Protein AF-0000000087745486 (afdb_homodimer)

InterPro domains:
  IPR011990 Tetratricopeptide-like helical domain superfamily [G3DSA:1.25.40.10] (165-336)
  IPR011990 Tetratricopeptide-like helical domain superfamily [SSF48452] (168-305)
  IPR019734 Tetratricopeptide repeat [PS50005] (200-233)

Sequence (976 aa):
MDEPNDRRDLYEEFESEVVRRGNTEAFFDENDLVEIFDYASDYDNYIVKMEVLLYGAIHYPKSEALATRRAWLYYSFGDVEATSELNRRVGTGGVLNRLLDLRASNANLELGDEEVISALEKILDDTDDFDDEGIIQFTDYAMELRLESWLMQNKDRIQSKCSYPQTFLYEFADHLEENNDLPAAARLFEELTMLEPFNLDFWLRLATVQINNDDYEGALSSAEYALAINPESMMGLRIKGASLYRLERDPETVTAIYRRIVASAEAEDTDVSTLAAALMETNRQAEAVEMLTRYIGQHLDSRLAIDVLLVLDREKASPYVRSLIASDLLSEKDTVEWARNHVVHGQFASAATVCLIYDEIKGFQEEIPFLIEITYFALRFDDVIRVYRDKFIKMKWPYLPALTYPYLMSLVRTGHRQEALDEAKEILNTIRTFKKSHTNSDLGTLFRLTPASTAAMITGYIEHLRNIIHALKAPEPIPADEFDPMLLMDEPNDRRDLYEEFESEVVRRGNTEAFFDENDLVEIFDYASDYDNYIVKMEVLLYGAIHYPKSEALATRRAWLYYSFGDVEATSELNRRVGTGGVLNRLLDLRASNANLELGDEEVISALEKILDDTDDFDDEGIIQFTDYAMELRLESWLMQNKDRIQSKCSYPQTFLYEFADHLEENNDLPAAARLFEELTMLEPFNLDFWLRLATVQINNDDYEGALSSAEYALAINPESMMGLRIKGASLYRLERDPETVTAIYRRIVASAEAEDTDVSTLAAALMETNRQAEAVEMLTRYIGQHLDSRLAIDVLLVLDREKASPYVRSLIASDLLSEKDTVEWARNHVVHGQFASAATVCLIYDEIKGFQEEIPFLIEITYFALRFDDVIRVYRDKFIKMKWPYLPALTYPYLMSLVRTGHRQEALDEAKEILNTIRTFKKSHTNSDLGTLFRLTPASTAAMITGYIEHLRNIIHALKAPEPIPADEFDPMLL

Solvent-accessible surface area (backbone atoms only — not comparable to full-atom values): 51091 Å² total; per-residue (Å²): 128,72,53,76,64,49,57,50,49,53,36,51,46,46,44,50,40,36,66,62,66,58,40,83,77,64,87,69,56,71,68,53,42,50,52,33,34,56,57,28,57,77,69,67,36,61,64,60,35,48,50,41,51,47,52,32,46,64,77,41,69,77,42,48,69,57,47,49,51,48,24,53,53,38,42,75,72,66,40,46,65,64,18,47,45,43,35,65,73,51,43,84,72,44,65,60,43,48,50,49,48,49,51,38,47,33,72,72,65,63,61,52,69,67,58,52,51,52,52,52,47,50,53,54,72,73,44,74,61,42,52,69,68,42,37,46,53,52,49,49,50,40,51,74,68,68,37,55,69,57,50,62,73,40,38,68,64,51,41,72,25,28,86,58,36,63,54,47,42,50,53,50,21,52,51,28,43,75,70,64,38,28,70,62,17,31,54,37,28,48,52,43,24,68,78,37,73,86,40,49,63,39,24,47,51,26,17,50,34,24,44,75,59,70,32,31,69,60,10,29,52,30,14,50,53,23,28,70,73,37,74,79,40,61,68,26,47,50,45,31,28,52,21,31,51,76,65,71,41,58,57,67,58,30,32,52,45,32,52,54,44,55,72,39,94,81,47,47,58,67,47,50,48,50,30,34,51,32,26,47,75,69,72,31,54,70,59,28,51,50,53,44,53,53,52,37,71,78,35,65,78,46,60,63,44,44,50,54,35,30,74,76,38,46,78,75,22,47,63,53,53,50,53,40,53,68,69,68,79,52,52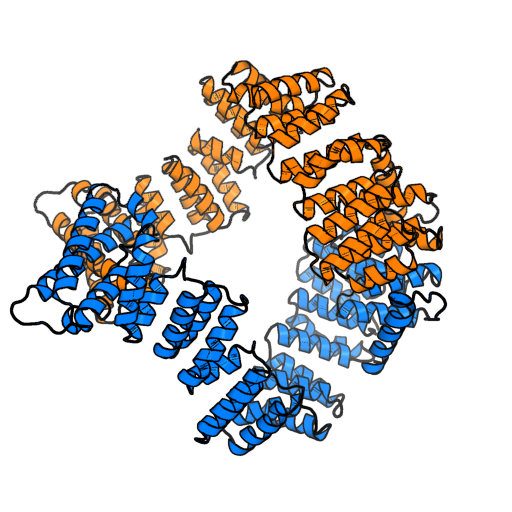,71,67,53,49,48,53,56,22,48,58,29,44,79,70,68,33,29,55,53,18,27,50,55,47,51,49,42,35,72,73,72,49,72,82,81,61,49,48,55,49,38,44,38,22,41,73,40,66,35,30,68,56,25,46,50,50,48,62,67,43,43,81,74,40,96,69,63,79,39,50,42,45,43,51,54,34,40,50,23,30,42,76,71,66,38,46,66,59,26,38,55,50,42,51,51,51,47,53,50,51,50,50,48,58,72,75,42,51,26,60,60,47,5,66,75,70,72,42,51,35,34,42,30,40,16,25,53,50,11,43,51,50,51,42,51,49,42,44,51,46,63,65,39,92,62,85,59,65,63,81,79,64,34,60,80,77,82,125,73,54,77,65,51,56,50,49,52,36,50,47,46,44,50,41,36,65,61,64,58,41,83,78,64,86,70,56,72,66,54,43,51,52,34,32,56,56,27,57,77,70,67,36,62,65,59,35,48,50,42,49,48,52,32,46,64,76,42,68,80,41,51,69,59,46,49,50,49,24,53,55,39,42,75,72,68,39,48,64,63,19,48,43,43,35,63,72,49,45,85,72,44,67,58,44,48,50,50,48,49,52,37,46,34,73,74,66,63,62,53,68,67,59,49,49,50,51,52,48,49,53,54,72,73,44,73,60,43,51,70,69,41,38,45,53,51,48,49,51,40,51,75,69,69,38,56,69,58,51,61,75,38,40,69,63,52,40,73,23,26,86,59,38,61,55,46,43,51,52,49,20,52,51,29,44,76,69,65,39,29,71,63,17,29,52,38,27,48,51,44,25,69,78,36,72,85,41,50,64,38,25,46,52,26,17,51,34,24,46,74,60,70,33,32,68,57,10,29,54,29,13,49,55,22,29,69,73,38,73,79,41,62,67,28,49,48,45,31,29,51,22,31,52,76,66,73,41,58,55,66,58,30,31,52,46,31,51,54,44,55,72,38,95,79,47,48,60,68,45,50,48,50,30,35,51,33,27,47,74,68,72,32,52,68,59,28,53,50,52,44,54,54,51,37,72,78,34,65,78,46,59,65,45,44,52,53,33,29,74,77,38,46,80,76,22,46,64,52,52,48,52,40,52,69,69,67,79,51,52,72,68,53,49,49,53,57,22,48,57,30,45,78,70,69,34,30,54,53,20,26,50,54,45,52,49,42,35,72,74,74,49,72,78,81,61,48,48,57,50,39,44,38,22,40,72,41,68,35,32,69,56,25,46,52,50,50,61,66,44,45,82,74,43,95,68,63,78,40,50,41,47,43,50,53,33,40,51,22,30,43,74,72,67,37,45,67,59,25,39,55,50,43,50,51,51,47,52,50,52,52,51,48,59,72,73,42,51,28,60,58,48,5,67,75,69,71,41,51,35,34,42,31,40,16,25,52,49,11,42,50,50,51,42,50,49,42,43,51,47,64,65,38,90,62,85,61,63,64,83,80,63,34,59,77,76,82

Foldseek 3Di:
DPDPVVLVVLLVVCCVQCVVVNNLVDDDDPVSLLSNLLVCVVVVNVSSNVSSLVSCCVVPVLDLSNLLSVLVSVVVVVDLPVSLVSLVVSPPPALSSLLSNLVSCCVVPVDDPVVSVVSLVVSLVVAQEDDLVSLLSSLVVCVVVVVLVVCVVCVVSNCNSYPDSLSNLQSSLVSCVVVVVLVVSLVSLVVSCVVPVLDLVSLLSNLVSCVVVVVLVRNLVSLVSSCVNPVPPLSSLVSNLVSCVSVVHDLVSSLVSLVVSCPDPNDDLVSLVSNLVSCVVVVNLVVNLVSLLVSCVVVLQSPSSLLSNCVSPVVSSLVSLLVNLLVVPADPVRLQVSLVVCVVVVNLLSSLSSLLSNCVRPNDDPPLLSNLQSCLVNVVLVVLQVSLVVCVVVDPDSLDCSNLLSNLLSCVVVPNLVVSLVVLVVSLVVLVVVPVPDQLCVVCVVVVHDSVVSVVRSVVSNVLSVQSNVQSPDPDHDPSCVSRPSND/DPPPVVLVVLLVVCCVQCVVVNNLVDDDDPVSLLSNLLVCVVVVNVSSNVSSLVSCCVVPVLDLSNLLSVLVSVVVVVDLPVSLVSLVVSPPPALSSLLSNLVSCCVVPVDDPVVSVVSLVVSLVVAQEDDLVSLLSSLVVCVVVVVLVVCVVCVVSNCNSYPDSLSNLQSSLVSCVVVVVLVVSLVSLVVSCVVPVLDLVSLLSNLVSCVVVVVLVRNLVSLVSSCVNPVPPLSSLVSNLSSCVSVVHDLVSSLVSLVVSCPDPNDDLVSLVSNLVSCVVVVNLVVNLVSLLVSCVVVLQSPSSLLSNCVSPVVSSLVSLLVNLLVVPADPVRLQVSLVVCVVVVNLLSSLSNLLSNCVRPNDDPPLLSNLQSCLVNVVLVVLQVSLVVCVVVDPDSLDCSNLLSNLLSCVVVPNLVVSLVVLVVSLVVLVVVPVPDQLPVVCVVVVHDSVVSVVRSVVSNVLSVQSNVQSPDPDHDPSCVSRPSND

Structure (mmCIF, N/CA/C/O backbone):
data_AF-0000000087745486-model_v1
#
loop_
_entity.id
_entity.type
_entity.pdbx_description
1 polymer 'Uncharacterized protein'
#
loop_
_atom_site.group_PDB
_atom_site.id
_atom_site.type_symbol
_atom_site.label_atom_id
_atom_site.label_alt_id
_atom_site.label_comp_id
_atom_site.label_asym_id
_atom_site.label_entity_id
_atom_site.label_seq_id
_atom_site.pdbx_PDB_ins_code
_atom_site.Cartn_x
_atom_site.Cartn_y
_atom_site.Cartn_z
_atom_site.occupancy
_atom_site.B_iso_or_equiv
_atom_site.auth_seq_id
_atom_site.auth_comp_id
_atom_site.auth_asym_id
_atom_site.auth_atom_id
_atom_site.pdbx_PDB_model_num
ATOM 1 N N . MET A 1 1 ? -32.25 -26.484 2.717 1 31.27 1 MET A N 1
ATOM 2 C CA . MET A 1 1 ? -31.484 -25.562 1.871 1 31.27 1 MET A CA 1
ATOM 3 C C . MET A 1 1 ? -32.125 -25.453 0.488 1 31.27 1 MET A C 1
ATOM 5 O O . MET A 1 1 ? -32.188 -26.438 -0.253 1 31.27 1 MET A O 1
ATOM 9 N N . ASP A 1 2 ? -33.031 -24.719 0.427 1 37.72 2 ASP A N 1
ATOM 10 C CA . ASP A 1 2 ? -33.656 -24.516 -0.877 1 37.72 2 ASP A CA 1
ATOM 11 C C . ASP A 1 2 ? -32.594 -24.375 -1.974 1 37.72 2 ASP A C 1
ATOM 13 O O . ASP A 1 2 ? -31.469 -23.984 -1.704 1 37.72 2 ASP A O 1
ATOM 17 N N . GLU A 1 3 ? -32.75 -25.031 -3.039 1 44.34 3 GLU A N 1
ATOM 18 C CA . GLU A 1 3 ? -31.828 -25.156 -4.16 1 44.34 3 GLU A CA 1
ATOM 19 C C . GLU A 1 3 ? -31.141 -23.812 -4.457 1 44.34 3 GLU A C 1
ATOM 21 O O . GLU A 1 3 ? -31.781 -22.766 -4.383 1 44.34 3 GLU A O 1
ATOM 26 N N . PRO A 1 4 ? -29.781 -23.734 -4.258 1 49.16 4 PRO A N 1
ATOM 27 C CA . PRO A 1 4 ? -29 -22.547 -4.617 1 49.16 4 PRO A CA 1
ATOM 28 C C . PRO A 1 4 ? -29.672 -21.703 -5.695 1 49.16 4 PRO A C 1
ATOM 30 O O . PRO A 1 4 ? -29.609 -20.469 -5.648 1 49.16 4 PRO A O 1
ATOM 33 N N . ASN A 1 5 ? -30.5 -22.375 -6.43 1 57.5 5 ASN A N 1
ATOM 34 C CA . ASN A 1 5 ? -31.156 -21.719 -7.559 1 57.5 5 ASN A CA 1
ATOM 35 C C . ASN A 1 5 ? -32.375 -20.922 -7.109 1 57.5 5 ASN A C 1
ATOM 37 O O . ASN A 1 5 ? -32.656 -19.859 -7.66 1 57.5 5 ASN A O 1
ATOM 41 N N . ASP A 1 6 ? -32.812 -21.359 -5.793 1 74.19 6 ASP A N 1
ATOM 42 C CA . ASP A 1 6 ? -34.031 -20.688 -5.383 1 74.19 6 ASP A CA 1
ATOM 43 C C . ASP A 1 6 ? -33.719 -19.328 -4.738 1 74.19 6 ASP A C 1
ATOM 45 O O . ASP A 1 6 ? -34.406 -18.344 -5 1 74.19 6 ASP A O 1
ATOM 49 N N . ARG A 1 7 ? -32.719 -19.312 -4.055 1 83.5 7 ARG A N 1
ATOM 50 C CA . ARG A 1 7 ? -32.344 -18.062 -3.396 1 83.5 7 ARG A CA 1
ATOM 51 C C . ARG A 1 7 ? -31.844 -17.031 -4.414 1 83.5 7 ARG A C 1
ATOM 53 O O . ARG A 1 7 ? -32.156 -15.844 -4.305 1 83.5 7 ARG A O 1
ATOM 60 N N . ARG A 1 8 ? -31.234 -17.5 -5.363 1 84.69 8 ARG A N 1
ATOM 61 C CA . ARG A 1 8 ? -30.734 -16.609 -6.406 1 84.69 8 ARG A CA 1
ATOM 62 C C . ARG A 1 8 ? -31.875 -16 -7.207 1 84.69 8 ARG A C 1
ATOM 64 O O . ARG A 1 8 ? -31.859 -14.805 -7.504 1 84.69 8 ARG A O 1
ATOM 71 N N . ASP A 1 9 ? -32.812 -16.812 -7.402 1 89.44 9 ASP A N 1
ATOM 72 C CA . ASP A 1 9 ? -33.969 -16.328 -8.156 1 89.44 9 ASP A CA 1
ATOM 73 C C . ASP A 1 9 ? -34.719 -15.266 -7.367 1 89.44 9 ASP A C 1
ATOM 75 O O . ASP A 1 9 ? -35.156 -14.25 -7.93 1 89.44 9 ASP A O 1
ATOM 79 N N . LEU A 1 10 ? -34.906 -15.562 -6.078 1 91.94 10 LEU A N 1
ATOM 80 C CA . LEU A 1 10 ? -35.562 -14.609 -5.199 1 91.94 10 LEU A CA 1
ATOM 81 C C . LEU A 1 10 ? -34.812 -13.289 -5.133 1 91.94 10 LEU A C 1
ATOM 83 O O . LEU A 1 10 ? -35.406 -12.219 -5.242 1 91.94 10 LEU A O 1
ATOM 87 N N . TYR A 1 11 ? -33.562 -13.398 -5.02 1 93.25 11 TYR A N 1
ATOM 88 C CA . TYR A 1 11 ? -32.688 -12.242 -4.992 1 93.25 11 TYR A CA 1
ATOM 89 C C . TYR A 1 11 ? -32.781 -11.445 -6.289 1 93.25 11 TYR A C 1
ATOM 91 O O . TYR A 1 11 ? -32.969 -10.227 -6.266 1 93.25 11 TYR A O 1
ATOM 99 N N . GLU A 1 12 ? -32.781 -12.094 -7.391 1 93.06 12 GLU A N 1
ATOM 100 C CA . GLU A 1 12 ? -32.844 -11.445 -8.695 1 93.06 12 GLU A CA 1
ATOM 101 C C . GLU A 1 12 ? -34.188 -10.781 -8.93 1 93.06 12 GLU A C 1
ATOM 103 O O . GLU A 1 12 ? -34.281 -9.711 -9.531 1 93.06 12 GLU A O 1
ATOM 108 N N . GLU A 1 13 ? -35.156 -11.438 -8.398 1 92.94 13 GLU A N 1
ATOM 109 C CA . GLU A 1 13 ? -36.5 -10.852 -8.516 1 92.94 13 GLU A CA 1
ATOM 110 C C . GLU A 1 13 ? -36.594 -9.547 -7.719 1 92.94 13 GLU A C 1
ATOM 112 O O . GLU A 1 13 ? -37.094 -8.547 -8.219 1 92.94 13 GLU A O 1
ATOM 117 N N . PHE A 1 14 ? -36.156 -9.555 -6.523 1 94.56 14 PHE A N 1
ATOM 118 C CA . PHE A 1 14 ? -36.188 -8.359 -5.688 1 94.56 14 PHE A CA 1
ATOM 119 C C . PHE A 1 14 ? -35.344 -7.246 -6.301 1 94.56 14 PHE A C 1
ATOM 121 O O . PHE A 1 14 ? -35.781 -6.09 -6.344 1 94.56 14 PHE A O 1
ATOM 128 N N . GLU A 1 15 ? -34.188 -7.621 -6.742 1 91.5 15 GLU A N 1
ATOM 129 C CA . GLU A 1 15 ? -33.312 -6.641 -7.359 1 91.5 15 GLU A CA 1
ATOM 130 C C . GLU A 1 15 ? -33.969 -6.012 -8.594 1 91.5 15 GLU A C 1
ATOM 132 O O . GLU A 1 15 ? -33.906 -4.793 -8.766 1 91.5 15 GLU A O 1
ATOM 137 N N . SER A 1 16 ? -34.562 -6.863 -9.391 1 90.75 16 SER A N 1
ATOM 138 C CA . SER A 1 16 ? -35.188 -6.379 -10.617 1 90.75 16 SER A CA 1
ATOM 139 C C . SER A 1 16 ? -36.438 -5.562 -10.312 1 90.75 16 SER A C 1
ATOM 141 O O . SER A 1 16 ? -36.594 -4.43 -10.773 1 90.75 16 SER A O 1
ATOM 143 N N . GLU A 1 17 ? -37.312 -6.027 -9.391 1 90.94 17 GLU A N 1
ATOM 144 C CA . GLU A 1 17 ? -38.625 -5.426 -9.172 1 90.94 17 GLU A CA 1
ATOM 145 C C . GLU A 1 17 ? -38.5 -4.215 -8.25 1 90.94 17 GLU A C 1
ATOM 147 O O . GLU A 1 17 ? -39.125 -3.172 -8.516 1 90.94 17 GLU A O 1
ATOM 152 N N . VAL A 1 18 ? -37.75 -4.344 -7.258 1 89.75 18 VAL A N 1
ATOM 153 C CA . VAL A 1 18 ? -37.75 -3.311 -6.227 1 89.75 18 VAL A CA 1
ATOM 154 C C . VAL A 1 18 ? -36.594 -2.359 -6.418 1 89.75 18 VAL A C 1
ATOM 156 O O . VAL A 1 18 ? -36.781 -1.144 -6.512 1 89.75 18 VAL A O 1
ATOM 159 N N . VAL A 1 19 ? -35.469 -2.885 -6.617 1 88.19 19 VAL A N 1
ATOM 160 C CA . VAL A 1 19 ? -34.281 -2.053 -6.648 1 88.19 19 VAL A CA 1
ATOM 161 C C . VAL A 1 19 ? -34.188 -1.306 -7.977 1 88.19 19 VAL A C 1
ATOM 163 O O . VAL A 1 19 ? -34.062 -0.081 -8 1 88.19 19 VAL A O 1
ATOM 166 N N . ARG A 1 20 ? -34.375 -1.952 -9.117 1 86 20 ARG A N 1
ATOM 167 C CA . ARG A 1 20 ? -34.188 -1.344 -10.43 1 86 20 ARG A CA 1
ATOM 168 C C . ARG A 1 20 ? -35.469 -0.621 -10.883 1 86 20 ARG A C 1
ATOM 170 O O . ARG A 1 20 ? -35.406 0.54 -11.297 1 86 20 ARG A O 1
ATOM 177 N N . ARG A 1 21 ? -36.625 -1.237 -10.68 1 87.38 21 ARG A N 1
ATOM 178 C CA . ARG A 1 21 ? -37.844 -0.683 -11.219 1 87.38 21 ARG A CA 1
ATOM 179 C C . ARG A 1 21 ? -38.562 0.171 -10.18 1 87.38 21 ARG A C 1
ATOM 181 O O . ARG A 1 21 ? -39.469 0.944 -10.516 1 87.38 21 ARG A O 1
ATOM 188 N N . GLY A 1 22 ? -38.25 0.006 -8.922 1 85.12 22 GLY A N 1
ATOM 189 C CA . GLY A 1 22 ? -38.875 0.791 -7.867 1 85.12 22 GLY A CA 1
ATOM 190 C C . GLY A 1 22 ? -40.281 0.352 -7.551 1 85.12 22 GLY A C 1
ATOM 191 O O . GLY A 1 22 ? -41.094 1.148 -7.074 1 85.12 22 GLY A O 1
ATOM 192 N N . ASN A 1 23 ? -40.594 -0.9 -7.879 1 85.12 23 ASN A N 1
ATOM 193 C CA . ASN A 1 23 ? -41.906 -1.438 -7.613 1 85.12 23 ASN A CA 1
ATOM 194 C C . ASN A 1 23 ? -42.094 -1.824 -6.145 1 85.12 23 ASN A C 1
ATOM 196 O O . ASN A 1 23 ? -41.875 -2.982 -5.777 1 85.12 23 ASN A O 1
ATOM 200 N N . THR A 1 24 ? -42.531 -0.854 -5.285 1 78.88 24 THR A N 1
ATOM 201 C CA . THR A 1 24 ? -42.656 -1.102 -3.852 1 78.88 24 THR A CA 1
ATOM 202 C C . THR A 1 24 ? -43.906 -1.905 -3.549 1 78.88 24 THR A C 1
ATOM 204 O O . THR A 1 24 ? -44.125 -2.307 -2.404 1 78.88 24 THR A O 1
ATOM 207 N N . GLU A 1 25 ? -44.688 -2.217 -4.645 1 83.62 25 GLU A N 1
ATOM 208 C CA . GLU A 1 25 ? -45.906 -2.967 -4.434 1 83.62 25 GLU A CA 1
ATOM 209 C C . GLU A 1 25 ? -45.688 -4.461 -4.637 1 83.62 25 GLU A C 1
ATOM 211 O O . GLU A 1 25 ? -46.531 -5.273 -4.281 1 83.62 25 GLU A O 1
ATOM 216 N N . ALA A 1 26 ? -44.562 -4.82 -5.207 1 90.75 26 ALA A N 1
ATOM 217 C CA . ALA A 1 26 ? -44.25 -6.246 -5.301 1 90.75 26 ALA A CA 1
ATOM 218 C C . ALA A 1 26 ? -44.219 -6.895 -3.92 1 90.75 26 ALA A C 1
ATOM 220 O O . ALA A 1 26 ? -43.719 -6.297 -2.961 1 90.75 26 ALA A O 1
ATOM 221 N N . PHE A 1 27 ? -44.781 -8.047 -3.834 1 93.31 27 PHE A N 1
ATOM 222 C CA . PHE A 1 27 ? -44.906 -8.641 -2.508 1 93.31 27 PHE A CA 1
ATOM 223 C C . PHE A 1 27 ? -43.75 -9.57 -2.201 1 93.31 27 PHE A C 1
ATOM 225 O O . PHE A 1 27 ? -43.469 -10.484 -2.971 1 93.31 27 PHE A O 1
ATOM 232 N N . PHE A 1 28 ? -43.062 -9.336 -1.2 1 95.31 28 PHE A N 1
ATOM 233 C CA . PHE A 1 28 ? -42.062 -10.18 -0.557 1 95.31 28 PHE A CA 1
ATOM 234 C C . PHE A 1 28 ? -42.375 -10.336 0.929 1 95.31 28 PHE A C 1
ATOM 236 O O . PHE A 1 28 ? -42.5 -9.344 1.647 1 95.31 28 PHE A O 1
ATOM 243 N N . ASP A 1 29 ? -42.531 -11.555 1.389 1 94.69 29 ASP A N 1
ATOM 244 C CA . ASP A 1 29 ? -42.812 -11.703 2.814 1 94.69 29 ASP A CA 1
ATOM 245 C C . ASP A 1 29 ? -41.531 -11.562 3.637 1 94.69 29 ASP A C 1
ATOM 247 O O . ASP A 1 29 ? -40.469 -11.328 3.086 1 94.69 29 ASP A O 1
ATOM 251 N N . GLU A 1 30 ? -41.656 -11.602 4.863 1 95.19 30 GLU A N 1
ATOM 252 C CA . GLU A 1 30 ? -40.562 -11.359 5.789 1 95.19 30 GLU A CA 1
ATOM 253 C C . GLU A 1 30 ? -39.406 -12.359 5.566 1 95.19 30 GLU A C 1
ATOM 255 O O . GLU A 1 30 ? -38.25 -11.977 5.535 1 95.19 30 GLU A O 1
ATOM 260 N N . ASN A 1 31 ? -39.75 -13.594 5.387 1 94.5 31 ASN A N 1
ATOM 261 C CA . ASN A 1 31 ? -38.75 -14.633 5.184 1 94.5 31 ASN A CA 1
ATOM 262 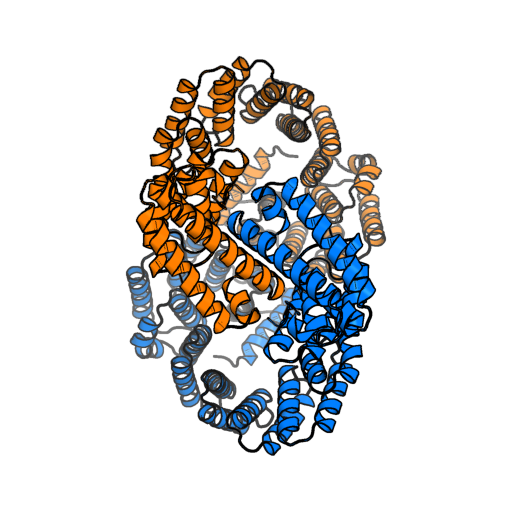C C . ASN A 1 31 ? -38 -14.438 3.869 1 94.5 31 ASN A C 1
ATOM 264 O O . ASN A 1 31 ? -36.812 -14.672 3.797 1 94.5 31 ASN A O 1
ATOM 268 N N . ASP A 1 32 ? -38.781 -14.023 2.883 1 95.56 32 ASP A N 1
ATOM 269 C CA . ASP A 1 32 ? -38.125 -13.703 1.603 1 95.56 32 ASP A CA 1
ATOM 270 C C . ASP A 1 32 ? -37.062 -12.625 1.768 1 95.56 32 ASP A C 1
ATOM 272 O O . ASP A 1 32 ? -35.938 -12.773 1.268 1 95.56 32 ASP A O 1
ATOM 276 N N . LEU A 1 33 ? -37.406 -11.625 2.512 1 95.88 33 LEU A N 1
ATOM 277 C CA . LEU A 1 33 ? -36.5 -10.484 2.682 1 95.88 33 LEU A CA 1
ATOM 278 C C . LEU A 1 33 ? -35.25 -10.891 3.42 1 95.88 33 LEU A C 1
ATOM 280 O O . LEU A 1 33 ? -34.125 -10.453 3.068 1 95.88 33 LEU A O 1
ATOM 284 N N . VAL A 1 34 ? -35.438 -11.734 4.375 1 95.75 34 VAL A N 1
ATOM 285 C CA . VAL A 1 34 ? -34.281 -12.211 5.148 1 95.75 34 VAL A CA 1
ATOM 286 C C . VAL A 1 34 ? -33.344 -13 4.246 1 95.75 34 VAL A C 1
ATOM 288 O O . VAL A 1 34 ? -32.125 -12.781 4.262 1 95.75 34 VAL A O 1
ATOM 291 N N . GLU A 1 35 ? -33.938 -13.812 3.447 1 94.94 35 GLU A N 1
ATOM 292 C CA . GLU A 1 35 ? -33.156 -14.617 2.527 1 94.94 35 GLU A CA 1
ATOM 293 C C . GLU A 1 35 ? -32.438 -13.742 1.512 1 94.94 35 GLU A C 1
ATOM 295 O O . GLU A 1 35 ? -31.266 -13.984 1.193 1 94.94 35 GLU A O 1
ATOM 300 N N . ILE A 1 36 ? -33.094 -12.75 1.041 1 95.69 36 ILE A N 1
ATOM 301 C CA . ILE A 1 36 ? -32.531 -11.836 0.069 1 95.69 36 ILE A CA 1
ATOM 302 C C . ILE A 1 36 ? -31.359 -11.07 0.71 1 95.69 36 ILE A C 1
ATOM 304 O O . ILE A 1 36 ? -30.297 -10.945 0.112 1 95.69 36 ILE A O 1
ATOM 308 N N . PHE A 1 37 ? -31.562 -10.625 1.919 1 96.38 37 PHE A N 1
ATOM 309 C CA . PHE A 1 37 ? -30.531 -9.898 2.633 1 96.38 37 PHE A CA 1
ATOM 310 C C . PHE A 1 37 ? -29.281 -10.766 2.811 1 96.38 37 PHE A C 1
ATOM 312 O O . PHE A 1 37 ? -28.172 -10.32 2.547 1 96.38 37 PHE A O 1
ATOM 319 N N . ASP A 1 38 ? -29.469 -11.992 3.252 1 94.94 38 ASP A N 1
ATOM 320 C CA . ASP A 1 38 ? -28.359 -12.898 3.52 1 94.94 38 ASP A CA 1
ATOM 321 C C . ASP A 1 38 ? -27.594 -13.219 2.238 1 94.94 38 ASP A C 1
ATOM 323 O O . ASP A 1 38 ? -26.359 -13.266 2.242 1 94.94 38 ASP A O 1
ATOM 327 N N . TYR A 1 39 ? -28.344 -13.414 1.208 1 93 39 TYR A N 1
ATOM 328 C CA . TYR A 1 39 ? -27.719 -13.664 -0.08 1 93 39 TYR A CA 1
ATOM 329 C C . TYR A 1 39 ? -26.906 -12.453 -0.531 1 93 39 TYR A C 1
ATOM 331 O O . TYR A 1 39 ? -25.766 -12.594 -1.001 1 93 39 TYR A O 1
ATOM 339 N N . ALA A 1 40 ? -27.438 -11.25 -0.407 1 93.31 40 ALA A N 1
ATOM 340 C CA . ALA A 1 40 ? -26.75 -10.008 -0.778 1 93.31 40 ALA A CA 1
ATOM 341 C C . ALA A 1 40 ? -25.484 -9.812 0.045 1 93.31 40 ALA A C 1
ATOM 343 O O . ALA A 1 40 ? -24.5 -9.234 -0.436 1 93.31 40 ALA A O 1
ATOM 344 N N . SER A 1 41 ? -25.5 -10.297 1.278 1 92.12 41 SER A N 1
ATOM 345 C CA . SER A 1 41 ? -24.344 -10.172 2.176 1 92.12 41 SER A CA 1
ATOM 346 C C . SER A 1 41 ? -23.172 -11 1.685 1 92.12 41 SER A C 1
ATOM 348 O O . SER A 1 41 ? -22.016 -10.594 1.836 1 92.12 41 SER A O 1
ATOM 350 N N . ASP A 1 42 ? -23.469 -12.062 1.02 1 86.94 42 ASP A N 1
ATOM 351 C CA . ASP A 1 42 ? -22.422 -12.93 0.492 1 86.94 42 ASP A CA 1
ATOM 352 C C . ASP A 1 42 ? -21.625 -12.234 -0.611 1 86.94 42 ASP A C 1
ATOM 354 O O . ASP A 1 42 ? -20.469 -12.555 -0.841 1 86.94 42 ASP A O 1
ATOM 358 N N . TYR A 1 43 ? -22.281 -11.297 -1.213 1 87.62 43 TYR A N 1
ATOM 359 C CA . TYR A 1 43 ? -21.641 -10.609 -2.326 1 87.62 43 TYR A CA 1
ATOM 360 C C . TYR A 1 43 ? -21.328 -9.156 -1.97 1 87.62 43 TYR A C 1
ATOM 362 O O . TYR A 1 43 ? -20.984 -8.359 -2.84 1 87.62 43 TYR A O 1
ATOM 370 N N . ASP A 1 44 ? -21.594 -8.758 -0.754 1 88.5 44 ASP A N 1
ATOM 371 C CA . ASP A 1 44 ? -21.359 -7.41 -0.247 1 88.5 44 ASP A CA 1
ATOM 372 C C . ASP A 1 44 ? -22.109 -6.371 -1.069 1 88.5 44 ASP A C 1
ATOM 374 O O . ASP A 1 44 ? -21.562 -5.332 -1.428 1 88.5 44 ASP A O 1
ATOM 378 N N . ASN A 1 45 ? -23.312 -6.75 -1.438 1 91.56 45 ASN A N 1
ATOM 379 C CA . ASN A 1 45 ? -24.156 -5.793 -2.133 1 91.56 45 ASN A CA 1
ATOM 380 C C . ASN A 1 45 ? -24.938 -4.922 -1.153 1 91.56 45 ASN A C 1
ATOM 382 O O . ASN A 1 45 ? -26.062 -5.262 -0.765 1 91.56 45 ASN A O 1
ATOM 386 N N . TYR A 1 46 ? -24.453 -3.822 -0.825 1 91.81 46 TYR A N 1
ATOM 387 C CA . TYR A 1 46 ? -24.984 -2.938 0.204 1 91.81 46 TYR A CA 1
ATOM 388 C C . TYR A 1 46 ? -26.328 -2.336 -0.232 1 91.81 46 TYR A C 1
ATOM 390 O O . TYR A 1 46 ? -27.203 -2.104 0.595 1 91.81 46 TYR A O 1
ATOM 398 N N . ILE A 1 47 ? -26.469 -2.15 -1.513 1 92 47 ILE A N 1
ATOM 399 C CA . ILE A 1 47 ? -27.672 -1.502 -2.016 1 92 47 ILE A CA 1
ATOM 400 C C . ILE A 1 47 ? -28.875 -2.42 -1.816 1 92 47 ILE A C 1
ATOM 402 O O . ILE A 1 47 ? -29.906 -1.998 -1.286 1 92 47 ILE A O 1
ATOM 406 N N . VAL A 1 48 ? -28.703 -3.664 -2.217 1 93.44 48 VAL A N 1
ATOM 407 C CA . VAL A 1 48 ? -29.812 -4.605 -2.037 1 93.44 48 VAL A CA 1
ATOM 408 C C . VAL A 1 48 ? -30.094 -4.793 -0.548 1 93.44 48 VAL A C 1
ATOM 410 O O . VAL A 1 48 ? -31.25 -4.836 -0.13 1 93.44 48 VAL A O 1
ATOM 413 N N . LYS A 1 49 ? -29.078 -4.855 0.263 1 94.81 49 LYS A N 1
ATOM 414 C CA . LYS A 1 49 ? -29.25 -4.969 1.708 1 94.81 49 LYS A CA 1
ATOM 415 C C . LYS A 1 49 ? -30.062 -3.795 2.254 1 94.81 49 LYS A C 1
ATOM 417 O O . LYS A 1 49 ? -31.016 -3.99 3.006 1 94.81 49 LYS A O 1
ATOM 422 N N . MET A 1 50 ? -29.734 -2.652 1.801 1 92.88 50 MET A N 1
ATOM 423 C CA . MET A 1 50 ? -30.422 -1.452 2.277 1 92.88 50 MET A CA 1
ATOM 424 C C . MET A 1 50 ? -31.859 -1.421 1.801 1 92.88 50 MET A C 1
ATOM 426 O O . MET A 1 50 ? -32.781 -1.099 2.572 1 92.88 50 MET A O 1
ATOM 430 N N . GLU A 1 51 ? -32.062 -1.771 0.543 1 93.5 51 GLU A N 1
ATOM 431 C CA . GLU A 1 51 ? -33.438 -1.748 -0.009 1 93.5 51 GLU A CA 1
ATOM 432 C C . GLU A 1 51 ? -34.312 -2.77 0.685 1 93.5 51 GLU A C 1
ATOM 434 O O . GLU A 1 51 ? -35.531 -2.539 0.849 1 93.5 51 GLU A O 1
ATOM 439 N N . VAL A 1 52 ? -33.688 -3.863 1.03 1 95.94 52 VAL A N 1
ATOM 440 C CA . VAL A 1 52 ? -34.438 -4.863 1.788 1 95.94 52 VAL A CA 1
ATOM 441 C C . VAL A 1 52 ? -34.875 -4.27 3.123 1 95.94 52 VAL A C 1
ATOM 443 O O . VAL A 1 52 ? -36.031 -4.43 3.525 1 95.94 52 VAL A O 1
ATOM 446 N N . LEU A 1 53 ? -34 -3.562 3.771 1 94.44 53 LEU A N 1
ATOM 447 C CA . LEU A 1 53 ? -34.312 -2.984 5.074 1 94.44 53 LEU A CA 1
ATOM 448 C C . LEU A 1 53 ? -35.312 -1.852 4.949 1 94.44 53 LEU A C 1
ATOM 450 O O . LEU A 1 53 ? -36.188 -1.703 5.797 1 94.44 53 LEU A O 1
ATOM 454 N N . LEU A 1 54 ? -35.156 -1.068 3.928 1 92.56 54 LEU A N 1
ATOM 455 C CA . LEU A 1 54 ? -36.125 -0.002 3.691 1 92.56 54 LEU A CA 1
ATOM 456 C C . LEU A 1 54 ? -37.531 -0.576 3.416 1 92.56 54 LEU A C 1
ATOM 458 O O . LEU A 1 54 ? -38.5 -0.11 3.979 1 92.56 54 LEU A O 1
ATOM 462 N N . TYR A 1 55 ? -37.531 -1.63 2.502 1 92.5 55 TYR A N 1
ATOM 463 C CA . TYR A 1 55 ? -38.781 -2.324 2.211 1 92.5 55 TYR A CA 1
ATOM 464 C C . TYR A 1 55 ? -39.375 -2.91 3.482 1 92.5 55 TYR A C 1
ATOM 466 O O . TYR A 1 55 ? -40.594 -2.764 3.732 1 92.5 55 TYR A O 1
ATOM 474 N N . GLY A 1 56 ? -38.562 -3.514 4.281 1 92.75 56 GLY A N 1
ATOM 475 C CA . GLY A 1 56 ? -39 -4.109 5.535 1 92.75 56 GLY A CA 1
ATOM 476 C C . GLY A 1 56 ? -39.5 -3.092 6.535 1 92.75 56 GLY A C 1
ATOM 477 O O . GLY A 1 56 ? -40.438 -3.369 7.285 1 92.75 56 GLY A O 1
ATOM 478 N N . ALA A 1 57 ? -38.844 -1.911 6.543 1 88.62 57 ALA A N 1
ATOM 479 C CA . ALA A 1 57 ? -39.281 -0.86 7.469 1 88.62 57 ALA A CA 1
ATOM 480 C C . ALA A 1 57 ? -40.719 -0.423 7.191 1 88.62 57 ALA A C 1
ATOM 482 O O . ALA A 1 57 ? -41.438 -0.095 8.117 1 88.62 57 ALA A O 1
ATOM 483 N N . ILE A 1 58 ? -41.062 -0.464 5.953 1 88.56 58 ILE A N 1
ATOM 484 C CA . ILE A 1 58 ? -42.406 -0.031 5.539 1 88.56 58 ILE A CA 1
ATOM 485 C C . ILE A 1 58 ? -43.406 -1.147 5.801 1 88.56 58 ILE A C 1
ATOM 487 O O . ILE A 1 58 ? -44.469 -0.912 6.391 1 88.56 58 ILE A O 1
ATOM 491 N N . HIS A 1 59 ? -43 -2.4 5.445 1 90.94 59 HIS A N 1
ATOM 492 C CA . HIS A 1 59 ? -44 -3.48 5.402 1 90.94 59 HIS A CA 1
ATOM 493 C C . HIS A 1 59 ? -43.938 -4.316 6.68 1 90.94 59 HIS A C 1
ATOM 495 O O . HIS A 1 59 ? -44.938 -4.918 7.066 1 90.94 59 HIS A O 1
ATOM 501 N N . TYR A 1 60 ? -42.781 -4.375 7.277 1 91.94 60 TYR A N 1
ATOM 502 C CA . TYR A 1 60 ? -42.594 -5.168 8.492 1 91.94 60 TYR A CA 1
ATOM 503 C C . TYR A 1 60 ? -41.812 -4.398 9.531 1 91.94 60 TYR A C 1
ATOM 505 O O . TYR A 1 60 ? -40.75 -4.848 9.977 1 91.94 60 TYR A O 1
ATOM 513 N N . PRO A 1 61 ? -42.312 -3.293 10.047 1 86.88 61 PRO A N 1
ATOM 514 C CA . PRO A 1 61 ? -41.562 -2.4 10.93 1 86.88 61 PRO A CA 1
ATOM 515 C C . PRO A 1 61 ? -41.188 -3.059 12.25 1 86.88 61 PRO A C 1
ATOM 517 O O . PRO A 1 61 ? -40.25 -2.604 12.938 1 86.88 61 PRO A O 1
ATOM 520 N N . LYS A 1 62 ? -41.781 -4.188 12.617 1 88.94 62 LYS A N 1
ATOM 521 C CA . LYS A 1 62 ? -41.5 -4.812 13.906 1 88.94 62 LYS A CA 1
ATOM 522 C C . LYS A 1 62 ? -40.719 -6.109 13.734 1 88.94 62 LYS A C 1
ATOM 524 O O . LYS A 1 62 ? -40.594 -6.898 14.672 1 88.94 62 LYS A O 1
ATOM 529 N N . SER A 1 63 ? -40.344 -6.297 12.516 1 91.94 63 SER A N 1
ATOM 530 C CA . SER A 1 63 ? -39.594 -7.531 12.25 1 91.94 63 SER A CA 1
ATOM 531 C C . SER A 1 63 ? -38.312 -7.594 13.055 1 91.94 63 SER A C 1
ATOM 533 O O . SER A 1 63 ? -37.406 -6.77 12.859 1 91.94 63 SER A O 1
ATOM 535 N N . GLU A 1 64 ? -38.219 -8.586 13.852 1 91.5 64 GLU A N 1
ATOM 536 C CA . GLU A 1 64 ? -37 -8.789 14.633 1 91.5 64 GLU A CA 1
ATOM 537 C C . GLU A 1 64 ? -35.844 -9.297 13.766 1 91.5 64 GLU A C 1
ATOM 539 O O . GLU A 1 64 ? -34.688 -8.906 13.945 1 91.5 64 GLU A O 1
ATOM 544 N N . ALA A 1 65 ? -36.188 -10.141 12.82 1 93.69 65 ALA A N 1
ATOM 545 C CA . ALA A 1 65 ? -35.188 -10.727 11.93 1 93.69 65 ALA A CA 1
ATOM 546 C C . ALA A 1 65 ? -34.531 -9.656 11.086 1 93.69 65 ALA A C 1
ATOM 548 O O . ALA A 1 65 ? -33.312 -9.648 10.953 1 93.69 65 ALA A O 1
ATOM 549 N N . LEU A 1 66 ? -35.281 -8.719 10.609 1 94.5 66 LEU A N 1
ATOM 550 C CA . LEU A 1 66 ? -34.719 -7.656 9.781 1 94.5 66 LEU A CA 1
ATOM 551 C C . LEU A 1 66 ? -33.969 -6.648 10.625 1 94.5 66 LEU A C 1
ATOM 553 O O . LEU A 1 66 ? -32.969 -6.078 10.172 1 94.5 66 LEU A O 1
ATOM 557 N N . ALA A 1 67 ? -34.469 -6.473 11.836 1 93 67 ALA A N 1
ATOM 558 C CA . ALA A 1 67 ? -33.719 -5.602 12.75 1 93 67 ALA A CA 1
ATOM 559 C C . ALA A 1 67 ? -32.344 -6.184 13.078 1 93 67 ALA A C 1
ATOM 561 O O . ALA A 1 67 ? -31.359 -5.449 13.18 1 93 67 ALA A O 1
ATOM 562 N N . THR A 1 68 ? -32.312 -7.488 13.266 1 94.69 68 THR A N 1
ATOM 563 C CA . THR A 1 68 ? -31.047 -8.164 13.5 1 94.69 68 THR A CA 1
ATOM 564 C C . THR A 1 68 ? -30.109 -7.988 12.312 1 94.69 68 THR A C 1
ATOM 566 O O . THR A 1 68 ? -28.922 -7.707 12.484 1 94.69 68 THR A O 1
ATOM 569 N N . ARG A 1 69 ? -30.641 -8.141 11.078 1 95.81 69 ARG A N 1
ATOM 570 C CA . ARG A 1 69 ? -29.828 -7.965 9.875 1 95.81 69 ARG A CA 1
ATOM 571 C C . ARG A 1 69 ? -29.344 -6.523 9.742 1 95.81 69 ARG A C 1
ATOM 573 O O . ARG A 1 69 ? -28.234 -6.277 9.266 1 95.81 69 ARG A O 1
ATOM 580 N N . ARG A 1 70 ? -30.172 -5.586 10.188 1 94.25 70 ARG A N 1
ATOM 581 C CA . ARG A 1 70 ? -29.75 -4.188 10.219 1 94.25 70 ARG A CA 1
ATOM 582 C C . ARG A 1 70 ? -28.531 -4.012 11.125 1 94.25 70 ARG A C 1
ATOM 584 O O . ARG A 1 70 ? -27.578 -3.328 10.75 1 94.25 70 ARG A O 1
ATOM 591 N N . ALA A 1 71 ? -28.609 -4.621 12.258 1 94.12 71 ALA A N 1
ATOM 592 C CA . ALA A 1 71 ? -27.484 -4.555 13.172 1 94.12 71 ALA A CA 1
ATOM 593 C C . ALA A 1 71 ? -26.219 -5.133 12.531 1 94.12 71 ALA A C 1
ATOM 595 O O . ALA A 1 71 ? -25.125 -4.574 12.68 1 94.12 71 ALA A O 1
ATOM 596 N N . TRP A 1 72 ? -26.375 -6.266 11.836 1 94.56 72 TRP A N 1
ATOM 597 C CA . TRP A 1 72 ? -25.25 -6.891 11.156 1 94.56 72 TRP A CA 1
ATOM 598 C C . TRP A 1 72 ? -24.688 -5.977 10.07 1 94.56 72 TRP A C 1
ATOM 600 O O . TRP A 1 72 ? -23.469 -5.922 9.859 1 94.56 72 TRP A O 1
ATOM 610 N N . LEU A 1 73 ? -25.547 -5.27 9.336 1 94.12 73 LEU A N 1
ATOM 611 C CA . LEU A 1 73 ? -25.109 -4.297 8.344 1 94.12 73 LEU A CA 1
ATOM 612 C C . LEU A 1 73 ? -24.281 -3.189 9 1 94.12 73 LEU A C 1
ATOM 614 O O . LEU A 1 73 ? -23.234 -2.797 8.477 1 94.12 73 LEU A O 1
ATOM 618 N N . TYR A 1 74 ? -24.734 -2.709 10.18 1 92.75 74 TYR A N 1
ATOM 619 C CA . TYR A 1 74 ? -24.016 -1.664 10.898 1 92.75 74 TYR A CA 1
ATOM 620 C C . TYR A 1 74 ? -22.625 -2.139 11.289 1 92.75 74 TYR A C 1
ATOM 622 O O . TYR A 1 74 ? -21.656 -1.378 11.203 1 92.75 74 TYR A O 1
ATOM 630 N N . TYR A 1 75 ? -22.609 -3.381 11.711 1 92.12 75 TYR A N 1
ATOM 631 C CA . TYR A 1 75 ? -21.312 -3.947 12.07 1 92.12 75 TYR A CA 1
ATOM 632 C C . TYR A 1 75 ? -20.359 -3.926 10.875 1 92.12 75 TYR A C 1
ATOM 634 O O . TYR A 1 75 ? -19.172 -3.664 11.031 1 92.12 75 TYR A O 1
ATOM 642 N N . SER A 1 76 ? -20.828 -4.203 9.664 1 91 76 SER A N 1
ATOM 643 C CA . SER A 1 76 ? -20 -4.246 8.461 1 91 76 SER A CA 1
ATOM 644 C C . SER A 1 76 ? -19.422 -2.871 8.141 1 91 76 SER A C 1
ATOM 646 O O . SER A 1 76 ? -18.422 -2.762 7.422 1 91 76 SER A O 1
ATOM 648 N N . PHE A 1 77 ? -20.078 -1.812 8.703 1 88 77 PHE A N 1
ATOM 649 C CA . PHE A 1 77 ? -19.562 -0.464 8.508 1 88 77 PHE A CA 1
ATOM 650 C C . PHE A 1 77 ? -18.469 -0.158 9.523 1 88 77 PHE A C 1
ATOM 652 O O . PHE A 1 77 ? -17.812 0.892 9.453 1 88 77 PHE A O 1
ATOM 659 N N . GLY A 1 78 ? -18.234 -1.007 10.492 1 86.44 78 GLY A N 1
ATOM 660 C CA . GLY A 1 78 ? -17.156 -0.849 11.453 1 86.44 78 GLY A CA 1
ATOM 661 C C . GLY A 1 78 ? -17.562 -0.108 12.711 1 86.44 78 GLY A C 1
ATOM 662 O O . GLY A 1 78 ? -16.734 0.206 13.555 1 86.44 78 GLY A O 1
ATOM 663 N N . ASP A 1 79 ? -18.812 0.185 12.875 1 85.38 79 ASP A N 1
ATOM 664 C CA . ASP A 1 79 ? -19.266 0.903 14.062 1 85.38 79 ASP A CA 1
ATOM 665 C C . ASP A 1 79 ? -19.734 -0.067 15.141 1 85.38 79 ASP A C 1
ATOM 667 O O . ASP A 1 79 ? -20.922 -0.416 15.203 1 85.38 79 ASP A O 1
ATOM 671 N N . VAL A 1 80 ? -18.969 -0.398 16.016 1 90.06 80 VAL A N 1
ATOM 672 C CA . VAL A 1 80 ? -19.188 -1.423 17.031 1 90.06 80 VAL A CA 1
ATOM 673 C C . VAL A 1 80 ? -20.188 -0.913 18.078 1 90.06 80 VAL A C 1
ATOM 675 O O . VAL A 1 80 ? -21.047 -1.664 18.547 1 90.06 80 VAL A O 1
ATOM 678 N N . GLU A 1 81 ? -20.047 0.318 18.359 1 87.62 81 GLU A N 1
ATOM 679 C CA . GLU A 1 81 ? -20.938 0.885 19.375 1 87.62 81 GLU A CA 1
ATOM 680 C C . GLU A 1 81 ? -22.391 0.89 18.906 1 87.62 81 GLU A C 1
ATOM 682 O O . GLU A 1 81 ? -23.266 0.372 19.594 1 87.62 81 GLU A O 1
ATOM 687 N N . ALA A 1 82 ? -22.562 1.464 17.75 1 86.19 82 ALA A N 1
ATOM 688 C CA . ALA A 1 82 ? -23.922 1.501 17.188 1 86.19 82 ALA A CA 1
ATOM 689 C C . ALA A 1 82 ? -24.469 0.092 17.016 1 86.19 82 ALA A C 1
ATOM 691 O O . ALA A 1 82 ? -25.656 -0.147 17.25 1 86.19 82 ALA A O 1
ATOM 692 N N . THR A 1 83 ? -23.641 -0.852 16.641 1 90.25 83 THR A N 1
ATOM 693 C CA . THR A 1 83 ? -24.031 -2.246 16.469 1 90.25 83 THR A CA 1
ATOM 694 C C . THR A 1 83 ? -24.5 -2.85 17.781 1 90.25 83 THR A C 1
ATOM 696 O O . THR A 1 83 ? -25.578 -3.441 17.844 1 90.25 83 THR A O 1
ATOM 699 N N . SER A 1 84 ? -23.75 -2.633 18.812 1 91.56 84 SER A N 1
ATOM 700 C CA . SER A 1 84 ? -24.047 -3.209 20.109 1 91.56 84 SER A CA 1
ATOM 701 C C . SER A 1 84 ? -25.359 -2.648 20.672 1 91.56 84 SER A C 1
ATOM 703 O O . SER A 1 84 ? -26.188 -3.395 21.203 1 91.56 84 SER A O 1
ATOM 705 N N . GLU A 1 85 ? -25.5 -1.378 20.5 1 88.88 85 GLU A N 1
ATOM 706 C CA . GLU A 1 85 ? -26.703 -0.731 21.016 1 88.88 85 GLU A CA 1
ATOM 707 C C . GLU A 1 85 ? -27.953 -1.237 20.297 1 88.88 85 GLU A C 1
ATOM 709 O O . GLU A 1 85 ? -28.938 -1.606 20.938 1 88.88 85 GLU A O 1
ATOM 714 N N . LEU A 1 86 ? -27.859 -1.244 19 1 90.44 86 LEU A N 1
ATOM 715 C CA . LEU A 1 86 ? -28.984 -1.724 18.219 1 90.44 86 LEU A CA 1
ATOM 716 C C . LEU A 1 86 ? -29.281 -3.189 18.516 1 90.44 86 LEU A C 1
ATOM 718 O O . LEU A 1 86 ? -30.438 -3.568 18.719 1 90.44 86 LEU A O 1
ATOM 722 N N . ASN A 1 87 ? -28.281 -3.998 18.547 1 93.62 87 ASN A N 1
ATOM 723 C CA . ASN A 1 87 ? -28.438 -5.426 18.797 1 93.62 87 ASN A CA 1
ATOM 724 C C . ASN A 1 87 ? -29.078 -5.691 20.172 1 93.62 87 ASN A C 1
ATOM 726 O O . ASN A 1 87 ? -29.906 -6.59 20.297 1 93.62 87 ASN A O 1
ATOM 730 N N . ARG A 1 88 ? -28.672 -4.938 21.141 1 90.94 88 ARG A N 1
ATOM 731 C CA . ARG A 1 88 ? -29.25 -5.074 22.484 1 90.94 88 ARG A CA 1
ATOM 732 C C . ARG A 1 88 ? -30.734 -4.723 22.484 1 90.94 88 ARG A C 1
ATOM 734 O O . ARG A 1 88 ? -31.531 -5.371 23.156 1 90.94 88 ARG A O 1
ATOM 741 N N . ARG A 1 89 ? -31.047 -3.783 21.734 1 88.75 89 ARG A N 1
ATOM 742 C CA . ARG A 1 89 ? -32.438 -3.301 21.703 1 88.75 89 ARG A CA 1
ATOM 743 C C . ARG A 1 89 ? -33.344 -4.273 20.953 1 88.75 89 ARG A C 1
ATOM 745 O O . ARG A 1 89 ? -34.469 -4.504 21.344 1 88.75 89 ARG A O 1
ATOM 752 N N . VAL A 1 90 ? -32.75 -4.816 19.859 1 85.38 90 VAL A N 1
ATOM 753 C CA . VAL A 1 90 ? -33.625 -5.57 18.984 1 85.38 90 VAL A CA 1
ATOM 754 C C . VAL A 1 90 ? -33.406 -7.066 19.188 1 85.38 90 VAL A C 1
ATOM 756 O O . VAL A 1 90 ? -34.219 -7.887 18.734 1 85.38 90 VAL A O 1
ATOM 759 N N . GLY A 1 91 ? -32.375 -7.453 19.844 1 82.81 91 GLY A N 1
ATOM 760 C CA . GLY A 1 91 ? -31.969 -8.852 19.969 1 82.81 91 GLY A CA 1
ATOM 761 C C . GLY A 1 91 ? -32.938 -9.664 20.828 1 82.81 91 GLY A C 1
ATOM 762 O O . GLY A 1 91 ? -33.406 -9.18 21.844 1 82.81 91 GLY A O 1
ATOM 763 N N . THR A 1 92 ? -33.312 -10.82 20.25 1 82.75 92 THR A N 1
ATOM 764 C CA . THR A 1 92 ? -34.156 -11.75 21 1 82.75 92 THR A CA 1
ATOM 765 C C . THR A 1 92 ? -33.312 -12.898 21.562 1 82.75 92 THR A C 1
ATOM 767 O O . THR A 1 92 ? -33.875 -13.93 21.953 1 82.75 92 THR A O 1
ATOM 770 N N . GLY A 1 93 ? -32 -12.812 21.5 1 87 93 GLY A N 1
ATOM 771 C CA . GLY A 1 93 ? -31.125 -13.812 22.062 1 87 93 GLY A CA 1
ATOM 772 C C . GLY A 1 93 ? -30.844 -14.953 21.109 1 87 93 GLY A C 1
ATOM 773 O O . GLY A 1 93 ? -30.328 -16 21.516 1 87 93 GLY A O 1
ATOM 774 N N . GLY A 1 94 ? -31.266 -14.852 19.828 1 92.12 94 GLY A N 1
ATOM 775 C CA . GLY A 1 94 ? -30.938 -15.852 18.828 1 92.12 94 GLY A CA 1
ATOM 776 C C . GLY A 1 94 ? -29.453 -15.977 18.562 1 92.12 94 GLY A C 1
ATOM 777 O O . GLY A 1 94 ? -28.656 -15.195 19.109 1 92.12 94 GLY A O 1
ATOM 778 N N . VAL A 1 95 ? -29.125 -16.953 17.859 1 95.12 95 VAL A N 1
ATOM 779 C CA . VAL A 1 95 ? -27.719 -17.266 17.609 1 95.12 95 VAL A CA 1
ATOM 780 C C . VAL A 1 95 ? -27.016 -16.062 17 1 95.12 95 VAL A C 1
ATOM 782 O O . VAL A 1 95 ? -25.938 -15.672 17.453 1 95.12 95 VAL A O 1
ATOM 785 N N . LEU A 1 96 ? -27.641 -15.398 15.984 1 96 96 LEU A N 1
ATOM 786 C CA . LEU A 1 96 ? -27.016 -14.289 15.273 1 96 96 LEU A CA 1
ATOM 787 C C . LEU A 1 96 ? -26.812 -13.102 16.203 1 96 96 LEU A C 1
ATOM 789 O O . LEU A 1 96 ? -25.781 -12.422 16.125 1 96 96 LEU A O 1
ATOM 793 N N . ASN A 1 97 ? -27.781 -12.875 17.078 1 96.19 97 ASN A N 1
ATOM 794 C CA . ASN A 1 97 ? -27.641 -11.773 18.031 1 96.19 97 ASN A CA 1
ATOM 795 C C . ASN A 1 97 ? -26.5 -12.031 19.016 1 96.19 97 ASN A C 1
ATOM 797 O O . ASN A 1 97 ? -25.719 -11.133 19.312 1 96.19 97 ASN A O 1
ATOM 801 N N . ARG A 1 98 ? -26.484 -13.234 19.484 1 95.75 98 ARG A N 1
ATOM 802 C CA . ARG A 1 98 ? -25.453 -13.586 20.453 1 95.75 98 ARG A CA 1
ATOM 803 C C . ARG A 1 98 ? -24.062 -13.531 19.828 1 95.75 98 ARG A C 1
ATOM 805 O O . ARG A 1 98 ? -23.109 -13.07 20.453 1 95.75 98 ARG A O 1
ATOM 812 N N . LEU A 1 99 ? -23.969 -14.016 18.594 1 96.5 99 LEU A N 1
ATOM 813 C CA . LEU A 1 99 ? -22.688 -13.969 17.875 1 96.5 99 LEU A CA 1
ATOM 814 C C . LEU A 1 99 ? -22.266 -12.523 17.625 1 96.5 99 LEU A C 1
ATOM 816 O O . LEU A 1 99 ? -21.094 -12.188 17.766 1 96.5 99 LEU A O 1
ATOM 820 N N . LEU A 1 100 ? -23.188 -11.711 17.219 1 95.69 100 LEU A N 1
ATOM 821 C CA . LEU A 1 100 ? -22.875 -10.305 16.969 1 95.69 100 LEU A CA 1
ATOM 822 C C . LEU A 1 100 ? -22.391 -9.609 18.234 1 95.69 100 LEU A C 1
ATOM 824 O O . LEU A 1 100 ? -21.453 -8.82 18.188 1 95.69 100 LEU A O 1
ATOM 828 N N . ASP A 1 101 ? -23.031 -9.938 19.344 1 94.5 101 ASP A N 1
ATOM 829 C CA . ASP A 1 101 ? -22.609 -9.406 20.641 1 94.5 101 ASP A CA 1
ATOM 830 C C . ASP A 1 101 ? -21.172 -9.828 20.953 1 94.5 101 ASP A C 1
ATOM 832 O O . ASP A 1 101 ? -20.375 -9.023 21.422 1 94.5 101 ASP A O 1
ATOM 836 N N . LEU A 1 102 ? -20.984 -11.062 20.719 1 95.19 102 LEU A N 1
ATOM 837 C CA . LEU A 1 102 ? -19.641 -11.586 20.969 1 95.19 102 LEU A CA 1
ATOM 838 C C . LEU A 1 102 ? -18.625 -10.898 20.062 1 95.19 102 LEU A C 1
ATOM 840 O O . LEU A 1 102 ? -17.562 -10.492 20.531 1 95.19 102 LEU A O 1
ATOM 844 N N . ARG A 1 103 ? -18.891 -10.734 18.766 1 94.62 103 ARG A N 1
ATOM 845 C CA . ARG A 1 103 ? -18 -10.055 17.828 1 94.62 103 ARG A CA 1
ATOM 846 C C . ARG A 1 103 ? -17.719 -8.625 18.281 1 94.62 103 ARG A C 1
ATOM 848 O O . ARG A 1 103 ? -16.578 -8.18 18.266 1 94.62 103 ARG A O 1
ATOM 855 N N . ALA A 1 104 ? -18.781 -7.973 18.641 1 92.94 104 ALA A N 1
ATOM 856 C CA . ALA A 1 104 ? -18.656 -6.578 19.062 1 92.94 104 ALA A CA 1
ATOM 857 C C . ALA A 1 104 ? -17.812 -6.461 20.328 1 92.94 104 ALA A C 1
ATOM 859 O O . ALA A 1 104 ? -16.938 -5.598 20.422 1 92.94 104 ALA A O 1
ATOM 860 N N . SER A 1 105 ? -18.062 -7.344 21.266 1 91.5 105 SER A N 1
ATOM 861 C CA . SER A 1 105 ? -17.312 -7.344 22.516 1 91.5 105 SER A CA 1
ATOM 862 C C . SER A 1 105 ? -15.844 -7.645 22.281 1 91.5 105 SER A C 1
ATOM 864 O O . SER A 1 105 ? -14.969 -7.008 22.875 1 91.5 105 SER A O 1
ATOM 866 N N . ASN A 1 106 ? -15.648 -8.625 21.453 1 92.19 106 ASN A N 1
ATOM 867 C CA . ASN A 1 106 ? -14.266 -9 21.156 1 92.19 106 ASN A CA 1
ATOM 868 C C . ASN A 1 106 ? -13.531 -7.871 20.438 1 92.19 106 ASN A C 1
ATOM 870 O O . ASN A 1 106 ? -12.336 -7.656 20.672 1 92.19 106 ASN A O 1
ATOM 874 N N . ALA A 1 107 ? -14.141 -7.176 19.547 1 88.62 107 ALA A N 1
ATOM 875 C CA . ALA A 1 107 ? -13.531 -6.047 18.844 1 88.62 107 ALA A CA 1
ATOM 876 C C . ALA A 1 107 ? -13.148 -4.938 19.812 1 88.62 107 ALA A C 1
ATOM 878 O O . ALA A 1 107 ? -12.133 -4.27 19.625 1 88.62 107 ALA A O 1
ATOM 879 N N . ASN A 1 108 ? -13.93 -4.785 20.828 1 81.44 108 ASN A N 1
ATOM 880 C CA . ASN A 1 108 ? -13.734 -3.707 21.797 1 81.44 108 ASN A CA 1
ATOM 881 C C . ASN A 1 108 ? -12.742 -4.105 22.891 1 81.44 108 ASN A C 1
ATOM 883 O O . ASN A 1 108 ? -11.883 -3.311 23.266 1 81.44 108 ASN A O 1
ATOM 887 N N . LEU A 1 109 ? -12.828 -5.395 23.344 1 82.62 109 LEU A N 1
ATOM 888 C CA . LEU A 1 109 ? -12.125 -5.789 24.562 1 82.62 109 LEU A CA 1
ATOM 889 C C . LEU A 1 109 ? -10.961 -6.723 24.234 1 82.62 109 LEU A C 1
ATOM 891 O O . LEU A 1 109 ? -10.172 -7.062 25.109 1 82.62 109 LEU A O 1
ATOM 895 N N . GLU A 1 110 ? -10.781 -7.137 22.953 1 85 110 GLU A N 1
ATOM 896 C CA . GLU A 1 110 ? -9.75 -8.086 22.531 1 85 110 GLU A CA 1
ATOM 897 C C . GLU A 1 110 ? -9.719 -9.305 23.453 1 85 110 GLU A C 1
ATOM 899 O O . GLU A 1 110 ? -8.695 -9.586 24.078 1 85 110 GLU A O 1
ATOM 904 N N . LEU A 1 111 ? -10.758 -10.016 23.453 1 88.06 111 LEU A N 1
ATOM 905 C CA . LEU A 1 111 ? -10.953 -11.172 24.312 1 88.06 111 LEU A CA 1
ATOM 906 C C . LEU A 1 111 ? -9.922 -12.258 24 1 88.06 111 LEU A C 1
ATOM 908 O O . LEU A 1 111 ? -9.492 -12.406 22.859 1 88.06 111 LEU A O 1
ATOM 912 N N . GLY A 1 112 ? -9.422 -12.93 25.016 1 89.5 112 GLY A N 1
ATOM 913 C CA . GLY A 1 112 ? -8.547 -14.07 24.812 1 89.5 112 GLY A CA 1
ATOM 914 C C . GLY A 1 112 ? -9.242 -15.266 24.203 1 89.5 112 GLY A C 1
ATOM 915 O O . GLY A 1 112 ? -10.477 -15.344 24.219 1 89.5 112 GLY A O 1
ATOM 916 N N . ASP A 1 113 ? -8.57 -16.188 23.734 1 90 113 ASP A N 1
ATOM 917 C CA . ASP A 1 113 ? -9.094 -17.359 23.062 1 90 113 ASP A CA 1
ATOM 918 C C . ASP A 1 113 ? -10.008 -18.156 24 1 90 113 ASP A C 1
ATOM 920 O O . ASP A 1 113 ? -11.062 -18.641 23.578 1 90 113 ASP A O 1
ATOM 924 N N . GLU A 1 114 ? -9.625 -18.25 25.234 1 93.12 114 GLU A N 1
ATOM 925 C CA . GLU A 1 114 ? -10.398 -19.047 26.172 1 93.12 114 GLU A CA 1
ATOM 926 C C . GLU A 1 114 ? -11.773 -18.438 26.422 1 93.12 114 GLU A C 1
ATOM 928 O O . GLU A 1 114 ? -12.773 -19.141 26.531 1 93.12 114 GLU A O 1
ATOM 933 N N . GLU A 1 115 ? -11.789 -17.172 26.516 1 94.19 115 GLU A N 1
ATOM 934 C CA . GLU A 1 115 ? -13.047 -16.469 26.75 1 94.19 115 GLU A CA 1
ATOM 935 C C . GLU A 1 115 ? -13.977 -16.609 25.547 1 94.19 115 GLU A C 1
ATOM 937 O O . GLU A 1 115 ? -15.18 -16.828 25.703 1 94.19 115 GLU A O 1
ATOM 942 N N . VAL A 1 116 ? -13.453 -16.484 24.391 1 95.38 116 VAL A N 1
ATOM 943 C CA . VAL A 1 116 ? -14.234 -16.594 23.172 1 95.38 116 VAL A CA 1
ATOM 944 C C . VAL A 1 116 ? -14.766 -18.016 23.016 1 95.38 116 VAL A C 1
ATOM 946 O O . VAL A 1 116 ? -15.938 -18.219 22.703 1 95.38 116 VAL A O 1
ATOM 949 N N . ILE A 1 117 ? -13.906 -19.031 23.312 1 96.62 117 ILE A N 1
ATOM 950 C CA . ILE A 1 117 ? -14.32 -20.422 23.219 1 96.62 117 ILE A CA 1
ATOM 951 C C . ILE A 1 117 ? -15.445 -20.703 24.203 1 96.62 117 ILE A C 1
ATOM 953 O O . ILE A 1 117 ? -16.422 -21.375 23.859 1 96.62 117 ILE A O 1
ATOM 957 N N . SER A 1 118 ? -15.305 -20.141 25.344 1 96.94 118 SER A N 1
ATOM 958 C CA . SER A 1 118 ? -16.359 -20.328 26.344 1 96.94 118 SER A CA 1
ATOM 959 C C . SER A 1 118 ? -17.672 -19.75 25.859 1 96.94 118 SER A C 1
ATOM 961 O O . SER A 1 118 ? -18.734 -20.359 26.047 1 96.94 118 SER A O 1
ATOM 963 N N . ALA A 1 119 ? -17.609 -18.625 25.266 1 96.62 119 ALA A N 1
ATOM 964 C CA . ALA A 1 119 ? -18.828 -17.984 24.75 1 96.62 119 ALA A CA 1
ATOM 965 C C . ALA A 1 119 ? -19.422 -18.812 23.609 1 96.62 119 ALA A C 1
ATOM 967 O O . ALA A 1 119 ? -20.641 -18.984 23.547 1 96.62 119 ALA A O 1
ATOM 968 N N . LEU A 1 120 ? -18.641 -19.328 22.719 1 97.56 120 LEU A N 1
ATOM 969 C CA . LEU A 1 120 ? -19.094 -20.172 21.609 1 97.56 120 LEU A CA 1
ATOM 970 C C . LEU A 1 120 ? -19.719 -21.469 22.125 1 97.56 120 LEU A C 1
ATOM 972 O O . LEU A 1 120 ? -20.734 -21.922 21.609 1 97.56 120 LEU A O 1
ATOM 976 N N . GLU A 1 121 ? -19.062 -22 23.188 1 97.62 121 GLU A N 1
ATOM 977 C CA . GLU A 1 121 ? -19.609 -23.203 23.812 1 97.62 121 GLU A CA 1
ATOM 978 C C . GLU A 1 121 ? -21 -22.953 24.391 1 97.62 121 GLU A C 1
ATOM 980 O O . GLU A 1 121 ? -21.891 -23.781 24.266 1 97.62 121 GLU A O 1
ATOM 985 N N . LYS A 1 122 ? -21.125 -21.859 24.969 1 97.06 122 LYS A N 1
ATOM 986 C CA . LYS A 1 122 ? -22.422 -21.5 25.531 1 97.06 122 LYS A CA 1
ATOM 987 C C . LYS A 1 122 ? -23.484 -21.375 24.422 1 97.06 122 LYS A C 1
ATOM 989 O O . LYS A 1 122 ? -24.609 -21.844 24.578 1 97.06 122 LYS A O 1
ATOM 994 N N . ILE A 1 123 ? -23.156 -20.719 23.312 1 97.25 123 ILE A N 1
ATOM 995 C CA . ILE A 1 123 ? -24.062 -20.609 22.188 1 97.25 123 ILE A CA 1
ATOM 996 C C . ILE A 1 123 ? -24.422 -22 21.672 1 97.25 123 ILE A C 1
ATOM 998 O O . ILE A 1 123 ? -25.594 -22.297 21.406 1 97.25 123 ILE A O 1
ATOM 1002 N N . LEU A 1 124 ? -23.422 -22.859 21.562 1 97.12 124 LEU A N 1
ATOM 1003 C CA . LEU A 1 124 ? -23.625 -24.219 21.094 1 97.12 124 LEU A CA 1
ATOM 1004 C C . LEU A 1 124 ? -24.531 -25 22.047 1 97.12 124 LEU A C 1
ATOM 1006 O O . LEU A 1 124 ? -25.469 -25.656 21.609 1 97.12 124 LEU A O 1
ATOM 1010 N N . ASP A 1 125 ? -24.312 -24.828 23.328 1 96.56 125 ASP A N 1
ATOM 1011 C CA . ASP A 1 125 ? -25.078 -25.531 24.344 1 96.56 125 ASP A CA 1
ATOM 1012 C C . ASP A 1 125 ? -26.547 -25.094 24.312 1 96.56 125 ASP A C 1
ATOM 1014 O O . ASP A 1 125 ? -27.453 -25.922 24.484 1 96.56 125 ASP A O 1
ATOM 1018 N N . ASP A 1 126 ? -26.75 -23.875 24.047 1 95.56 126 ASP A N 1
ATOM 1019 C CA . ASP A 1 126 ? -28.078 -23.297 24.156 1 95.56 126 ASP A CA 1
ATOM 1020 C C . ASP A 1 126 ? -28.859 -23.406 22.844 1 95.56 126 ASP A C 1
ATOM 1022 O O . ASP A 1 126 ? -30.016 -23 22.75 1 95.56 126 ASP A O 1
ATOM 1026 N N . THR A 1 127 ? -28.219 -23.859 21.766 1 95.31 127 THR A N 1
ATOM 1027 C CA . THR A 1 127 ? -28.844 -23.938 20.453 1 95.31 127 THR A CA 1
ATOM 1028 C C . THR A 1 127 ? -29.219 -25.375 20.109 1 95.31 127 THR A C 1
ATOM 1030 O O . THR A 1 127 ? -28.359 -26.266 20.141 1 95.31 127 THR A O 1
ATOM 1033 N N . ASP A 1 128 ? -30.469 -25.516 19.875 1 93.69 128 ASP A N 1
ATOM 1034 C CA . ASP A 1 128 ? -30.922 -26.859 19.547 1 93.69 128 ASP A CA 1
ATOM 1035 C C . ASP A 1 128 ? -30.797 -27.125 18.047 1 93.69 128 ASP A C 1
ATOM 1037 O O . ASP A 1 128 ? -30.547 -28.266 17.641 1 93.69 128 ASP A O 1
ATOM 1041 N N . ASP A 1 129 ? -31 -26.156 17.281 1 95.25 129 ASP A N 1
ATOM 1042 C CA . ASP A 1 129 ? -30.938 -26.281 15.82 1 95.25 129 ASP A CA 1
ATOM 1043 C C . ASP A 1 129 ? -30.438 -24.984 15.18 1 95.25 129 ASP A C 1
ATOM 1045 O O . ASP A 1 129 ? -31.094 -23.953 15.266 1 95.25 129 ASP A O 1
ATOM 1049 N N . PHE A 1 130 ? -29.328 -25.125 14.539 1 95.88 130 PHE A N 1
ATOM 1050 C CA . PHE A 1 130 ? -28.797 -24 13.797 1 95.88 130 PHE A CA 1
ATOM 1051 C C . PHE A 1 130 ? -29.469 -23.875 12.438 1 95.88 130 PHE A C 1
ATOM 1053 O O . PHE A 1 130 ? -29.578 -24.844 11.695 1 95.88 130 PHE A O 1
ATOM 1060 N N . ASP A 1 131 ? -29.969 -22.734 12.203 1 91.44 131 ASP A N 1
ATOM 1061 C CA . ASP A 1 131 ? -30.344 -22.516 10.805 1 91.44 131 ASP A CA 1
ATOM 1062 C C . ASP A 1 131 ? -29.109 -22.219 9.945 1 91.44 131 ASP A C 1
ATOM 1064 O O . ASP A 1 131 ? -27.984 -22.172 10.445 1 91.44 131 ASP A O 1
ATOM 1068 N N . ASP A 1 132 ? -29.234 -22.031 8.672 1 91.56 132 ASP A N 1
ATOM 1069 C CA . ASP A 1 132 ? -28.141 -21.922 7.727 1 91.56 132 ASP A CA 1
ATOM 1070 C C . ASP A 1 132 ? -27.266 -20.703 8.031 1 91.56 132 ASP A C 1
ATOM 1072 O O . ASP A 1 132 ? -26.047 -20.812 8.195 1 91.56 132 ASP A O 1
ATOM 1076 N N . GLU A 1 133 ? -27.859 -19.5 8.195 1 93.5 133 GLU A N 1
ATOM 1077 C CA . GLU A 1 133 ? -27.078 -18.297 8.438 1 93.5 133 GLU A CA 1
ATOM 1078 C C . GLU A 1 133 ? -26.375 -18.344 9.789 1 93.5 133 GLU A C 1
ATOM 1080 O O . GLU A 1 133 ? -25.219 -17.922 9.914 1 93.5 133 GLU A O 1
ATOM 1085 N N . GLY A 1 134 ? -27.125 -18.906 10.773 1 95.06 134 GLY A N 1
ATOM 1086 C CA . GLY A 1 134 ? -26.531 -19.047 12.102 1 95.06 134 GLY A CA 1
ATOM 1087 C C . GLY A 1 134 ? -25.266 -19.891 12.102 1 95.06 134 GLY A C 1
ATOM 1088 O O . GLY A 1 134 ? -24.25 -19.484 12.672 1 95.06 134 GLY A O 1
ATOM 1089 N N . ILE A 1 135 ? -25.344 -21.016 11.453 1 97.19 135 ILE A N 1
ATOM 1090 C CA . ILE A 1 135 ? -24.203 -21.938 11.5 1 97.19 135 ILE A CA 1
ATOM 1091 C C . ILE A 1 135 ? -23.094 -21.406 10.602 1 97.19 135 ILE A C 1
ATOM 1093 O O . ILE A 1 135 ? -21.906 -21.609 10.891 1 97.19 135 ILE A O 1
ATOM 1097 N N . ILE A 1 136 ? -23.438 -20.734 9.492 1 96.5 136 ILE A N 1
ATOM 1098 C CA . ILE A 1 136 ? -22.422 -20.109 8.641 1 96.5 136 ILE A CA 1
ATOM 1099 C C . ILE A 1 136 ? -21.641 -19.078 9.453 1 96.5 136 ILE A C 1
ATOM 1101 O O . ILE A 1 136 ? -20.406 -19.141 9.516 1 96.5 136 ILE A O 1
ATOM 1105 N N . GLN A 1 137 ? -22.328 -18.172 10.18 1 96.44 137 GLN A N 1
ATOM 1106 C CA . GLN A 1 137 ? -21.688 -17.109 10.945 1 96.44 137 GLN A CA 1
ATOM 1107 C C . GLN A 1 137 ? -20.922 -17.688 12.141 1 96.44 137 GLN A C 1
ATOM 1109 O O . GLN A 1 137 ? -19.875 -17.156 12.523 1 96.44 137 GLN A O 1
ATOM 1114 N N . PHE A 1 138 ? -21.516 -18.75 12.703 1 97.81 138 PHE A N 1
ATOM 1115 C CA . PHE A 1 138 ? -20.859 -19.438 13.812 1 97.81 138 PHE A CA 1
ATOM 1116 C C . PHE A 1 138 ? -19.516 -20 13.375 1 97.81 138 PHE A C 1
ATOM 1118 O O . PHE A 1 138 ? -18.5 -19.766 14.023 1 97.81 138 PHE A O 1
ATOM 1125 N N . THR A 1 139 ? -19.5 -20.656 12.258 1 98 139 THR A N 1
ATOM 1126 C CA . THR A 1 139 ? -18.297 -21.266 11.703 1 98 139 THR A CA 1
ATOM 1127 C C . THR A 1 139 ? -17.297 -20.203 11.25 1 98 139 THR A C 1
ATOM 1129 O O . THR A 1 139 ? -16.109 -20.297 11.539 1 98 139 THR A O 1
ATOM 1132 N N . ASP A 1 140 ? -17.797 -19.219 10.547 1 96.69 140 ASP A N 1
ATOM 1133 C CA . ASP A 1 140 ? -16.953 -18.125 10.07 1 96.69 140 ASP A CA 1
ATOM 1134 C C . ASP A 1 140 ? -16.203 -17.453 11.219 1 96.69 140 ASP A C 1
ATOM 1136 O O . ASP A 1 140 ? -14.992 -17.234 11.125 1 96.69 140 ASP A O 1
ATOM 1140 N N . TYR A 1 141 ? -17 -17.234 12.258 1 96.69 141 TYR A N 1
ATOM 1141 C CA . TYR A 1 141 ? -16.391 -16.531 13.367 1 96.69 141 TYR A CA 1
ATOM 1142 C C . TYR A 1 141 ? -15.305 -17.375 14.031 1 96.69 141 TYR A C 1
ATOM 1144 O O . TYR A 1 141 ? -14.211 -16.875 14.328 1 96.69 141 TYR A O 1
ATOM 1152 N N . ALA A 1 142 ? -15.578 -18.625 14.25 1 97.25 142 ALA A N 1
ATOM 1153 C CA . ALA A 1 142 ? -14.578 -19.531 14.82 1 97.25 142 ALA A CA 1
ATOM 1154 C C . ALA A 1 142 ? -13.32 -19.578 13.961 1 97.25 142 ALA A C 1
ATOM 1156 O O . ALA A 1 142 ? -12.203 -19.531 14.484 1 97.25 142 ALA A O 1
ATOM 1157 N N . MET A 1 143 ? -13.5 -19.609 12.664 1 97.06 143 MET A N 1
ATOM 1158 C CA . MET A 1 143 ? -12.367 -19.719 11.75 1 97.06 143 MET A CA 1
ATOM 1159 C C . MET A 1 143 ? -11.609 -18.391 11.664 1 97.06 143 MET A C 1
ATOM 1161 O O . MET A 1 143 ? -10.383 -18.375 11.539 1 97.06 143 MET A O 1
ATOM 1165 N N . GLU A 1 144 ? -12.312 -17.312 11.719 1 94.56 144 GLU A N 1
ATOM 1166 C CA . GLU A 1 144 ? -11.68 -16 11.773 1 94.56 144 GLU A CA 1
ATOM 1167 C C . GLU A 1 144 ? -10.719 -15.898 12.953 1 94.56 144 GLU A C 1
ATOM 1169 O O . GLU A 1 144 ? -9.672 -15.258 12.859 1 94.56 144 GLU A O 1
ATOM 1174 N N . LEU A 1 145 ? -11.055 -16.578 14.055 1 95.06 145 LEU A N 1
ATOM 1175 C CA . LEU A 1 145 ? -10.258 -16.531 15.281 1 95.06 145 LEU A CA 1
ATOM 1176 C C . LEU A 1 145 ? -9.258 -17.688 15.328 1 95.06 145 LEU A C 1
ATOM 1178 O O . LEU A 1 145 ? -8.641 -17.938 16.359 1 95.06 145 LEU A O 1
ATOM 1182 N N . ARG A 1 146 ? -9.07 -18.453 14.312 1 93.88 146 ARG A N 1
ATOM 1183 C CA . ARG A 1 146 ? -8.117 -19.547 14.133 1 93.88 146 ARG A CA 1
ATOM 1184 C C . ARG A 1 146 ? -8.359 -20.656 15.148 1 93.88 146 ARG A C 1
ATOM 1186 O O . ARG A 1 146 ? -7.414 -21.219 15.711 1 93.88 146 ARG A O 1
ATOM 1193 N N . LEU A 1 147 ? -9.656 -20.859 15.359 1 96.56 147 LEU A N 1
ATOM 1194 C CA . LEU A 1 147 ? -10.039 -21.922 16.297 1 96.56 147 LEU A CA 1
ATOM 1195 C C . LEU A 1 147 ? -10.336 -23.219 15.539 1 96.56 147 LEU A C 1
ATOM 1197 O O . LEU A 1 147 ? -11.336 -23.875 15.828 1 96.56 147 LEU A O 1
ATOM 1201 N N . GLU A 1 148 ? -9.602 -23.531 14.57 1 96.12 148 GLU A N 1
ATOM 1202 C CA . GLU A 1 148 ? -9.781 -24.703 13.719 1 96.12 148 GLU A CA 1
ATOM 1203 C C . GLU A 1 148 ? -9.789 -25.984 14.547 1 96.12 148 GLU A C 1
ATOM 1205 O O . GLU A 1 148 ? -10.633 -26.859 14.336 1 96.12 148 GLU A O 1
ATOM 1210 N N . SER A 1 149 ? -8.828 -26.109 15.477 1 95.62 149 SER A N 1
ATOM 1211 C CA . SER A 1 149 ? -8.711 -27.312 16.297 1 95.62 149 SER A CA 1
ATOM 1212 C C . SER A 1 149 ? -9.961 -27.516 17.156 1 95.62 149 SER A C 1
ATOM 1214 O O . SER A 1 149 ? -10.445 -28.641 17.281 1 95.62 149 SER A O 1
ATOM 1216 N N . TRP A 1 150 ? -10.477 -26.484 17.672 1 96.94 150 TRP A N 1
ATOM 1217 C CA . TRP A 1 150 ? -11.68 -26.578 18.484 1 96.94 150 TRP A CA 1
ATOM 1218 C C . TRP A 1 150 ? -12.875 -27.016 17.641 1 96.94 150 TRP A C 1
ATOM 1220 O O . TRP A 1 150 ? -13.664 -27.859 18.078 1 96.94 150 TRP A O 1
ATOM 1230 N N . LEU A 1 151 ? -13.086 -26.438 16.438 1 97.19 151 LEU A N 1
ATOM 1231 C CA . LEU A 1 151 ? -14.172 -26.797 15.531 1 97.19 151 LEU A CA 1
ATOM 1232 C C . LEU A 1 151 ? -14.109 -28.281 15.164 1 97.19 151 LEU A C 1
ATOM 1234 O O . LEU A 1 151 ? -15.133 -28.953 15.148 1 97.19 151 LEU A O 1
ATOM 1238 N N . MET A 1 152 ? -12.891 -28.734 14.914 1 96.81 152 MET A N 1
ATOM 1239 C CA . MET A 1 152 ? -12.703 -30.141 14.547 1 96.81 152 MET A CA 1
ATOM 1240 C C . MET A 1 152 ? -13.07 -31.062 15.695 1 96.81 152 MET A C 1
ATOM 1242 O O . MET A 1 152 ? -13.727 -32.094 15.492 1 96.81 152 MET A O 1
ATOM 1246 N N . GLN A 1 153 ? -12.672 -30.656 16.891 1 96.75 153 GLN A N 1
ATOM 1247 C CA . GLN A 1 153 ? -12.953 -31.453 18.078 1 96.75 153 GLN A CA 1
ATOM 1248 C C . GLN A 1 153 ? -14.453 -31.516 18.344 1 96.75 153 GLN A C 1
ATOM 1250 O O . GLN A 1 153 ? -14.961 -32.531 18.859 1 96.75 153 GLN A O 1
ATOM 1255 N N . ASN A 1 154 ? -15.164 -30.484 17.984 1 97.81 154 ASN A N 1
ATOM 1256 C CA . ASN A 1 154 ? -16.594 -30.406 18.266 1 97.81 154 ASN A CA 1
ATOM 1257 C C . ASN A 1 154 ? -17.422 -30.656 17 1 97.81 154 ASN A C 1
ATOM 1259 O O . ASN A 1 154 ? -18.625 -30.391 16.984 1 97.81 154 ASN A O 1
ATOM 1263 N N . LYS A 1 155 ? -16.859 -31.141 15.93 1 97.94 155 LYS A N 1
ATOM 1264 C CA . LYS A 1 155 ? -17.5 -31.266 14.625 1 97.94 155 LYS A CA 1
ATOM 1265 C C . LYS A 1 155 ? -18.781 -32.094 14.727 1 97.94 155 LYS A C 1
ATOM 1267 O O . LYS A 1 155 ? -19.844 -31.656 14.273 1 97.94 155 LYS A O 1
ATOM 1272 N N . ASP A 1 156 ? -18.688 -33.25 15.383 1 97.06 156 ASP A N 1
ATOM 1273 C CA . ASP A 1 156 ? -19.844 -34.125 15.477 1 97.06 156 ASP A CA 1
ATOM 1274 C C . ASP A 1 156 ? -20.953 -33.469 16.297 1 97.06 156 ASP A C 1
ATOM 1276 O O . ASP A 1 156 ? -22.125 -33.594 15.953 1 97.06 156 ASP A O 1
ATOM 1280 N N . ARG A 1 157 ? -20.516 -32.844 17.359 1 97 157 ARG A N 1
ATOM 1281 C CA . ARG A 1 157 ? -21.453 -32.156 18.219 1 97 157 ARG A CA 1
ATOM 1282 C C . ARG A 1 157 ? -22.188 -31.062 17.453 1 97 157 ARG A C 1
ATOM 1284 O O . ARG A 1 157 ? -23.422 -30.953 17.531 1 97 157 ARG A O 1
ATOM 1291 N N . ILE A 1 158 ? -21.516 -30.328 16.672 1 98.19 158 ILE A N 1
ATOM 1292 C CA . ILE A 1 158 ? -22.078 -29.219 15.914 1 98.19 158 ILE A CA 1
ATOM 1293 C C . ILE A 1 158 ? -22.984 -29.766 14.805 1 98.19 158 ILE A C 1
ATOM 1295 O O . ILE A 1 158 ? -24.094 -29.281 14.609 1 98.19 158 ILE A O 1
ATOM 1299 N N . GLN A 1 159 ? -22.531 -30.797 14.148 1 97.06 159 GLN A N 1
ATOM 1300 C CA . GLN A 1 159 ? -23.328 -31.422 13.094 1 97.06 159 GLN A CA 1
ATOM 1301 C C . GLN A 1 159 ? -24.688 -31.891 13.633 1 97.06 159 GLN A C 1
ATOM 1303 O O . GLN A 1 159 ? -25.703 -31.75 12.961 1 97.06 159 GLN A O 1
ATOM 1308 N N . SER A 1 160 ? -24.625 -32.375 14.844 1 96.62 160 SER A N 1
ATOM 1309 C CA . SER A 1 160 ? -25.844 -32.906 15.438 1 96.62 160 SER A CA 1
ATOM 1310 C C . SER A 1 160 ? -26.844 -31.812 15.766 1 96.62 160 SER A C 1
ATOM 1312 O O . SER A 1 160 ? -28.031 -32.094 15.984 1 96.62 160 SER A O 1
ATOM 1314 N N . LYS A 1 161 ? -26.406 -30.625 15.734 1 96.88 161 LYS A N 1
ATOM 1315 C CA . LYS A 1 161 ? -27.266 -29.5 16.078 1 96.88 161 LYS A CA 1
ATOM 1316 C C . LYS A 1 161 ? -27.656 -28.703 14.828 1 96.88 161 LYS A C 1
ATOM 1318 O O . LYS A 1 161 ? -28.062 -27.547 14.93 1 96.88 161 LYS A O 1
ATOM 1323 N N . CYS A 1 162 ? -27.453 -29.297 13.688 1 96.19 162 CYS A N 1
ATOM 1324 C CA . CYS A 1 162 ? -27.828 -28.703 12.406 1 96.19 162 CYS A CA 1
ATOM 1325 C C . CYS A 1 162 ? -28.844 -29.578 11.688 1 96.19 162 CYS A C 1
ATOM 1327 O O . CYS A 1 162 ? -28.609 -30.766 11.477 1 96.19 162 CYS A O 1
ATOM 1329 N N . SER A 1 163 ? -29.984 -28.969 11.352 1 90.62 163 SER A N 1
ATOM 1330 C CA . SER A 1 163 ? -30.953 -29.719 10.547 1 90.62 163 SER A CA 1
ATOM 1331 C C . SER A 1 163 ? -30.375 -30.062 9.172 1 90.62 163 SER A C 1
ATOM 1333 O O . SER A 1 163 ? -30.75 -31.078 8.586 1 90.62 163 SER A O 1
ATOM 1335 N N . TYR A 1 164 ? -29.531 -29.281 8.664 1 94.5 164 TYR A N 1
ATOM 1336 C CA . TYR A 1 164 ? -28.797 -29.469 7.414 1 94.5 164 TYR A CA 1
ATOM 1337 C C . TYR A 1 164 ? -27.297 -29.328 7.637 1 94.5 164 TYR A C 1
ATOM 1339 O O . TYR A 1 164 ? -26.703 -28.281 7.312 1 94.5 164 TYR A O 1
ATOM 1347 N N . PRO A 1 165 ? -26.703 -30.359 8.109 1 96.5 165 PRO A N 1
ATOM 1348 C CA . PRO A 1 165 ? -25.297 -30.281 8.516 1 96.5 165 PRO A CA 1
ATOM 1349 C C . PRO A 1 165 ? -24.359 -30 7.352 1 96.5 165 PRO A C 1
ATOM 1351 O O . PRO A 1 165 ? -23.203 -29.641 7.566 1 96.5 165 PRO A O 1
ATOM 1354 N N . GLN A 1 166 ? -24.828 -30.172 6.055 1 96.88 166 GLN A N 1
ATOM 1355 C CA . GLN A 1 166 ? -24.016 -29.906 4.879 1 96.88 166 GLN A CA 1
ATOM 1356 C C . GLN A 1 166 ? -23.5 -28.469 4.871 1 96.88 166 GLN A C 1
ATOM 1358 O O . GLN A 1 166 ? -22.391 -28.203 4.438 1 96.88 166 GLN A O 1
ATOM 1363 N N . THR A 1 167 ? -24.359 -27.547 5.406 1 96.25 167 THR A N 1
ATOM 1364 C CA . THR A 1 167 ? -23.953 -26.141 5.445 1 96.25 167 THR A CA 1
ATOM 1365 C C . THR A 1 167 ? -22.734 -25.938 6.328 1 96.25 167 THR A C 1
ATOM 1367 O O . THR A 1 167 ? -21.766 -25.297 5.93 1 96.25 167 THR A O 1
ATOM 1370 N N . PHE A 1 168 ? -22.797 -26.562 7.445 1 97.44 168 PHE A N 1
ATOM 1371 C CA . PHE A 1 168 ? -21.672 -26.5 8.375 1 97.44 168 PHE A CA 1
ATOM 1372 C C . PHE A 1 168 ? -20.406 -27.078 7.746 1 97.44 168 PHE A C 1
ATOM 1374 O O . PHE A 1 168 ? -19.359 -26.438 7.723 1 97.44 168 PHE A O 1
ATOM 1381 N N . LEU A 1 169 ? -20.531 -28.281 7.262 1 98.06 169 LEU A N 1
ATOM 1382 C CA . LEU A 1 169 ? -19.391 -29 6.688 1 98.06 169 LEU A CA 1
ATOM 1383 C C . LEU A 1 169 ? -18.797 -28.219 5.527 1 98.06 169 LEU A C 1
ATOM 1385 O O . LEU A 1 169 ? -17.562 -28.094 5.426 1 98.06 169 LEU A O 1
ATOM 1389 N N . TYR A 1 170 ? -19.672 -27.719 4.672 1 97.81 170 TYR A N 1
ATOM 1390 C CA . TYR A 1 170 ? -19.203 -26.969 3.512 1 97.81 170 TYR A CA 1
ATOM 1391 C C . TYR A 1 170 ? -18.453 -25.719 3.939 1 97.81 170 TYR A C 1
ATOM 1393 O O . TYR A 1 170 ? -17.344 -25.453 3.467 1 97.81 170 TYR A O 1
ATOM 1401 N N . GLU A 1 171 ? -18.984 -24.938 4.883 1 97.06 171 GLU A N 1
ATOM 1402 C CA . GLU A 1 171 ? -18.375 -23.703 5.348 1 97.06 171 GLU A CA 1
ATOM 1403 C C . GLU A 1 171 ? -17.016 -23.984 6.008 1 97.06 171 GLU A C 1
ATOM 1405 O O . GLU A 1 171 ? -16.047 -23.266 5.758 1 97.06 171 GLU A O 1
ATOM 1410 N N . PHE A 1 172 ? -17.062 -25.016 6.754 1 98.19 172 PHE A N 1
ATOM 1411 C CA . PHE A 1 172 ? -15.828 -25.391 7.441 1 98.19 172 PHE A CA 1
ATOM 1412 C C . PHE A 1 172 ? -14.758 -25.812 6.445 1 98.19 172 PHE A C 1
ATOM 1414 O O . PHE A 1 172 ? -13.617 -25.344 6.52 1 98.19 172 PHE A O 1
ATOM 1421 N N . ALA A 1 173 ? -15.109 -26.609 5.469 1 98.19 173 ALA A N 1
ATOM 1422 C CA . ALA A 1 173 ? -14.188 -27.062 4.438 1 98.19 173 ALA A CA 1
ATOM 1423 C C . ALA A 1 173 ? -13.641 -25.891 3.627 1 98.19 173 ALA A C 1
ATOM 1425 O O . ALA A 1 173 ? -12.453 -25.844 3.314 1 98.19 173 ALA A O 1
ATOM 1426 N N . ASP A 1 174 ? -14.484 -25.031 3.273 1 97.19 174 ASP A N 1
ATOM 1427 C CA . ASP A 1 174 ? -14.109 -23.859 2.498 1 97.19 174 ASP A CA 1
ATOM 1428 C C . ASP A 1 174 ? -13.047 -23.031 3.225 1 97.19 174 ASP A C 1
ATOM 1430 O O . ASP A 1 174 ? -12.047 -22.625 2.625 1 97.19 174 ASP A O 1
ATOM 1434 N N . HIS A 1 175 ? -13.273 -22.891 4.5 1 97.5 175 HIS A N 1
ATOM 1435 C CA . HIS A 1 175 ? -12.312 -22.141 5.293 1 97.5 175 HIS A CA 1
ATOM 1436 C C . HIS A 1 175 ? -10.984 -22.875 5.41 1 97.5 175 HIS A C 1
ATOM 1438 O O . HIS A 1 175 ? -9.914 -22.25 5.379 1 97.5 175 HIS A O 1
ATOM 1444 N N . LEU A 1 176 ? -11.023 -24.156 5.574 1 97.94 176 LEU A N 1
ATOM 1445 C CA . LEU A 1 176 ? -9.797 -24.938 5.645 1 97.94 176 LEU A CA 1
ATOM 1446 C C . LEU A 1 176 ? -9 -24.828 4.352 1 97.94 176 LEU A C 1
ATOM 1448 O O . LEU A 1 176 ? -7.77 -24.734 4.387 1 97.94 176 LEU A O 1
ATOM 1452 N N . GLU A 1 177 ? -9.742 -24.828 3.244 1 97.31 177 GLU A N 1
ATOM 1453 C CA . GLU A 1 177 ? -9.086 -24.656 1.951 1 97.31 177 GLU A CA 1
ATOM 1454 C C . GLU A 1 177 ? -8.414 -23.281 1.858 1 97.31 177 GLU A C 1
ATOM 1456 O O . GLU A 1 177 ? -7.262 -23.188 1.431 1 97.31 177 GLU A O 1
ATOM 1461 N N . GLU A 1 178 ? -9.07 -22.297 2.285 1 95.88 178 GLU A N 1
ATOM 1462 C CA . GLU A 1 178 ? -8.523 -20.938 2.275 1 95.88 178 GLU A CA 1
ATOM 1463 C C . GLU A 1 178 ? -7.273 -20.844 3.143 1 95.88 178 GLU A C 1
ATOM 1465 O O . GLU A 1 178 ? -6.348 -20.094 2.824 1 95.88 178 GLU A O 1
ATOM 1470 N N . ASN A 1 179 ? -7.273 -21.641 4.242 1 95.5 179 ASN A N 1
ATOM 1471 C CA . ASN A 1 179 ? -6.137 -21.641 5.16 1 95.5 179 ASN A CA 1
ATOM 1472 C C . ASN A 1 179 ? -5.066 -22.641 4.723 1 95.5 179 ASN A C 1
ATOM 1474 O O . ASN A 1 179 ? -4.133 -22.922 5.473 1 95.5 179 ASN A O 1
ATOM 1478 N N . ASN A 1 180 ? -5.266 -23.234 3.557 1 96 180 ASN A N 1
ATOM 1479 C CA . ASN A 1 180 ? -4.344 -24.156 2.889 1 96 180 ASN A CA 1
ATOM 1480 C C . ASN A 1 180 ? -4.195 -25.453 3.66 1 96 180 ASN A C 1
ATOM 1482 O O . ASN A 1 180 ? -3.146 -26.109 3.594 1 96 180 ASN A O 1
ATOM 1486 N N . ASP A 1 181 ? -5.059 -25.672 4.586 1 97.19 181 ASP A N 1
ATOM 1487 C CA . ASP A 1 181 ? -5.148 -27.031 5.133 1 97.19 181 ASP A CA 1
ATOM 1488 C C . ASP A 1 181 ? -5.941 -27.938 4.203 1 97.19 181 ASP A C 1
ATOM 1490 O O . ASP A 1 181 ? -7.066 -28.328 4.52 1 97.19 181 ASP A O 1
ATOM 1494 N N . LEU A 1 182 ? -5.379 -28.344 3.164 1 98.06 182 LEU A N 1
ATOM 1495 C CA . LEU A 1 182 ? -6.02 -29.016 2.037 1 98.06 182 LEU A CA 1
ATOM 1496 C C . LEU A 1 182 ? -6.414 -30.438 2.402 1 98.06 182 LEU A C 1
ATOM 1498 O O . LEU A 1 182 ? -7.504 -30.906 2.047 1 98.06 182 LEU A O 1
ATOM 1502 N N . PRO A 1 183 ? -5.555 -31.172 3.207 1 97.62 183 PRO A N 1
ATOM 1503 C CA . PRO A 1 183 ? -5.977 -32.531 3.58 1 97.62 183 PRO A CA 1
ATOM 1504 C C . PRO A 1 183 ? -7.254 -32.531 4.418 1 97.62 183 PRO A C 1
ATOM 1506 O O . PRO A 1 183 ? -8.156 -33.344 4.164 1 97.62 183 PRO A O 1
ATOM 1509 N N . ALA A 1 184 ? -7.328 -31.625 5.332 1 97.69 184 ALA A N 1
ATOM 1510 C CA . ALA A 1 184 ? -8.523 -31.562 6.168 1 97.69 184 ALA A CA 1
ATOM 1511 C C . ALA A 1 184 ? -9.742 -31.141 5.352 1 97.69 184 ALA A C 1
ATOM 1513 O O . ALA A 1 184 ? -10.836 -31.656 5.543 1 97.69 184 ALA A O 1
ATOM 1514 N N . ALA A 1 185 ? -9.586 -30.156 4.48 1 98.5 185 ALA A N 1
ATOM 1515 C CA . ALA A 1 185 ? -10.664 -29.734 3.598 1 98.5 185 ALA A CA 1
ATOM 1516 C C . ALA A 1 185 ? -11.18 -30.891 2.754 1 98.5 185 ALA A C 1
ATOM 1518 O O . ALA A 1 185 ? -12.391 -31.094 2.623 1 98.5 185 ALA A O 1
ATOM 1519 N N . ALA A 1 186 ? -10.211 -31.672 2.23 1 98.62 186 ALA A N 1
ATOM 1520 C CA . ALA A 1 186 ? -10.578 -32.812 1.39 1 98.62 186 ALA A CA 1
ATOM 1521 C C . ALA A 1 186 ? -11.43 -33.812 2.162 1 98.62 186 ALA A C 1
ATOM 1523 O O . ALA A 1 186 ? -12.414 -34.344 1.633 1 98.62 186 ALA A O 1
ATOM 1524 N N . ARG A 1 187 ? -11.086 -34.062 3.398 1 98.12 187 ARG A N 1
ATOM 1525 C CA . ARG A 1 187 ? -11.844 -35 4.219 1 98.12 187 ARG A CA 1
ATOM 1526 C C . ARG A 1 187 ? -13.273 -34.531 4.414 1 98.12 187 ARG A C 1
ATOM 1528 O O . ARG A 1 187 ? -14.211 -35.312 4.352 1 98.12 187 ARG A O 1
ATOM 1535 N N . LEU A 1 188 ? -13.445 -33.312 4.656 1 98.5 188 LEU A N 1
ATOM 1536 C CA . LEU A 1 188 ? -14.781 -32.75 4.879 1 98.5 188 LEU A CA 1
ATOM 1537 C C . LEU A 1 188 ? -15.594 -32.781 3.59 1 98.5 188 LEU A C 1
ATOM 1539 O O . LEU A 1 188 ? -16.781 -33.094 3.6 1 98.5 188 LEU A O 1
ATOM 1543 N N . PHE A 1 189 ? -14.992 -32.438 2.467 1 98.69 189 PHE A N 1
ATOM 1544 C CA . PHE A 1 189 ? -15.703 -32.469 1.197 1 98.69 189 PHE A CA 1
ATOM 1545 C C . PHE A 1 189 ? -16.062 -33.906 0.85 1 98.69 189 PHE A C 1
ATOM 1547 O O . PHE A 1 189 ? -17.109 -34.188 0.25 1 98.69 189 PHE A O 1
ATOM 1554 N N . GLU A 1 190 ? -15.148 -34.812 1.198 1 98.5 190 GLU A N 1
ATOM 1555 C CA . GLU A 1 190 ? -15.477 -36.219 1.001 1 98.5 190 GLU A CA 1
ATOM 1556 C C . GLU A 1 190 ? -16.719 -36.625 1.792 1 98.5 190 GLU A C 1
ATOM 1558 O O . GLU A 1 190 ? -17.594 -37.312 1.275 1 98.5 190 GLU A O 1
ATOM 1563 N N . GLU A 1 191 ? -16.734 -36.188 3.018 1 98.19 191 GLU A N 1
ATOM 1564 C CA . GLU A 1 191 ? -17.922 -36.438 3.826 1 98.19 191 GLU A CA 1
ATOM 1565 C C . GLU A 1 191 ? -19.172 -35.844 3.174 1 98.19 191 GLU A C 1
ATOM 1567 O O . GLU A 1 191 ? -20.25 -36.469 3.197 1 98.19 191 GLU A O 1
ATOM 1572 N N . LEU A 1 192 ? -19.078 -34.719 2.574 1 98.5 192 LEU A N 1
ATOM 1573 C CA . LEU A 1 192 ? -20.203 -34.062 1.896 1 98.5 192 LEU A CA 1
ATOM 1574 C C . LEU A 1 192 ? -20.672 -34.906 0.711 1 98.5 192 LEU A C 1
ATOM 1576 O O . LEU A 1 192 ? -21.875 -35.062 0.492 1 98.5 192 LEU A O 1
ATOM 1580 N N . THR A 1 193 ? -19.703 -35.438 -0.077 1 98.38 193 THR A N 1
ATOM 1581 C CA . THR A 1 193 ? -20.078 -36.281 -1.212 1 98.38 193 THR A CA 1
ATOM 1582 C C . THR A 1 193 ? -20.797 -37.531 -0.74 1 98.38 193 THR A C 1
ATOM 1584 O O . THR A 1 193 ? -21.672 -38.062 -1.433 1 98.38 193 THR A O 1
ATOM 1587 N N . MET A 1 194 ? -20.422 -38 0.466 1 97.75 194 MET A N 1
ATOM 1588 C CA . MET A 1 194 ? -21.094 -39.188 1.03 1 97.75 194 MET A CA 1
ATOM 1589 C C . MET A 1 194 ? -22.5 -38.844 1.469 1 97.75 194 MET A C 1
ATOM 1591 O O . MET A 1 194 ? -23.422 -39.656 1.279 1 97.75 194 MET A O 1
ATOM 1595 N N . LEU A 1 195 ? -22.672 -37.688 2.014 1 96.81 195 LEU A N 1
ATOM 1596 C CA . LEU A 1 195 ? -23.969 -37.25 2.471 1 96.81 195 LEU A CA 1
ATOM 1597 C C . LEU A 1 195 ? -24.891 -36.969 1.287 1 96.81 195 LEU A C 1
ATOM 1599 O O . LEU A 1 195 ? -26.094 -37.25 1.354 1 96.81 195 LEU A O 1
ATOM 1603 N N . GLU A 1 196 ? -24.266 -36.469 0.169 1 97.56 196 GLU A N 1
ATOM 1604 C CA . GLU A 1 196 ? -25.016 -36.188 -1.056 1 97.56 196 GLU A CA 1
ATOM 1605 C C . GLU A 1 196 ? -24.234 -36.625 -2.289 1 97.56 196 GLU A C 1
ATOM 1607 O O . GLU A 1 196 ? -23.688 -35.781 -3.02 1 97.56 196 GLU A O 1
ATOM 1612 N N . PRO A 1 197 ? -24.297 -37.781 -2.559 1 97.25 197 PRO A N 1
ATOM 1613 C CA . PRO A 1 197 ? -23.453 -38.375 -3.6 1 97.25 197 PRO A CA 1
ATOM 1614 C C . PRO A 1 197 ? -23.797 -37.875 -4.996 1 97.25 197 PRO A C 1
ATOM 1616 O O . PRO A 1 197 ? -23.031 -38.062 -5.938 1 97.25 197 PRO A O 1
ATOM 1619 N N . PHE A 1 198 ? -24.984 -37.25 -5.219 1 97.5 198 PHE A N 1
ATOM 1620 C CA . PHE A 1 198 ? -25.344 -36.781 -6.551 1 97.5 198 PHE A CA 1
ATOM 1621 C C . PHE A 1 198 ? -25.266 -35.281 -6.645 1 97.5 198 PHE A C 1
ATOM 1623 O O . PHE A 1 198 ? -25.844 -34.656 -7.547 1 97.5 198 PHE A O 1
ATOM 1630 N N . ASN A 1 199 ? -24.656 -34.75 -5.672 1 96.75 199 ASN A N 1
ATOM 1631 C CA . ASN A 1 199 ? -24.375 -33.312 -5.715 1 96.75 199 ASN A CA 1
ATOM 1632 C C . ASN A 1 199 ? -23.094 -33 -6.48 1 96.75 199 ASN A C 1
ATOM 1634 O O . ASN A 1 199 ? -22 -33.281 -5.992 1 96.75 199 ASN A O 1
ATOM 1638 N N . LEU A 1 200 ? -23.219 -32.469 -7.676 1 97.56 200 LEU A N 1
ATOM 1639 C CA . LEU A 1 200 ? -22.109 -32.188 -8.578 1 97.56 200 LEU A CA 1
ATOM 1640 C C . LEU A 1 200 ? -21.078 -31.266 -7.902 1 97.56 200 LEU A C 1
ATOM 1642 O O . LEU A 1 200 ? -19.875 -31.531 -7.969 1 97.56 200 LEU A O 1
ATOM 1646 N N . ASP A 1 201 ? -21.547 -30.281 -7.203 1 96.81 201 ASP A N 1
ATOM 1647 C CA . ASP A 1 201 ? -20.688 -29.266 -6.613 1 96.81 201 ASP A CA 1
ATOM 1648 C C . ASP A 1 201 ? -19.766 -29.875 -5.551 1 96.81 201 ASP A C 1
ATOM 1650 O O . ASP A 1 201 ? -18.594 -29.5 -5.445 1 96.81 201 ASP A O 1
ATOM 1654 N N . PHE A 1 202 ? -20.25 -30.734 -4.762 1 98.31 202 PHE A N 1
ATOM 1655 C CA . PHE A 1 202 ? -19.453 -31.359 -3.713 1 98.31 202 PHE A CA 1
ATOM 1656 C C . PHE A 1 202 ? -18.297 -32.125 -4.309 1 98.31 202 PHE A C 1
ATOM 1658 O O . PHE A 1 202 ? -17.156 -32.062 -3.811 1 98.31 202 PHE A O 1
ATOM 1665 N N . TRP A 1 203 ? -18.578 -32.844 -5.398 1 98.62 203 TRP A N 1
ATOM 1666 C CA . TRP A 1 203 ? -17.531 -33.594 -6.07 1 98.62 203 TRP A CA 1
ATOM 1667 C C . TRP A 1 203 ? -16.5 -32.656 -6.688 1 98.62 203 TRP A C 1
ATOM 1669 O O . TRP A 1 203 ? -15.289 -32.906 -6.613 1 98.62 203 TRP A O 1
ATOM 1679 N N . LEU A 1 204 ? -16.984 -31.625 -7.312 1 98.5 204 LEU A N 1
ATOM 1680 C CA . LEU A 1 204 ? -16.078 -30.656 -7.93 1 98.5 204 LEU A CA 1
ATOM 1681 C C . LEU A 1 204 ? -15.195 -30 -6.883 1 98.5 204 LEU A C 1
ATOM 1683 O O . LEU A 1 204 ? -14 -29.797 -7.105 1 98.5 204 LEU A O 1
ATOM 1687 N N . ARG A 1 205 ? -15.758 -29.656 -5.727 1 98.5 205 ARG A N 1
ATOM 1688 C CA . ARG A 1 205 ? -14.984 -29.047 -4.648 1 98.5 205 ARG A CA 1
ATOM 1689 C C . ARG A 1 205 ? -13.938 -30.016 -4.109 1 98.5 205 ARG A C 1
ATOM 1691 O O . ARG A 1 205 ? -12.789 -29.641 -3.869 1 98.5 205 ARG A O 1
ATOM 1698 N N . LEU A 1 206 ? -14.305 -31.25 -3.947 1 98.75 206 LEU A N 1
ATOM 1699 C CA . LEU A 1 206 ? -13.359 -32.281 -3.498 1 98.75 206 LEU A CA 1
ATOM 1700 C C . LEU A 1 206 ? -12.219 -32.438 -4.488 1 98.75 206 LEU A C 1
ATOM 1702 O O . LEU A 1 206 ? -11.047 -32.406 -4.098 1 98.75 206 LEU A O 1
ATOM 1706 N N . ALA A 1 207 ? -12.57 -32.531 -5.754 1 98.81 207 ALA A N 1
ATOM 1707 C CA . ALA A 1 207 ? -11.562 -32.688 -6.801 1 98.81 207 ALA A CA 1
ATOM 1708 C C . ALA A 1 207 ? -10.594 -31.5 -6.805 1 98.81 207 ALA A C 1
ATOM 1710 O O . ALA A 1 207 ? -9.383 -31.688 -6.961 1 98.81 207 ALA A O 1
ATOM 1711 N N . THR A 1 208 ? -11.117 -30.344 -6.621 1 98.31 208 THR A N 1
ATOM 1712 C CA . THR A 1 208 ? -10.312 -29.125 -6.629 1 98.31 208 THR A CA 1
ATOM 1713 C C . THR A 1 208 ? -9.32 -29.125 -5.473 1 98.31 208 THR A C 1
ATOM 1715 O O . THR A 1 208 ? -8.133 -28.875 -5.672 1 98.31 208 THR A O 1
ATOM 1718 N N . VAL A 1 209 ? -9.766 -29.422 -4.328 1 98.56 209 VAL A N 1
ATOM 1719 C CA . VAL A 1 209 ? -8.891 -29.422 -3.166 1 98.56 209 VAL A CA 1
ATOM 1720 C C . VAL A 1 209 ? -7.844 -30.531 -3.314 1 98.56 209 VAL A C 1
ATOM 1722 O O . VAL A 1 209 ? -6.691 -30.359 -2.914 1 98.56 209 VAL A O 1
ATOM 1725 N N . GLN A 1 210 ? -8.195 -31.625 -3.91 1 98.62 210 GLN A N 1
ATOM 1726 C CA . GLN A 1 210 ? -7.281 -32.75 -4.109 1 98.62 210 GLN A CA 1
ATOM 1727 C C . GLN A 1 210 ? -6.168 -32.375 -5.086 1 98.62 210 GLN A C 1
ATOM 1729 O O . GLN A 1 210 ? -5 -32.688 -4.848 1 98.62 210 GLN A O 1
ATOM 1734 N N . ILE A 1 211 ? -6.523 -31.781 -6.141 1 97.81 211 ILE A N 1
ATOM 1735 C CA . ILE A 1 211 ? -5.508 -31.422 -7.117 1 97.81 211 ILE A CA 1
ATOM 1736 C C . ILE A 1 211 ? -4.566 -30.375 -6.523 1 97.81 211 ILE A C 1
ATOM 1738 O O . ILE A 1 211 ? -3.357 -30.422 -6.754 1 97.81 211 ILE A O 1
ATOM 1742 N N . ASN A 1 212 ? -5.133 -29.531 -5.738 1 97.25 212 ASN A N 1
ATOM 1743 C CA . ASN A 1 212 ? -4.316 -28.516 -5.086 1 97.25 212 ASN A CA 1
ATOM 1744 C C . ASN A 1 212 ? -3.422 -29.125 -4.008 1 97.25 212 ASN A C 1
ATOM 1746 O O . ASN A 1 212 ? -2.408 -28.531 -3.635 1 97.25 212 ASN A O 1
ATOM 1750 N N . ASN A 1 213 ? -3.777 -30.234 -3.496 1 97.56 213 ASN A N 1
ATOM 1751 C CA . ASN A 1 213 ? -2.994 -30.969 -2.506 1 97.56 213 ASN A CA 1
ATOM 1752 C C . ASN A 1 213 ? -2.08 -32 -3.164 1 97.56 213 ASN A C 1
ATOM 1754 O O . ASN A 1 213 ? -1.628 -32.938 -2.512 1 97.56 213 ASN A O 1
ATOM 1758 N N . ASP A 1 214 ? -1.899 -31.969 -4.488 1 97.25 214 ASP A N 1
ATOM 1759 C CA . ASP A 1 214 ? -1.049 -32.844 -5.297 1 97.25 214 ASP A CA 1
ATOM 1760 C C . ASP A 1 214 ? -1.513 -34.281 -5.215 1 97.25 214 ASP A C 1
ATOM 1762 O O . ASP A 1 214 ? -0.71 -35.219 -5.371 1 97.25 214 ASP A O 1
ATOM 1766 N N . ASP A 1 215 ? -2.703 -34.406 -4.762 1 98.38 215 ASP A N 1
ATOM 1767 C CA . ASP A 1 215 ? -3.328 -35.719 -4.844 1 98.38 215 ASP A CA 1
ATOM 1768 C C . ASP A 1 215 ? -4.027 -35.906 -6.188 1 98.38 215 ASP A C 1
ATOM 1770 O O . ASP A 1 215 ? -5.258 -35.938 -6.258 1 98.38 215 ASP A O 1
ATOM 1774 N N . TYR A 1 216 ? -3.275 -36.125 -7.188 1 98.38 216 TYR A N 1
ATOM 1775 C CA . TYR A 1 216 ? -3.783 -36.125 -8.555 1 98.38 216 TYR A CA 1
ATOM 1776 C C . TYR A 1 216 ? -4.645 -37.375 -8.812 1 98.38 216 TYR A C 1
ATOM 1778 O O . TYR A 1 216 ? -5.609 -37.312 -9.57 1 98.38 216 TYR A O 1
ATOM 1786 N N . GLU A 1 217 ? -4.273 -38.469 -8.148 1 98.5 217 GLU A N 1
ATOM 1787 C CA . GLU A 1 217 ? -5.09 -39.688 -8.289 1 98.5 217 GLU A CA 1
ATOM 1788 C C . GLU A 1 217 ? -6.492 -39.469 -7.723 1 98.5 217 GLU A C 1
ATOM 1790 O O . GLU A 1 217 ? -7.484 -39.812 -8.367 1 98.5 217 GLU A O 1
ATOM 1795 N N . GLY A 1 218 ? -6.473 -38.906 -6.531 1 98.62 218 GLY A N 1
ATOM 1796 C CA . GLY A 1 218 ? -7.758 -38.625 -5.922 1 98.62 218 GLY A CA 1
ATOM 1797 C C . GLY A 1 218 ? -8.586 -37.625 -6.73 1 98.62 218 GLY A C 1
ATOM 1798 O O . GLY A 1 218 ? -9.781 -37.812 -6.922 1 98.62 218 GLY A O 1
ATOM 1799 N N . ALA A 1 219 ? -7.953 -36.625 -7.195 1 98.75 219 ALA A N 1
ATOM 1800 C CA . ALA A 1 219 ? -8.609 -35.594 -8 1 98.75 219 ALA A CA 1
ATOM 1801 C C . ALA A 1 219 ? -9.203 -36.188 -9.273 1 98.75 219 ALA A C 1
ATOM 1803 O O . ALA A 1 219 ? -10.328 -35.875 -9.656 1 98.75 219 ALA A O 1
ATOM 1804 N N . LEU A 1 220 ? -8.422 -37.062 -9.891 1 98.56 220 LEU A N 1
ATOM 1805 C CA . LEU A 1 220 ? -8.898 -37.719 -11.094 1 98.56 220 LEU A CA 1
ATOM 1806 C C . LEU A 1 220 ? -10.172 -38.531 -10.812 1 98.56 220 LEU A C 1
ATOM 1808 O O . LEU A 1 220 ? -11.156 -38.406 -11.539 1 98.56 220 LEU A O 1
ATOM 1812 N N . SER A 1 221 ? -10.164 -39.25 -9.75 1 98.62 221 SER A N 1
ATOM 1813 C CA . SER A 1 221 ? -11.312 -40.062 -9.367 1 98.62 221 SER A CA 1
ATOM 1814 C C . SER A 1 221 ? -12.531 -39.188 -9.086 1 98.62 221 SER A C 1
ATOM 1816 O O . SER A 1 221 ? -13.617 -39.438 -9.617 1 98.62 221 SER A O 1
ATOM 1818 N N . SER A 1 222 ? -12.367 -38.219 -8.32 1 98.81 222 SER A N 1
ATOM 1819 C CA . SER A 1 222 ? -13.453 -37.312 -7.965 1 98.81 222 SER A CA 1
ATOM 1820 C C . SER A 1 222 ? -13.992 -36.594 -9.195 1 98.81 222 SER A C 1
ATOM 1822 O O . SER A 1 222 ? -15.203 -36.375 -9.328 1 98.81 222 SER A O 1
ATOM 1824 N N . ALA A 1 223 ? -13.109 -36.156 -10.062 1 98.69 223 ALA A N 1
ATOM 1825 C CA . ALA A 1 223 ? -13.531 -35.531 -11.312 1 98.69 223 ALA A CA 1
ATOM 1826 C C . ALA A 1 223 ? -14.367 -36.5 -12.156 1 98.69 223 ALA A C 1
ATOM 1828 O O . ALA A 1 223 ? -15.359 -36.094 -12.773 1 98.69 223 ALA A O 1
ATOM 1829 N N . GLU A 1 224 ? -13.938 -37.688 -12.133 1 98.44 224 GLU A N 1
ATOM 1830 C CA . GLU A 1 224 ? -14.695 -38.688 -12.891 1 98.44 224 GLU A CA 1
ATOM 1831 C C . GLU A 1 224 ? -16.094 -38.875 -12.312 1 98.44 224 GLU A C 1
ATOM 1833 O O . GLU A 1 224 ? -17.062 -39.062 -13.055 1 98.44 224 GLU A O 1
ATOM 1838 N N . TYR A 1 225 ? -16.203 -38.844 -11.031 1 98.56 225 TYR A N 1
ATOM 1839 C CA . TYR A 1 225 ? -17.516 -38.906 -10.406 1 98.56 225 TYR A CA 1
ATOM 1840 C C . TYR A 1 225 ? -18.344 -37.688 -10.766 1 98.56 225 TYR A C 1
ATOM 1842 O O . TYR A 1 225 ? -19.531 -37.812 -11.07 1 98.56 225 TYR A O 1
ATOM 1850 N N . ALA A 1 226 ? -17.766 -36.531 -10.758 1 98.62 226 ALA A N 1
ATOM 1851 C CA . ALA A 1 226 ? -18.453 -35.312 -11.156 1 98.62 226 ALA A CA 1
ATOM 1852 C C . ALA A 1 226 ? -18.953 -35.406 -12.594 1 98.62 226 ALA A C 1
ATOM 1854 O O . ALA A 1 226 ? -20.109 -35.062 -12.883 1 98.62 226 ALA A O 1
ATOM 1855 N N . LEU A 1 227 ? -18.109 -36 -13.461 1 98.25 227 LEU A N 1
ATOM 1856 C CA . LEU A 1 227 ? -18.438 -36.094 -14.875 1 98.25 227 LEU A CA 1
ATOM 1857 C C . LEU A 1 227 ? -19.484 -37.156 -15.117 1 98.25 227 LEU A C 1
ATOM 1859 O O . LEU A 1 227 ? -20.219 -37.094 -16.109 1 98.25 227 LEU A O 1
ATOM 1863 N N . ALA A 1 228 ? -19.531 -38.125 -14.219 1 98.25 228 ALA A N 1
ATOM 1864 C CA . ALA A 1 228 ? -20.609 -39.094 -14.289 1 98.25 228 ALA A CA 1
ATOM 1865 C C . ALA A 1 228 ? -21.953 -38.438 -14 1 98.25 228 ALA A C 1
ATOM 1867 O O . ALA A 1 228 ? -22.984 -38.875 -14.547 1 98.25 228 ALA A O 1
ATOM 1868 N N . ILE A 1 229 ? -21.938 -37.5 -13.18 1 97.88 229 ILE A N 1
ATOM 1869 C CA . ILE A 1 229 ? -23.156 -36.75 -12.844 1 97.88 229 ILE A CA 1
ATOM 1870 C C . ILE A 1 229 ? -23.484 -35.781 -13.984 1 97.88 229 ILE A C 1
ATOM 1872 O O . ILE A 1 229 ? -24.641 -35.719 -14.414 1 97.88 229 ILE A O 1
ATOM 1876 N N . ASN A 1 230 ? -22.547 -35.094 -14.508 1 97.75 230 ASN A N 1
ATOM 1877 C CA . ASN A 1 230 ? -22.703 -34.156 -15.625 1 97.75 230 ASN A CA 1
ATOM 1878 C C . ASN A 1 230 ? -21.5 -34.219 -16.562 1 97.75 230 ASN A C 1
ATOM 1880 O O . ASN A 1 230 ? -20.5 -33.531 -16.328 1 97.75 230 ASN A O 1
ATOM 1884 N N . PRO A 1 231 ? -21.578 -34.906 -17.578 1 96.56 231 PRO A N 1
ATOM 1885 C CA . PRO A 1 231 ? -20.453 -35.094 -18.5 1 96.56 231 PRO A CA 1
ATOM 1886 C C . PRO A 1 231 ? -20.031 -33.781 -19.172 1 96.56 231 PRO A C 1
ATOM 1888 O O . PRO A 1 231 ? -18.938 -33.719 -19.75 1 96.56 231 PRO A O 1
ATOM 1891 N N . GLU A 1 232 ? -20.812 -32.812 -19.125 1 95.12 232 GLU A N 1
ATOM 1892 C CA . GLU A 1 232 ? -20.531 -31.547 -19.812 1 95.12 232 GLU A CA 1
ATOM 1893 C C . GLU A 1 232 ? -19.906 -30.531 -18.859 1 95.12 232 GLU A C 1
ATOM 1895 O O . GLU A 1 232 ? -19.688 -29.375 -19.234 1 95.12 232 GLU A O 1
ATOM 1900 N N . SER A 1 233 ? -19.672 -30.953 -17.609 1 96.62 233 SER A N 1
ATOM 1901 C CA . SER A 1 233 ? -19.078 -30.047 -16.641 1 96.62 233 SER A CA 1
ATOM 1902 C C . SER A 1 233 ? -17.656 -29.641 -17.047 1 96.62 233 SER A C 1
ATOM 1904 O O . SER A 1 233 ? -16.75 -30.469 -17.031 1 96.62 233 SER A O 1
ATOM 1906 N N . MET A 1 234 ? -17.453 -28.406 -17.422 1 96.38 234 MET A N 1
ATOM 1907 C CA . MET A 1 234 ? -16.141 -27.922 -17.844 1 96.38 234 MET A CA 1
ATOM 1908 C C . MET A 1 234 ? -15.125 -28 -16.703 1 96.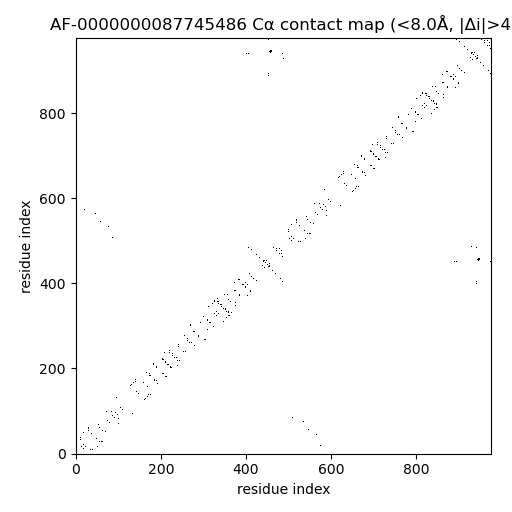38 234 MET A C 1
ATOM 1910 O O . MET A 1 234 ? -13.953 -28.312 -16.938 1 96.38 234 MET A O 1
ATOM 1914 N N . MET A 1 235 ? -15.609 -27.734 -15.516 1 96.94 235 MET A N 1
ATOM 1915 C CA . MET A 1 235 ? -14.719 -27.828 -14.359 1 96.94 235 MET A CA 1
ATOM 1916 C C . MET A 1 235 ? -14.273 -29.266 -14.133 1 96.94 235 MET A C 1
ATOM 1918 O O . MET A 1 235 ? -13.102 -29.516 -13.836 1 96.94 235 MET A O 1
ATOM 1922 N N . GLY A 1 236 ? -15.203 -30.172 -14.258 1 98.19 236 GLY A N 1
ATOM 1923 C CA . GLY A 1 236 ? -14.844 -31.578 -14.156 1 98.19 236 GLY A CA 1
ATOM 1924 C C . GLY A 1 236 ? -13.805 -32 -15.18 1 98.19 236 GLY A C 1
ATOM 1925 O O . GLY A 1 236 ? -12.844 -32.688 -14.852 1 98.19 236 GLY A O 1
ATOM 1926 N N . LEU A 1 237 ? -14.016 -31.578 -16.406 1 98.19 237 LEU A N 1
ATOM 1927 C CA . LEU A 1 237 ? -13.078 -31.875 -17.484 1 98.19 237 LEU A CA 1
ATOM 1928 C C . LEU A 1 237 ? -11.703 -31.281 -17.203 1 98.19 237 LEU A C 1
ATOM 1930 O O . LEU A 1 237 ? -10.68 -31.953 -17.375 1 98.19 237 LEU A O 1
ATOM 1934 N N . ARG A 1 238 ? -11.664 -30.062 -16.734 1 98 238 ARG A N 1
ATOM 1935 C CA . ARG A 1 238 ? -10.414 -29.375 -16.422 1 98 238 ARG A CA 1
ATOM 1936 C C . ARG A 1 238 ? -9.609 -30.141 -15.375 1 98 238 ARG A C 1
ATOM 1938 O O . ARG A 1 238 ? -8.414 -30.375 -15.555 1 98 238 ARG A O 1
ATOM 1945 N N . ILE A 1 239 ? -10.289 -30.516 -14.367 1 98.25 239 ILE A N 1
ATOM 1946 C CA . ILE A 1 239 ? -9.594 -31.203 -13.273 1 98.25 239 ILE A CA 1
ATOM 1947 C C . ILE A 1 239 ? -9.125 -32.562 -13.734 1 98.25 239 ILE A C 1
ATOM 1949 O O . ILE A 1 239 ? -8.016 -33 -13.406 1 98.25 239 ILE A O 1
ATOM 1953 N N . LYS A 1 240 ? -9.922 -33.281 -14.523 1 98.31 240 LYS A N 1
ATOM 1954 C CA . LYS A 1 240 ? -9.508 -34.562 -15.086 1 98.31 240 LYS A CA 1
ATOM 1955 C C . LYS A 1 240 ? -8.258 -34.406 -15.945 1 98.31 240 LYS A C 1
ATOM 1957 O O . LYS A 1 240 ? -7.277 -35.125 -15.766 1 98.31 240 LYS A O 1
ATOM 1962 N N . GLY A 1 241 ? -8.336 -33.469 -16.875 1 98.12 241 GLY A N 1
ATOM 1963 C CA . GLY A 1 241 ? -7.203 -33.219 -17.75 1 98.12 241 GLY A CA 1
ATOM 1964 C C . GLY A 1 241 ? -5.938 -32.844 -17 1 98.12 241 GLY A C 1
ATOM 1965 O O . GLY A 1 241 ? -4.859 -33.344 -17.281 1 98.12 241 GLY A O 1
ATOM 1966 N N . ALA A 1 242 ? -6.066 -31.938 -16.078 1 97.38 242 ALA A N 1
ATOM 1967 C CA . ALA A 1 242 ? -4.918 -31.484 -15.289 1 97.38 242 ALA A CA 1
ATOM 1968 C C . ALA A 1 242 ? -4.316 -32.625 -14.492 1 97.38 242 ALA A C 1
ATOM 1970 O O . ALA A 1 242 ? -3.092 -32.75 -14.391 1 97.38 242 ALA A O 1
ATOM 1971 N N . SER A 1 243 ? -5.195 -33.438 -13.906 1 98.31 243 SER A N 1
ATOM 1972 C CA . SER A 1 243 ? -4.73 -34.594 -13.125 1 98.31 243 SER A CA 1
ATOM 1973 C C . SER A 1 243 ? -3.98 -35.594 -14 1 98.31 243 SER A C 1
ATOM 1975 O O . SER A 1 243 ? -2.891 -36.031 -13.648 1 98.31 243 SER A O 1
ATOM 1977 N N . LEU A 1 244 ? -4.516 -35.844 -15.141 1 97.94 244 LEU A N 1
ATOM 1978 C CA . LEU A 1 244 ? -3.863 -36.75 -16.078 1 97.94 244 LEU A CA 1
ATOM 1979 C C . LEU A 1 244 ? -2.512 -36.219 -16.516 1 97.94 244 LEU A C 1
ATOM 1981 O O . LEU A 1 244 ? -1.532 -36.938 -16.609 1 97.94 244 LEU A O 1
ATOM 1985 N N . TYR A 1 245 ? -2.445 -34.938 -16.781 1 96.06 245 TYR A N 1
ATOM 1986 C CA . TYR A 1 245 ? -1.208 -34.312 -17.203 1 96.06 245 TYR A CA 1
ATOM 1987 C C . TYR A 1 245 ? -0.136 -34.438 -16.125 1 96.06 245 TYR A C 1
ATOM 1989 O O . TYR A 1 245 ? 1 -34.812 -16.406 1 96.06 245 TYR A O 1
ATOM 1997 N N . ARG A 1 246 ? -0.53 -34.156 -14.883 1 95.69 246 ARG A N 1
ATOM 1998 C CA . ARG A 1 246 ? 0.429 -34.188 -13.781 1 95.69 246 ARG A CA 1
ATOM 1999 C C . ARG A 1 246 ? 0.884 -35.625 -13.5 1 95.69 246 ARG A C 1
ATOM 2001 O O . ARG A 1 246 ? 2.018 -35.844 -13.062 1 95.69 246 ARG A O 1
ATOM 2008 N N . LEU A 1 247 ? 0 -36.531 -13.789 1 96.81 247 LEU A N 1
ATOM 2009 C CA . LEU A 1 247 ? 0.326 -37.938 -13.602 1 96.81 247 LEU A CA 1
ATOM 2010 C C . LEU A 1 247 ? 1.107 -38.469 -14.797 1 96.81 247 LEU A C 1
ATOM 2012 O O . LEU A 1 247 ? 1.544 -39.625 -14.789 1 96.81 247 LEU A O 1
ATOM 2016 N N . GLU A 1 248 ? 1.329 -37.562 -15.797 1 94.62 248 GLU A N 1
ATOM 2017 C CA . GLU A 1 248 ? 2.016 -37.938 -17.031 1 94.62 248 GLU A CA 1
ATOM 2018 C C . GLU A 1 248 ? 1.384 -39.156 -17.672 1 94.62 248 GLU A C 1
ATOM 2020 O O . GLU A 1 248 ? 2.09 -40.094 -18.078 1 94.62 248 GLU A O 1
ATOM 2025 N N . ARG A 1 249 ? 0.065 -39.094 -17.578 1 94.75 249 ARG A N 1
ATOM 2026 C CA . ARG A 1 249 ? -0.69 -40.188 -18.141 1 94.75 249 ARG A CA 1
ATOM 2027 C C . ARG A 1 249 ? -1.449 -39.75 -19.391 1 94.75 249 ARG A C 1
ATOM 2029 O O . ARG A 1 249 ? -2.094 -38.719 -19.406 1 94.75 249 ARG A O 1
ATOM 2036 N N . ASP A 1 250 ? -1.296 -40.406 -20.469 1 92.69 250 ASP A N 1
ATOM 2037 C CA . ASP A 1 250 ? -2.123 -40.344 -21.672 1 92.69 250 ASP A CA 1
ATOM 2038 C C . ASP A 1 250 ? -2.154 -38.938 -22.234 1 92.69 250 ASP A C 1
ATOM 2040 O O . ASP A 1 250 ? -3.203 -38.281 -22.25 1 92.69 250 ASP A O 1
ATOM 2044 N N . PRO A 1 251 ? -1.084 -38.438 -22.734 1 93.88 251 PRO A N 1
ATOM 2045 C CA . PRO A 1 251 ? -1.004 -37.094 -23.266 1 93.88 251 PRO A CA 1
ATOM 2046 C C . PRO A 1 251 ? -2.035 -36.812 -24.359 1 93.88 251 PRO A C 1
ATOM 2048 O O . PRO A 1 251 ? -2.514 -35.688 -24.516 1 93.88 251 PRO A O 1
ATOM 2051 N N . GLU A 1 252 ? -2.396 -37.844 -25.016 1 95.44 252 GLU A N 1
ATOM 2052 C CA . GLU A 1 252 ? -3.395 -37.656 -26.078 1 95.44 252 GLU A CA 1
ATOM 2053 C C . GLU A 1 252 ? -4.766 -37.344 -25.484 1 95.44 252 GLU A C 1
ATOM 2055 O O . GLU A 1 252 ? -5.5 -36.5 -26.031 1 95.44 252 GLU A O 1
ATOM 2060 N N . THR A 1 253 ? -5.043 -38.031 -24.438 1 96.81 253 THR A N 1
ATOM 2061 C CA . THR A 1 253 ? -6.305 -37.75 -23.766 1 96.81 253 THR A CA 1
ATOM 2062 C C . THR A 1 253 ? -6.316 -36.344 -23.188 1 96.81 253 THR A C 1
ATOM 2064 O O . THR A 1 253 ? -7.32 -35.625 -23.297 1 96.81 253 THR A O 1
ATOM 2067 N N . VAL A 1 254 ? -5.242 -35.969 -22.609 1 97.44 254 VAL A N 1
ATOM 2068 C CA . VAL A 1 254 ? -5.113 -34.625 -22.062 1 97.44 254 VAL A CA 1
ATOM 2069 C C . VAL A 1 254 ? -5.332 -33.594 -23.188 1 97.44 254 VAL A C 1
ATOM 2071 O O . VAL A 1 254 ? -6.105 -32.656 -23.016 1 97.44 254 VAL A O 1
ATOM 2074 N N . THR A 1 255 ? -4.672 -33.812 -24.312 1 97.31 255 THR A N 1
ATOM 2075 C CA . THR A 1 255 ? -4.797 -32.938 -25.469 1 97.31 255 THR A CA 1
ATOM 2076 C C . THR A 1 255 ? -6.25 -32.812 -25.906 1 97.31 255 THR A C 1
ATOM 2078 O O . THR A 1 255 ? -6.758 -31.719 -26.141 1 97.31 255 THR A O 1
ATOM 2081 N N . ALA A 1 256 ? -6.898 -33.938 -25.906 1 96.62 256 ALA A N 1
ATOM 2082 C CA . ALA A 1 256 ? -8.289 -33.969 -26.359 1 96.62 256 ALA A CA 1
ATOM 2083 C C . ALA A 1 256 ? -9.195 -33.219 -25.406 1 96.62 256 ALA A C 1
ATOM 2085 O O . ALA A 1 256 ? -10.07 -32.469 -25.828 1 96.62 256 ALA A O 1
ATOM 2086 N N . ILE A 1 257 ? -9.016 -33.406 -24.188 1 97.81 257 ILE A N 1
ATOM 2087 C CA . ILE A 1 257 ? -9.812 -32.75 -23.156 1 97.81 257 ILE A CA 1
ATOM 2088 C C . ILE A 1 257 ? -9.656 -31.25 -23.266 1 97.81 257 ILE A C 1
ATOM 2090 O O . ILE A 1 257 ? -10.648 -30.516 -23.344 1 97.81 257 ILE A O 1
ATOM 2094 N N . TYR A 1 258 ? -8.477 -30.766 -23.328 1 97.62 258 TYR A N 1
ATOM 2095 C CA . TYR A 1 258 ? -8.242 -29.328 -23.312 1 97.62 258 TYR A CA 1
ATOM 2096 C C . TYR A 1 258 ? -8.594 -28.703 -24.656 1 97.62 258 TYR A C 1
ATOM 2098 O O . TYR A 1 258 ? -8.945 -27.531 -24.734 1 97.62 258 TYR A O 1
ATOM 2106 N N . ARG A 1 259 ? -8.531 -29.5 -25.734 1 96.56 259 ARG A N 1
ATOM 2107 C CA . ARG A 1 259 ? -9.062 -29 -27 1 96.56 259 ARG A CA 1
ATOM 2108 C C . ARG A 1 259 ? -10.547 -28.672 -26.875 1 96.56 259 ARG A C 1
ATOM 2110 O O . ARG A 1 259 ? -11 -27.641 -27.391 1 96.56 259 ARG A O 1
ATOM 2117 N N . ARG A 1 260 ? -11.172 -29.547 -26.203 1 96.56 260 ARG A N 1
ATOM 2118 C CA . ARG A 1 260 ? -12.594 -29.328 -25.984 1 96.56 260 ARG A CA 1
ATOM 2119 C C . ARG A 1 260 ? -12.836 -28.094 -25.125 1 96.56 260 ARG A C 1
ATOM 2121 O O . ARG A 1 260 ? -13.719 -27.281 -25.422 1 96.56 260 ARG A O 1
ATOM 2128 N N . ILE A 1 261 ? -12.125 -27.906 -24.109 1 97.12 261 ILE A N 1
ATOM 2129 C CA . ILE A 1 261 ? -12.289 -26.781 -23.188 1 97.12 261 ILE A CA 1
ATOM 2130 C C . ILE A 1 261 ? -11.984 -25.484 -23.906 1 97.12 261 ILE A C 1
ATOM 2132 O O . ILE A 1 261 ? -12.758 -24.516 -23.828 1 97.12 261 ILE A O 1
ATOM 2136 N N . VAL A 1 262 ? -10.867 -25.438 -24.656 1 96.12 262 VAL A N 1
ATOM 2137 C CA . VAL A 1 262 ? -10.414 -24.234 -25.344 1 96.12 262 VAL A CA 1
ATOM 2138 C C . VAL A 1 262 ? -11.422 -23.828 -26.422 1 96.12 262 VAL A C 1
ATOM 2140 O O . VAL A 1 262 ? -11.594 -22.641 -26.719 1 96.12 262 VAL A O 1
ATOM 2143 N N . ALA A 1 263 ? -12.18 -24.781 -26.922 1 93.69 263 ALA A N 1
ATOM 2144 C CA . ALA A 1 263 ? -13.188 -24.531 -27.953 1 93.69 263 ALA A CA 1
ATOM 2145 C C . ALA A 1 263 ? -14.469 -23.984 -27.328 1 93.69 263 ALA A C 1
ATOM 2147 O O . ALA A 1 263 ? -15.336 -23.469 -28.047 1 93.69 263 ALA A O 1
ATOM 2148 N N . SER A 1 264 ? -14.57 -24.094 -26.062 1 93.94 264 SER A N 1
ATOM 2149 C CA . SER A 1 264 ? -15.789 -23.656 -25.391 1 93.94 264 SER A CA 1
ATOM 2150 C C . SER A 1 264 ? -15.703 -22.172 -25.016 1 93.94 264 SER A C 1
ATOM 2152 O O . SER A 1 264 ? -14.625 -21.578 -25.047 1 93.94 264 SER A O 1
ATOM 2154 N N . ALA A 1 265 ? -16.859 -21.594 -24.688 1 91.69 265 ALA A N 1
ATOM 2155 C CA . ALA A 1 265 ? -16.938 -20.188 -24.297 1 91.69 265 ALA A CA 1
ATOM 2156 C C . ALA A 1 265 ? -16.328 -19.953 -22.922 1 91.69 265 ALA A C 1
ATOM 2158 O O . ALA A 1 265 ? -16.062 -18.812 -22.531 1 91.69 265 ALA A O 1
ATOM 2159 N N . GLU A 1 266 ? -16 -21.031 -22.188 1 92.88 266 GLU A N 1
ATOM 2160 C CA . GLU A 1 266 ? -15.5 -20.938 -20.812 1 92.88 266 GLU A CA 1
ATOM 2161 C C . GLU A 1 266 ? -13.977 -21.016 -20.781 1 92.88 266 GLU A C 1
ATOM 2163 O O . GLU A 1 266 ? -13.375 -21.062 -19.703 1 92.88 266 GLU A O 1
ATOM 2168 N N . ALA A 1 267 ? -13.383 -21.031 -21.969 1 94 267 ALA A N 1
ATOM 2169 C CA . ALA A 1 267 ? -11.93 -21.172 -22.062 1 94 267 ALA A CA 1
ATOM 2170 C C . ALA A 1 267 ? -11.219 -20.047 -21.312 1 94 267 ALA A C 1
ATOM 2172 O O . ALA A 1 267 ? -11.656 -18.891 -21.359 1 94 267 ALA A O 1
ATOM 2173 N N . GLU A 1 268 ? -10.203 -20.422 -20.578 1 94.69 268 GLU A N 1
ATOM 2174 C CA . GLU A 1 268 ? -9.352 -19.453 -19.891 1 94.69 268 GLU A CA 1
ATOM 2175 C C . GLU A 1 268 ? -7.902 -19.562 -20.375 1 94.69 268 GLU A C 1
ATOM 2177 O O . GLU A 1 268 ? -7.531 -20.547 -21.016 1 94.69 268 GLU A O 1
ATOM 2182 N N . ASP A 1 269 ? -7.035 -18.594 -20.047 1 95.19 269 ASP A N 1
ATOM 2183 C CA . ASP A 1 269 ? -5.645 -18.547 -20.484 1 95.19 269 ASP A CA 1
ATOM 2184 C C . ASP A 1 269 ? -4.887 -19.797 -20.031 1 95.19 269 ASP A C 1
ATOM 2186 O O . ASP A 1 269 ? -4.051 -20.328 -20.766 1 95.19 269 ASP A O 1
ATOM 2190 N N . THR A 1 270 ? -5.262 -20.234 -18.828 1 95.12 270 THR A N 1
ATOM 2191 C CA . THR A 1 270 ? -4.547 -21.375 -18.281 1 95.12 270 THR A CA 1
ATOM 2192 C C . THR A 1 270 ? -4.867 -22.641 -19.094 1 95.12 270 THR A C 1
ATOM 2194 O O . THR A 1 270 ? -4.02 -23.531 -19.219 1 95.12 270 THR A O 1
ATOM 2197 N N . ASP A 1 271 ? -6.055 -22.719 -19.594 1 96.62 271 ASP A N 1
ATOM 2198 C CA . ASP A 1 271 ? -6.434 -23.859 -20.422 1 96.62 271 ASP A CA 1
ATOM 2199 C C . ASP A 1 271 ? -5.594 -23.922 -21.703 1 96.62 271 ASP A C 1
ATOM 2201 O O . ASP A 1 271 ? -5.129 -24.984 -22.094 1 96.62 271 ASP A O 1
ATOM 2205 N N . VAL A 1 272 ? -5.449 -22.75 -22.266 1 95.5 272 VAL A N 1
ATOM 2206 C CA . VAL A 1 272 ? -4.699 -22.641 -23.516 1 95.5 272 VAL A CA 1
ATOM 2207 C C . VAL A 1 272 ? -3.234 -22.984 -23.266 1 95.5 272 VAL A C 1
ATOM 2209 O O . VAL A 1 272 ? -2.604 -23.672 -24.094 1 95.5 272 VAL A O 1
ATOM 2212 N N . SER A 1 273 ? -2.695 -22.562 -22.234 1 95.19 273 SER A N 1
ATOM 2213 C CA . SER A 1 273 ? -1.322 -22.875 -21.844 1 95.19 273 SER A CA 1
ATOM 2214 C C . SER A 1 273 ? -1.147 -24.375 -21.625 1 95.19 273 SER A C 1
ATOM 2216 O O . SER A 1 273 ? -0.168 -24.969 -22.094 1 95.19 273 SER A O 1
ATOM 2218 N N . THR A 1 274 ? -2.117 -25.016 -20.953 1 94.94 274 THR A N 1
ATOM 2219 C CA . THR A 1 274 ? -2.051 -26.453 -20.703 1 94.94 274 THR A CA 1
ATOM 2220 C C . THR A 1 274 ? -2.154 -27.234 -22 1 94.94 274 THR A C 1
ATOM 2222 O O . THR A 1 274 ? -1.445 -28.234 -22.203 1 94.94 274 THR A O 1
ATOM 2225 N N . LEU A 1 275 ? -3.01 -26.812 -22.844 1 97.19 275 LEU A N 1
ATOM 2226 C CA . LEU A 1 275 ? -3.121 -27.469 -24.141 1 97.19 275 LEU A CA 1
ATOM 2227 C C . LEU A 1 275 ? -1.812 -27.359 -24.906 1 97.19 275 LEU A C 1
ATOM 2229 O O . LEU A 1 275 ? -1.35 -28.344 -25.5 1 97.19 275 LEU A O 1
ATOM 2233 N N . ALA A 1 276 ? -1.183 -26.203 -24.953 1 96.88 276 ALA A N 1
ATOM 2234 C CA . ALA A 1 276 ? 0.098 -26.016 -25.625 1 96.88 276 ALA A CA 1
ATOM 2235 C C . ALA A 1 276 ? 1.159 -26.953 -25.062 1 96.88 276 ALA A C 1
ATOM 2237 O O . ALA A 1 276 ? 1.898 -27.594 -25.828 1 96.88 276 ALA A O 1
ATOM 2238 N N . ALA A 1 277 ? 1.185 -27.062 -23.781 1 94.38 277 ALA A N 1
ATOM 2239 C CA . ALA A 1 277 ? 2.148 -27.953 -23.141 1 94.38 277 ALA A CA 1
ATOM 2240 C C . ALA A 1 277 ? 1.902 -29.406 -23.531 1 94.38 277 ALA A C 1
ATOM 2242 O O . ALA A 1 277 ? 2.848 -30.141 -23.828 1 94.38 277 ALA A O 1
ATOM 2243 N N . ALA A 1 278 ? 0.641 -29.766 -23.5 1 95.56 278 ALA A N 1
ATOM 2244 C CA . ALA A 1 278 ? 0.291 -31.125 -23.891 1 95.56 278 ALA A CA 1
ATOM 2245 C C . ALA A 1 278 ? 0.679 -31.406 -25.344 1 95.56 278 ALA A C 1
ATOM 2247 O O . ALA A 1 278 ? 1.188 -32.469 -25.656 1 95.56 278 ALA A O 1
ATOM 2248 N N . LEU A 1 279 ? 0.482 -30.453 -26.188 1 96.5 279 LEU A N 1
ATOM 2249 C CA . LEU A 1 279 ? 0.856 -30.594 -27.594 1 96.5 279 LEU A CA 1
ATOM 2250 C C . LEU A 1 279 ? 2.369 -30.703 -27.734 1 96.5 279 LEU A C 1
ATOM 2252 O O . LEU A 1 279 ? 2.859 -31.5 -28.547 1 96.5 279 LEU A O 1
ATOM 2256 N N . MET A 1 280 ? 3.105 -29.953 -26.984 1 94.56 280 MET A N 1
ATOM 2257 C CA . MET A 1 280 ? 4.562 -30 -27.031 1 94.56 280 MET A CA 1
ATOM 2258 C C . MET A 1 280 ? 5.07 -31.359 -26.562 1 94.56 280 MET A C 1
ATOM 2260 O O . MET A 1 280 ? 6.047 -31.891 -27.109 1 94.56 280 MET A O 1
ATOM 2264 N N . GLU A 1 281 ? 4.359 -31.938 -25.594 1 92.44 281 GLU A N 1
ATOM 2265 C CA . GLU A 1 281 ? 4.742 -33.25 -25.109 1 92.44 281 GLU A CA 1
ATOM 2266 C C . GLU A 1 281 ? 4.523 -34.312 -26.188 1 92.44 281 GLU A C 1
ATOM 2268 O O . GLU A 1 281 ? 5.176 -35.375 -26.172 1 92.44 281 GLU A O 1
ATOM 2273 N N . THR A 1 282 ? 3.656 -34 -27.031 1 92.69 282 THR A N 1
ATOM 2274 C CA . THR A 1 282 ? 3.381 -34.969 -28.109 1 92.69 282 THR A CA 1
ATOM 2275 C C . THR A 1 282 ? 4.051 -34.5 -29.406 1 92.69 282 THR A C 1
ATOM 2277 O O . THR A 1 282 ? 3.654 -34.938 -30.5 1 92.69 282 THR A O 1
ATOM 2280 N N . ASN A 1 283 ? 5.059 -33.531 -29.328 1 93.25 283 ASN A N 1
ATOM 2281 C CA . ASN A 1 283 ? 5.914 -33.062 -30.406 1 93.25 283 ASN A CA 1
ATOM 2282 C C . ASN A 1 283 ? 5.102 -32.406 -31.516 1 93.25 283 ASN A C 1
ATOM 2284 O O . ASN A 1 283 ? 5.367 -32.625 -32.719 1 93.25 283 ASN A O 1
ATOM 2288 N N . ARG A 1 284 ? 4.137 -31.797 -31.141 1 96.12 284 ARG A N 1
ATOM 2289 C CA . ARG A 1 284 ? 3.287 -31.078 -32.094 1 96.12 284 ARG A CA 1
ATOM 2290 C C . ARG A 1 284 ? 3.395 -29.578 -31.891 1 96.12 284 ARG A C 1
ATOM 2292 O O . ARG A 1 284 ? 2.393 -28.906 -31.641 1 96.12 284 ARG A O 1
ATOM 2299 N N . GLN A 1 285 ? 4.5 -29.031 -32.062 1 95.38 285 GLN A N 1
ATOM 2300 C CA . GLN A 1 285 ? 4.793 -27.625 -31.812 1 95.38 285 GLN A CA 1
ATOM 2301 C C . GLN A 1 285 ? 4.035 -26.734 -32.781 1 95.38 285 GLN A C 1
ATOM 2303 O O . GLN A 1 285 ? 3.52 -25.672 -32.406 1 95.38 285 GLN A O 1
ATOM 2308 N N . ALA A 1 286 ? 3.971 -27.141 -34.031 1 96.69 286 ALA A N 1
ATOM 2309 C CA . ALA A 1 286 ? 3.303 -26.328 -35.031 1 96.69 286 ALA A CA 1
ATOM 2310 C C . ALA A 1 286 ? 1.826 -26.141 -34.688 1 96.69 286 ALA A C 1
ATOM 2312 O O . ALA A 1 286 ? 1.288 -25.031 -34.844 1 96.69 286 ALA A O 1
ATOM 2313 N N . GLU A 1 287 ? 1.241 -27.234 -34.25 1 96.62 287 GLU A N 1
ATOM 2314 C CA . GLU A 1 287 ? -0.16 -27.156 -33.844 1 96.62 287 GLU A CA 1
ATOM 2315 C C . GLU A 1 287 ? -0.342 -26.234 -32.656 1 96.62 287 GLU A C 1
ATOM 2317 O O . GLU A 1 287 ? -1.325 -25.5 -32.562 1 96.62 287 GLU A O 1
ATOM 2322 N N . ALA A 1 288 ? 0.546 -26.312 -31.703 1 97.56 288 ALA A N 1
ATOM 2323 C CA . ALA A 1 288 ? 0.496 -25.453 -30.516 1 97.56 288 ALA A CA 1
ATOM 2324 C C . ALA A 1 288 ? 0.572 -23.984 -30.906 1 97.56 288 ALA A C 1
ATOM 2326 O O . ALA A 1 288 ? -0.224 -23.172 -30.438 1 97.56 288 ALA A O 1
ATOM 2327 N N . VAL A 1 289 ? 1.519 -23.656 -31.797 1 97.62 289 VAL A N 1
ATOM 2328 C CA . VAL A 1 289 ? 1.724 -22.281 -32.25 1 97.62 289 VAL A CA 1
ATOM 2329 C C . VAL A 1 289 ? 0.464 -21.781 -32.938 1 97.62 289 VAL A C 1
ATOM 2331 O O . VAL A 1 289 ? 0.02 -20.656 -32.688 1 97.62 289 VAL A O 1
ATOM 2334 N N . GLU A 1 290 ? -0.093 -22.625 -33.719 1 96.88 290 GLU A N 1
ATOM 2335 C CA . GLU A 1 290 ? -1.307 -22.234 -34.438 1 96.88 290 GLU A CA 1
ATOM 2336 C C . GLU A 1 290 ? -2.463 -22 -33.469 1 96.88 290 GLU A C 1
ATOM 2338 O O . GLU A 1 290 ? -3.188 -21 -33.594 1 96.88 290 GLU A O 1
ATOM 2343 N N . MET A 1 291 ? -2.65 -22.891 -32.625 1 96.31 291 MET A N 1
ATOM 2344 C CA . MET A 1 291 ? -3.717 -22.781 -31.641 1 96.31 291 MET A CA 1
ATOM 2345 C C . MET A 1 291 ? -3.549 -21.516 -30.812 1 96.31 291 MET A C 1
ATOM 2347 O O . MET A 1 291 ? -4.508 -20.766 -30.609 1 96.31 291 MET A O 1
ATOM 2351 N N . LEU A 1 292 ? -2.342 -21.219 -30.344 1 97.44 292 LEU A N 1
ATOM 2352 C CA . LEU A 1 292 ? -2.051 -20.031 -29.531 1 97.44 292 LEU A CA 1
ATOM 2353 C C . LEU A 1 292 ? -2.338 -18.75 -30.328 1 97.44 292 LEU A C 1
ATOM 2355 O O . LEU A 1 292 ? -2.959 -17.828 -29.812 1 97.44 292 LEU A O 1
ATOM 2359 N N . THR A 1 293 ? -1.895 -18.75 -31.562 1 96.75 293 THR A N 1
ATOM 2360 C CA . THR A 1 293 ? -2.092 -17.594 -32.406 1 96.75 293 THR A CA 1
ATOM 2361 C C . THR A 1 293 ? -3.578 -17.281 -32.594 1 96.75 293 THR A C 1
ATOM 2363 O O . THR A 1 293 ? -3.998 -16.141 -32.5 1 96.75 293 THR A O 1
ATOM 2366 N N . ARG A 1 294 ? -4.312 -18.281 -32.75 1 95.06 294 ARG A N 1
ATOM 2367 C CA . ARG A 1 294 ? -5.754 -18.125 -32.906 1 95.06 294 ARG A CA 1
ATOM 2368 C C . ARG A 1 294 ? -6.379 -17.594 -31.625 1 95.06 294 ARG A C 1
ATOM 2370 O O . ARG A 1 294 ? -7.191 -16.656 -31.656 1 95.06 294 ARG A O 1
ATOM 2377 N N . TYR A 1 295 ? -6.074 -18.172 -30.562 1 96.38 295 TYR A N 1
ATOM 2378 C CA . TYR A 1 295 ? -6.629 -17.781 -29.281 1 96.38 295 TYR A CA 1
ATOM 2379 C C . TYR A 1 295 ? -6.285 -16.328 -28.969 1 96.38 295 TYR A C 1
ATOM 2381 O O . TYR A 1 295 ? -7.152 -15.555 -28.547 1 96.38 295 TYR A O 1
ATOM 2389 N N . ILE A 1 296 ? -5.02 -15.922 -29.219 1 96.38 296 ILE A N 1
ATOM 2390 C CA . ILE A 1 296 ? -4.555 -14.562 -28.938 1 96.38 296 ILE A CA 1
ATOM 2391 C C . ILE A 1 296 ? -5.305 -13.57 -29.812 1 96.38 296 ILE A C 1
ATOM 2393 O O . ILE A 1 296 ? -5.637 -12.469 -29.375 1 96.38 296 ILE A O 1
ATOM 2397 N N . GLY A 1 297 ? -5.602 -13.945 -30.984 1 94.19 297 GLY A N 1
ATOM 2398 C CA . GLY A 1 297 ? -6.367 -13.086 -31.875 1 94.19 297 GLY A CA 1
ATOM 2399 C C . GLY A 1 297 ? -7.711 -12.688 -31.312 1 94.19 297 GLY A C 1
ATOM 2400 O O . GLY A 1 297 ? -8.211 -11.594 -31.578 1 94.19 297 GLY A O 1
ATOM 2401 N N . GLN A 1 298 ? -8.266 -13.586 -30.562 1 93.19 298 GLN A N 1
ATOM 2402 C CA . GLN A 1 298 ? -9.578 -13.336 -29.969 1 93.19 298 GLN A CA 1
ATOM 2403 C C . GLN A 1 298 ? -9.438 -12.734 -28.562 1 93.19 298 GLN A C 1
ATOM 2405 O O . GLN A 1 298 ? -10.406 -12.188 -28.031 1 93.19 298 GLN A O 1
ATOM 2410 N N . HIS A 1 299 ? -8.281 -12.891 -28.031 1 93.44 299 HIS A N 1
ATOM 2411 C CA . HIS A 1 299 ? -7.977 -12.414 -26.688 1 93.44 299 HIS A CA 1
ATOM 2412 C C . HIS A 1 299 ? -6.652 -11.656 -26.656 1 93.44 299 HIS A C 1
ATOM 2414 O O . HIS A 1 299 ? -5.691 -12.102 -26.031 1 93.44 299 HIS A O 1
ATOM 2420 N N . LEU A 1 300 ? -6.676 -10.539 -27.141 1 91.06 300 LEU A N 1
ATOM 2421 C CA . LEU A 1 300 ? -5.465 -9.773 -27.422 1 91.06 300 LEU A CA 1
ATOM 2422 C C . LEU A 1 300 ? -4.758 -9.383 -26.125 1 91.06 300 LEU A C 1
ATOM 2424 O O . LEU A 1 300 ? -3.572 -9.047 -26.141 1 91.06 300 LEU A O 1
ATOM 2428 N N . ASP A 1 301 ? -5.449 -9.469 -25.031 1 91.56 301 ASP A N 1
ATOM 2429 C CA . ASP A 1 301 ? -4.871 -9.016 -23.781 1 91.56 301 ASP A CA 1
ATOM 2430 C C . ASP A 1 301 ? -4.375 -10.203 -22.938 1 91.56 301 ASP A C 1
ATOM 2432 O O . ASP A 1 301 ? -3.967 -10.031 -21.797 1 91.56 301 ASP A O 1
ATOM 2436 N N . SER A 1 302 ? -4.441 -11.391 -23.531 1 94.06 302 SER A N 1
ATOM 2437 C CA . SER A 1 302 ? -3.982 -12.57 -22.797 1 94.06 302 SER A CA 1
ATOM 2438 C C . SER A 1 302 ? -2.461 -12.609 -22.703 1 94.06 302 SER A C 1
ATOM 2440 O O . SER A 1 302 ? -1.795 -13.117 -23.609 1 94.06 302 SER A O 1
ATOM 2442 N N . ARG A 1 303 ? -1.896 -12.18 -21.656 1 92.75 303 ARG A N 1
ATOM 2443 C CA . ARG A 1 303 ? -0.449 -12.141 -21.484 1 92.75 303 ARG A CA 1
ATOM 2444 C C . ARG A 1 303 ? 0.13 -13.547 -21.406 1 92.75 303 ARG A C 1
ATOM 2446 O O . ARG A 1 303 ? 1.219 -13.805 -21.938 1 92.75 303 ARG A O 1
ATOM 2453 N N . LEU A 1 304 ? -0.618 -14.422 -20.75 1 94.88 304 LEU A N 1
ATOM 2454 C CA . LEU A 1 304 ? -0.127 -15.789 -20.578 1 94.88 304 LEU A CA 1
ATOM 2455 C C . LEU A 1 304 ? 0.019 -16.484 -21.922 1 94.88 304 LEU A C 1
ATOM 2457 O O . LEU A 1 304 ? 1.05 -17.109 -22.203 1 94.88 304 LEU A O 1
ATOM 2461 N N . ALA A 1 305 ? -1.011 -16.422 -22.734 1 96.5 305 ALA A N 1
ATOM 2462 C CA . ALA A 1 305 ? -0.942 -17.047 -24.047 1 96.5 305 ALA A CA 1
ATOM 2463 C C . ALA A 1 305 ? 0.2 -16.453 -24.875 1 96.5 305 ALA A C 1
ATOM 2465 O O . ALA A 1 305 ? 0.922 -17.188 -25.562 1 96.5 305 ALA A O 1
ATOM 2466 N N . ILE A 1 306 ? 0.422 -15.195 -24.797 1 96.75 306 ILE A N 1
ATOM 2467 C CA . ILE A 1 306 ? 1.496 -14.516 -25.516 1 96.75 306 ILE A CA 1
ATOM 2468 C C . ILE A 1 306 ? 2.848 -15 -25 1 96.75 306 ILE A C 1
ATOM 2470 O O . ILE A 1 306 ? 3.77 -15.242 -25.781 1 96.75 306 ILE A O 1
ATOM 2474 N N . ASP A 1 307 ? 2.908 -15.117 -23.734 1 95.56 307 ASP A N 1
ATOM 2475 C CA . ASP A 1 307 ? 4.133 -15.578 -23.094 1 95.56 307 ASP A CA 1
ATOM 2476 C C . ASP A 1 307 ? 4.523 -16.969 -23.578 1 95.56 307 ASP A C 1
ATOM 2478 O O . ASP A 1 307 ? 5.691 -17.234 -23.875 1 95.56 307 ASP A O 1
ATOM 2482 N N . VAL A 1 308 ? 3.557 -17.844 -23.641 1 95.31 308 VAL A N 1
ATOM 2483 C CA . VAL A 1 308 ? 3.82 -19.203 -24.125 1 95.31 308 VAL A CA 1
ATOM 2484 C C . VAL A 1 308 ? 4.254 -19.141 -25.594 1 95.31 308 VAL A C 1
ATOM 2486 O O . VAL A 1 308 ? 5.203 -19.828 -26 1 95.31 308 VAL A O 1
ATOM 2489 N N . LEU A 1 309 ? 3.6 -18.344 -26.391 1 96.62 309 LEU A N 1
ATOM 2490 C CA . LEU A 1 309 ? 3.959 -18.203 -27.797 1 96.62 309 LEU A CA 1
ATOM 2491 C C . LEU A 1 309 ? 5.367 -17.641 -27.953 1 96.62 309 LEU A C 1
ATOM 2493 O O . LEU A 1 309 ? 6.105 -18.016 -28.859 1 96.62 309 LEU A O 1
ATOM 2497 N N . LEU A 1 310 ? 5.754 -16.766 -27.062 1 95.75 310 LEU A N 1
ATOM 2498 C CA . LEU A 1 310 ? 7.07 -16.141 -27.062 1 95.75 310 LEU A CA 1
ATOM 2499 C C . LEU A 1 310 ? 8.172 -17.188 -26.891 1 95.75 310 LEU A C 1
ATOM 2501 O O . LEU A 1 310 ? 9.234 -17.062 -27.5 1 95.75 310 LEU A O 1
ATOM 2505 N N . VAL A 1 311 ? 7.898 -18.172 -26.125 1 93.38 311 VAL A N 1
ATOM 2506 C CA . VAL A 1 311 ? 8.859 -19.25 -25.891 1 93.38 311 VAL A CA 1
ATOM 2507 C C . VAL A 1 311 ? 8.898 -20.188 -27.094 1 93.38 311 VAL A C 1
ATOM 2509 O O . VAL A 1 311 ? 9.969 -20.625 -27.516 1 93.38 311 VAL A O 1
ATOM 2512 N N . LEU A 1 312 ? 7.727 -20.422 -27.703 1 94.88 312 LEU A N 1
ATOM 2513 C CA . LEU A 1 312 ? 7.625 -21.406 -28.781 1 94.88 312 LEU A CA 1
ATOM 2514 C C . LEU A 1 312 ? 8.023 -20.781 -30.125 1 94.88 312 LEU A C 1
ATOM 2516 O O . LEU A 1 312 ? 8.602 -21.469 -30.969 1 94.88 312 LEU A O 1
ATOM 2520 N N . ASP A 1 313 ? 7.691 -19.562 -30.328 1 95.94 313 ASP A N 1
ATOM 2521 C CA . ASP A 1 313 ? 7.93 -18.844 -31.578 1 95.94 313 ASP A CA 1
ATOM 2522 C C . ASP A 1 313 ? 7.977 -17.344 -31.344 1 95.94 313 ASP A C 1
ATOM 2524 O O . ASP A 1 313 ? 6.961 -16.656 -31.484 1 95.94 313 ASP A O 1
ATOM 2528 N N . ARG A 1 314 ? 9.133 -16.844 -31.031 1 95.19 314 ARG A N 1
ATOM 2529 C CA . ARG A 1 314 ? 9.328 -15.445 -30.656 1 95.19 314 ARG A CA 1
ATOM 2530 C C . ARG A 1 314 ? 8.93 -14.5 -31.781 1 95.19 314 ARG A C 1
ATOM 2532 O O . ARG A 1 314 ? 8.352 -13.438 -31.531 1 95.19 314 ARG A O 1
ATOM 2539 N N . GLU A 1 315 ? 9.258 -14.844 -32.938 1 94.88 315 GLU A N 1
ATOM 2540 C CA . GLU A 1 315 ? 8.961 -14 -34.094 1 94.88 315 GLU A CA 1
ATOM 2541 C C . GLU A 1 315 ? 7.457 -13.797 -34.25 1 94.88 315 GLU A C 1
ATOM 2543 O O . GLU A 1 315 ? 7 -12.672 -34.5 1 94.88 315 GLU A O 1
ATOM 2548 N N . LYS A 1 316 ? 6.715 -14.859 -34.094 1 95.81 316 LYS A N 1
ATOM 2549 C CA . LYS A 1 316 ? 5.262 -14.773 -34.219 1 95.81 316 LYS A CA 1
ATOM 2550 C C . LYS A 1 316 ? 4.656 -14.055 -33 1 95.81 316 LYS A C 1
ATOM 2552 O O . LYS A 1 316 ? 3.598 -13.43 -33.125 1 95.81 316 LYS A O 1
ATOM 2557 N N . ALA A 1 317 ? 5.301 -14.188 -31.922 1 96.88 317 ALA A N 1
ATOM 2558 C CA . ALA A 1 317 ? 4.77 -13.625 -30.688 1 96.88 317 ALA A CA 1
ATOM 2559 C C . ALA A 1 317 ? 4.996 -12.117 -30.641 1 96.88 317 ALA A C 1
ATOM 2561 O O . ALA A 1 317 ? 4.227 -11.391 -30 1 96.88 317 ALA A O 1
ATOM 2562 N N . SER A 1 318 ? 6.07 -11.578 -31.281 1 96.31 318 SER A N 1
ATOM 2563 C CA . SER A 1 318 ? 6.57 -10.219 -31.125 1 96.31 318 SER A CA 1
ATOM 2564 C C . SER A 1 318 ? 5.484 -9.188 -31.422 1 96.31 318 SER A C 1
ATOM 2566 O O . SER A 1 318 ? 5.312 -8.219 -30.688 1 96.31 318 SER A O 1
ATOM 2568 N N . PRO A 1 319 ? 4.68 -9.438 -32.5 1 96.06 319 PRO A N 1
ATOM 2569 C CA . PRO A 1 319 ? 3.627 -8.445 -32.75 1 96.06 319 PRO A CA 1
ATOM 2570 C C . PRO A 1 319 ? 2.607 -8.367 -31.625 1 96.06 319 PRO A C 1
ATOM 2572 O O . PRO A 1 319 ? 2.076 -7.285 -31.344 1 96.06 319 PRO A O 1
ATOM 2575 N N . TYR A 1 320 ? 2.334 -9.461 -31.047 1 96.19 320 TYR A N 1
ATOM 2576 C CA . TYR A 1 320 ? 1.362 -9.469 -29.969 1 96.19 320 TYR A CA 1
ATOM 2577 C C . TYR A 1 320 ? 1.949 -8.844 -28.703 1 96.19 320 TYR A C 1
ATOM 2579 O O . TYR A 1 320 ? 1.237 -8.188 -27.938 1 96.19 320 TYR A O 1
ATOM 2587 N N . VAL A 1 321 ? 3.24 -9.039 -28.5 1 96.31 321 VAL A N 1
ATOM 2588 C CA . VAL A 1 321 ? 3.92 -8.367 -27.391 1 96.31 321 VAL A CA 1
ATOM 2589 C C . VAL A 1 321 ? 3.814 -6.852 -27.562 1 96.31 321 VAL A C 1
ATOM 2591 O O . VAL A 1 321 ? 3.482 -6.133 -26.625 1 96.31 321 VAL A O 1
ATOM 2594 N N . ARG A 1 322 ? 4.043 -6.441 -28.75 1 95.94 322 ARG A N 1
ATOM 2595 C CA . ARG A 1 322 ? 3.979 -5.016 -29.062 1 95.94 322 ARG A CA 1
ATOM 2596 C C . ARG A 1 322 ? 2.592 -4.453 -28.766 1 95.94 322 ARG A C 1
ATOM 2598 O O . ARG A 1 322 ? 2.463 -3.381 -28.172 1 95.94 322 ARG A O 1
ATOM 2605 N N . SER A 1 323 ? 1.626 -5.215 -29.219 1 94.56 323 SER A N 1
ATOM 2606 C CA . SER A 1 323 ? 0.247 -4.781 -29.016 1 94.56 323 SER A CA 1
ATOM 2607 C C . SER A 1 323 ? -0.09 -4.695 -27.531 1 94.56 323 SER A C 1
ATOM 2609 O O . SER A 1 323 ? -0.737 -3.744 -27.094 1 94.56 323 SER A O 1
ATOM 2611 N N . LEU A 1 324 ? 0.299 -5.648 -26.828 1 94.31 324 LEU A N 1
ATOM 2612 C CA . LEU A 1 324 ? 0.016 -5.68 -25.406 1 94.31 324 LEU A CA 1
ATOM 2613 C C . LEU A 1 324 ? 0.681 -4.508 -24.688 1 94.31 324 LEU A C 1
ATOM 2615 O O . LEU A 1 324 ? 0.054 -3.84 -23.859 1 94.31 324 LEU A O 1
ATOM 2619 N N . ILE A 1 325 ? 1.921 -4.188 -24.984 1 94.62 325 ILE A N 1
ATOM 2620 C CA . ILE A 1 325 ? 2.678 -3.104 -24.359 1 94.62 325 ILE A CA 1
ATOM 2621 C C . ILE A 1 325 ? 2.066 -1.759 -24.75 1 94.62 325 ILE A C 1
ATOM 2623 O O . ILE A 1 325 ? 1.992 -0.844 -23.938 1 94.62 325 ILE A O 1
ATOM 2627 N N . ALA A 1 326 ? 1.566 -1.653 -25.922 1 93.56 326 ALA A N 1
ATOM 2628 C CA . ALA A 1 326 ? 0.979 -0.412 -26.406 1 93.56 326 ALA A CA 1
ATOM 2629 C C . ALA A 1 326 ? -0.338 -0.106 -25.703 1 93.56 326 ALA A C 1
ATOM 2631 O O . ALA A 1 326 ? -0.754 1.053 -25.625 1 93.56 326 ALA A O 1
ATOM 2632 N N . SER A 1 327 ? -1.102 -1.06 -25.219 1 89.5 327 SER A N 1
ATOM 2633 C CA . SER A 1 327 ? -2.402 -0.896 -24.578 1 89.5 327 SER A CA 1
ATOM 2634 C C . SER A 1 327 ? -2.27 -0.218 -23.219 1 89.5 327 SER A C 1
ATOM 2636 O O . SER A 1 327 ? -3.271 0.142 -22.609 1 89.5 327 SER A O 1
ATOM 2638 N N . ASP A 1 328 ? -1.087 0.189 -22.672 1 80.12 328 ASP A N 1
ATOM 2639 C CA . ASP A 1 328 ? -0.782 0.898 -21.438 1 80.12 328 ASP A CA 1
ATOM 2640 C C . ASP A 1 328 ? -1.213 0.085 -20.219 1 80.12 328 ASP A C 1
ATOM 2642 O O . ASP A 1 328 ? -1.457 0.644 -19.141 1 80.12 328 ASP A O 1
ATOM 2646 N N . LEU A 1 329 ? -1.456 -1.163 -20.406 1 85.5 329 LEU A N 1
ATOM 2647 C CA . LEU A 1 329 ? -1.835 -2.043 -19.312 1 85.5 329 LEU A CA 1
ATOM 2648 C C . LEU A 1 329 ? -0.611 -2.467 -18.5 1 85.5 329 LEU A C 1
ATOM 2650 O O . LEU A 1 329 ? -0.742 -2.975 -17.391 1 85.5 329 LEU A O 1
ATOM 2654 N N . LEU A 1 330 ? 0.59 -2.248 -19 1 91.88 330 LEU A N 1
ATOM 2655 C CA . LEU A 1 330 ? 1.812 -2.719 -18.359 1 91.88 330 LEU A CA 1
ATOM 2656 C C . LEU A 1 330 ? 2.721 -1.55 -17.984 1 91.88 330 LEU A C 1
ATOM 2658 O O . LEU A 1 330 ? 3.062 -0.735 -18.844 1 91.88 330 LEU A O 1
ATOM 2662 N N . SER A 1 331 ? 3.014 -1.458 -16.766 1 94.44 331 SER A N 1
ATOM 2663 C CA . SER A 1 331 ? 4.027 -0.512 -16.312 1 94.44 331 SER A CA 1
ATOM 2664 C C . SER A 1 331 ? 5.434 -1.03 -16.609 1 94.44 331 SER A C 1
ATOM 2666 O O . SER A 1 331 ? 5.602 -2.164 -17.062 1 94.44 331 SER A O 1
ATOM 2668 N N . GLU A 1 332 ? 6.426 -0.251 -16.422 1 95.31 332 GLU A N 1
ATOM 2669 C CA . GLU A 1 332 ? 7.816 -0.678 -16.547 1 95.31 332 GLU A CA 1
ATOM 2670 C C . GLU A 1 332 ? 8.133 -1.823 -15.594 1 95.31 332 GLU A C 1
ATOM 2672 O O . GLU A 1 332 ? 8.781 -2.799 -15.977 1 95.31 332 GLU A O 1
ATOM 2677 N N . LYS A 1 333 ? 7.613 -1.601 -14.406 1 95.5 333 LYS A N 1
ATOM 2678 C CA . LYS A 1 333 ? 7.852 -2.629 -13.398 1 95.5 333 LYS A CA 1
ATOM 2679 C C . LYS A 1 333 ? 7.223 -3.957 -13.805 1 95.5 333 LYS A C 1
ATOM 2681 O O . LYS A 1 333 ? 7.844 -5.012 -13.664 1 95.5 333 LYS A O 1
ATOM 2686 N N . ASP A 1 334 ? 6.02 -3.912 -14.344 1 94.62 334 ASP A N 1
ATOM 2687 C CA . ASP A 1 334 ? 5.348 -5.117 -14.812 1 94.62 334 ASP A CA 1
ATOM 2688 C C . ASP A 1 334 ? 6.145 -5.793 -15.922 1 94.62 334 ASP A C 1
ATOM 2690 O O . ASP A 1 334 ? 6.258 -7.023 -15.953 1 94.62 334 ASP A O 1
ATOM 2694 N N . THR A 1 335 ? 6.637 -5.023 -16.781 1 95.62 335 THR A N 1
ATOM 2695 C CA . THR A 1 335 ? 7.395 -5.527 -17.922 1 95.62 335 THR A CA 1
ATOM 2696 C C . THR A 1 335 ? 8.695 -6.188 -17.453 1 95.62 335 THR A C 1
ATOM 2698 O O . THR A 1 335 ? 9.07 -7.242 -17.969 1 95.62 335 THR A O 1
ATOM 2701 N N . VAL A 1 336 ? 9.336 -5.578 -16.516 1 95.94 336 VAL A N 1
ATOM 2702 C CA . VAL A 1 336 ? 10.57 -6.129 -15.977 1 95.94 336 VAL A CA 1
ATOM 2703 C C . VAL A 1 336 ? 10.289 -7.473 -15.305 1 95.94 336 VAL A C 1
ATOM 2705 O O . VAL A 1 336 ? 11.031 -8.438 -15.492 1 95.94 336 VAL A O 1
ATOM 2708 N N . GLU A 1 337 ? 9.258 -7.527 -14.602 1 95.31 337 GLU A N 1
ATOM 2709 C CA . GLU A 1 337 ? 8.883 -8.781 -13.953 1 95.31 337 GLU A CA 1
ATOM 2710 C C . GLU A 1 337 ? 8.586 -9.867 -14.984 1 95.31 337 GLU A C 1
ATOM 2712 O O . GLU A 1 337 ? 8.969 -11.023 -14.805 1 95.31 337 GLU A O 1
ATOM 2717 N N . TRP A 1 338 ? 7.875 -9.43 -15.961 1 95.69 338 TRP A N 1
ATOM 2718 C CA . TRP A 1 338 ? 7.598 -10.336 -17.078 1 95.69 338 TRP A CA 1
ATOM 2719 C C . TRP A 1 338 ? 8.891 -10.859 -17.688 1 95.69 338 TRP A C 1
ATOM 2721 O O . TRP A 1 338 ? 9.055 -12.07 -17.859 1 95.69 338 TRP A O 1
ATOM 2731 N N . ALA A 1 339 ? 9.852 -10.047 -17.953 1 96.5 339 ALA A N 1
ATOM 2732 C CA . ALA A 1 339 ? 11.141 -10.422 -18.531 1 96.5 339 ALA A CA 1
ATOM 2733 C C . ALA A 1 339 ? 11.953 -11.273 -17.562 1 96.5 339 ALA A C 1
ATOM 2735 O O . ALA A 1 339 ? 12.602 -12.242 -17.969 1 96.5 339 ALA A O 1
ATOM 2736 N N . ARG A 1 340 ? 11.914 -10.922 -16.344 1 94 340 ARG A N 1
ATOM 2737 C CA . ARG A 1 340 ? 12.648 -11.672 -15.328 1 94 340 ARG A CA 1
ATOM 2738 C C . ARG A 1 340 ? 12.188 -13.125 -15.289 1 94 340 ARG A C 1
ATOM 2740 O O . ARG A 1 340 ? 12.992 -14.031 -15.07 1 94 340 ARG A O 1
ATOM 2747 N N . ASN A 1 341 ? 10.977 -13.359 -15.438 1 92.25 341 ASN A N 1
ATOM 2748 C CA . ASN A 1 341 ? 10.453 -14.719 -15.477 1 92.25 341 ASN A CA 1
ATOM 2749 C C . ASN A 1 341 ? 11.078 -15.531 -16.609 1 92.25 341 ASN A C 1
ATOM 2751 O O . ASN A 1 341 ? 11.352 -16.719 -16.453 1 92.25 341 ASN A O 1
ATOM 2755 N N . HIS A 1 342 ? 11.312 -14.945 -17.688 1 93.75 342 HIS A N 1
ATOM 2756 C CA . HIS A 1 342 ? 11.984 -15.609 -18.797 1 93.75 342 HIS A CA 1
ATOM 2757 C C . HIS A 1 342 ? 13.453 -15.875 -18.469 1 93.75 342 HIS A C 1
ATOM 2759 O O . HIS A 1 342 ? 13.984 -16.938 -18.812 1 93.75 342 HIS A O 1
ATOM 2765 N N . VAL A 1 343 ? 14.031 -14.914 -17.766 1 91 343 VAL A N 1
ATOM 2766 C CA . VAL A 1 343 ? 15.438 -15.039 -17.422 1 91 343 VAL A CA 1
ATOM 2767 C C . VAL A 1 343 ? 15.648 -16.234 -16.5 1 91 343 VAL A C 1
ATOM 2769 O O . VAL A 1 343 ? 16.578 -17.016 -16.688 1 91 343 VAL A O 1
ATOM 2772 N N . VAL A 1 344 ? 14.812 -16.406 -15.578 1 87 344 VAL A N 1
ATOM 2773 C CA . VAL A 1 344 ? 14.914 -17.484 -14.609 1 87 344 VAL A CA 1
ATOM 2774 C C . VAL A 1 344 ? 14.852 -18.828 -15.328 1 87 344 VAL A C 1
ATOM 2776 O O . VAL A 1 344 ? 15.477 -19.812 -14.898 1 87 344 VAL A O 1
ATOM 2779 N N . HIS A 1 345 ? 14.234 -18.875 -16.5 1 88.5 345 HIS A N 1
ATOM 2780 C CA . HIS A 1 345 ? 14.109 -20.109 -17.266 1 88.5 345 HIS A CA 1
ATOM 2781 C C . HIS A 1 345 ? 15.109 -20.172 -18.406 1 88.5 345 HIS A C 1
ATOM 2783 O O . HIS A 1 345 ? 14.984 -20.984 -19.312 1 88.5 345 HIS A O 1
ATOM 2789 N N . GLY A 1 346 ? 16.016 -19.234 -18.375 1 88.88 346 GLY A N 1
ATOM 2790 C CA . GLY A 1 346 ? 17.109 -19.266 -1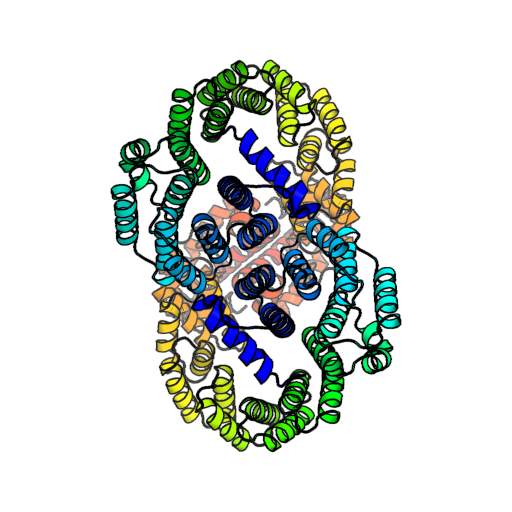9.328 1 88.88 346 GLY A CA 1
ATOM 2791 C C . GLY A 1 346 ? 16.734 -18.703 -20.688 1 88.88 346 GLY A C 1
ATOM 2792 O O . GLY A 1 346 ? 17.469 -18.875 -21.656 1 88.88 346 GLY A O 1
ATOM 2793 N N . GLN A 1 347 ? 15.531 -18.109 -20.734 1 92.44 347 GLN A N 1
ATOM 2794 C CA . GLN A 1 347 ? 15.07 -17.562 -22 1 92.44 347 GLN A CA 1
ATOM 2795 C C . GLN A 1 347 ? 15.445 -16.094 -22.141 1 92.44 347 GLN A C 1
ATOM 2797 O O . GLN A 1 347 ? 14.578 -15.227 -22.219 1 92.44 347 GLN A O 1
ATOM 2802 N N . PHE A 1 348 ? 16.688 -15.766 -22.359 1 93.38 348 PHE A N 1
ATOM 2803 C CA . PHE A 1 348 ? 17.219 -14.406 -22.375 1 93.38 348 PHE A CA 1
ATOM 2804 C C . PHE A 1 348 ? 16.734 -13.664 -23.609 1 93.38 348 PHE A C 1
ATOM 2806 O O . PHE A 1 348 ? 16.469 -12.461 -23.562 1 93.38 348 PHE A O 1
ATOM 2813 N N . ALA A 1 349 ? 16.672 -14.414 -24.672 1 95.44 349 ALA A N 1
ATOM 2814 C CA . ALA A 1 349 ? 16.266 -13.781 -25.922 1 95.44 349 ALA A CA 1
ATOM 2815 C C . ALA A 1 349 ? 14.828 -13.258 -25.812 1 95.44 349 ALA A C 1
ATOM 2817 O O . ALA A 1 349 ? 14.539 -12.141 -26.25 1 95.44 349 ALA A O 1
ATOM 2818 N N . SER A 1 350 ? 13.945 -14.109 -25.234 1 96 350 SER A N 1
ATOM 2819 C CA . SER A 1 350 ? 12.562 -13.688 -25.016 1 96 350 SER A CA 1
ATOM 2820 C C . SER A 1 350 ? 12.484 -12.492 -24.078 1 96 350 SER A C 1
ATOM 2822 O O . SER A 1 350 ? 11.734 -11.547 -24.328 1 96 350 SER A O 1
ATOM 2824 N N . ALA A 1 351 ? 13.266 -12.523 -23.016 1 96.81 351 ALA A N 1
ATOM 2825 C CA . ALA A 1 351 ? 13.312 -11.43 -22.062 1 96.81 351 ALA A CA 1
ATOM 2826 C C . ALA A 1 351 ? 13.742 -10.133 -22.734 1 96.81 351 ALA A C 1
ATOM 2828 O O . ALA A 1 351 ? 13.117 -9.086 -22.531 1 96.81 351 ALA A O 1
ATOM 2829 N N . ALA A 1 352 ? 14.812 -10.227 -23.5 1 97.31 352 ALA A N 1
ATOM 2830 C CA . ALA A 1 352 ? 15.328 -9.047 -24.203 1 97.31 352 ALA A CA 1
ATOM 2831 C C . ALA A 1 352 ? 14.289 -8.484 -25.172 1 97.31 352 ALA A C 1
ATOM 2833 O O . ALA A 1 352 ? 14.148 -7.27 -25.297 1 97.31 352 ALA A O 1
ATOM 2834 N N . THR A 1 353 ? 13.586 -9.43 -25.828 1 97 353 THR A N 1
ATOM 2835 C CA . THR A 1 353 ? 12.562 -9.008 -26.781 1 97 353 THR A CA 1
ATOM 2836 C C . THR A 1 353 ? 11.492 -8.172 -26.094 1 97 353 THR A C 1
ATOM 2838 O O . THR A 1 353 ? 11.141 -7.09 -26.562 1 97 353 THR A O 1
ATOM 2841 N N . VAL A 1 354 ? 11.023 -8.656 -24.969 1 97.5 354 VAL A N 1
ATOM 2842 C CA . VAL A 1 354 ? 9.992 -7.957 -24.219 1 97.5 354 VAL A CA 1
ATOM 2843 C C . VAL A 1 354 ? 10.492 -6.578 -23.797 1 97.5 354 VAL A C 1
ATOM 2845 O O . VAL A 1 354 ? 9.812 -5.574 -24 1 97.5 354 VAL A O 1
ATOM 2848 N N . CYS A 1 355 ? 11.727 -6.477 -23.312 1 97.69 355 CYS A N 1
ATOM 2849 C CA . CYS A 1 355 ? 12.281 -5.23 -22.781 1 97.69 355 CYS A CA 1
ATOM 2850 C C . CYS A 1 355 ? 12.562 -4.242 -23.906 1 97.69 355 CYS A C 1
ATOM 2852 O O . CYS A 1 355 ? 12.273 -3.051 -23.781 1 97.69 355 CYS A O 1
ATOM 2854 N N . LEU A 1 356 ? 13.125 -4.754 -24.984 1 97.56 356 LEU A N 1
ATOM 2855 C CA . LEU A 1 356 ? 13.469 -3.879 -26.094 1 97.56 356 LEU A CA 1
ATOM 2856 C C . LEU A 1 356 ? 12.211 -3.299 -26.734 1 97.56 356 LEU A C 1
ATOM 2858 O O . LEU A 1 356 ? 12.188 -2.125 -27.109 1 97.56 356 LEU A O 1
ATOM 2862 N N . ILE A 1 357 ? 11.188 -4.105 -26.859 1 97.12 357 ILE A N 1
ATOM 2863 C CA . ILE A 1 357 ? 9.93 -3.609 -27.406 1 97.12 357 ILE A CA 1
ATOM 2864 C C . ILE A 1 357 ? 9.344 -2.545 -26.484 1 97.12 357 ILE A C 1
ATOM 2866 O O . ILE A 1 357 ? 8.883 -1.496 -26.938 1 97.12 357 ILE A O 1
ATOM 2870 N N . TYR A 1 358 ? 9.375 -2.82 -25.203 1 97.62 358 TYR A N 1
ATOM 2871 C CA . TYR A 1 358 ? 8.883 -1.827 -24.266 1 97.62 358 TYR A CA 1
ATOM 2872 C C . TYR A 1 358 ? 9.648 -0.517 -24.391 1 97.62 358 TYR A C 1
ATOM 2874 O O . TYR A 1 358 ? 9.047 0.562 -24.391 1 97.62 358 TYR A O 1
ATOM 2882 N N . ASP A 1 359 ? 10.938 -0.618 -24.422 1 97.06 359 ASP A N 1
ATOM 2883 C CA . ASP A 1 359 ? 11.773 0.575 -24.531 1 97.06 359 ASP A CA 1
ATOM 2884 C C . ASP A 1 359 ? 11.438 1.367 -25.781 1 97.06 359 ASP A C 1
ATOM 2886 O O . ASP A 1 359 ? 11.43 2.6 -25.766 1 97.06 359 ASP A O 1
ATOM 2890 N N . GLU A 1 360 ? 11.219 0.686 -26.828 1 95.75 360 GLU A N 1
ATOM 2891 C CA . GLU A 1 360 ? 10.891 1.318 -28.109 1 95.75 360 GLU A CA 1
ATOM 2892 C C . GLU A 1 360 ? 9.586 2.096 -28.016 1 95.75 360 GLU A C 1
ATOM 2894 O O . GLU A 1 360 ? 9.477 3.207 -28.531 1 95.75 360 GLU A O 1
ATOM 2899 N N . ILE A 1 361 ? 8.625 1.541 -27.359 1 96.12 361 ILE A N 1
ATOM 2900 C CA . ILE A 1 361 ? 7.273 2.088 -27.391 1 96.12 361 ILE A CA 1
ATOM 2901 C C . ILE A 1 361 ? 7.109 3.096 -26.25 1 96.12 361 ILE A C 1
ATOM 2903 O O . ILE A 1 361 ? 6.586 4.195 -26.453 1 96.12 361 ILE A O 1
ATOM 2907 N N . LYS A 1 362 ? 7.523 2.742 -25.031 1 94.81 362 LYS A N 1
ATOM 2908 C CA . LYS A 1 362 ? 7.234 3.549 -23.844 1 94.81 362 LYS A CA 1
ATOM 2909 C C . LYS A 1 362 ? 8.5 4.207 -23.312 1 94.81 362 LYS A C 1
ATOM 2911 O O . LYS A 1 362 ? 8.438 5.219 -22.609 1 94.81 362 LYS A O 1
ATOM 2916 N N . GLY A 1 363 ? 9.617 3.621 -23.547 1 94.25 363 GLY A N 1
ATOM 2917 C CA . GLY A 1 363 ? 10.875 4.125 -23.031 1 94.25 363 GLY A CA 1
ATOM 2918 C C . GLY A 1 363 ? 11.133 3.715 -21.594 1 94.25 363 GLY A C 1
ATOM 2919 O O . GLY A 1 363 ? 10.367 4.082 -20.688 1 94.25 363 GLY A O 1
ATOM 2920 N N . PHE A 1 364 ? 12.164 2.996 -21.375 1 93.5 364 PHE A N 1
ATOM 2921 C CA . PHE A 1 364 ? 12.578 2.66 -20.016 1 93.5 364 PHE A CA 1
ATOM 2922 C C . PHE A 1 364 ? 13.094 3.895 -19.281 1 93.5 364 PHE A C 1
ATOM 2924 O O . PHE A 1 364 ? 13.82 4.707 -19.859 1 93.5 364 PHE A O 1
ATOM 2931 N N . GLN A 1 365 ? 12.75 4.039 -18.016 1 91 365 GLN A N 1
ATOM 2932 C CA . GLN A 1 365 ? 13.195 5.195 -17.25 1 91 365 GLN A CA 1
ATOM 2933 C C . GLN A 1 365 ? 13.969 4.766 -16.016 1 91 365 GLN A C 1
ATOM 2935 O O . GLN A 1 365 ? 15 5.363 -15.672 1 91 365 GLN A O 1
ATOM 2940 N N . GLU A 1 366 ? 13.578 3.773 -15.305 1 88.25 366 GLU A N 1
ATOM 2941 C CA . GLU A 1 366 ? 14.133 3.418 -14.008 1 88.25 366 GLU A CA 1
ATOM 2942 C C . GLU A 1 366 ? 15.031 2.189 -14.109 1 88.25 366 GLU A C 1
ATOM 2944 O O . GLU A 1 366 ? 16.141 2.172 -13.562 1 88.25 366 GLU A O 1
ATOM 2949 N N . GLU A 1 367 ? 14.664 1.162 -14.812 1 91.81 367 GLU A N 1
ATOM 2950 C CA . GLU A 1 367 ? 15.352 -0.123 -14.812 1 91.81 367 GLU A CA 1
ATOM 2951 C C . GLU A 1 367 ? 16.203 -0.284 -16.062 1 91.81 367 GLU A C 1
ATOM 2953 O O . GLU A 1 367 ? 16.219 -1.348 -16.688 1 91.81 367 GLU A O 1
ATOM 2958 N N . ILE A 1 368 ? 16.922 0.754 -16.406 1 93.94 368 ILE A N 1
ATOM 2959 C CA . ILE A 1 368 ? 17.734 0.77 -17.609 1 93.94 368 ILE A CA 1
ATOM 2960 C C . ILE A 1 368 ? 18.875 -0.231 -17.469 1 93.94 368 ILE A C 1
ATOM 2962 O O . ILE A 1 368 ? 19.188 -0.96 -18.422 1 93.94 368 ILE A O 1
ATOM 2966 N N . PRO A 1 369 ? 19.516 -0.314 -16.25 1 91.88 369 PRO A N 1
ATOM 2967 C CA . PRO A 1 369 ? 20.562 -1.317 -16.094 1 91.88 369 PRO A CA 1
ATOM 2968 C C . PRO A 1 369 ? 20.078 -2.736 -16.375 1 91.88 369 PRO A C 1
ATOM 2970 O O . PRO A 1 369 ? 20.797 -3.527 -17 1 91.88 369 PRO A O 1
ATOM 2973 N N . PHE A 1 370 ? 18.891 -3.047 -16.047 1 93.5 370 PHE A N 1
ATOM 2974 C CA . PHE A 1 370 ? 18.328 -4.363 -16.312 1 93.5 370 PHE A CA 1
ATOM 2975 C C . PHE A 1 370 ? 18.156 -4.586 -17.812 1 93.5 370 PHE A C 1
ATOM 2977 O O . PHE A 1 370 ? 18.531 -5.641 -18.328 1 93.5 370 PHE A O 1
ATOM 2984 N N . LEU A 1 371 ? 17.594 -3.613 -18.484 1 96.69 371 LEU A N 1
ATOM 2985 C CA . LEU A 1 371 ? 17.422 -3.682 -19.938 1 96.69 371 LEU A CA 1
ATOM 2986 C C . LEU A 1 371 ? 18.75 -3.959 -20.625 1 96.69 371 LEU A C 1
ATOM 2988 O O . LEU A 1 371 ? 18.844 -4.863 -21.453 1 96.69 371 LEU A O 1
ATOM 2992 N N . ILE A 1 372 ? 19.75 -3.244 -20.234 1 95.94 372 ILE A N 1
ATOM 2993 C CA . ILE A 1 372 ? 21.062 -3.357 -20.859 1 95.94 372 ILE A CA 1
ATOM 2994 C C . ILE A 1 372 ? 21.656 -4.727 -20.547 1 95.94 372 ILE A C 1
ATOM 2996 O O . ILE A 1 372 ? 22.172 -5.398 -21.453 1 95.94 372 ILE A O 1
ATOM 3000 N N . GLU A 1 373 ? 21.547 -5.145 -19.406 1 93.12 373 GLU A N 1
ATOM 3001 C CA . GLU A 1 373 ? 22.109 -6.422 -18.984 1 93.12 373 GLU A CA 1
ATOM 3002 C C . GLU A 1 373 ? 21.453 -7.586 -19.719 1 93.12 373 GLU A C 1
ATOM 3004 O O . GLU A 1 373 ? 22.141 -8.453 -20.25 1 93.12 373 GLU A O 1
ATOM 3009 N N . ILE A 1 374 ? 20.172 -7.598 -19.75 1 94.81 374 ILE A N 1
ATOM 3010 C CA . ILE A 1 374 ? 19.5 -8.719 -20.375 1 94.81 374 ILE A CA 1
ATOM 3011 C C . ILE A 1 374 ? 19.75 -8.719 -21.875 1 94.81 374 ILE A C 1
ATOM 3013 O O . ILE A 1 374 ? 19.875 -9.773 -22.5 1 94.81 374 ILE A O 1
ATOM 3017 N N . THR A 1 375 ? 19.828 -7.555 -22.469 1 97 375 THR A N 1
ATOM 3018 C CA . THR A 1 375 ? 20.141 -7.438 -23.891 1 97 375 THR A CA 1
ATOM 3019 C C . THR A 1 375 ? 21.531 -7.965 -24.172 1 97 375 THR A C 1
ATOM 3021 O O . THR A 1 375 ? 21.75 -8.641 -25.188 1 97 375 THR A O 1
ATOM 3024 N N . TYR A 1 376 ? 22.438 -7.699 -23.281 1 96.38 376 TYR A N 1
ATOM 3025 C CA . TYR A 1 376 ? 23.797 -8.195 -23.406 1 96.38 376 TYR A CA 1
ATOM 3026 C C . TYR A 1 376 ? 23.844 -9.719 -23.328 1 96.38 376 TYR A C 1
ATOM 3028 O O . TYR A 1 376 ? 24.453 -10.375 -24.172 1 96.38 376 TYR A O 1
ATOM 3036 N N . PHE A 1 377 ? 23.141 -10.266 -22.406 1 93.38 377 PHE A N 1
ATOM 3037 C CA . PHE A 1 377 ? 23.172 -11.711 -22.203 1 93.38 377 PHE A CA 1
ATOM 3038 C C . PHE A 1 377 ? 22.375 -12.422 -23.297 1 93.38 377 PHE A C 1
ATOM 3040 O O . PHE A 1 377 ? 22.531 -13.625 -23.5 1 93.38 377 PHE A O 1
ATOM 3047 N N . ALA A 1 378 ? 21.531 -11.703 -23.953 1 95.81 378 ALA A N 1
ATOM 3048 C CA . ALA A 1 378 ? 20.828 -12.242 -25.125 1 95.81 378 ALA A CA 1
ATOM 3049 C C . ALA A 1 378 ? 21.703 -12.141 -26.375 1 95.81 378 ALA A C 1
ATOM 3051 O O . ALA A 1 378 ? 21.25 -12.477 -27.484 1 95.81 378 ALA A O 1
ATOM 3052 N N . LEU A 1 379 ? 22.938 -11.602 -26.203 1 96.38 379 LEU A N 1
ATOM 3053 C CA . LEU A 1 379 ? 23.953 -11.492 -27.234 1 96.38 379 LEU A CA 1
ATOM 3054 C C . LEU A 1 379 ? 23.531 -10.492 -28.312 1 96.38 379 LEU A C 1
ATOM 3056 O O . LEU A 1 379 ? 23.891 -10.648 -29.484 1 96.38 379 LEU A O 1
ATOM 3060 N N . ARG A 1 380 ? 22.734 -9.594 -27.922 1 97.19 380 ARG A N 1
ATOM 3061 C CA . ARG A 1 380 ? 22.328 -8.531 -28.828 1 97.19 380 ARG A CA 1
ATOM 3062 C C . ARG A 1 380 ? 23.172 -7.273 -28.609 1 97.19 380 ARG A C 1
ATOM 3064 O O . ARG A 1 380 ? 22.641 -6.234 -28.203 1 97.19 380 ARG A O 1
ATOM 3071 N N . PHE A 1 381 ? 24.359 -7.309 -29 1 98.06 381 PHE A N 1
ATOM 3072 C CA . PHE A 1 381 ? 25.375 -6.32 -28.672 1 98.06 381 PHE A CA 1
ATOM 3073 C C . PHE A 1 381 ? 25.094 -4.992 -29.359 1 98.06 381 PHE A C 1
ATOM 3075 O O . PHE A 1 381 ? 25.25 -3.928 -28.75 1 98.06 381 PHE A O 1
ATOM 3082 N N . ASP A 1 382 ? 24.594 -5.066 -30.562 1 98 382 ASP A N 1
ATOM 3083 C CA . ASP A 1 382 ? 24.281 -3.832 -31.281 1 98 382 ASP A CA 1
ATOM 3084 C C . ASP A 1 382 ? 23.172 -3.064 -30.562 1 98 382 ASP A C 1
ATOM 3086 O O . ASP A 1 382 ? 23.203 -1.835 -30.484 1 98 382 ASP A O 1
ATOM 3090 N N . ASP A 1 383 ? 22.281 -3.828 -30.078 1 97.88 383 ASP A N 1
ATOM 3091 C CA . ASP A 1 383 ? 21.172 -3.205 -29.344 1 97.88 383 ASP A CA 1
ATOM 3092 C C . ASP A 1 383 ? 21.656 -2.582 -28.047 1 97.88 383 ASP A C 1
ATOM 3094 O O . ASP A 1 383 ? 21.172 -1.524 -27.625 1 97.88 383 ASP A O 1
ATOM 3098 N N . VAL A 1 384 ? 22.578 -3.197 -27.375 1 98 384 VAL A N 1
ATOM 3099 C CA . VAL A 1 384 ? 23.156 -2.658 -26.141 1 98 384 VAL A CA 1
ATOM 3100 C C . VAL A 1 384 ? 23.766 -1.286 -26.422 1 98 384 VAL A C 1
ATOM 3102 O O . VAL A 1 384 ? 23.516 -0.325 -25.688 1 98 384 VAL A O 1
ATOM 3105 N N . ILE A 1 385 ? 24.547 -1.258 -27.531 1 98 385 ILE A N 1
ATOM 3106 C CA . ILE A 1 385 ? 25.234 -0.025 -27.906 1 98 385 ILE A CA 1
ATOM 3107 C C . ILE A 1 385 ? 24.203 1.066 -28.188 1 98 385 ILE A C 1
ATOM 3109 O O . ILE A 1 385 ? 24.312 2.178 -27.672 1 98 385 ILE A O 1
ATOM 3113 N N . ARG A 1 386 ? 23.25 0.708 -28.906 1 96.94 386 ARG A N 1
ATOM 3114 C CA . ARG A 1 386 ? 22.219 1.668 -29.266 1 96.94 386 ARG A CA 1
ATOM 3115 C C . ARG A 1 386 ? 21.484 2.195 -28.031 1 96.94 386 ARG A C 1
ATOM 3117 O O . ARG A 1 386 ? 21.328 3.408 -27.875 1 96.94 386 ARG A O 1
ATOM 3124 N N . VAL A 1 387 ? 21.078 1.311 -27.188 1 96.62 387 VAL A N 1
ATOM 3125 C CA . VAL A 1 387 ? 20.297 1.687 -26.016 1 96.62 387 VAL A CA 1
ATOM 3126 C C . VAL A 1 387 ? 21.125 2.568 -25.094 1 96.62 387 VAL A C 1
ATOM 3128 O O . VAL A 1 387 ? 20.656 3.598 -24.609 1 96.62 387 VAL A O 1
ATOM 3131 N N . TYR A 1 388 ? 22.375 2.184 -24.812 1 96.88 388 TYR A N 1
ATOM 3132 C CA . TYR A 1 388 ? 23.234 2.961 -23.938 1 96.88 388 TYR A CA 1
ATOM 3133 C C . TYR A 1 388 ? 23.422 4.379 -24.469 1 96.88 388 TYR A C 1
ATOM 3135 O O . TYR A 1 388 ? 23.297 5.352 -23.719 1 96.88 388 TYR A O 1
ATOM 3143 N N . ARG A 1 389 ? 23.641 4.5 -25.734 1 95.62 389 ARG A N 1
ATOM 3144 C CA . ARG A 1 389 ? 23.875 5.809 -26.344 1 95.62 389 ARG A CA 1
ATOM 3145 C C . ARG A 1 389 ? 22.625 6.672 -26.297 1 95.62 389 ARG A C 1
ATOM 3147 O O . ARG A 1 389 ? 22.703 7.871 -26.016 1 95.62 389 ARG A O 1
ATOM 3154 N N . ASP A 1 390 ? 21.547 6.027 -26.5 1 94 390 ASP A N 1
ATOM 3155 C CA . ASP A 1 390 ? 20.281 6.742 -26.469 1 94 390 ASP A CA 1
ATOM 3156 C C . ASP A 1 390 ? 19.984 7.27 -25.062 1 94 390 ASP A C 1
ATOM 3158 O O . ASP A 1 390 ? 19.469 8.375 -24.906 1 94 390 ASP A O 1
ATOM 3162 N N . LYS A 1 391 ? 20.328 6.461 -24.062 1 94.38 391 LYS A N 1
ATOM 3163 C CA . LYS A 1 391 ? 19.953 6.773 -22.688 1 94.38 391 LYS A CA 1
ATOM 3164 C C . LYS A 1 391 ? 21 7.637 -22 1 94.38 391 LYS A C 1
ATOM 3166 O O . LYS A 1 391 ? 20.75 8.258 -20.969 1 94.38 391 LYS A O 1
ATOM 3171 N N . PHE A 1 392 ? 22.203 7.723 -22.562 1 87.88 392 PHE A N 1
ATOM 3172 C CA . PHE A 1 392 ? 23.359 8.344 -21.938 1 87.88 392 PHE A CA 1
ATOM 3173 C C . PHE A 1 392 ? 23.078 9.789 -21.562 1 87.88 392 PHE A C 1
ATOM 3175 O O . PHE A 1 392 ? 23.406 10.227 -20.453 1 87.88 392 PHE A O 1
ATOM 3182 N N . ILE A 1 393 ? 22.312 10.492 -22.438 1 80.94 393 ILE A N 1
ATOM 3183 C CA . ILE A 1 393 ? 22.094 11.922 -22.234 1 80.94 393 ILE A CA 1
ATOM 3184 C C . ILE A 1 393 ? 20.953 12.133 -21.266 1 80.94 393 ILE A C 1
ATOM 3186 O O . ILE A 1 393 ? 20.828 13.195 -20.641 1 80.94 393 ILE A O 1
ATOM 3190 N N . LYS A 1 394 ? 20.203 11.188 -21.031 1 81.06 394 LYS A N 1
ATOM 3191 C CA . LYS A 1 394 ? 18.984 11.344 -20.234 1 81.06 394 LYS A CA 1
ATOM 3192 C C . LYS A 1 394 ? 19.219 10.922 -18.797 1 81.06 394 LYS A C 1
ATOM 3194 O O . LYS A 1 394 ? 18.5 11.344 -17.891 1 81.06 394 LYS A O 1
ATOM 3199 N N . MET A 1 395 ? 20.219 10.141 -18.609 1 82.25 395 MET A N 1
ATOM 3200 C CA . MET A 1 395 ? 20.484 9.609 -17.281 1 82.25 395 MET A CA 1
ATOM 3201 C C . MET A 1 395 ? 21.297 10.602 -16.438 1 82.25 395 MET A C 1
ATOM 3203 O O . MET A 1 395 ? 22.203 11.25 -16.953 1 82.25 395 MET A O 1
ATOM 3207 N N . LYS A 1 396 ? 20.891 10.68 -15.188 1 76.38 396 LYS A N 1
ATOM 3208 C CA . LYS A 1 396 ? 21.609 11.531 -14.25 1 76.38 396 LYS A CA 1
ATOM 3209 C C . LYS A 1 396 ? 23.031 11.039 -14.039 1 76.38 396 LYS A C 1
ATOM 3211 O O . LYS A 1 396 ? 23.969 11.836 -13.938 1 76.38 396 LYS A O 1
ATOM 3216 N N . TRP A 1 397 ? 23.203 9.703 -14.055 1 81.12 397 TRP A N 1
ATOM 3217 C CA . TRP A 1 397 ? 24.5 9.078 -13.812 1 81.12 397 TRP A CA 1
ATOM 3218 C C . TRP A 1 397 ? 24.688 7.855 -14.711 1 81.12 397 TRP A C 1
ATOM 3220 O O . TRP A 1 397 ? 24.484 6.723 -14.266 1 81.12 397 TRP A O 1
ATOM 3230 N N . PRO A 1 398 ? 25.172 8.078 -15.898 1 88.44 398 PRO A N 1
ATOM 3231 C CA . PRO A 1 398 ? 25.297 6.996 -16.875 1 88.44 398 PRO A CA 1
ATOM 3232 C C . PRO A 1 398 ? 26.562 6.176 -16.703 1 88.44 398 PRO A C 1
ATOM 3234 O O . PRO A 1 398 ? 26.953 5.422 -17.594 1 88.44 398 PRO A O 1
ATOM 3237 N N . TYR A 1 399 ? 27.266 6.316 -15.531 1 90.19 399 TYR A N 1
ATOM 3238 C CA . TYR A 1 399 ? 28.562 5.668 -15.359 1 90.19 399 TYR A CA 1
ATOM 3239 C C . TYR A 1 399 ? 28.484 4.555 -14.328 1 90.19 399 TYR A C 1
ATOM 3241 O O . TYR A 1 399 ? 29.422 4.355 -13.547 1 90.19 399 TYR A O 1
ATOM 3249 N N . LEU A 1 400 ? 27.469 3.871 -14.344 1 90.94 400 LEU A N 1
ATOM 3250 C CA . LEU A 1 400 ? 27.344 2.688 -13.5 1 90.94 400 LEU A CA 1
ATOM 3251 C C . LEU A 1 400 ? 27.984 1.476 -14.172 1 90.94 400 LEU A C 1
ATOM 3253 O O . LEU A 1 400 ? 27.875 1.304 -15.391 1 90.94 400 LEU A O 1
ATOM 3257 N N . PRO A 1 401 ? 28.594 0.611 -13.383 1 92.5 401 PRO A N 1
ATOM 3258 C CA . PRO A 1 401 ? 29.172 -0.597 -13.977 1 92.5 401 PRO A CA 1
ATOM 3259 C C . PRO A 1 401 ? 28.156 -1.398 -14.789 1 92.5 401 PRO A 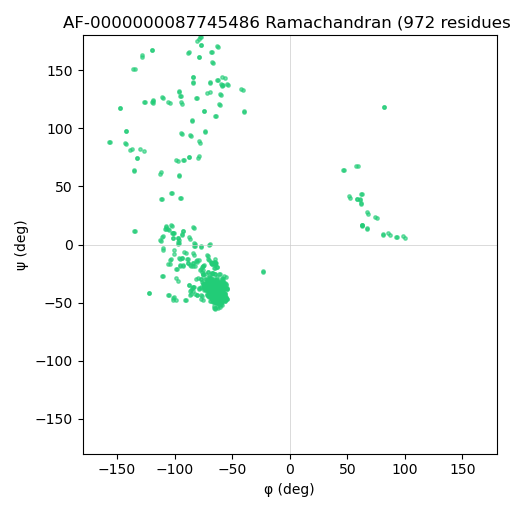C 1
ATOM 3261 O O . PRO A 1 401 ? 28.484 -1.909 -15.859 1 92.5 401 PRO A O 1
ATOM 3264 N N . ALA A 1 402 ? 26.984 -1.455 -14.32 1 91.81 402 ALA A N 1
ATOM 3265 C CA . ALA A 1 402 ? 25.938 -2.244 -14.953 1 91.81 402 ALA A CA 1
ATOM 3266 C C . ALA A 1 402 ? 25.594 -1.697 -16.328 1 91.81 402 ALA A C 1
ATOM 3268 O O . ALA A 1 402 ? 25 -2.393 -17.156 1 91.81 402 ALA A O 1
ATOM 3269 N N . LEU A 1 403 ? 25.984 -0.5 -16.594 1 94.94 403 LEU A N 1
ATOM 3270 C CA . LEU A 1 403 ? 25.75 0.141 -17.875 1 94.94 403 LEU A CA 1
ATOM 3271 C C . LEU A 1 403 ? 27 0.107 -18.734 1 94.94 403 LEU A C 1
ATOM 3273 O O . LEU A 1 403 ? 26.953 -0.294 -19.906 1 94.94 403 LEU A O 1
ATOM 3277 N N . THR A 1 404 ? 28.109 0.444 -18.109 1 96.44 404 THR A N 1
ATOM 3278 C CA . THR A 1 404 ? 29.328 0.712 -18.875 1 96.44 404 THR A CA 1
ATOM 3279 C C . THR A 1 404 ? 30 -0.592 -19.297 1 96.44 404 THR A C 1
ATOM 3281 O O . THR A 1 404 ? 30.516 -0.691 -20.406 1 96.44 404 THR A O 1
ATOM 3284 N N . TYR A 1 405 ? 29.969 -1.587 -18.422 1 96.81 405 TYR A N 1
ATOM 3285 C CA . TYR A 1 405 ? 30.641 -2.836 -18.781 1 96.81 405 TYR A CA 1
ATOM 3286 C C . TYR A 1 405 ? 29.984 -3.473 -20 1 96.81 405 TYR A C 1
ATOM 3288 O O . TYR A 1 405 ? 30.656 -3.738 -21 1 96.81 405 TYR A O 1
ATOM 3296 N N . PRO A 1 406 ? 28.656 -3.691 -19.938 1 96.62 406 PRO A N 1
ATOM 3297 C CA . PRO A 1 406 ? 28.031 -4.277 -21.125 1 96.62 406 PRO A CA 1
ATOM 3298 C C . PRO A 1 406 ? 28.219 -3.418 -22.375 1 96.62 406 PRO A C 1
ATOM 3300 O O . PRO A 1 406 ? 28.359 -3.949 -23.469 1 96.62 406 PRO A O 1
ATOM 3303 N N . TYR A 1 407 ? 28.25 -2.152 -22.234 1 97.75 407 TYR A N 1
ATOM 3304 C CA . TYR A 1 407 ? 28.453 -1.242 -23.359 1 97.75 407 TYR A CA 1
ATOM 3305 C C . TYR A 1 407 ? 29.844 -1.419 -23.969 1 97.75 407 TYR A C 1
ATOM 3307 O O . TYR A 1 407 ? 29.969 -1.678 -25.156 1 97.75 407 TYR A O 1
ATOM 3315 N N . LEU A 1 408 ? 30.844 -1.3 -23.125 1 98.19 408 LEU A N 1
ATOM 3316 C CA . LEU A 1 408 ? 32.219 -1.419 -23.594 1 98.19 408 LEU A CA 1
ATOM 3317 C C . LEU A 1 408 ? 32.469 -2.781 -24.219 1 98.19 408 LEU A C 1
ATOM 3319 O O . LEU A 1 408 ? 33.031 -2.869 -25.312 1 98.19 408 LEU A O 1
ATOM 3323 N N . MET A 1 409 ? 31.953 -3.775 -23.547 1 97.81 409 MET A N 1
ATOM 3324 C CA . MET A 1 409 ? 32.188 -5.125 -24.047 1 97.81 409 MET A CA 1
ATOM 3325 C C . MET A 1 409 ? 31.406 -5.379 -25.328 1 97.81 409 MET A C 1
ATOM 3327 O O . MET A 1 409 ? 31.844 -6.152 -26.188 1 97.81 409 MET A O 1
ATOM 3331 N N . SER A 1 410 ? 30.25 -4.754 -25.469 1 98.19 410 SER A N 1
ATOM 3332 C CA . SER A 1 410 ? 29.5 -4.863 -26.719 1 98.19 410 SER A CA 1
ATOM 3333 C C . SER A 1 410 ? 30.25 -4.207 -27.875 1 98.19 410 SER A C 1
ATOM 3335 O O . SER A 1 410 ? 30.25 -4.719 -29 1 98.19 410 SER A O 1
ATOM 3337 N N . LEU A 1 411 ? 30.906 -3.08 -27.609 1 98.38 411 LEU A N 1
ATOM 3338 C CA . LEU A 1 411 ? 31.75 -2.465 -28.625 1 98.38 411 LEU A CA 1
ATOM 3339 C C . LEU A 1 411 ? 32.844 -3.42 -29.047 1 98.38 411 LEU A C 1
ATOM 3341 O O . LEU A 1 411 ? 33.125 -3.572 -30.25 1 98.38 411 LEU A O 1
ATOM 3345 N N . VAL A 1 412 ? 33.438 -4.078 -28.094 1 98.12 412 VAL A N 1
ATOM 3346 C CA . VAL A 1 412 ? 34.531 -5.02 -28.359 1 98.12 412 VAL A CA 1
ATOM 3347 C C . VAL A 1 412 ? 34 -6.168 -29.219 1 98.12 412 VAL A C 1
ATOM 3349 O O . VAL A 1 412 ? 34.594 -6.52 -30.234 1 98.12 412 VAL A O 1
ATOM 3352 N N . ARG A 1 413 ? 32.875 -6.68 -28.844 1 97.62 413 ARG A N 1
ATOM 3353 C CA . ARG A 1 413 ? 32.344 -7.887 -29.469 1 97.62 413 ARG A CA 1
ATOM 3354 C C . ARG A 1 413 ? 31.766 -7.586 -30.844 1 97.62 413 ARG A C 1
ATOM 3356 O O . ARG A 1 413 ? 31.594 -8.492 -31.656 1 97.62 413 ARG A O 1
ATOM 3363 N N . THR A 1 414 ? 31.469 -6.375 -31.141 1 97.88 414 THR A N 1
ATOM 3364 C CA . THR A 1 414 ? 30.984 -6 -32.469 1 97.88 414 THR A CA 1
ATOM 3365 C C . THR A 1 414 ? 32.125 -5.473 -33.344 1 97.88 414 THR A C 1
ATOM 3367 O O . THR A 1 414 ? 31.891 -4.953 -34.438 1 97.88 414 THR A O 1
ATOM 3370 N N . GLY A 1 415 ? 33.312 -5.457 -32.781 1 95.94 415 GLY A N 1
ATOM 3371 C CA . GLY A 1 415 ? 34.5 -5.164 -33.594 1 95.94 415 GLY A CA 1
ATOM 3372 C C . GLY A 1 415 ? 34.938 -3.725 -33.469 1 95.94 415 GLY A C 1
ATOM 3373 O O . GLY A 1 415 ? 35.875 -3.301 -34.156 1 95.94 415 GLY A O 1
ATOM 3374 N N . HIS A 1 416 ? 34.438 -2.934 -32.656 1 97.44 416 HIS A N 1
ATOM 3375 C CA . HIS A 1 416 ? 34.844 -1.543 -32.438 1 97.44 416 HIS A CA 1
ATOM 3376 C C . HIS A 1 416 ? 35.812 -1.404 -31.281 1 97.44 416 HIS A C 1
ATOM 3378 O O . HIS A 1 416 ? 35.562 -0.627 -30.359 1 97.44 416 HIS A O 1
ATOM 3384 N N . ARG A 1 417 ? 36.875 -2.002 -31.297 1 96.81 417 ARG A N 1
ATOM 3385 C CA . ARG A 1 417 ? 37.844 -2.123 -30.188 1 96.81 417 ARG A CA 1
ATOM 3386 C C . ARG A 1 417 ? 38.469 -0.778 -29.875 1 96.81 417 ARG A C 1
ATOM 3388 O O . ARG A 1 417 ? 38.688 -0.445 -28.703 1 96.81 417 ARG A O 1
ATOM 3395 N N . GLN A 1 418 ? 38.781 -0.065 -30.953 1 96.75 418 GLN A N 1
ATOM 3396 C CA . GLN A 1 418 ? 39.375 1.241 -30.703 1 96.75 418 GLN A CA 1
ATOM 3397 C C . GLN A 1 418 ? 38.375 2.176 -30 1 96.75 418 GLN A C 1
ATOM 3399 O O . GLN A 1 418 ? 38.781 2.912 -29.094 1 96.75 418 GLN A O 1
ATOM 3404 N N . GLU A 1 419 ? 37.281 2.154 -30.5 1 97.94 419 GLU A N 1
ATOM 3405 C CA . GLU A 1 419 ? 36.25 2.967 -29.844 1 97.94 419 GLU A CA 1
ATOM 3406 C C . GLU A 1 419 ? 36.062 2.547 -28.391 1 97.94 419 GLU A C 1
ATOM 3408 O O . GLU A 1 419 ? 35.906 3.395 -27.5 1 97.94 419 GLU A O 1
ATOM 3413 N N . ALA A 1 420 ? 36.031 1.281 -28.109 1 98.25 420 ALA A N 1
ATOM 3414 C CA . ALA A 1 420 ? 35.906 0.756 -26.75 1 98.25 420 ALA A CA 1
ATOM 3415 C C . ALA A 1 420 ? 37.062 1.272 -25.875 1 98.25 420 ALA A C 1
ATOM 3417 O O . ALA A 1 420 ? 36.844 1.646 -24.719 1 98.25 420 ALA A O 1
ATOM 3418 N N . LEU A 1 421 ? 38.188 1.242 -26.453 1 98.06 421 LEU A N 1
ATOM 3419 C CA . LEU A 1 421 ? 39.375 1.723 -25.719 1 98.06 421 LEU A CA 1
ATOM 3420 C C . LEU A 1 421 ? 39.219 3.193 -25.359 1 98.06 421 LEU A C 1
ATOM 3422 O O . LEU A 1 421 ? 39.438 3.578 -24.203 1 98.06 421 LEU A O 1
ATOM 3426 N N . ASP A 1 422 ? 38.812 3.994 -26.312 1 98.19 422 ASP A N 1
ATOM 3427 C CA . ASP A 1 422 ? 38.656 5.426 -26.062 1 98.19 422 ASP A CA 1
ATOM 3428 C C . ASP A 1 422 ? 37.562 5.684 -25.016 1 98.19 422 ASP A C 1
ATOM 3430 O O . ASP A 1 422 ? 37.75 6.504 -24.125 1 98.19 422 ASP A O 1
ATOM 3434 N N . GLU A 1 423 ? 36.5 4.992 -25.156 1 97.75 423 GLU A N 1
ATOM 3435 C CA . GLU A 1 423 ? 35.406 5.133 -24.219 1 97.75 423 GLU A CA 1
ATOM 3436 C C . GLU A 1 423 ? 35.812 4.688 -22.812 1 97.75 423 GLU A C 1
ATOM 3438 O O . GLU A 1 423 ? 35.469 5.336 -21.828 1 97.75 423 GLU A O 1
ATOM 3443 N N . ALA A 1 424 ? 36.5 3.594 -22.734 1 98.19 424 ALA A N 1
ATOM 3444 C CA . ALA A 1 424 ? 36.938 3.082 -21.438 1 98.19 424 ALA A CA 1
ATOM 3445 C C . ALA A 1 424 ? 37.844 4.094 -20.734 1 98.19 424 ALA A C 1
ATOM 3447 O O . ALA A 1 424 ? 37.719 4.305 -19.531 1 98.19 424 ALA A O 1
ATOM 3448 N N . LYS A 1 425 ? 38.719 4.699 -21.484 1 98.06 425 LYS A N 1
ATOM 3449 C CA . LYS A 1 425 ? 39.594 5.719 -20.938 1 98.06 425 LYS A CA 1
ATOM 3450 C C . LYS A 1 425 ? 38.812 6.922 -20.422 1 98.06 425 LYS A C 1
ATOM 3452 O O . LYS A 1 425 ? 39.094 7.453 -19.344 1 98.06 425 LYS A O 1
ATOM 3457 N N . GLU A 1 426 ? 37.906 7.309 -21.203 1 97.06 426 GLU A N 1
ATOM 3458 C CA . GLU A 1 426 ? 37.094 8.445 -20.812 1 97.06 426 GLU A CA 1
ATOM 3459 C C . GLU A 1 426 ? 36.312 8.141 -19.547 1 97.06 426 GLU A C 1
ATOM 3461 O O . GLU A 1 426 ? 36.219 8.977 -18.641 1 97.06 426 GLU A O 1
ATOM 3466 N N . ILE A 1 427 ? 35.719 7 -19.516 1 96.94 427 ILE A N 1
ATOM 3467 C CA . ILE A 1 427 ? 34.938 6.598 -18.344 1 96.94 427 ILE A CA 1
ATOM 3468 C C . ILE A 1 427 ? 35.812 6.527 -17.109 1 96.94 427 ILE A C 1
ATOM 3470 O O . ILE A 1 427 ? 35.469 7.023 -16.047 1 96.94 427 ILE A O 1
ATOM 3474 N N . LEU A 1 428 ? 36.969 5.914 -17.266 1 97.31 428 LEU A N 1
ATOM 3475 C CA . LEU A 1 428 ? 37.938 5.812 -16.172 1 97.31 428 LEU A CA 1
ATOM 3476 C C . LEU A 1 428 ? 38.312 7.191 -15.633 1 97.31 428 LEU A C 1
ATOM 3478 O O . LEU A 1 428 ? 38.312 7.414 -14.422 1 97.31 428 LEU A O 1
ATOM 3482 N N . ASN A 1 429 ? 38.562 8.117 -16.516 1 95.94 429 ASN A N 1
ATOM 3483 C CA . ASN A 1 429 ? 38.938 9.477 -16.109 1 95.94 429 ASN A CA 1
ATOM 3484 C C . ASN A 1 429 ? 37.781 10.164 -15.383 1 95.94 429 ASN A C 1
ATOM 3486 O O . ASN A 1 429 ? 38 10.883 -14.406 1 95.94 429 ASN A O 1
ATOM 3490 N N . THR A 1 430 ? 36.719 9.969 -15.891 1 94.25 430 THR A N 1
ATOM 3491 C CA . THR A 1 430 ? 35.531 10.562 -15.273 1 94.25 430 THR A CA 1
ATOM 3492 C C . THR A 1 430 ? 35.344 10.039 -13.852 1 94.25 430 THR A C 1
ATOM 3494 O O . THR A 1 430 ? 35.125 10.82 -12.922 1 94.25 430 THR A O 1
ATOM 3497 N N . ILE A 1 431 ? 35.438 8.75 -13.641 1 93.56 431 ILE A N 1
ATOM 3498 C CA . ILE A 1 431 ? 35.219 8.133 -12.336 1 93.56 431 ILE A CA 1
ATOM 3499 C C . ILE A 1 431 ? 36.312 8.578 -11.367 1 93.56 431 ILE A C 1
ATOM 3501 O O . ILE A 1 431 ? 36.062 8.828 -10.188 1 93.56 431 ILE A O 1
ATOM 3505 N N . ARG A 1 432 ? 37.469 8.703 -11.852 1 93.88 432 ARG A N 1
ATOM 3506 C CA . ARG A 1 432 ? 38.562 9.18 -11.023 1 93.88 432 ARG A CA 1
ATOM 3507 C C . ARG A 1 432 ? 38.312 10.609 -10.547 1 93.88 432 ARG A C 1
ATOM 3509 O O . ARG A 1 432 ? 38.562 10.938 -9.391 1 93.88 432 ARG A O 1
ATOM 3516 N N . THR A 1 433 ? 37.844 11.391 -11.391 1 92.62 433 THR A N 1
ATOM 3517 C CA . THR A 1 433 ? 37.562 12.781 -11.047 1 92.62 433 THR A CA 1
ATOM 3518 C C . THR A 1 433 ? 36.469 12.844 -9.992 1 92.62 433 THR A C 1
ATOM 3520 O O . THR A 1 433 ? 36.562 13.602 -9.023 1 92.62 433 THR A O 1
ATOM 3523 N N . PHE A 1 434 ? 35.5 12.047 -10.188 1 88.81 434 PHE A N 1
ATOM 3524 C CA . PHE A 1 434 ? 34.406 12.016 -9.234 1 88.81 434 PHE A CA 1
ATOM 3525 C C . PHE A 1 434 ? 34.875 11.523 -7.871 1 88.81 434 PHE A C 1
ATOM 3527 O O . PHE A 1 434 ? 34.469 12.055 -6.836 1 88.81 434 PHE A O 1
ATOM 3534 N N . LYS A 1 435 ? 35.656 10.492 -7.938 1 89.19 435 LYS A N 1
ATOM 3535 C CA . LYS A 1 435 ? 36.188 9.93 -6.695 1 89.19 435 LYS A CA 1
ATOM 3536 C C . LYS A 1 435 ? 37 10.969 -5.926 1 89.19 435 LYS A C 1
ATOM 3538 O O . LYS A 1 435 ? 36.969 11.008 -4.691 1 89.19 435 LYS A O 1
ATOM 3543 N N . LYS A 1 436 ? 37.594 11.867 -6.594 1 89.38 436 LYS A N 1
ATOM 3544 C CA . LYS A 1 436 ? 38.438 12.891 -5.98 1 89.38 436 LYS A CA 1
ATOM 3545 C C . LYS A 1 436 ? 37.562 14.031 -5.422 1 89.38 436 LYS A C 1
ATOM 3547 O O . LYS A 1 436 ? 37.906 14.625 -4.398 1 89.38 436 LYS A O 1
ATOM 3552 N N . SER A 1 437 ? 36.469 14.258 -6.008 1 89.88 437 SER A N 1
ATOM 3553 C CA . SER A 1 437 ? 35.719 15.461 -5.695 1 89.88 437 SER A CA 1
ATOM 3554 C C . SER A 1 437 ? 34.562 15.156 -4.734 1 89.88 437 SER A C 1
ATOM 3556 O O . SER A 1 437 ? 33.938 16.078 -4.211 1 89.88 437 SER A O 1
ATOM 3558 N N . HIS A 1 438 ? 34.375 13.906 -4.438 1 87.38 438 HIS A N 1
ATOM 3559 C CA . HIS A 1 438 ? 33.219 13.547 -3.6 1 87.38 438 HIS A CA 1
ATOM 3560 C C . HIS A 1 438 ? 33.625 12.531 -2.535 1 87.38 438 HIS A C 1
ATOM 3562 O O . HIS A 1 438 ? 34.531 11.734 -2.738 1 87.38 438 HIS A O 1
ATOM 3568 N N . THR A 1 439 ? 32.844 12.672 -1.431 1 84.56 439 THR A N 1
ATOM 3569 C CA . THR A 1 439 ? 33.031 11.648 -0.401 1 84.56 439 THR A CA 1
ATOM 3570 C C . THR A 1 439 ? 32.312 10.367 -0.774 1 84.56 439 THR A C 1
ATOM 3572 O O . THR A 1 439 ? 31.453 10.367 -1.664 1 84.56 439 THR A O 1
ATOM 3575 N N . ASN A 1 440 ? 32.719 9.266 -0.137 1 82.94 440 ASN A N 1
ATOM 3576 C CA . ASN A 1 440 ? 32 8.008 -0.354 1 82.94 440 ASN A CA 1
ATOM 3577 C C . ASN A 1 440 ? 30.531 8.109 0.007 1 82.94 440 ASN A C 1
ATOM 3579 O O . ASN A 1 440 ? 29.703 7.445 -0.596 1 82.94 440 ASN A O 1
ATOM 3583 N N . SER A 1 441 ? 30.25 8.945 0.934 1 78.25 441 SER A N 1
ATOM 3584 C CA . SER A 1 441 ? 28.859 9.156 1.324 1 78.25 441 SER A CA 1
ATOM 3585 C C . SER A 1 441 ? 28.062 9.828 0.208 1 78.25 441 SER A C 1
ATOM 3587 O O . SER A 1 441 ? 26.938 9.43 -0.096 1 78.25 441 SER A O 1
ATOM 3589 N N . ASP A 1 442 ? 28.703 10.805 -0.406 1 82.81 442 ASP A N 1
ATOM 3590 C CA . ASP A 1 442 ? 28.078 11.484 -1.529 1 82.81 442 ASP A CA 1
ATOM 3591 C C . ASP A 1 442 ? 27.828 10.523 -2.691 1 82.81 442 ASP A C 1
ATOM 3593 O O . ASP A 1 442 ? 26.734 10.492 -3.256 1 82.81 442 ASP A O 1
ATOM 3597 N N . LEU A 1 443 ? 28.844 9.805 -2.867 1 85 443 LEU A N 1
ATOM 3598 C CA . LEU A 1 443 ? 28.781 8.883 -3.996 1 85 443 LEU A CA 1
ATOM 3599 C C . LEU A 1 443 ? 27.797 7.754 -3.719 1 85 443 LEU A C 1
ATOM 3601 O O . LEU A 1 443 ? 27.172 7.23 -4.645 1 85 443 LEU A O 1
ATOM 3605 N N . GLY A 1 444 ? 27.781 7.426 -2.529 1 84.62 444 GLY A N 1
ATOM 3606 C CA . GLY A 1 444 ? 26.844 6.387 -2.137 1 84.62 444 GLY A CA 1
ATOM 3607 C C . GLY A 1 444 ? 25.391 6.723 -2.471 1 84.62 444 GLY A C 1
ATOM 3608 O O . GLY A 1 444 ? 24.625 5.852 -2.881 1 84.62 444 GLY A O 1
ATOM 3609 N N . THR A 1 445 ? 24.969 7.926 -2.332 1 80.62 445 THR A N 1
ATOM 3610 C CA . THR A 1 445 ? 23.625 8.375 -2.676 1 80.62 445 THR A CA 1
ATOM 3611 C C . THR A 1 445 ? 23.375 8.219 -4.172 1 80.62 445 THR A C 1
ATOM 3613 O O . THR A 1 445 ? 22.266 7.863 -4.582 1 80.62 445 THR A O 1
ATOM 3616 N N . LEU A 1 446 ? 24.438 8.398 -4.891 1 77.69 446 LEU A N 1
ATOM 3617 C CA . LEU A 1 446 ? 24.328 8.289 -6.34 1 77.69 446 LEU A CA 1
ATOM 3618 C C . LEU A 1 446 ? 24.188 6.832 -6.77 1 77.69 446 LEU A C 1
ATOM 3620 O O . LEU A 1 446 ? 23.422 6.516 -7.676 1 77.69 446 LEU A O 1
ATOM 3624 N N . PHE A 1 447 ? 24.906 6 -6.039 1 78.19 447 PHE A N 1
ATOM 3625 C CA . PHE A 1 447 ? 24.953 4.586 -6.402 1 78.19 447 PHE A CA 1
ATOM 3626 C C . PHE A 1 447 ? 23.891 3.805 -5.637 1 78.19 447 PHE A C 1
ATOM 3628 O O . PHE A 1 447 ? 23.625 2.637 -5.938 1 78.19 447 PHE A O 1
ATOM 3635 N N . ARG A 1 448 ? 23.312 4.438 -4.66 1 79.81 448 ARG A N 1
ATOM 3636 C CA . ARG A 1 448 ? 22.344 3.814 -3.764 1 79.81 448 ARG A CA 1
ATOM 3637 C C . ARG A 1 448 ? 22.984 2.67 -2.98 1 79.81 448 ARG A C 1
ATOM 3639 O O . ARG A 1 448 ? 22.453 1.56 -2.953 1 79.81 448 ARG A O 1
ATOM 3646 N N . LEU A 1 449 ? 24.141 2.924 -2.527 1 87.75 449 LEU A N 1
ATOM 3647 C CA . LEU A 1 449 ? 24.922 1.992 -1.723 1 87.75 449 LEU A CA 1
ATOM 3648 C C . LEU A 1 449 ? 25.406 2.654 -0.434 1 87.75 449 LEU A C 1
ATOM 3650 O O . LEU A 1 449 ? 25.391 3.883 -0.32 1 87.75 449 LEU A O 1
ATOM 3654 N N . THR A 1 450 ? 25.797 1.883 0.553 1 86.75 450 THR A N 1
ATOM 3655 C CA . THR A 1 450 ? 26.453 2.395 1.756 1 86.75 450 THR A CA 1
ATOM 3656 C C . THR A 1 450 ? 27.828 2.967 1.428 1 86.75 450 THR A C 1
ATOM 3658 O O . THR A 1 450 ? 28.422 2.621 0.405 1 86.75 450 THR A O 1
ATOM 3661 N N . PRO A 1 451 ? 28.281 3.861 2.299 1 85.62 451 PRO A N 1
ATOM 3662 C CA . PRO A 1 451 ? 29.625 4.391 2.064 1 85.62 451 PRO A CA 1
ATOM 3663 C C . PRO A 1 451 ? 30.672 3.293 1.943 1 85.62 451 PRO A C 1
ATOM 3665 O O . PRO A 1 451 ? 31.562 3.371 1.084 1 85.62 451 PRO A O 1
ATOM 3668 N N . ALA A 1 452 ? 30.562 2.285 2.713 1 89.25 452 ALA A N 1
ATOM 3669 C CA . ALA A 1 452 ? 31.5 1.17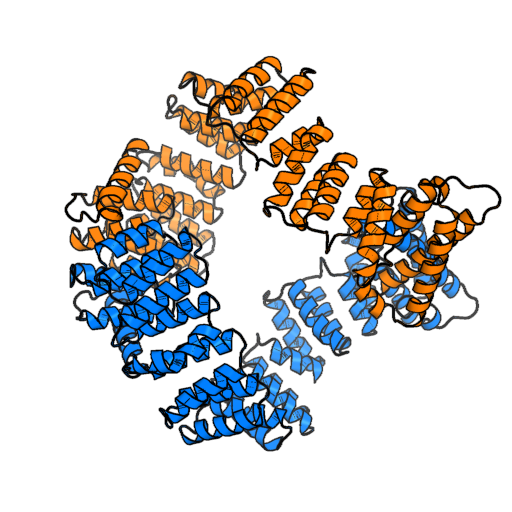5 2.672 1 89.25 452 ALA A CA 1
ATOM 3670 C C . ALA A 1 452 ? 31.422 0.436 1.339 1 89.25 452 ALA A C 1
ATOM 3672 O O . ALA A 1 452 ? 32.438 0.171 0.707 1 89.25 452 ALA A O 1
ATOM 3673 N N . SER A 1 453 ? 30.25 0.13 0.954 1 89.5 453 SER A N 1
ATOM 3674 C CA . SER A 1 453 ? 30.047 -0.576 -0.305 1 89.5 453 SER A CA 1
ATOM 3675 C C . SER A 1 453 ? 30.453 0.285 -1.497 1 89.5 453 SER A C 1
ATOM 3677 O O . SER A 1 453 ? 30.969 -0.227 -2.492 1 89.5 453 SER A O 1
ATOM 3679 N N . THR A 1 454 ? 30.25 1.536 -1.342 1 89.88 454 THR A N 1
ATOM 3680 C CA . THR A 1 454 ? 30.625 2.471 -2.393 1 89.88 454 THR A CA 1
ATOM 3681 C C . THR A 1 454 ? 32.156 2.49 -2.564 1 89.88 454 THR A C 1
ATOM 3683 O O . THR A 1 454 ? 32.656 2.477 -3.689 1 89.88 454 THR A O 1
ATOM 3686 N N . ALA A 1 455 ? 32.812 2.523 -1.485 1 90.75 455 ALA A N 1
ATOM 3687 C CA . ALA A 1 455 ? 34.281 2.494 -1.529 1 90.75 455 ALA A CA 1
ATOM 3688 C C . ALA A 1 455 ? 34.781 1.25 -2.254 1 90.75 455 ALA A C 1
ATOM 3690 O O . ALA A 1 455 ? 35.656 1.338 -3.117 1 90.75 455 ALA A O 1
ATOM 3691 N N . ALA A 1 456 ? 34.188 0.157 -1.924 1 91.19 456 ALA A N 1
ATOM 3692 C CA . ALA A 1 456 ? 34.594 -1.097 -2.564 1 91.19 456 ALA A CA 1
ATOM 3693 C C . ALA A 1 456 ? 34.25 -1.083 -4.051 1 91.19 456 ALA A C 1
ATOM 3695 O O . ALA A 1 456 ? 35.094 -1.413 -4.891 1 91.19 456 ALA A O 1
ATOM 3696 N N . MET A 1 457 ? 33.094 -0.69 -4.363 1 91.62 457 MET A N 1
ATOM 3697 C CA . MET A 1 457 ? 32.594 -0.708 -5.738 1 91.62 457 MET A CA 1
ATOM 3698 C C . MET A 1 457 ? 33.438 0.192 -6.629 1 91.62 457 MET A C 1
ATOM 3700 O O . MET A 1 457 ? 33.812 -0.2 -7.734 1 91.62 457 MET A O 1
ATOM 3704 N N . ILE A 1 458 ? 33.75 1.356 -6.18 1 91.94 458 ILE A N 1
ATOM 3705 C CA . ILE A 1 458 ? 34.5 2.32 -6.984 1 91.94 458 ILE A CA 1
ATOM 3706 C C . ILE A 1 458 ? 35.906 1.796 -7.242 1 91.94 458 ILE A C 1
ATOM 3708 O O . ILE A 1 458 ? 36.406 1.881 -8.359 1 91.94 458 ILE A O 1
ATOM 3712 N N . THR A 1 459 ? 36.5 1.267 -6.234 1 93.38 459 THR A N 1
ATOM 3713 C CA . THR A 1 459 ? 37.844 0.696 -6.383 1 93.38 459 THR A CA 1
ATOM 3714 C C . THR A 1 459 ? 37.844 -0.449 -7.391 1 93.38 459 THR A C 1
ATOM 3716 O O . THR A 1 459 ? 38.688 -0.513 -8.281 1 93.38 459 THR A O 1
ATOM 3719 N N . GLY A 1 460 ? 36.875 -1.317 -7.215 1 93.88 460 GLY A N 1
ATOM 3720 C CA . GLY A 1 460 ? 36.75 -2.414 -8.164 1 93.88 460 GLY A CA 1
ATOM 3721 C C . GLY A 1 460 ? 36.406 -1.954 -9.57 1 93.88 460 GLY A C 1
ATOM 3722 O O . GLY A 1 460 ? 36.906 -2.51 -10.547 1 93.88 460 GLY A O 1
ATOM 3723 N N . TYR A 1 461 ? 35.594 -0.976 -9.672 1 94.75 461 TYR A N 1
ATOM 3724 C CA . TYR A 1 461 ? 35.188 -0.386 -10.945 1 94.75 461 TYR A CA 1
ATOM 3725 C C . TYR A 1 461 ? 36.406 0.123 -11.703 1 94.75 461 TYR A C 1
ATOM 3727 O O . TYR A 1 461 ? 36.594 -0.216 -12.875 1 94.75 461 TYR A O 1
ATOM 3735 N N . ILE A 1 462 ? 37.25 0.834 -11.016 1 95.62 462 ILE A N 1
ATOM 3736 C CA . ILE A 1 462 ? 38.469 1.397 -11.594 1 95.62 462 ILE A CA 1
ATOM 3737 C C . ILE A 1 462 ? 39.406 0.27 -12.047 1 95.62 462 ILE A C 1
ATOM 3739 O O . ILE A 1 462 ? 39.938 0.313 -13.148 1 95.62 462 ILE A O 1
ATOM 3743 N N . GLU A 1 463 ? 39.469 -0.73 -11.25 1 95.44 463 GLU A N 1
ATOM 3744 C CA . GLU A 1 463 ? 40.344 -1.852 -11.562 1 95.44 463 GLU A CA 1
ATOM 3745 C C . GLU A 1 463 ? 39.875 -2.576 -12.828 1 95.44 463 GLU A C 1
ATOM 3747 O O . GLU A 1 463 ? 40.719 -2.938 -13.68 1 95.44 463 GLU A O 1
ATOM 3752 N N . HIS A 1 464 ? 38.688 -2.812 -12.977 1 95.81 464 HIS A N 1
ATOM 3753 C CA . HIS A 1 464 ? 38.156 -3.5 -14.156 1 95.81 464 HIS A CA 1
ATOM 3754 C C . HIS A 1 464 ? 38.312 -2.648 -15.406 1 95.81 464 HIS A C 1
ATOM 3756 O O . HIS A 1 464 ? 38.625 -3.17 -16.484 1 95.81 464 HIS A O 1
ATOM 3762 N N . LEU A 1 465 ? 38.094 -1.376 -15.266 1 97.25 465 LEU A N 1
ATOM 3763 C CA . LEU A 1 465 ? 38.312 -0.493 -16.406 1 97.25 465 LEU A CA 1
ATOM 3764 C C . LEU A 1 465 ? 39.781 -0.53 -16.844 1 97.25 465 LEU A C 1
ATOM 3766 O O . LEU A 1 465 ? 40.062 -0.578 -18.031 1 97.25 465 LEU A O 1
ATOM 3770 N N . ARG A 1 466 ? 40.656 -0.522 -15.867 1 97.31 466 ARG A N 1
ATOM 3771 C CA . ARG A 1 466 ? 42.094 -0.629 -16.172 1 97.31 466 ARG A CA 1
ATOM 3772 C C . ARG A 1 466 ? 42.406 -1.938 -16.891 1 97.31 466 ARG A C 1
ATOM 3774 O O . ARG A 1 466 ? 43.188 -1.963 -17.828 1 97.31 466 ARG A O 1
ATOM 3781 N N . ASN A 1 467 ? 41.781 -2.957 -16.438 1 95.94 467 ASN A N 1
ATOM 3782 C CA . ASN A 1 467 ? 42 -4.262 -17.062 1 95.94 467 ASN A CA 1
ATOM 3783 C C . ASN A 1 467 ? 41.469 -4.281 -18.5 1 95.94 467 ASN A C 1
ATOM 3785 O O . ASN A 1 467 ? 42.125 -4.855 -19.375 1 95.94 467 ASN A O 1
ATOM 3789 N N . ILE A 1 468 ? 40.344 -3.701 -18.75 1 97.25 468 ILE A N 1
ATOM 3790 C CA . ILE A 1 468 ? 39.781 -3.611 -20.094 1 97.25 468 ILE A CA 1
ATOM 3791 C C . ILE A 1 468 ? 40.75 -2.811 -20.984 1 97.25 468 ILE A C 1
ATOM 3793 O O . ILE A 1 468 ? 41.062 -3.236 -22.094 1 97.25 468 ILE A O 1
ATOM 3797 N N . ILE A 1 469 ? 41.219 -1.683 -20.453 1 98 469 ILE A N 1
ATOM 3798 C CA . ILE A 1 469 ? 42.125 -0.82 -21.203 1 98 469 ILE A CA 1
ATOM 3799 C C . ILE A 1 469 ? 43.406 -1.578 -21.531 1 98 469 ILE A C 1
ATOM 3801 O O . ILE A 1 469 ? 43.875 -1.54 -22.656 1 98 469 ILE A O 1
ATOM 3805 N N . HIS A 1 470 ? 43.875 -2.295 -20.531 1 97.5 470 HIS A N 1
ATOM 3806 C CA . HIS A 1 470 ? 45.094 -3.082 -20.719 1 97.5 470 HIS A CA 1
ATOM 3807 C C . HIS A 1 470 ? 44.906 -4.148 -21.781 1 97.5 470 HIS A C 1
ATOM 3809 O O . HIS A 1 470 ? 45.75 -4.34 -22.641 1 97.5 470 HIS A O 1
ATOM 3815 N N . ALA A 1 471 ? 43.781 -4.809 -21.719 1 97.38 471 ALA A N 1
ATOM 3816 C CA . ALA A 1 471 ? 43.5 -5.859 -22.688 1 97.38 471 ALA A CA 1
ATOM 3817 C C . ALA A 1 471 ? 43.344 -5.281 -24.094 1 97.38 471 ALA A C 1
ATOM 3819 O O . ALA A 1 471 ? 43.781 -5.902 -25.062 1 97.38 471 ALA A O 1
ATOM 3820 N N . LEU A 1 472 ? 42.781 -4.117 -24.219 1 97.31 472 LEU A N 1
ATOM 3821 C CA . LEU A 1 472 ? 42.531 -3.504 -25.531 1 97.31 472 LEU A CA 1
ATOM 3822 C C . LEU A 1 472 ? 43.812 -2.912 -26.109 1 97.31 472 LEU A C 1
ATOM 3824 O O . LEU A 1 472 ? 43.906 -2.736 -27.328 1 97.31 472 LEU A O 1
ATOM 3828 N N . LYS A 1 473 ? 44.75 -2.637 -25.266 1 96.88 473 LYS A N 1
ATOM 3829 C CA . LYS A 1 473 ? 46.031 -2.084 -25.703 1 96.88 473 LYS A CA 1
ATOM 3830 C C . LYS A 1 473 ? 47.031 -3.193 -26.062 1 96.88 473 LYS A C 1
ATOM 3832 O O . LYS A 1 473 ? 48.094 -2.93 -26.625 1 96.88 473 LYS A O 1
ATOM 3837 N N . ALA A 1 474 ? 46.656 -4.363 -25.672 1 95.12 474 ALA A N 1
ATOM 3838 C CA . ALA A 1 474 ? 47.594 -5.477 -25.906 1 95.12 474 ALA A CA 1
ATOM 3839 C C . ALA A 1 474 ? 47.906 -5.609 -27.406 1 95.12 474 ALA A C 1
ATOM 3841 O O . ALA A 1 474 ? 47.031 -5.418 -28.25 1 95.12 474 ALA A O 1
ATOM 3842 N N . PRO A 1 475 ? 49.156 -5.977 -27.688 1 92.56 475 PRO A N 1
ATOM 3843 C CA . PRO A 1 475 ? 49.562 -6.113 -29.094 1 92.56 475 PRO A CA 1
ATOM 3844 C C . PRO A 1 475 ? 48.781 -7.219 -29.812 1 92.56 475 PRO A C 1
ATOM 3846 O O . PRO A 1 475 ? 48.375 -7.039 -30.969 1 92.56 475 PRO A O 1
ATOM 3849 N N . GLU A 1 476 ? 48.625 -8.367 -29.109 1 92.62 476 GLU A N 1
ATOM 3850 C CA . GLU A 1 476 ? 47.781 -9.43 -29.641 1 92.62 476 GLU A CA 1
ATOM 3851 C C . GLU A 1 476 ? 46.375 -9.367 -29.062 1 92.62 476 GLU A C 1
ATOM 3853 O O . GLU A 1 476 ? 46.188 -9.188 -27.859 1 92.62 476 GLU A O 1
ATOM 3858 N N . PRO A 1 477 ? 45.531 -9.453 -30.031 1 90.88 477 PRO A N 1
ATOM 3859 C CA . PRO A 1 477 ? 44.125 -9.344 -29.547 1 90.88 477 PRO A CA 1
ATOM 3860 C C . PRO A 1 477 ? 43.781 -10.445 -28.547 1 90.88 477 PRO A C 1
ATOM 3862 O O . PRO A 1 477 ? 43.938 -11.625 -28.859 1 90.88 477 PRO A O 1
ATOM 3865 N N . ILE A 1 478 ? 43.25 -9.992 -27.422 1 94.69 478 ILE A N 1
ATOM 3866 C CA . ILE A 1 478 ? 42.781 -10.898 -26.375 1 94.69 478 ILE A CA 1
ATOM 3867 C C . ILE A 1 478 ? 41.281 -11.148 -26.547 1 94.69 478 ILE A C 1
ATOM 3869 O O . ILE A 1 478 ? 40.5 -10.203 -26.719 1 94.69 478 ILE A O 1
ATOM 3873 N N . PRO A 1 479 ? 40.969 -12.484 -26.578 1 94.5 479 PRO A N 1
ATOM 3874 C CA . PRO A 1 479 ? 39.531 -12.773 -26.688 1 94.5 479 PRO A CA 1
ATOM 3875 C C . PRO A 1 479 ? 38.719 -12.086 -25.594 1 94.5 479 PRO A C 1
ATOM 3877 O O . PRO A 1 479 ? 39.125 -12.023 -24.438 1 94.5 479 PRO A O 1
ATOM 3880 N N . ALA A 1 480 ? 37.531 -11.523 -25.969 1 94.88 480 ALA A N 1
ATOM 3881 C CA . ALA A 1 480 ? 36.688 -10.719 -25.094 1 94.88 480 ALA A CA 1
ATOM 3882 C C . ALA A 1 480 ? 36.344 -11.492 -23.828 1 94.88 480 ALA A C 1
ATOM 3884 O O . ALA A 1 480 ? 36.25 -10.914 -22.734 1 94.88 480 ALA A O 1
ATOM 3885 N N . ASP A 1 481 ? 36.156 -12.789 -23.875 1 93.25 481 ASP A N 1
ATOM 3886 C CA . ASP A 1 481 ? 35.75 -13.625 -22.766 1 93.25 481 ASP A CA 1
ATOM 3887 C C . ASP A 1 481 ? 36.781 -13.625 -21.641 1 93.25 481 ASP A C 1
ATOM 3889 O O . ASP A 1 481 ? 36.438 -13.898 -20.484 1 93.25 481 ASP A O 1
ATOM 3893 N N . GLU A 1 482 ? 37.969 -13.25 -21.922 1 92.81 482 GLU A N 1
ATOM 3894 C CA . GLU A 1 482 ? 39.062 -13.336 -20.953 1 92.81 482 GLU A CA 1
ATOM 3895 C C . GLU A 1 482 ? 39.125 -12.102 -20.062 1 92.81 482 GLU A C 1
ATOM 3897 O O . GLU A 1 482 ? 39.75 -12.125 -19.016 1 92.81 482 GLU A O 1
ATOM 3902 N N . PHE A 1 483 ? 38.469 -11.055 -20.516 1 93.62 483 PHE A N 1
ATOM 3903 C CA . PHE A 1 483 ? 38.562 -9.852 -19.703 1 93.62 483 PHE A CA 1
ATOM 3904 C C . PHE A 1 483 ? 37.188 -9.203 -19.547 1 93.62 483 PHE A C 1
ATOM 3906 O O . PHE A 1 483 ? 37.094 -8.055 -19.109 1 93.62 483 PHE A O 1
ATOM 3913 N N . ASP A 1 484 ? 36.156 -9.898 -19.922 1 93.69 484 ASP A N 1
ATOM 3914 C CA . ASP A 1 484 ? 34.781 -9.406 -19.766 1 93.69 484 ASP A CA 1
ATOM 3915 C C . ASP A 1 484 ? 34.344 -9.484 -18.312 1 93.69 484 ASP A C 1
ATOM 3917 O O . ASP A 1 484 ? 34.156 -10.578 -17.766 1 93.69 484 ASP A O 1
ATOM 3921 N N . PRO A 1 485 ? 34.094 -8.305 -17.688 1 91.62 485 PRO A N 1
ATOM 3922 C CA . PRO A 1 485 ? 33.719 -8.328 -16.281 1 91.62 485 PRO A CA 1
ATOM 3923 C C . PRO A 1 485 ? 32.344 -8.953 -16.062 1 91.62 485 PRO A C 1
ATOM 3925 O O . PRO A 1 485 ? 32 -9.305 -14.922 1 91.62 485 PRO A O 1
ATOM 3928 N N . MET A 1 486 ? 31.547 -9.078 -17.125 1 87.12 486 MET A N 1
ATOM 3929 C CA . MET A 1 486 ? 30.203 -9.641 -17.016 1 87.12 486 MET A CA 1
ATOM 3930 C C . MET A 1 486 ? 30.266 -11.156 -16.859 1 87.12 486 MET A C 1
ATOM 3932 O O . MET A 1 486 ? 29.297 -11.773 -16.406 1 87.12 486 MET A O 1
ATOM 3936 N N . LEU A 1 487 ? 31.344 -11.734 -17.281 1 82.25 487 LEU A N 1
ATOM 3937 C CA . LEU A 1 487 ? 31.453 -13.188 -17.344 1 82.25 487 LEU A CA 1
ATOM 3938 C C . LEU A 1 487 ? 32.344 -13.711 -16.219 1 82.25 487 LEU A C 1
ATOM 3940 O O . LEU A 1 487 ? 32.375 -14.914 -15.938 1 82.25 487 LEU A O 1
ATOM 3944 N N . LEU A 1 488 ? 33.125 -12.82 -15.602 1 67.62 488 LEU A N 1
ATOM 3945 C CA . LEU A 1 488 ? 34.094 -13.242 -14.609 1 67.62 488 LEU A CA 1
ATOM 3946 C C . LEU A 1 488 ? 33.438 -13.469 -13.25 1 67.62 488 LEU A C 1
ATOM 3948 O O . LEU A 1 488 ? 32.438 -12.828 -12.922 1 67.62 488 LEU A O 1
ATOM 3952 N N . MET B 1 1 ? -27.5 30.234 6.547 1 31.05 1 MET B N 1
ATOM 3953 C CA . MET B 1 1 ? -26.688 29.203 7.145 1 31.05 1 MET B CA 1
ATOM 3954 C C . MET B 1 1 ? -26.875 29.141 8.656 1 31.05 1 MET B C 1
ATOM 3956 O O . MET B 1 1 ? -26.562 30.109 9.359 1 31.05 1 MET B O 1
ATOM 3960 N N . ASP B 1 2 ? -27.828 28.562 8.992 1 37.72 2 ASP B N 1
ATOM 3961 C CA . ASP B 1 2 ? -28.062 28.406 10.43 1 37.72 2 ASP B CA 1
ATOM 3962 C C . ASP B 1 2 ? -26.75 28.094 11.156 1 37.72 2 ASP B C 1
ATOM 3964 O O . ASP B 1 2 ? -25.828 27.547 10.562 1 37.72 2 ASP B O 1
ATOM 3968 N N . GLU B 1 3 ? -26.484 28.734 12.203 1 44.34 3 GLU B N 1
ATOM 3969 C CA . GLU B 1 3 ? -25.25 28.688 12.977 1 44.34 3 GLU B CA 1
ATOM 3970 C C . GLU B 1 3 ? -24.703 27.266 13.078 1 44.34 3 GLU B C 1
ATOM 3972 O O . GLU B 1 3 ? -25.484 26.312 13.242 1 44.34 3 GLU B O 1
ATOM 3977 N N . PRO B 1 4 ? -23.484 27.016 12.438 1 48.97 4 PRO B N 1
ATOM 3978 C CA . PRO B 1 4 ? -22.797 25.719 12.555 1 48.97 4 PRO B CA 1
ATOM 3979 C C . PRO B 1 4 ? -23.203 24.953 13.812 1 48.97 4 PRO B C 1
ATOM 3981 O O . PRO B 1 4 ? -23.312 23.719 13.773 1 48.97 4 PRO B O 1
ATOM 3984 N N . ASN B 1 5 ? -23.672 25.719 14.758 1 57.88 5 ASN B N 1
ATOM 3985 C CA . ASN B 1 5 ? -24 25.125 16.047 1 57.88 5 ASN B CA 1
ATOM 3986 C C . ASN B 1 5 ? -25.391 24.516 16.031 1 57.88 5 ASN B C 1
ATOM 3988 O O . ASN B 1 5 ? -25.625 23.469 16.656 1 57.88 5 ASN B O 1
ATOM 3992 N N . ASP B 1 6 ? -26.172 25.047 14.93 1 74.62 6 ASP B N 1
ATOM 3993 C CA . ASP B 1 6 ? -27.547 24.547 14.945 1 74.62 6 ASP B CA 1
ATOM 3994 C C . ASP B 1 6 ? -27.641 23.188 14.258 1 74.62 6 ASP B C 1
ATOM 3996 O O . ASP B 1 6 ? -28.328 22.281 14.742 1 74.62 6 ASP B O 1
ATOM 4000 N N . ARG B 1 7 ? -26.906 23.047 13.281 1 83.62 7 ARG B N 1
ATOM 4001 C CA . ARG B 1 7 ? -26.938 21.781 12.555 1 83.62 7 ARG B CA 1
ATOM 4002 C C . ARG B 1 7 ? -26.297 20.656 13.375 1 83.62 7 ARG B C 1
ATOM 4004 O O . ARG B 1 7 ? -26.781 19.531 13.398 1 83.62 7 ARG B O 1
ATOM 4011 N N . ARG B 1 8 ? -25.344 21 14.078 1 84.94 8 ARG B N 1
ATOM 4012 C CA . ARG B 1 8 ? -24.656 20.031 14.914 1 84.94 8 ARG B CA 1
ATOM 4013 C C . ARG B 1 8 ? -25.562 19.562 16.047 1 84.94 8 ARG B C 1
ATOM 4015 O O . ARG B 1 8 ? -25.609 18.359 16.344 1 84.94 8 ARG B O 1
ATOM 4022 N N . ASP B 1 9 ? -26.266 20.5 16.531 1 89.44 9 ASP B N 1
ATOM 4023 C CA . ASP B 1 9 ? -27.172 20.141 17.625 1 89.44 9 ASP B CA 1
ATOM 4024 C C . ASP B 1 9 ? -28.281 19.219 17.141 1 89.44 9 ASP B C 1
ATOM 4026 O O . ASP B 1 9 ? -28.625 18.25 17.812 1 89.44 9 ASP B O 1
ATOM 4030 N N . LEU B 1 10 ? -28.797 19.562 15.961 1 92 10 LEU B N 1
ATOM 4031 C CA . LEU B 1 10 ? -29.844 18.734 15.359 1 92 10 LEU B CA 1
ATOM 4032 C C . LEU B 1 10 ? -29.328 17.328 15.078 1 92 10 LEU B C 1
ATOM 4034 O O . LEU B 1 10 ? -30 16.344 15.398 1 92 10 LEU B O 1
ATOM 4038 N N . TYR B 1 11 ? -28.188 17.281 14.57 1 93.38 11 TYR B N 1
ATOM 4039 C CA . TYR B 1 11 ? -27.531 16.016 14.281 1 93.38 11 TYR B CA 1
ATOM 4040 C C . TYR B 1 11 ? -27.312 15.211 15.555 1 93.38 11 TYR B C 1
ATOM 4042 O O . TYR B 1 11 ? -27.641 14.023 15.609 1 93.38 11 TYR B O 1
ATOM 4050 N N . GLU B 1 12 ? -26.875 15.82 16.594 1 93.06 12 GLU B N 1
ATOM 4051 C CA . GLU B 1 12 ? -26.594 15.141 17.844 1 93.06 12 GLU B CA 1
ATOM 4052 C C . GLU B 1 12 ? -27.875 14.656 18.516 1 93.06 12 GLU B C 1
ATOM 4054 O O . GLU B 1 12 ? -27.891 13.594 19.141 1 93.06 12 GLU B O 1
ATOM 4059 N N . GLU B 1 13 ? -28.859 15.453 18.312 1 93 13 GLU B N 1
ATOM 4060 C CA . GLU B 1 13 ? -30.156 15.047 18.859 1 93 13 GLU B CA 1
ATOM 4061 C C . GLU B 1 13 ? -30.672 13.797 18.172 1 93 13 GLU B C 1
ATOM 4063 O O . GLU B 1 13 ? -31.125 12.852 18.828 1 93 13 GLU B O 1
ATOM 4068 N N . PHE B 1 14 ? -30.641 13.766 16.906 1 94.62 14 PHE B N 1
ATOM 4069 C CA . PHE B 1 14 ? -31.109 12.609 16.156 1 94.62 14 PHE B CA 1
ATOM 4070 C C . PHE B 1 14 ? -30.266 11.375 16.484 1 94.62 14 PHE B C 1
ATOM 4072 O O . PHE B 1 14 ? -30.812 10.289 16.688 1 94.62 14 PHE B O 1
ATOM 4079 N N . GLU B 1 15 ? -29 11.586 16.516 1 91.62 15 GLU B N 1
ATOM 4080 C CA . GLU B 1 15 ? -28.109 10.477 16.828 1 91.62 15 GLU B CA 1
ATOM 4081 C C . GLU B 1 15 ? -28.406 9.906 18.219 1 91.62 15 GLU B C 1
ATOM 4083 O O . 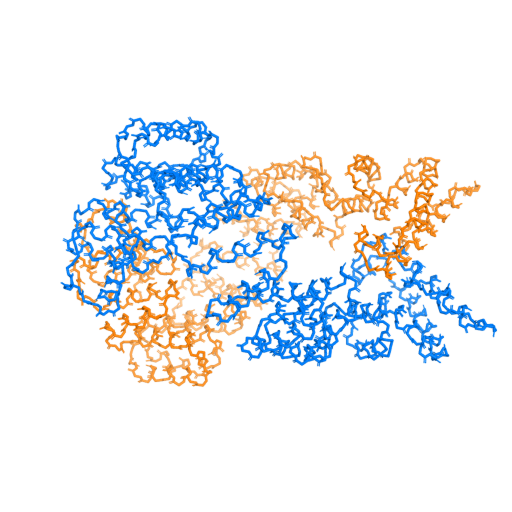GLU B 1 15 ? -28.469 8.688 18.391 1 91.62 15 GLU B O 1
ATOM 4088 N N . SER B 1 16 ? -28.609 10.82 19.156 1 90.69 16 SER B N 1
ATOM 4089 C CA . SER B 1 16 ? -28.859 10.391 20.516 1 90.69 16 SER B CA 1
ATOM 4090 C C . SER B 1 16 ? -30.25 9.758 20.656 1 90.69 16 SER B C 1
ATOM 4092 O O . SER B 1 16 ? -30.375 8.641 21.156 1 90.69 16 SER B O 1
ATOM 4094 N N . GLU B 1 17 ? -31.281 10.352 20.047 1 90.94 17 GLU B N 1
ATOM 4095 C CA . GLU B 1 17 ? -32.656 9.938 20.281 1 90.94 17 GLU B CA 1
ATOM 4096 C C . GLU B 1 17 ? -33.031 8.742 19.391 1 90.94 17 GLU B C 1
ATOM 4098 O O . GLU B 1 17 ? -33.656 7.785 19.859 1 90.94 17 GLU B O 1
ATOM 4103 N N . VAL B 1 18 ? -32.594 8.789 18.219 1 89.75 18 VAL B N 1
ATOM 4104 C CA . VAL B 1 18 ? -33.094 7.789 17.266 1 89.75 18 VAL B CA 1
ATOM 4105 C C . VAL B 1 18 ? -32.062 6.688 17.094 1 89.75 18 VAL B C 1
ATOM 4107 O O . VAL B 1 18 ? -32.344 5.504 17.281 1 89.75 18 VAL B O 1
ATOM 4110 N N . VAL B 1 19 ? -30.875 7.059 16.891 1 88.19 19 VAL B N 1
ATOM 4111 C CA . VAL B 1 19 ? -29.844 6.078 16.547 1 88.19 19 VAL B CA 1
ATOM 4112 C C . VAL B 1 19 ? -29.453 5.293 17.797 1 88.19 19 VAL B C 1
ATOM 4114 O O . VAL B 1 19 ? -29.469 4.059 17.797 1 88.19 19 VAL B O 1
ATOM 4117 N N . ARG B 1 20 ? -29.188 5.938 18.922 1 85.94 20 ARG B N 1
ATOM 4118 C CA . ARG B 1 20 ? -28.672 5.273 20.125 1 85.94 20 ARG B CA 1
ATOM 4119 C C . ARG B 1 20 ? -29.812 4.719 20.969 1 85.94 20 ARG B C 1
ATOM 4121 O O . ARG B 1 20 ? -29.781 3.553 21.375 1 85.94 20 ARG B O 1
ATOM 4128 N N . ARG B 1 21 ? -30.875 5.477 21.141 1 87.06 21 ARG B N 1
ATOM 4129 C CA . ARG B 1 21 ? -31.922 5.086 22.062 1 87.06 21 ARG B CA 1
ATOM 4130 C C . ARG B 1 21 ? -33.062 4.359 21.328 1 87.06 21 ARG B C 1
ATOM 4132 O O . ARG B 1 21 ? -33.906 3.713 21.953 1 87.06 21 ARG B O 1
ATOM 4139 N N . GLY B 1 22 ? -33.125 4.504 20.047 1 84.81 22 GLY B N 1
ATOM 4140 C CA . GLY B 1 22 ? -34.156 3.836 19.266 1 84.81 22 GLY B CA 1
ATOM 4141 C C . GLY B 1 22 ? -35.531 4.473 19.422 1 84.81 22 GLY B C 1
ATOM 4142 O O . GLY B 1 22 ? -36.562 3.803 19.25 1 84.81 22 GLY B O 1
ATOM 4143 N N . ASN B 1 23 ? -35.531 5.742 19.797 1 85.31 23 ASN B N 1
ATOM 4144 C CA . ASN B 1 23 ? -36.812 6.465 19.953 1 85.31 23 ASN B CA 1
ATOM 4145 C C . ASN B 1 23 ? -37.375 6.895 18.609 1 85.31 23 ASN B C 1
ATOM 4147 O O . ASN B 1 23 ? -37.125 8.016 18.156 1 85.31 23 ASN B O 1
ATOM 4151 N N . THR B 1 24 ? -38.188 6.012 17.969 1 78.62 24 THR B N 1
ATOM 4152 C CA . THR B 1 24 ? -38.75 6.301 16.641 1 78.62 24 THR B CA 1
ATOM 4153 C C . THR B 1 24 ? -39.906 7.273 16.75 1 78.62 24 THR B C 1
ATOM 4155 O O . THR B 1 24 ? -40.438 7.723 15.727 1 78.62 24 THR B O 1
ATOM 4158 N N . GLU B 1 25 ? -40.25 7.68 18.031 1 83.44 25 GLU B N 1
ATOM 4159 C CA . GLU B 1 25 ? -41.375 8.594 18.203 1 83.44 25 GLU B CA 1
ATOM 4160 C C . GLU B 1 25 ? -40.875 10.039 18.297 1 83.44 25 GLU B C 1
ATOM 4162 O O . GLU B 1 25 ? -41.688 10.969 18.219 1 83.44 25 GLU B O 1
ATOM 4167 N N . ALA B 1 26 ? -39.594 10.234 18.453 1 90.81 26 ALA B N 1
ATOM 4168 C CA . ALA B 1 26 ? -39.094 11.602 18.422 1 90.81 26 ALA B CA 1
ATOM 4169 C C . ALA B 1 26 ? -39.406 12.273 17.078 1 90.81 26 ALA B C 1
ATOM 4171 O O . ALA B 1 26 ? -39.344 11.633 16.031 1 90.81 26 ALA B O 1
ATOM 4172 N N . PHE B 1 27 ? -39.812 13.5 17.156 1 93.31 27 PHE B N 1
ATOM 4173 C CA . PHE B 1 27 ? -40.281 14.133 15.938 1 93.31 27 PHE B CA 1
ATOM 4174 C C . PHE B 1 27 ? -39.188 14.898 15.25 1 93.31 27 PHE B C 1
ATOM 4176 O O . PHE B 1 27 ? -38.531 15.766 15.867 1 93.31 27 PHE B O 1
ATOM 4183 N N . PHE B 1 28 ? -38.875 14.609 14.094 1 95.31 28 PHE B N 1
ATOM 4184 C CA . PHE B 1 28 ? -38.031 15.32 13.141 1 95.31 28 PHE B CA 1
ATOM 4185 C C . PHE B 1 28 ? -38.781 15.547 11.828 1 95.31 28 PHE B C 1
ATOM 4187 O O . PHE B 1 28 ? -39.281 14.602 11.219 1 95.31 28 PHE B O 1
ATOM 4194 N N . ASP B 1 29 ? -38.906 16.781 11.414 1 94.69 29 ASP B N 1
ATOM 4195 C CA . ASP B 1 29 ? -39.625 17 10.148 1 94.69 29 ASP B CA 1
ATOM 4196 C C . ASP B 1 29 ? -38.688 16.719 8.961 1 94.69 29 ASP B C 1
ATOM 4198 O O . ASP B 1 29 ? -37.531 16.328 9.141 1 94.69 29 ASP B O 1
ATOM 4202 N N . GLU B 1 30 ? -39.188 16.781 7.828 1 95.19 30 GLU B N 1
ATOM 4203 C CA . GLU B 1 30 ? -38.5 16.422 6.602 1 95.19 30 GLU B CA 1
ATOM 4204 C C . GLU B 1 30 ? -37.219 17.266 6.434 1 95.19 30 GLU B C 1
ATOM 4206 O O . GLU B 1 30 ? -36.156 16.734 6.094 1 95.19 30 GLU B O 1
ATOM 4211 N N . ASN B 1 31 ? -37.312 18.531 6.695 1 94.56 31 ASN B N 1
ATOM 4212 C CA . ASN B 1 31 ? -36.188 19.422 6.547 1 94.56 31 ASN B CA 1
ATOM 4213 C C . ASN B 1 31 ? -35.062 19.094 7.555 1 94.56 31 ASN B C 1
ATOM 4215 O O . ASN B 1 31 ? -33.875 19.172 7.23 1 94.56 31 ASN B O 1
ATOM 4219 N N . ASP B 1 32 ? -35.531 18.75 8.742 1 95.56 32 ASP B N 1
ATOM 4220 C CA . ASP B 1 32 ? -34.562 18.328 9.758 1 95.56 32 ASP B CA 1
ATOM 4221 C C . ASP B 1 32 ? -33.75 17.125 9.273 1 95.56 32 ASP B C 1
ATOM 4223 O O . ASP B 1 32 ? -32.531 17.109 9.383 1 95.56 32 ASP B O 1
ATOM 4227 N N . LEU B 1 33 ? -34.469 16.203 8.703 1 96 33 LEU B N 1
ATOM 4228 C CA . LEU B 1 33 ? -33.812 14.945 8.281 1 96 33 LEU B CA 1
ATOM 4229 C C . LEU B 1 33 ? -32.812 15.203 7.164 1 96 33 LEU B C 1
ATOM 4231 O O . LEU B 1 33 ? -31.734 14.609 7.156 1 96 33 LEU B O 1
ATOM 4235 N N . VAL B 1 34 ? -33.188 16.078 6.293 1 95.88 34 VAL B N 1
ATOM 4236 C CA . VAL B 1 34 ? -32.312 16.406 5.184 1 95.88 34 VAL B CA 1
ATOM 4237 C C . VAL B 1 34 ? -31.016 17.047 5.719 1 95.88 34 VAL B C 1
ATOM 4239 O O . VAL B 1 34 ? -29.922 16.672 5.312 1 95.88 34 VAL B O 1
ATOM 4242 N N . GLU B 1 35 ? -31.219 17.906 6.66 1 95 35 GLU B N 1
ATOM 4243 C CA . GLU B 1 35 ? -30.062 18.578 7.258 1 95 35 GLU B CA 1
ATOM 4244 C C . GLU B 1 35 ? -29.188 17.594 8.008 1 95 35 GLU B C 1
ATOM 4246 O O . GLU B 1 35 ? -27.953 17.672 7.926 1 95 35 GLU B O 1
ATOM 4251 N N . ILE B 1 36 ? -29.797 16.703 8.695 1 95.75 36 ILE B N 1
ATOM 4252 C CA . ILE B 1 36 ? -29.047 15.688 9.445 1 95.75 36 ILE B CA 1
ATOM 4253 C C . ILE B 1 36 ? -28.281 14.789 8.484 1 95.75 36 ILE B C 1
ATOM 4255 O O . ILE B 1 36 ? -27.094 14.508 8.711 1 95.75 36 ILE B O 1
ATOM 4259 N N . PHE B 1 37 ? -28.922 14.391 7.426 1 96.44 37 PHE B N 1
ATOM 4260 C CA . PHE B 1 37 ? -28.266 13.547 6.434 1 96.44 37 PHE B CA 1
ATOM 4261 C C . PHE B 1 37 ? -27.047 14.234 5.848 1 96.44 37 PHE B C 1
ATOM 4263 O O . PHE B 1 37 ? -25.969 13.641 5.754 1 96.44 37 PHE B O 1
ATOM 4270 N N . ASP B 1 38 ? -27.219 15.492 5.445 1 95 38 ASP B N 1
ATOM 4271 C CA . ASP B 1 38 ? -26.141 16.234 4.816 1 95 38 ASP B CA 1
ATOM 4272 C C . ASP B 1 38 ? -24.953 16.422 5.773 1 95 38 ASP B C 1
ATOM 4274 O O . ASP B 1 38 ? -23.797 16.297 5.375 1 95 38 ASP B O 1
ATOM 4278 N N . TYR B 1 39 ? -25.297 16.703 6.988 1 93.19 39 TYR B N 1
ATOM 4279 C CA . TYR B 1 39 ? -24.25 16.828 8 1 93.19 39 TYR B CA 1
ATOM 4280 C C . TYR B 1 39 ? -23.516 15.516 8.195 1 93.19 39 TYR B C 1
ATOM 4282 O O . TYR B 1 39 ? -22.281 15.484 8.273 1 93.19 39 TYR B O 1
ATOM 4290 N N . ALA B 1 40 ? -24.219 14.398 8.266 1 93.5 40 ALA B N 1
ATOM 4291 C CA . ALA B 1 40 ? -23.641 13.07 8.422 1 93.5 40 ALA B CA 1
ATOM 4292 C C . ALA B 1 40 ? -22.734 12.719 7.238 1 93.5 40 ALA B C 1
ATOM 4294 O O . ALA B 1 40 ? -21.75 12.008 7.391 1 93.5 40 ALA B O 1
ATOM 4295 N N . SER B 1 41 ? -23.078 13.227 6.062 1 92.25 41 SER B N 1
ATOM 4296 C CA . SER B 1 41 ? -22.312 12.969 4.848 1 92.25 41 SER B CA 1
ATOM 4297 C C . SER B 1 41 ? -20.938 13.617 4.914 1 92.25 41 SER B C 1
ATOM 4299 O O . SER B 1 41 ? -19.953 13.062 4.406 1 92.25 41 SER B O 1
ATOM 4301 N N . ASP B 1 42 ? -20.875 14.711 5.613 1 87.25 42 ASP B N 1
ATOM 4302 C CA . ASP B 1 42 ? -19.594 15.422 5.758 1 87.25 42 ASP B CA 1
ATOM 4303 C C . ASP B 1 42 ? -18.594 14.602 6.562 1 87.25 42 ASP B C 1
ATOM 4305 O O . ASP B 1 42 ? -17.391 14.75 6.402 1 87.25 42 ASP B O 1
ATOM 4309 N N . TYR B 1 43 ? -19.125 13.742 7.367 1 87.81 43 TYR B N 1
ATOM 4310 C CA . TYR B 1 43 ? -18.266 12.953 8.227 1 87.81 43 TYR B CA 1
ATOM 4311 C C . TYR B 1 43 ? -18.281 11.477 7.836 1 87.81 43 TYR B C 1
ATOM 4313 O O . TYR B 1 43 ? -17.781 10.625 8.57 1 87.81 43 TYR B O 1
ATOM 4321 N N . ASP B 1 44 ? -18.969 11.141 6.777 1 88.69 44 ASP B N 1
ATOM 4322 C CA . ASP B 1 44 ? -19.094 9.789 6.254 1 88.69 44 ASP B CA 1
ATOM 4323 C C . ASP B 1 44 ? -19.688 8.844 7.305 1 88.69 44 ASP B C 1
ATOM 4325 O O . ASP B 1 44 ? -19.188 7.73 7.492 1 88.69 44 ASP B O 1
ATOM 4329 N N . ASN B 1 45 ? -20.641 9.367 8.023 1 91.62 45 ASN B N 1
ATOM 4330 C CA . ASN B 1 45 ? -21.344 8.523 8.977 1 91.62 45 ASN B CA 1
ATOM 4331 C C . ASN B 1 45 ? -22.5 7.781 8.32 1 91.62 45 ASN B C 1
ATOM 4333 O O . ASN B 1 45 ? -23.641 8.281 8.297 1 91.62 45 ASN B O 1
ATOM 4337 N N . TYR B 1 46 ? -22.281 6.637 7.879 1 91.81 46 TYR B N 1
ATOM 4338 C CA . TYR B 1 46 ? -23.234 5.852 7.098 1 91.81 46 TYR B CA 1
ATOM 4339 C C . TYR B 1 46 ? -24.422 5.426 7.949 1 91.81 46 TYR B C 1
ATOM 4341 O O . TYR B 1 46 ? -25.547 5.332 7.449 1 91.81 46 TYR B O 1
ATOM 4349 N N . ILE B 1 47 ? -24.203 5.242 9.219 1 92 47 ILE B N 1
ATOM 4350 C CA . ILE B 1 47 ? -25.25 4.75 10.094 1 92 47 ILE B CA 1
ATOM 4351 C C . ILE B 1 47 ? -26.328 5.828 10.266 1 92 47 ILE B C 1
ATOM 4353 O O . ILE B 1 47 ? -27.516 5.559 10.109 1 92 47 ILE B O 1
ATOM 4357 N N . VAL B 1 48 ? -25.859 7.031 10.57 1 93.5 48 VAL B N 1
ATOM 4358 C CA . VAL B 1 48 ? -26.828 8.117 10.727 1 93.5 48 VAL B CA 1
ATOM 4359 C C . VAL B 1 48 ? -27.547 8.367 9.406 1 93.5 48 VAL B C 1
ATOM 4361 O O . VAL B 1 48 ? -28.75 8.578 9.383 1 93.5 48 VAL B O 1
ATOM 4364 N N . LYS B 1 49 ? -26.844 8.32 8.312 1 94.88 49 LYS B N 1
ATOM 4365 C CA . LYS B 1 49 ? -27.453 8.484 6.996 1 94.88 49 LYS B CA 1
ATOM 4366 C C . LYS B 1 49 ? -28.547 7.445 6.762 1 94.88 49 LYS B C 1
ATOM 4368 O O . LYS B 1 49 ? -29.656 7.785 6.359 1 94.88 49 LYS B O 1
ATOM 4373 N N . MET B 1 50 ? -28.25 6.266 7.109 1 93 50 MET B N 1
ATOM 4374 C CA . MET B 1 50 ? -29.203 5.18 6.902 1 93 50 MET B CA 1
ATOM 4375 C C . MET B 1 50 ? -30.422 5.328 7.82 1 93 50 MET B C 1
ATOM 4377 O O . MET B 1 50 ? -31.562 5.156 7.383 1 93 50 MET B O 1
ATOM 4381 N N . GLU B 1 51 ? -30.156 5.668 9.07 1 93.5 51 GLU B N 1
ATOM 4382 C CA . GLU B 1 51 ? -31.25 5.816 10.023 1 93.5 51 GLU B CA 1
ATOM 4383 C C . GLU B 1 51 ? -32.188 6.961 9.633 1 93.5 51 GLU B C 1
ATOM 4385 O O . GLU B 1 51 ? -33.375 6.895 9.859 1 93.5 51 GLU B O 1
ATOM 4390 N N . VAL B 1 52 ? -31.531 7.969 9.07 1 96 52 VAL B N 1
ATOM 4391 C CA . VAL B 1 52 ? -32.344 9.078 8.57 1 96 52 VAL B CA 1
ATOM 4392 C C . VAL B 1 52 ? -33.281 8.578 7.461 1 96 52 VAL B C 1
ATOM 4394 O O . VAL B 1 52 ? -34.469 8.906 7.449 1 96 52 VAL B O 1
ATOM 4397 N N . LEU B 1 53 ? -32.75 7.773 6.59 1 94.56 53 LEU B N 1
ATOM 4398 C CA . LEU B 1 53 ? -33.531 7.273 5.461 1 94.56 53 LEU B CA 1
ATOM 4399 C C . LEU B 1 53 ? -34.594 6.281 5.934 1 94.56 53 LEU B C 1
ATOM 4401 O O . LEU B 1 53 ? -35.719 6.273 5.414 1 94.56 53 LEU B O 1
ATOM 4405 N N . LEU B 1 54 ? -34.25 5.469 6.863 1 92.62 54 LEU B N 1
ATOM 4406 C CA . LEU B 1 54 ? -35.219 4.539 7.418 1 92.62 54 LEU B CA 1
ATOM 4407 C C . LEU B 1 54 ? -36.344 5.289 8.109 1 92.62 54 LEU B C 1
ATOM 4409 O O . LEU B 1 54 ? -37.531 4.969 7.914 1 92.62 54 LEU B O 1
ATOM 4413 N N . TYR B 1 55 ? -35.938 6.309 8.961 1 92.5 55 TYR B N 1
ATOM 4414 C CA . TYR B 1 55 ? -36.906 7.16 9.625 1 92.5 55 TYR B CA 1
ATOM 4415 C C . TYR B 1 55 ? -37.812 7.848 8.602 1 92.5 55 TYR B C 1
ATOM 4417 O O . TYR B 1 55 ? -39.031 7.871 8.75 1 92.5 55 TYR B O 1
ATOM 4425 N N . GLY B 1 56 ? -37.219 8.352 7.566 1 92.75 56 GLY B N 1
ATOM 4426 C CA . GLY B 1 56 ? -37.938 9.023 6.504 1 92.75 56 GLY B CA 1
ATOM 4427 C C . GLY B 1 56 ? -38.875 8.109 5.746 1 92.75 56 GLY B C 1
ATOM 4428 O O . GLY B 1 56 ? -39.969 8.516 5.34 1 92.75 56 GLY B O 1
ATOM 4429 N N . ALA B 1 57 ? -38.438 6.855 5.551 1 88.62 57 ALA B N 1
ATOM 4430 C CA . ALA B 1 57 ? -39.25 5.887 4.836 1 88.62 57 ALA B CA 1
ATOM 4431 C C . ALA B 1 57 ? -40.562 5.641 5.57 1 88.62 57 ALA B C 1
ATOM 4433 O O . ALA B 1 57 ? -41.625 5.441 4.941 1 88.62 57 ALA B O 1
ATOM 4434 N N . ILE B 1 58 ? -40.5 5.707 6.855 1 88.5 58 ILE B N 1
ATOM 4435 C CA . ILE B 1 58 ? -41.688 5.449 7.688 1 88.5 58 ILE B CA 1
ATOM 4436 C C . ILE B 1 58 ? -42.562 6.695 7.738 1 88.5 58 ILE B C 1
ATOM 4438 O O . ILE B 1 58 ? -43.781 6.613 7.52 1 88.5 58 ILE B O 1
ATOM 4442 N N . HIS B 1 59 ? -41.906 7.871 7.914 1 90.94 59 HIS B N 1
ATOM 4443 C CA . HIS B 1 59 ? -42.656 9.07 8.242 1 90.94 59 HIS B CA 1
ATOM 4444 C C . HIS B 1 59 ? -42.938 9.922 7.008 1 90.94 59 HIS B C 1
ATOM 4446 O O . HIS B 1 59 ? -43.906 10.656 6.945 1 90.94 59 HIS B O 1
ATOM 4452 N N . TYR B 1 60 ? -42 9.844 6.066 1 91.94 60 TYR B N 1
ATOM 4453 C CA . TYR B 1 60 ? -42.125 10.641 4.852 1 91.94 60 TYR B CA 1
ATOM 4454 C C . TYR B 1 60 ? -41.812 9.797 3.619 1 91.94 60 TYR B C 1
ATOM 4456 O O . TYR B 1 60 ? -40.906 10.117 2.854 1 91.94 60 TYR B O 1
ATOM 4464 N N . PRO B 1 61 ? -42.594 8.773 3.311 1 86.81 61 PRO B N 1
ATOM 4465 C CA . PRO B 1 61 ? -42.281 7.816 2.248 1 86.81 61 PRO B CA 1
ATOM 4466 C C . PRO B 1 61 ? -42.281 8.453 0.861 1 86.81 61 PRO B C 1
ATOM 4468 O O . PRO B 1 61 ? -41.688 7.898 -0.072 1 86.81 61 PRO B O 1
ATOM 4471 N N . LYS B 1 62 ? -42.781 9.656 0.682 1 88.94 62 LYS B N 1
ATOM 4472 C CA . LYS B 1 62 ? -42.875 10.273 -0.638 1 88.94 62 LYS B CA 1
ATOM 4473 C C . LYS B 1 62 ? -41.906 11.445 -0.755 1 88.94 62 LYS B C 1
ATOM 4475 O O . LYS B 1 62 ? -42 12.227 -1.703 1 88.94 62 LYS B O 1
ATOM 4480 N N . SER B 1 63 ? -41.125 11.555 0.269 1 92 63 SER B N 1
ATOM 4481 C CA . SER B 1 63 ? -40.188 12.672 0.264 1 92 63 SER B CA 1
ATOM 4482 C C . SER B 1 63 ? -39.219 12.578 -0.914 1 92 63 SER B C 1
ATOM 4484 O O . SER B 1 63 ? -38.438 11.633 -1 1 92 63 SER B O 1
ATOM 4486 N N . GLU B 1 64 ? -39.219 13.562 -1.721 1 91.5 64 GLU B N 1
ATOM 4487 C CA . GLU B 1 64 ? -38.312 13.625 -2.855 1 91.5 64 GLU B CA 1
ATOM 4488 C C . GLU B 1 64 ? -36.906 13.953 -2.402 1 91.5 64 GLU B C 1
ATOM 4490 O O . GLU B 1 64 ? -35.938 13.406 -2.939 1 91.5 64 GLU B O 1
ATOM 4495 N N . ALA B 1 65 ? -36.812 14.812 -1.407 1 93.69 65 ALA B N 1
ATOM 4496 C CA . ALA B 1 65 ? -35.5 15.234 -0.897 1 93.69 65 ALA B CA 1
ATOM 4497 C C . ALA B 1 65 ? -34.75 14.055 -0.295 1 93.69 65 ALA B C 1
ATOM 4499 O O . ALA B 1 65 ? -33.562 13.875 -0.557 1 93.69 65 ALA B O 1
ATOM 4500 N N . LEU B 1 66 ? -35.438 13.227 0.416 1 94.5 66 LEU B N 1
ATOM 4501 C CA . LEU B 1 66 ? -34.812 12.078 1.048 1 94.5 66 LEU B CA 1
ATOM 4502 C C . LEU B 1 66 ? -34.5 10.992 0.018 1 94.5 66 LEU B C 1
ATOM 4504 O O . LEU B 1 66 ? -33.5 10.281 0.143 1 94.5 66 LEU B O 1
ATOM 4508 N N . ALA B 1 67 ? -35.375 10.906 -0.964 1 92.94 67 ALA B N 1
ATOM 4509 C CA . ALA B 1 67 ? -35.094 9.969 -2.051 1 92.94 67 ALA B CA 1
ATOM 4510 C C . ALA B 1 67 ? -33.844 10.367 -2.809 1 92.94 67 ALA B C 1
ATOM 4512 O O . ALA B 1 67 ? -33.031 9.508 -3.197 1 92.94 67 ALA B O 1
ATOM 4513 N N . THR B 1 68 ? -33.688 11.664 -3.025 1 94.75 68 THR B N 1
ATOM 4514 C CA . THR B 1 68 ? -32.469 12.172 -3.67 1 94.75 68 THR B CA 1
ATOM 4515 C C . THR B 1 68 ? -31.234 11.836 -2.836 1 94.75 68 THR B C 1
ATOM 4517 O O . THR B 1 68 ? -30.219 11.398 -3.373 1 94.75 68 THR B O 1
ATOM 4520 N N . ARG B 1 69 ? -31.312 12.023 -1.504 1 95.94 69 ARG B N 1
ATOM 4521 C CA . ARG B 1 69 ? -30.203 11.719 -0.621 1 95.94 69 ARG B CA 1
ATOM 4522 C C . ARG B 1 69 ? -29.906 10.219 -0.62 1 95.94 69 ARG B C 1
ATOM 4524 O O . ARG B 1 69 ? -28.75 9.812 -0.523 1 95.94 69 ARG B O 1
ATOM 4531 N N . ARG B 1 70 ? -30.953 9.414 -0.748 1 94.38 70 ARG B N 1
ATOM 4532 C CA . ARG B 1 70 ? -30.766 7.977 -0.887 1 94.38 70 ARG B CA 1
ATOM 4533 C C . ARG B 1 70 ? -29.938 7.652 -2.127 1 94.38 70 ARG B C 1
ATOM 4535 O O . ARG B 1 70 ? -29.016 6.84 -2.068 1 94.38 70 ARG B O 1
ATOM 4542 N N . ALA B 1 71 ? -30.281 8.289 -3.195 1 94.25 71 ALA B N 1
ATOM 4543 C CA . ALA B 1 71 ? -29.516 8.086 -4.426 1 94.25 71 ALA B CA 1
ATOM 4544 C C . ALA B 1 71 ? -28.062 8.477 -4.234 1 94.25 71 ALA B C 1
ATOM 4546 O O . ALA B 1 71 ? -27.156 7.777 -4.707 1 94.25 71 ALA B O 1
ATOM 4547 N N . TRP B 1 72 ? -27.828 9.602 -3.545 1 94.69 72 TRP B N 1
ATOM 4548 C CA . TRP B 1 72 ? -26.469 10.047 -3.281 1 94.69 72 TRP B CA 1
ATOM 4549 C C . TRP B 1 72 ? -25.719 9.039 -2.408 1 94.69 72 TRP B C 1
ATOM 4551 O O . TRP B 1 72 ? -24.516 8.812 -2.594 1 94.69 72 TRP B O 1
ATOM 4561 N N . LEU B 1 73 ? -26.391 8.438 -1.426 1 94.25 73 LEU B N 1
ATOM 4562 C CA . LEU B 1 73 ? -25.781 7.398 -0.603 1 94.25 73 LEU B CA 1
ATOM 4563 C C . LEU B 1 73 ? -25.375 6.199 -1.455 1 94.25 73 LEU B C 1
ATOM 4565 O O . LEU B 1 73 ? -24.281 5.652 -1.282 1 94.25 73 LEU B O 1
ATOM 4569 N N . TYR B 1 74 ? -26.25 5.805 -2.414 1 92.81 74 TYR B N 1
ATOM 4570 C CA . TYR B 1 74 ? -25.953 4.691 -3.303 1 92.81 74 TYR B CA 1
ATOM 4571 C C . TYR B 1 74 ? -24.703 4.98 -4.129 1 92.81 74 TYR B C 1
ATOM 4573 O O . TYR B 1 74 ? -23.859 4.094 -4.336 1 92.81 74 TYR B O 1
ATOM 4581 N N . TYR B 1 75 ? -24.641 6.223 -4.57 1 92.38 75 TYR B N 1
ATOM 4582 C CA . TYR B 1 75 ? -23.469 6.617 -5.332 1 92.38 75 TYR B CA 1
ATOM 4583 C C . TYR B 1 75 ? -22.203 6.438 -4.504 1 92.38 75 TYR B C 1
ATOM 4585 O O . TYR B 1 75 ? -21.156 6.027 -5.027 1 92.38 75 TYR B O 1
ATOM 4593 N N . SER B 1 76 ? -22.219 6.738 -3.211 1 91.12 76 SER B N 1
ATOM 4594 C CA . SER B 1 76 ? -21.047 6.641 -2.334 1 91.12 76 SER B CA 1
ATOM 4595 C C . SER B 1 76 ? -20.594 5.195 -2.18 1 91.12 76 SER B C 1
ATOM 4597 O O . SER B 1 76 ? -19.438 4.938 -1.819 1 91.12 76 SER B O 1
ATOM 4599 N N . PHE B 1 77 ? -21.531 4.246 -2.473 1 88.12 77 PHE B N 1
ATOM 4600 C CA . PHE B 1 77 ? -21.172 2.836 -2.426 1 88.12 77 PHE B CA 1
ATOM 4601 C C . PHE B 1 77 ? -20.5 2.404 -3.729 1 88.12 77 PHE B C 1
ATOM 4603 O O . PHE B 1 77 ? -20.016 1.275 -3.842 1 88.12 77 PHE B O 1
ATOM 4610 N N . GLY B 1 78 ? -20.484 3.238 -4.75 1 86.56 78 GLY B N 1
ATOM 4611 C CA . GLY B 1 78 ? -19.797 2.959 -5.996 1 86.56 78 GLY B CA 1
ATOM 4612 C C . GLY B 1 78 ? -20.688 2.312 -7.043 1 86.56 78 GLY B C 1
ATOM 4613 O O . GLY B 1 78 ? -20.203 1.912 -8.109 1 86.56 78 GLY B O 1
ATOM 4614 N N . ASP B 1 79 ? -21.953 2.189 -6.809 1 85.5 79 ASP B N 1
ATOM 4615 C CA . ASP B 1 79 ? -22.859 1.571 -7.77 1 85.5 79 ASP B CA 1
ATOM 4616 C C . ASP B 1 79 ? -23.5 2.623 -8.664 1 85.5 79 ASP B C 1
ATOM 4618 O O . ASP B 1 79 ? -24.578 3.129 -8.352 1 85.5 79 ASP B O 1
ATOM 4622 N N . VAL B 1 80 ? -23.016 2.871 -9.75 1 90.25 80 VAL B N 1
ATOM 4623 C CA . VAL B 1 80 ? -23.406 3.941 -10.656 1 90.25 80 VAL B CA 1
ATOM 4624 C C . VAL B 1 80 ? -24.734 3.598 -11.312 1 90.25 80 VAL B C 1
ATOM 4626 O O . VAL B 1 80 ? -25.594 4.469 -11.492 1 90.25 80 VAL B O 1
ATOM 4629 N N . GLU B 1 81 ? -24.859 2.367 -11.609 1 87.94 81 GLU B N 1
ATOM 4630 C CA . GLU B 1 81 ? -26.094 1.951 -12.281 1 87.94 81 GLU B CA 1
ATOM 4631 C C . GLU B 1 81 ? -27.297 2.131 -11.367 1 87.94 81 GLU B C 1
ATOM 4633 O O . GLU B 1 81 ? -28.281 2.783 -11.75 1 87.94 81 GLU B O 1
ATOM 4638 N N . ALA B 1 82 ? -27.188 1.538 -10.203 1 86.5 82 ALA B N 1
ATOM 4639 C CA . ALA B 1 82 ? -28.281 1.671 -9.242 1 86.5 82 ALA B CA 1
ATOM 4640 C C . ALA B 1 82 ? -28.547 3.137 -8.922 1 86.5 82 ALA B C 1
ATOM 4642 O O . ALA B 1 82 ? -29.703 3.541 -8.766 1 86.5 82 ALA B O 1
ATOM 4643 N N . THR B 1 83 ? -27.516 3.959 -8.852 1 90.5 83 THR B N 1
ATOM 4644 C CA . THR B 1 83 ? -27.641 5.387 -8.586 1 90.5 83 THR B CA 1
ATOM 4645 C C . THR B 1 83 ? -28.422 6.086 -9.695 1 90.5 83 THR B C 1
ATOM 4647 O O . THR B 1 83 ? -29.375 6.82 -9.422 1 90.5 83 THR B O 1
ATOM 4650 N N . SER B 1 84 ? -28.062 5.797 -10.906 1 91.69 84 SER B N 1
ATOM 4651 C CA . SER B 1 84 ? -28.688 6.441 -12.055 1 91.69 84 SER B CA 1
ATOM 4652 C C . SER B 1 84 ? -30.172 6.078 -12.156 1 91.69 84 SER B C 1
ATOM 4654 O O . SER B 1 84 ? -31.016 6.938 -12.414 1 91.69 84 SER B O 1
ATOM 4656 N N . GLU B 1 85 ? -30.422 4.84 -11.922 1 89.06 85 GLU B N 1
ATOM 4657 C CA . GLU B 1 85 ? -31.797 4.375 -12.008 1 89.06 85 GLU B CA 1
ATOM 4658 C C . GLU B 1 85 ? -32.656 5.023 -10.938 1 89.06 85 GLU B C 1
ATOM 4660 O O . GLU B 1 85 ? -33.75 5.539 -11.234 1 89.06 85 GLU B O 1
ATOM 4665 N N . LEU B 1 86 ? -32.156 4.977 -9.734 1 90.56 86 LEU B N 1
ATOM 4666 C CA . LEU B 1 86 ? -32.906 5.59 -8.641 1 90.56 86 LEU B CA 1
ATOM 4667 C C . LEU B 1 86 ? -33.094 7.086 -8.867 1 90.56 86 LEU B C 1
ATOM 4669 O O . LEU B 1 86 ? -34.188 7.621 -8.703 1 90.56 86 LEU B O 1
ATOM 4673 N N . ASN B 1 87 ? -32.062 7.758 -9.234 1 93.75 87 ASN B N 1
ATOM 4674 C CA . ASN B 1 87 ? -32.094 9.203 -9.445 1 93.75 87 ASN B CA 1
ATOM 4675 C C . ASN B 1 87 ? -33.094 9.578 -10.539 1 93.75 87 ASN B C 1
ATOM 4677 O O . ASN B 1 87 ? -33.781 10.586 -10.422 1 93.75 87 ASN B O 1
ATOM 4681 N N . ARG B 1 88 ? -33.125 8.812 -11.586 1 90.94 88 ARG B N 1
ATOM 4682 C CA . ARG B 1 88 ? -34.062 9.062 -12.672 1 90.94 88 ARG B CA 1
ATOM 4683 C C . ARG B 1 88 ? -35.5 8.914 -12.188 1 90.94 88 ARG B C 1
ATOM 4685 O O . ARG B 1 88 ? -36.375 9.68 -12.586 1 90.94 88 ARG B O 1
ATOM 4692 N N . ARG B 1 89 ? -35.688 8 -11.367 1 89 89 ARG B N 1
ATOM 4693 C CA . ARG B 1 89 ? -37.031 7.707 -10.875 1 89 89 ARG B CA 1
ATOM 4694 C C . ARG B 1 89 ? -37.531 8.773 -9.898 1 89 89 ARG B C 1
ATOM 4696 O O . ARG B 1 89 ? -38.688 9.164 -9.906 1 89 89 ARG B O 1
ATOM 4703 N N . VAL B 1 90 ? -36.562 9.211 -9.07 1 85.31 90 VAL B N 1
ATOM 4704 C CA . VAL B 1 90 ? -36.969 10.055 -7.961 1 85.31 90 VAL B CA 1
ATOM 4705 C C . VAL B 1 90 ? -36.625 11.508 -8.258 1 85.31 90 VAL B C 1
ATOM 4707 O O . VAL B 1 90 ? -37.156 12.422 -7.598 1 85.31 90 VAL B O 1
ATOM 4710 N N . GLY B 1 91 ? -35.844 11.773 -9.242 1 82.38 91 GLY B N 1
ATOM 4711 C CA . GLY B 1 91 ? -35.312 13.109 -9.516 1 82.38 91 GLY B CA 1
ATOM 4712 C C . GLY B 1 91 ? -36.375 14.062 -10.039 1 82.38 91 GLY B C 1
ATOM 4713 O O . GLY B 1 91 ? -37.219 13.68 -10.852 1 82.38 91 GLY B O 1
ATOM 4714 N N . THR B 1 92 ? -36.406 15.227 -9.398 1 82.56 92 THR B N 1
ATOM 4715 C CA . THR B 1 92 ? -37.312 16.281 -9.844 1 82.56 92 THR B CA 1
ATOM 4716 C C . THR B 1 92 ? -36.531 17.312 -10.68 1 82.56 92 THR B C 1
ATOM 4718 O O . THR B 1 92 ? -37.031 18.422 -10.898 1 82.56 92 THR B O 1
ATOM 4721 N N . GLY B 1 93 ? -35.312 17.047 -11.039 1 86.88 93 GLY B N 1
ATOM 4722 C CA . GLY B 1 93 ? -34.5 17.922 -11.883 1 86.88 93 GLY B CA 1
ATOM 4723 C C . GLY B 1 93 ? -33.781 19 -11.094 1 86.88 93 GLY B C 1
ATOM 4724 O O . GLY B 1 93 ? -33.312 19.984 -11.672 1 86.88 93 GLY B O 1
ATOM 4725 N N . GLY B 1 94 ? -33.781 18.922 -9.742 1 92.06 94 GLY B N 1
ATOM 4726 C CA . GLY B 1 94 ? -33.031 19.859 -8.93 1 92.06 94 GLY B CA 1
ATOM 4727 C C . GLY B 1 94 ? -31.531 19.781 -9.164 1 92.06 94 GLY B C 1
ATOM 4728 O O . GLY B 1 94 ? -31.078 18.922 -9.914 1 92.06 94 GLY B O 1
ATOM 4729 N N . VAL B 1 95 ? -30.875 20.688 -8.617 1 95.12 95 VAL B N 1
ATOM 4730 C CA . VAL B 1 95 ? -29.422 20.812 -8.828 1 95.12 95 VAL B CA 1
ATOM 4731 C C . VAL B 1 95 ? -28.734 19.5 -8.453 1 95.12 95 VAL B C 1
ATOM 4733 O O . VAL B 1 95 ? -27.922 18.969 -9.219 1 95.12 95 VAL B O 1
ATOM 4736 N N . LEU B 1 96 ? -29.078 18.906 -7.285 1 96.06 96 LEU B N 1
ATOM 4737 C CA . LEU B 1 96 ? -28.422 17.703 -6.785 1 96.06 96 LEU B CA 1
ATOM 4738 C C . LEU B 1 96 ? -28.688 16.516 -7.707 1 96.06 96 LEU B C 1
ATOM 4740 O O . LEU B 1 96 ? -27.781 15.711 -7.949 1 96.06 96 LEU B O 1
ATOM 4744 N N . ASN B 1 97 ? -29.922 16.453 -8.219 1 96.12 97 ASN B N 1
ATOM 4745 C CA . ASN B 1 97 ? -30.234 15.359 -9.141 1 96.12 97 ASN B CA 1
ATOM 4746 C C . ASN B 1 97 ? -29.453 15.484 -10.445 1 96.12 97 ASN B C 1
ATOM 4748 O O . ASN B 1 97 ? -28.938 14.492 -10.961 1 96.12 97 ASN B O 1
ATOM 4752 N N . ARG B 1 98 ? -29.422 16.688 -10.922 1 95.69 98 ARG B N 1
ATOM 4753 C CA . ARG B 1 98 ? -28.719 16.906 -12.18 1 95.69 98 ARG B CA 1
ATOM 4754 C C . ARG B 1 98 ? -27.219 16.656 -12.016 1 95.69 98 ARG B C 1
ATOM 4756 O O . ARG B 1 98 ? -26.578 16.094 -12.906 1 95.69 98 ARG B O 1
ATOM 4763 N N . LEU B 1 99 ? -26.672 17.109 -10.898 1 96.5 99 LEU B N 1
ATOM 4764 C CA . LEU B 1 99 ? -25.266 16.875 -10.617 1 96.5 99 LEU B CA 1
ATOM 4765 C C . LEU B 1 99 ? -24.969 15.383 -10.484 1 96.5 99 LEU B C 1
ATOM 4767 O O . LEU B 1 99 ? -23.953 14.891 -10.977 1 96.5 99 LEU B O 1
ATOM 4771 N N . LEU B 1 100 ? -25.812 14.68 -9.789 1 95.69 100 LEU B N 1
ATOM 4772 C CA . LEU B 1 100 ? -25.625 13.242 -9.602 1 95.69 100 LEU B CA 1
ATOM 4773 C C . LEU B 1 100 ? -25.672 12.516 -10.945 1 95.69 100 LEU B C 1
ATOM 4775 O O . LEU B 1 100 ? -24.875 11.609 -11.188 1 95.69 100 LEU B O 1
ATOM 4779 N N . ASP B 1 101 ? -26.578 12.953 -11.805 1 94.56 101 ASP B N 1
ATOM 4780 C CA . ASP B 1 101 ? -26.656 12.391 -13.156 1 94.56 101 ASP B CA 1
ATOM 4781 C C . ASP B 1 101 ? -25.359 12.625 -13.922 1 94.56 101 ASP B C 1
ATOM 4783 O O . ASP B 1 101 ? -24.875 11.727 -14.602 1 94.56 101 ASP B O 1
ATOM 4787 N N . LEU B 1 102 ? -24.953 13.812 -13.781 1 95.19 102 LEU B N 1
ATOM 4788 C CA . LEU B 1 102 ? -23.703 14.156 -14.445 1 95.19 102 LEU B CA 1
ATOM 4789 C C . LEU B 1 102 ? -22.547 13.32 -13.914 1 95.19 102 LEU B C 1
ATOM 4791 O O . LEU B 1 102 ? -21.75 12.781 -14.688 1 95.19 102 LEU B O 1
ATOM 4795 N N . ARG B 1 103 ? -22.406 13.172 -12.594 1 94.56 103 ARG B N 1
ATOM 4796 C CA . ARG B 1 103 ? -21.359 12.359 -11.969 1 94.56 103 ARG B CA 1
ATOM 4797 C C . ARG B 1 103 ? -21.438 10.914 -12.445 1 94.56 103 ARG B C 1
ATOM 4799 O O . ARG B 1 103 ? -20.422 10.32 -12.797 1 94.56 103 ARG B O 1
ATOM 4806 N N . ALA B 1 104 ? -22.641 10.414 -12.438 1 92.94 104 ALA B N 1
ATOM 4807 C CA . ALA B 1 104 ? -22.844 9.031 -12.836 1 92.94 104 ALA B CA 1
ATOM 4808 C C . ALA B 1 104 ? -22.469 8.828 -14.305 1 92.94 104 ALA B C 1
ATOM 4810 O O . ALA B 1 104 ? -21.812 7.852 -14.656 1 92.94 104 ALA B O 1
ATOM 4811 N N . SER B 1 105 ? -22.891 9.75 -15.141 1 91.5 105 SER B N 1
ATOM 4812 C CA . SER B 1 105 ? -22.594 9.672 -16.562 1 91.5 105 SER B CA 1
ATOM 4813 C C . SER B 1 105 ? -21.094 9.758 -16.812 1 91.5 105 SER B C 1
ATOM 4815 O O . SER B 1 105 ? -20.547 9.023 -17.641 1 91.5 105 SER B O 1
ATOM 4817 N N . ASN B 1 106 ? -20.5 10.68 -16.109 1 92.19 106 ASN B N 1
ATOM 4818 C CA . ASN B 1 106 ? -19.062 10.852 -16.266 1 92.19 106 ASN B CA 1
ATOM 4819 C C . ASN B 1 106 ? -18.297 9.625 -15.805 1 92.19 106 ASN B C 1
ATOM 4821 O O . ASN B 1 106 ? -17.281 9.258 -16.391 1 92.19 106 ASN B O 1
ATOM 4825 N N . ALA B 1 107 ? -18.688 9 -14.75 1 88.69 107 ALA B N 1
ATOM 4826 C CA . ALA B 1 107 ? -18.047 7.789 -14.25 1 88.69 107 ALA B CA 1
ATOM 4827 C C . ALA B 1 107 ? -18.141 6.652 -15.266 1 88.69 107 ALA B C 1
ATOM 4829 O O . ALA B 1 107 ? -17.219 5.848 -15.398 1 88.69 107 ALA B O 1
ATOM 4830 N N . ASN B 1 108 ? -19.219 6.637 -15.984 1 81.25 108 ASN B N 1
ATOM 4831 C CA . ASN B 1 108 ? -19.484 5.562 -16.938 1 81.25 108 ASN B CA 1
ATOM 4832 C C . ASN B 1 108 ? -18.844 5.844 -18.297 1 81.25 108 ASN B C 1
ATOM 4834 O O . ASN B 1 108 ? -18.281 4.945 -18.906 1 81.25 108 ASN B O 1
ATOM 4838 N N . LEU B 1 109 ? -18.906 7.141 -18.734 1 82.5 109 LEU B N 1
ATOM 4839 C CA . LEU B 1 109 ? -18.578 7.461 -20.109 1 82.5 109 LEU B CA 1
ATOM 4840 C C . LEU B 1 109 ? -17.266 8.227 -20.188 1 82.5 109 LEU B C 1
ATOM 4842 O O . LEU B 1 109 ? -16.75 8.469 -21.281 1 82.5 109 LEU B O 1
ATOM 4846 N N . GLU B 1 110 ? -16.609 8.578 -19.047 1 84.88 110 GLU B N 1
ATOM 4847 C CA . GLU B 1 110 ? -15.391 9.367 -19 1 84.88 110 GLU B CA 1
ATOM 4848 C C . GLU B 1 110 ? -15.492 10.586 -19.906 1 84.88 110 GLU B C 1
ATOM 4850 O O . GLU B 1 110 ? -14.695 10.742 -20.844 1 84.88 110 GLU B O 1
ATOM 4855 N N . LEU B 1 111 ? -16.375 11.445 -19.594 1 87.88 111 LEU B N 1
ATOM 4856 C CA . LEU B 1 111 ? -16.672 12.641 -20.375 1 87.88 111 LEU B CA 1
ATOM 4857 C C . LEU B 1 111 ? -15.461 13.562 -20.438 1 87.88 111 LEU B C 1
ATOM 4859 O O . LEU B 1 111 ? -14.672 13.625 -19.5 1 87.88 111 LEU B O 1
ATOM 4863 N N . GLY B 1 112 ? -15.234 14.18 -21.578 1 89.31 112 GLY B N 1
ATOM 4864 C CA . GLY B 1 112 ? -14.195 15.188 -21.688 1 89.31 112 GLY B CA 1
ATOM 4865 C C . GLY B 1 112 ? -14.492 16.453 -20.906 1 89.31 112 GLY B C 1
ATOM 4866 O O . GLY B 1 112 ? -15.641 16.703 -20.531 1 89.31 112 GLY B O 1
ATOM 4867 N N . ASP B 1 113 ? -13.586 17.25 -20.719 1 89.88 113 ASP B N 1
ATOM 4868 C CA . ASP B 1 113 ? -13.711 18.484 -19.938 1 89.88 113 ASP B CA 1
ATOM 4869 C C . ASP B 1 113 ? -14.75 19.422 -20.547 1 89.88 113 ASP B C 1
ATOM 4871 O O . ASP B 1 113 ? -15.539 20.031 -19.828 1 89.88 113 ASP B O 1
ATOM 4875 N N . GLU B 1 114 ? -14.781 19.484 -21.844 1 93.06 114 GLU B N 1
ATOM 4876 C CA . GLU B 1 114 ? -15.703 20.391 -22.516 1 93.06 114 GLU B CA 1
ATOM 4877 C C . GLU B 1 114 ? -17.156 19.969 -22.297 1 93.06 114 GLU B C 1
ATOM 4879 O O . GLU B 1 114 ? -18.031 20.812 -22.094 1 93.06 114 GLU B O 1
ATOM 4884 N N . GLU B 1 115 ? -17.375 18.719 -22.344 1 94.19 115 GLU B N 1
ATOM 4885 C CA . GLU B 1 115 ? -18.719 18.203 -22.141 1 94.19 115 GLU B CA 1
ATOM 4886 C C . GLU B 1 115 ? -19.188 18.438 -20.703 1 94.19 115 GLU B C 1
ATOM 4888 O O . GLU B 1 115 ? -20.328 18.828 -20.469 1 94.19 115 GLU B O 1
ATOM 4893 N N . VAL B 1 116 ? -18.344 18.219 -19.797 1 95.38 116 VAL B N 1
ATOM 4894 C CA . VAL B 1 116 ? -18.672 18.422 -18.391 1 95.38 116 VAL B CA 1
ATOM 4895 C C . VAL B 1 116 ? -18.922 19.891 -18.109 1 95.38 116 VAL B C 1
ATOM 4897 O O . VAL B 1 116 ? -19.906 20.25 -17.438 1 95.38 116 VAL B O 1
ATOM 4900 N N . ILE B 1 117 ? -18.078 20.797 -18.688 1 96.62 117 ILE B N 1
ATOM 4901 C CA . ILE B 1 117 ? -18.234 22.234 -18.484 1 96.62 117 ILE B CA 1
ATOM 4902 C C . ILE B 1 117 ? -19.578 22.672 -19.062 1 96.62 117 ILE B C 1
ATOM 4904 O O . ILE B 1 117 ? -20.297 23.469 -18.453 1 96.62 117 ILE B O 1
ATOM 4908 N N . SER B 1 118 ? -19.891 22.125 -20.188 1 96.94 118 SER B N 1
ATOM 4909 C CA . SER B 1 118 ? -21.172 22.469 -20.797 1 96.94 118 SER B CA 1
ATOM 4910 C C . SER B 1 118 ? -22.344 22.062 -19.906 1 96.94 118 SER B C 1
ATOM 4912 O O . SER B 1 118 ? -23.312 22.812 -19.766 1 96.94 118 SER B O 1
ATOM 4914 N N . ALA B 1 119 ? -22.234 20.922 -19.328 1 96.69 119 ALA B N 1
ATOM 4915 C CA . ALA B 1 119 ? -23.281 20.453 -18.438 1 96.69 119 ALA B CA 1
ATOM 4916 C C . ALA B 1 119 ? -23.375 21.328 -17.188 1 96.69 119 ALA B C 1
ATOM 4918 O O . ALA B 1 119 ? -24.469 21.656 -16.734 1 96.69 119 ALA B O 1
ATOM 4919 N N . LEU B 1 120 ? -22.266 21.719 -16.609 1 97.5 120 LEU B N 1
ATOM 4920 C CA . LEU B 1 120 ? -22.234 22.594 -15.438 1 97.5 120 LEU B CA 1
ATOM 4921 C C . LEU B 1 120 ? -22.812 23.969 -15.766 1 97.5 120 LEU B C 1
ATOM 4923 O O . LEU B 1 120 ? -23.531 24.547 -14.961 1 97.5 120 LEU B O 1
ATOM 4927 N N . GLU B 1 121 ? -22.469 24.438 -16.984 1 97.69 121 GLU B N 1
ATOM 4928 C CA . GLU B 1 121 ? -23.016 25.719 -17.438 1 97.69 121 GLU B CA 1
ATOM 4929 C C . GLU B 1 121 ? -24.547 25.656 -17.531 1 97.69 121 GLU B C 1
ATOM 4931 O O . GLU B 1 121 ? -25.234 26.609 -17.141 1 97.69 121 GLU B O 1
ATOM 4936 N N . LYS B 1 122 ? -25 24.609 -18 1 97.06 122 LYS B N 1
ATOM 4937 C CA . LYS B 1 122 ? -26.453 24.438 -18.094 1 97.06 122 LYS B CA 1
ATOM 4938 C C . LYS B 1 122 ? -27.094 24.438 -16.719 1 97.06 122 LYS B C 1
ATOM 4940 O O . LYS B 1 122 ? -28.141 25.062 -16.516 1 97.06 122 LYS B O 1
ATOM 4945 N N . ILE B 1 123 ? -26.516 23.734 -15.766 1 97.19 123 ILE B N 1
ATOM 4946 C CA . ILE B 1 123 ? -27.016 23.734 -14.398 1 97.19 123 ILE B CA 1
ATOM 4947 C C . ILE B 1 123 ? -27 25.156 -13.836 1 97.19 123 ILE B C 1
ATOM 4949 O O . ILE B 1 123 ? -27.984 25.594 -13.219 1 97.19 123 ILE B O 1
ATOM 4953 N N . LEU B 1 124 ? -25.906 25.859 -14.07 1 97.06 124 LEU B N 1
ATOM 4954 C CA . LEU B 1 124 ? -25.766 27.234 -13.594 1 97.06 124 LEU B CA 1
ATOM 4955 C C . LEU B 1 124 ? -26.812 28.141 -14.227 1 97.06 124 LEU B C 1
ATOM 4957 O O . LEU B 1 124 ? -27.469 28.922 -13.531 1 97.06 124 LEU B O 1
ATOM 4961 N N . ASP B 1 125 ? -27.047 27.953 -15.516 1 96.62 125 ASP B N 1
ATOM 4962 C CA . ASP B 1 125 ? -28 28.781 -16.25 1 96.62 125 ASP B CA 1
ATOM 4963 C C . ASP B 1 125 ? -29.438 28.547 -15.75 1 96.62 125 ASP B C 1
ATOM 4965 O O . ASP B 1 125 ? -30.219 29.5 -15.641 1 96.62 125 ASP B O 1
ATOM 4969 N N . ASP B 1 126 ? -29.688 27.359 -15.375 1 95.56 126 ASP B N 1
ATOM 4970 C CA . ASP B 1 126 ? -31.062 26.969 -15.047 1 95.56 126 ASP B CA 1
ATOM 4971 C C . ASP B 1 126 ? -31.344 27.172 -13.562 1 95.56 126 ASP B C 1
ATOM 4973 O O . ASP B 1 126 ? -32.469 26.938 -13.102 1 95.56 126 ASP B O 1
ATOM 4977 N N . THR B 1 127 ? -30.344 27.516 -12.766 1 95.44 127 THR B N 1
ATOM 4978 C CA . THR B 1 127 ? -30.516 27.641 -11.32 1 95.44 127 THR B CA 1
ATOM 4979 C C . THR B 1 127 ? -30.547 29.109 -10.906 1 95.44 127 THR B C 1
ATOM 4981 O O . THR B 1 127 ? -29.641 29.875 -11.234 1 95.44 127 THR B O 1
ATOM 4984 N N . ASP B 1 128 ? -31.609 29.422 -10.281 1 93.88 128 ASP B N 1
ATOM 4985 C CA . ASP B 1 128 ? -31.75 30.812 -9.859 1 93.88 128 ASP B CA 1
ATOM 4986 C C . ASP B 1 128 ? -31.109 31.031 -8.484 1 93.88 128 ASP B C 1
ATOM 4988 O O . ASP B 1 128 ? -30.594 32.125 -8.203 1 93.88 128 ASP B O 1
ATOM 4992 N N . ASP B 1 129 ? -31.188 30.078 -7.668 1 95.38 129 ASP B N 1
ATOM 4993 C CA . ASP B 1 129 ? -30.656 30.156 -6.312 1 95.38 129 ASP B CA 1
ATOM 4994 C C . ASP B 1 129 ? -30.156 28.797 -5.832 1 95.38 129 ASP B C 1
ATOM 4996 O O . ASP B 1 129 ? -30.953 27.859 -5.691 1 95.38 129 ASP B O 1
ATOM 5000 N N . PHE B 1 130 ? -28.906 28.75 -5.578 1 95.94 130 PHE B N 1
ATOM 5001 C CA . PHE B 1 130 ? -28.312 27.547 -5.02 1 95.94 130 PHE B CA 1
ATOM 5002 C C . PHE B 1 130 ? -28.531 27.469 -3.516 1 95.94 130 PHE B C 1
ATOM 5004 O O . PHE B 1 130 ? -28.266 28.438 -2.797 1 95.94 130 PHE B O 1
ATOM 5011 N N . ASP B 1 131 ? -29.062 26.406 -3.115 1 91.56 131 ASP B N 1
ATOM 5012 C CA . ASP B 1 131 ? -29.016 26.203 -1.671 1 91.56 131 ASP B CA 1
ATOM 5013 C C . ASP B 1 131 ? -27.625 25.734 -1.232 1 91.56 131 ASP B C 1
ATOM 5015 O O . ASP B 1 131 ? -26.734 25.547 -2.064 1 91.56 131 ASP B O 1
ATOM 5019 N N . ASP B 1 132 ? -27.359 25.516 0.021 1 91.56 132 ASP B N 1
ATOM 5020 C CA . ASP B 1 132 ? -26.047 25.234 0.574 1 91.56 132 ASP B CA 1
ATOM 5021 C C . ASP B 1 132 ? -25.484 23.922 0.032 1 91.56 132 ASP B C 1
ATOM 5023 O O . ASP B 1 132 ? -24.391 23.891 -0.505 1 91.56 132 ASP B O 1
ATOM 5027 N N . GLU B 1 133 ? -26.281 22.828 0.083 1 93.69 133 GLU B N 1
ATOM 5028 C CA . GLU B 1 133 ? -25.781 21.531 -0.368 1 93.69 133 GLU B CA 1
ATOM 5029 C C . GLU B 1 133 ? -25.547 21.531 -1.876 1 93.69 133 GLU B C 1
ATOM 5031 O O . GLU B 1 133 ? -24.562 20.953 -2.352 1 93.69 133 GLU B O 1
ATOM 5036 N N . GLY B 1 134 ? -26.484 22.203 -2.602 1 95.25 134 GLY B N 1
ATOM 5037 C CA . GLY B 1 134 ? -26.328 22.281 -4.043 1 95.25 134 GLY B CA 1
ATOM 5038 C C . GLY B 1 134 ? -25.031 22.953 -4.469 1 95.25 134 GLY B C 1
ATOM 5039 O O . GLY B 1 134 ? -24.312 22.438 -5.324 1 95.25 134 GLY B O 1
ATOM 5040 N N . ILE B 1 135 ? -24.734 24.078 -3.85 1 97.25 135 ILE B N 1
ATOM 5041 C CA . ILE B 1 135 ? -23.562 24.828 -4.27 1 97.25 135 ILE B CA 1
ATOM 5042 C C . ILE B 1 135 ? -22.297 24.125 -3.766 1 97.25 135 ILE B C 1
ATOM 5044 O O . ILE B 1 135 ? -21.25 24.172 -4.422 1 97.25 135 ILE B O 1
ATOM 5048 N N . ILE B 1 136 ? -22.359 23.484 -2.582 1 96.56 136 ILE B N 1
ATOM 5049 C CA . ILE B 1 136 ? -21.234 22.703 -2.088 1 96.56 136 ILE B CA 1
ATOM 5050 C C . ILE B 1 136 ? -20.891 21.594 -3.082 1 96.56 136 ILE B C 1
ATOM 5052 O O . ILE B 1 136 ? -19.75 21.484 -3.535 1 96.56 136 ILE B O 1
ATOM 5056 N N . GLN B 1 137 ? -21.891 20.812 -3.531 1 96.5 137 GLN B N 1
ATOM 5057 C CA . GLN B 1 137 ? -21.672 19.688 -4.438 1 96.5 137 GLN B CA 1
ATOM 5058 C C . GLN B 1 137 ? -21.266 20.172 -5.824 1 96.5 137 GLN B C 1
ATOM 5060 O O . GLN B 1 137 ? -20.469 19.516 -6.512 1 96.5 137 GLN B O 1
ATOM 5065 N N . PHE B 1 138 ? -21.859 21.328 -6.203 1 97.88 138 PHE B N 1
ATOM 5066 C CA . PHE B 1 138 ? -21.5 21.938 -7.477 1 97.88 138 PHE B CA 1
ATOM 5067 C C . PHE B 1 138 ? -20.031 22.312 -7.504 1 97.88 138 PHE B C 1
ATOM 5069 O O . PHE B 1 138 ? -19.297 21.953 -8.438 1 97.88 138 PHE B O 1
ATOM 5076 N N . THR B 1 139 ? -19.547 22.922 -6.465 1 98 139 THR B N 1
ATOM 5077 C CA . THR B 1 139 ? -18.156 23.359 -6.34 1 98 139 THR B CA 1
ATOM 5078 C C . THR B 1 139 ? -17.234 22.172 -6.199 1 98 139 THR B C 1
ATOM 5080 O O . THR B 1 139 ? -16.188 22.094 -6.863 1 98 139 THR B O 1
ATOM 5083 N N . ASP B 1 140 ? -17.594 21.234 -5.371 1 96.75 140 ASP B N 1
ATOM 5084 C CA . ASP B 1 140 ? -16.812 20.031 -5.156 1 96.75 140 ASP B CA 1
ATOM 5085 C C . ASP B 1 140 ? -16.562 19.297 -6.473 1 96.75 140 ASP B C 1
ATOM 5087 O O . ASP B 1 140 ? -15.422 18.906 -6.766 1 96.75 140 ASP B O 1
ATOM 5091 N N . TYR B 1 141 ? -17.656 19.188 -7.195 1 96.75 141 TYR B N 1
ATOM 5092 C CA . TYR B 1 141 ? -17.531 18.422 -8.43 1 96.75 141 TYR B CA 1
ATOM 5093 C C . TYR B 1 141 ? -16.625 19.125 -9.422 1 96.75 141 TYR B C 1
ATOM 5095 O O . TYR B 1 141 ? -15.766 18.5 -10.047 1 96.75 141 TYR B O 1
ATOM 5103 N N . ALA B 1 142 ? -16.781 20.438 -9.562 1 97.19 142 ALA B N 1
ATOM 5104 C CA . ALA B 1 142 ? -15.906 21.203 -10.445 1 97.19 142 ALA B CA 1
ATOM 5105 C C . ALA B 1 142 ? -14.445 21.062 -10.031 1 97.19 142 ALA B C 1
ATOM 5107 O O . ALA B 1 142 ? -13.57 20.875 -10.883 1 97.19 142 ALA B O 1
ATOM 5108 N N . MET B 1 143 ? -14.195 21.094 -8.75 1 97.06 143 MET B N 1
ATOM 5109 C CA . MET B 1 143 ? -12.828 21.016 -8.242 1 97.06 143 MET B CA 1
ATOM 5110 C C . MET B 1 143 ? -12.266 19.609 -8.375 1 97.06 143 MET B C 1
ATOM 5112 O O . MET B 1 143 ? -11.078 19.422 -8.648 1 97.06 143 MET B O 1
ATOM 5116 N N . GLU B 1 144 ? -13.094 18.641 -8.172 1 94.56 144 GLU B N 1
ATOM 5117 C CA . GLU B 1 144 ? -12.688 17.25 -8.391 1 94.56 144 GLU B CA 1
ATOM 5118 C C . GLU B 1 144 ? -12.188 17.047 -9.812 1 94.56 144 GLU B C 1
ATOM 5120 O O . GLU B 1 144 ? -11.258 16.266 -10.047 1 94.56 144 GLU B O 1
ATOM 5125 N N . LEU B 1 145 ? -12.766 17.781 -10.766 1 95.06 145 LEU B N 1
ATOM 5126 C CA . LEU B 1 145 ? -12.414 17.641 -12.172 1 95.06 145 LEU B CA 1
ATOM 5127 C C . LEU B 1 145 ? -11.336 18.656 -12.57 1 95.06 145 LEU B C 1
ATOM 5129 O O . LEU B 1 145 ? -11.055 18.844 -13.758 1 95.06 145 LEU B O 1
ATOM 5133 N N . ARG B 1 146 ? -10.727 19.375 -11.688 1 93.81 146 ARG B N 1
ATOM 5134 C CA . ARG B 1 146 ? -9.633 20.328 -11.844 1 93.81 146 ARG B CA 1
ATOM 5135 C C . ARG B 1 146 ? -10.039 21.484 -12.758 1 93.81 146 ARG B C 1
ATOM 5137 O O . ARG B 1 146 ? -9.25 21.922 -13.602 1 93.81 146 ARG B O 1
ATOM 5144 N N . LEU B 1 147 ? -11.297 21.844 -12.562 1 96.56 147 LEU B N 1
ATOM 5145 C CA . LEU B 1 147 ? -11.805 22.969 -13.344 1 96.56 147 LEU B CA 1
ATOM 5146 C C . LEU B 1 147 ? -11.672 24.281 -12.57 1 96.56 147 LEU B C 1
ATOM 5148 O O . LEU B 1 147 ? -12.609 25.078 -12.539 1 96.56 147 LEU B O 1
ATOM 5152 N N . GLU B 1 148 ? -10.641 24.484 -11.891 1 96.12 148 GLU B N 1
ATOM 5153 C CA . GLU B 1 148 ? -10.375 25.641 -11.055 1 96.12 148 GLU B CA 1
ATOM 5154 C C . GLU B 1 148 ? -10.469 26.938 -11.867 1 96.12 148 GLU B C 1
ATOM 5156 O O . GLU B 1 148 ? -11.062 27.922 -11.414 1 96.12 148 GLU B O 1
ATOM 5161 N N . SER B 1 149 ? -9.859 26.953 -13.062 1 95.62 149 SER B N 1
ATOM 5162 C CA . SER B 1 149 ? -9.852 28.141 -13.906 1 95.62 149 SER B CA 1
ATOM 5163 C C . SER B 1 149 ? -11.266 28.531 -14.32 1 95.62 149 SER B C 1
ATOM 5165 O O . SER B 1 149 ? -11.617 29.719 -14.305 1 95.62 149 SER B O 1
ATOM 5167 N N . TRP B 1 150 ? -12.055 27.594 -14.617 1 96.88 150 TRP B N 1
ATOM 5168 C CA . TRP B 1 150 ? -13.438 27.859 -15.008 1 96.88 150 TRP B CA 1
ATOM 5169 C C . TRP B 1 150 ? -14.227 28.438 -13.836 1 96.88 150 TRP B C 1
ATOM 5171 O O . TRP B 1 150 ? -14.992 29.391 -14.008 1 96.88 150 TRP B O 1
ATOM 5181 N N . LEU B 1 151 ? -14.102 27.859 -12.609 1 97.19 151 LEU B N 1
ATOM 5182 C CA . LEU B 1 151 ? -14.789 28.344 -11.414 1 97.19 151 LEU B CA 1
ATOM 5183 C C . LEU B 1 151 ? -14.414 29.797 -11.125 1 97.19 151 LEU B C 1
ATOM 5185 O O . LEU B 1 151 ? -15.273 30.609 -10.797 1 97.19 151 LEU B O 1
ATOM 5189 N N . MET B 1 152 ? -13.133 30.094 -11.281 1 96.75 152 MET B N 1
ATOM 5190 C CA . MET B 1 152 ? -12.648 31.438 -11.016 1 96.75 152 MET B CA 1
ATOM 5191 C C . MET B 1 152 ? -13.234 32.438 -12.016 1 96.75 152 MET B C 1
ATOM 5193 O O . MET B 1 152 ? -13.648 33.531 -11.633 1 96.75 152 MET B O 1
ATOM 5197 N N . GLN B 1 153 ? -13.297 32 -13.258 1 96.75 153 GLN B N 1
ATOM 5198 C CA . GLN B 1 153 ? -13.836 32.875 -14.312 1 96.75 153 GLN B CA 1
ATOM 5199 C C . GLN B 1 153 ? -15.32 33.156 -14.086 1 96.75 153 GLN B C 1
ATOM 5201 O O . GLN B 1 153 ? -15.828 34.219 -14.445 1 96.75 153 GLN B O 1
ATOM 5206 N N . ASN B 1 154 ? -16 32.219 -13.484 1 97.81 154 ASN B N 1
ATOM 5207 C CA . ASN B 1 154 ? -17.438 32.344 -13.289 1 97.81 154 ASN B CA 1
ATOM 5208 C C . ASN B 1 154 ? -17.781 32.656 -11.836 1 97.81 154 ASN B C 1
ATOM 5210 O O . ASN B 1 154 ? -18.953 32.562 -11.43 1 97.81 154 ASN B O 1
ATOM 5214 N N . LYS B 1 155 ? -16.844 33.031 -11.023 1 97.94 155 LYS B N 1
ATOM 5215 C CA . LYS B 1 155 ? -17 33.219 -9.586 1 97.94 155 LYS B CA 1
ATOM 5216 C C . LYS B 1 155 ? -18.125 34.219 -9.281 1 97.94 155 LYS B C 1
ATOM 5218 O O . LYS B 1 155 ? -19.031 33.906 -8.508 1 97.94 155 LYS B O 1
ATOM 5223 N N . ASP B 1 156 ? -18.094 35.375 -9.969 1 97 156 ASP B N 1
ATOM 5224 C CA . ASP B 1 156 ? -19.094 36.406 -9.711 1 97 156 ASP B CA 1
ATOM 5225 C C . ASP B 1 156 ? -20.484 35.938 -10.125 1 97 156 ASP B C 1
ATOM 5227 O O . ASP B 1 156 ? -21.469 36.188 -9.414 1 97 156 ASP B O 1
ATOM 5231 N N . ARG B 1 157 ? -20.484 35.25 -11.242 1 97.06 157 ARG B N 1
ATOM 5232 C CA . ARG B 1 157 ? -21.75 34.719 -11.734 1 97.06 157 ARG B CA 1
ATOM 5233 C C . ARG B 1 157 ? -22.328 33.719 -10.75 1 97.06 157 ARG B C 1
ATOM 5235 O O . ARG B 1 157 ? -23.531 33.781 -10.43 1 97.06 157 ARG B O 1
ATOM 5242 N N . ILE B 1 158 ? -21.562 32.906 -10.219 1 98.12 158 ILE B N 1
ATOM 5243 C CA . ILE B 1 158 ? -22 31.859 -9.289 1 98.12 158 ILE B CA 1
ATOM 5244 C C . ILE B 1 158 ? -22.422 32.5 -7.965 1 98.12 158 ILE B C 1
ATOM 5246 O O . ILE B 1 158 ? -23.469 32.156 -7.406 1 98.12 158 ILE B O 1
ATOM 5250 N N . GLN B 1 159 ? -21.641 33.438 -7.516 1 97.06 159 GLN B N 1
ATOM 5251 C CA . GLN B 1 159 ? -21.953 34.156 -6.277 1 97.06 159 GLN B CA 1
ATOM 5252 C C . GLN B 1 159 ? -23.328 34.812 -6.359 1 97.06 159 GLN B C 1
ATOM 5254 O O . GLN B 1 159 ? -24.094 34.781 -5.391 1 97.06 159 GLN B O 1
ATOM 5259 N N . SER B 1 160 ? -23.625 35.312 -7.543 1 96.62 160 SER B N 1
ATOM 5260 C CA . SER B 1 160 ? -24.875 36.031 -7.727 1 96.62 160 SER B CA 1
ATOM 5261 C C . SER B 1 160 ? -26.078 35.094 -7.688 1 96.62 160 SER B C 1
ATOM 5263 O O . SER B 1 160 ? -27.219 35.531 -7.523 1 96.62 160 SER B O 1
ATOM 5265 N N . LYS B 1 161 ? -25.797 33.844 -7.758 1 96.81 161 LYS B N 1
ATOM 5266 C CA . LYS B 1 161 ? -26.875 32.844 -7.781 1 96.81 161 LYS B CA 1
ATOM 5267 C C . LYS B 1 161 ? -26.938 32.094 -6.457 1 96.81 161 LYS B C 1
ATOM 5269 O O . LYS B 1 161 ? -27.516 31 -6.391 1 96.81 161 LYS B O 1
ATOM 5274 N N . CYS B 1 162 ? -26.297 32.625 -5.453 1 96.25 162 CYS B N 1
ATOM 5275 C CA . CYS B 1 162 ? -26.328 32.062 -4.109 1 96.25 162 CYS B CA 1
ATOM 5276 C C . CYS B 1 162 ? -26.922 33.062 -3.113 1 96.25 162 CYS B C 1
ATOM 5278 O O . CYS B 1 162 ? -26.469 34.188 -3.018 1 96.25 162 CYS B O 1
ATOM 5280 N N . SER B 1 163 ? -27.969 32.625 -2.428 1 91 163 SER B N 1
ATOM 5281 C CA . SER B 1 163 ? -28.516 33.469 -1.375 1 91 163 SER B CA 1
ATOM 5282 C C . SER B 1 163 ? -27.5 33.688 -0.264 1 91 163 SER B C 1
ATOM 5284 O O . SER B 1 163 ? -27.5 34.75 0.389 1 91 163 SER B O 1
ATOM 5286 N N . TYR B 1 164 ? -26.625 32.812 -0.042 1 94.62 164 TYR B N 1
ATOM 5287 C CA . TYR B 1 164 ? -25.516 32.875 0.898 1 94.62 164 TYR B CA 1
ATOM 5288 C C . TYR B 1 164 ? -24.203 32.5 0.21 1 94.62 164 TYR B C 1
ATOM 5290 O O . TYR B 1 164 ? -23.703 31.391 0.354 1 94.62 164 TYR B O 1
ATOM 5298 N N . PRO B 1 165 ? -23.656 33.469 -0.446 1 96.44 165 PRO B N 1
ATOM 5299 C CA . PRO B 1 165 ? -22.484 33.188 -1.287 1 96.44 165 PRO B CA 1
ATOM 5300 C C . PRO B 1 165 ? -21.266 32.75 -0.48 1 96.44 165 PRO B C 1
ATOM 5302 O O . PRO B 1 165 ? -20.297 32.25 -1.049 1 96.44 165 PRO B O 1
ATOM 5305 N N . GLN B 1 166 ? -21.266 32.969 0.895 1 96.88 166 GLN B N 1
ATOM 5306 C CA . GLN B 1 166 ? -20.156 32.562 1.749 1 96.88 166 GLN B CA 1
ATOM 5307 C C . GLN B 1 166 ? -19.875 31.062 1.629 1 96.88 166 GLN B C 1
ATOM 5309 O O . GLN B 1 166 ? -18.734 30.641 1.688 1 96.88 166 GLN B O 1
ATOM 5314 N N . THR B 1 167 ? -20.984 30.281 1.419 1 96.31 167 THR B N 1
ATOM 5315 C CA . THR B 1 167 ? -20.812 28.828 1.292 1 96.31 167 THR B CA 1
ATOM 5316 C C . THR B 1 167 ? -19.969 28.484 0.064 1 96.31 167 THR B C 1
ATOM 5318 O O . THR B 1 167 ? -19.031 27.703 0.151 1 96.31 167 THR B O 1
ATOM 5321 N N . PHE B 1 168 ? -20.312 29.125 -1.004 1 97.5 168 PHE B N 1
ATOM 5322 C CA . PHE B 1 168 ? -19.562 28.922 -2.24 1 97.5 168 PHE B CA 1
ATOM 5323 C C . PHE B 1 168 ? -18.109 29.328 -2.061 1 97.5 168 PHE B C 1
ATOM 5325 O O . PHE B 1 168 ? -17.203 28.547 -2.357 1 97.5 168 PHE B O 1
ATOM 5332 N N . LEU B 1 169 ? -17.891 30.516 -1.58 1 98.06 169 LEU B N 1
ATOM 5333 C CA . LEU B 1 169 ? -16.547 31.062 -1.418 1 98.06 169 LEU B CA 1
ATOM 5334 C C . LEU B 1 169 ? -15.719 30.172 -0.494 1 98.06 169 LEU B C 1
ATOM 5336 O O . LEU B 1 169 ? -14.555 29.891 -0.785 1 98.06 169 LEU B O 1
ATOM 5340 N N . TYR B 1 170 ? -16.328 29.781 0.605 1 97.81 170 TYR B N 1
ATOM 5341 C CA . TYR B 1 170 ? -15.633 28.953 1.574 1 97.81 170 TYR B CA 1
ATOM 5342 C C . TYR B 1 170 ? -15.227 27.625 0.956 1 97.81 170 TYR B C 1
ATOM 5344 O O . TYR B 1 170 ? -14.07 27.203 1.057 1 97.81 170 TYR B O 1
ATOM 5352 N N . GLU B 1 171 ? -16.156 26.953 0.256 1 97.06 171 GLU B N 1
ATOM 5353 C CA . GLU B 1 171 ? -15.883 25.656 -0.358 1 97.06 171 GLU B CA 1
ATOM 5354 C C . GLU B 1 171 ? -14.789 25.75 -1.416 1 97.06 171 GLU B C 1
ATOM 5356 O O . GLU B 1 171 ? -13.898 24.906 -1.478 1 97.06 171 GLU B O 1
ATOM 5361 N N . PHE B 1 172 ? -14.93 26.797 -2.143 1 98.19 172 PHE B N 1
ATOM 5362 C CA . PHE B 1 172 ? -13.945 27.031 -3.195 1 98.19 172 PHE B CA 1
ATOM 5363 C C . PHE B 1 172 ? -12.562 27.266 -2.602 1 98.19 172 PHE B C 1
ATOM 5365 O O . PHE B 1 172 ? -11.586 26.656 -3.025 1 98.19 172 PHE B O 1
ATOM 5372 N N . ALA B 1 173 ? -12.469 28.078 -1.575 1 98.19 173 ALA B N 1
ATOM 5373 C CA . ALA B 1 173 ? -11.211 28.391 -0.903 1 98.19 173 ALA B CA 1
ATOM 5374 C C . ALA B 1 173 ? -10.602 27.125 -0.284 1 98.19 173 ALA B C 1
ATOM 5376 O O . ALA B 1 173 ? -9.391 26.906 -0.371 1 98.19 173 ALA B O 1
ATOM 5377 N N . ASP B 1 174 ? -11.391 26.391 0.335 1 97.25 174 ASP B N 1
ATOM 5378 C CA . ASP B 1 174 ? -10.953 25.156 0.976 1 97.25 174 ASP B CA 1
ATOM 5379 C C . ASP B 1 174 ? -10.297 24.203 -0.035 1 97.25 174 ASP B C 1
ATOM 5381 O O . ASP B 1 174 ? -9.227 23.656 0.226 1 97.25 174 ASP B O 1
ATOM 5385 N N . HIS B 1 175 ? -10.93 24.125 -1.171 1 97.56 175 HIS B N 1
ATOM 5386 C CA . HIS B 1 175 ? -10.391 23.25 -2.209 1 97.56 175 HIS B CA 1
ATOM 5387 C C . HIS B 1 175 ? -9.078 23.812 -2.764 1 97.56 175 HIS B C 1
ATOM 5389 O O . HIS B 1 175 ? -8.156 23.047 -3.072 1 97.56 175 HIS B O 1
ATOM 5395 N N . LEU B 1 176 ? -9 25.094 -2.938 1 98 176 LEU B N 1
ATOM 5396 C CA . LEU B 1 176 ? -7.773 25.719 -3.416 1 98 176 LEU B CA 1
ATOM 5397 C C . LEU B 1 176 ? -6.621 25.453 -2.449 1 98 176 LEU B C 1
ATOM 5399 O O . LEU B 1 176 ? -5.492 25.203 -2.875 1 98 176 LEU B O 1
ATOM 5403 N N . GLU B 1 177 ? -6.953 25.547 -1.15 1 97.31 177 GLU B N 1
ATOM 5404 C CA . GLU B 1 177 ? -5.949 25.25 -0.134 1 97.31 177 GLU B CA 1
ATOM 5405 C C . GLU B 1 177 ? -5.477 23.797 -0.232 1 97.31 177 GLU B C 1
ATOM 5407 O O . GLU B 1 177 ? -4.273 23.531 -0.198 1 97.31 177 GLU B O 1
ATOM 5412 N N . GLU B 1 178 ? -6.371 22.906 -0.4 1 95.94 178 GLU B N 1
ATOM 5413 C CA . GLU B 1 178 ? -6.039 21.5 -0.537 1 95.94 178 GLU B CA 1
ATOM 5414 C C . GLU B 1 178 ? -5.16 21.25 -1.758 1 95.94 178 GLU B C 1
ATOM 5416 O O . GLU B 1 178 ? -4.289 20.375 -1.737 1 95.94 178 GLU B O 1
ATOM 5421 N N . ASN B 1 179 ? -5.414 22.062 -2.812 1 95.5 179 ASN B N 1
ATOM 5422 C CA . ASN B 1 179 ? -4.648 21.938 -4.047 1 95.5 179 ASN B CA 1
ATOM 5423 C C . ASN B 1 179 ? -3.367 22.766 -4 1 95.5 179 ASN B C 1
ATOM 5425 O O . ASN B 1 179 ? -2.697 22.938 -5.02 1 95.5 179 ASN B O 1
ATOM 5429 N N . ASN B 1 180 ? -3.1 23.359 -2.859 1 96 180 ASN B N 1
ATOM 5430 C CA . ASN B 1 180 ? -1.895 24.125 -2.547 1 96 180 ASN B CA 1
ATOM 5431 C C . ASN B 1 180 ? -1.821 25.406 -3.357 1 96 180 ASN B C 1
ATOM 5433 O O . ASN B 1 180 ? -0.731 25.906 -3.646 1 96 180 ASN B O 1
ATOM 5437 N N . ASP B 1 181 ? -2.895 25.766 -3.955 1 97.19 181 ASP B N 1
ATOM 5438 C CA . ASP B 1 181 ? -2.969 27.125 -4.477 1 97.19 181 ASP B CA 1
ATOM 5439 C C . ASP B 1 181 ? -3.287 28.125 -3.363 1 97.19 181 ASP B C 1
ATOM 5441 O O . ASP B 1 181 ? -4.391 28.672 -3.311 1 97.19 181 ASP B O 1
ATOM 5445 N N . LEU B 1 182 ? -2.383 28.406 -2.561 1 98.06 182 LEU B N 1
ATOM 5446 C CA . LEU B 1 182 ? -2.527 29.141 -1.303 1 98.06 182 LEU B CA 1
ATOM 5447 C C . LEU B 1 182 ? -2.818 30.609 -1.553 1 98.06 182 LEU B C 1
ATOM 5449 O O . LEU B 1 182 ? -3.66 31.203 -0.876 1 98.06 182 LEU B O 1
ATOM 5453 N N . PRO B 1 183 ? -2.166 31.25 -2.6 1 97.56 183 PRO B N 1
ATOM 5454 C CA . PRO B 1 183 ? -2.494 32.656 -2.848 1 97.56 183 PRO B CA 1
ATOM 5455 C C . PRO B 1 183 ? -3.959 32.844 -3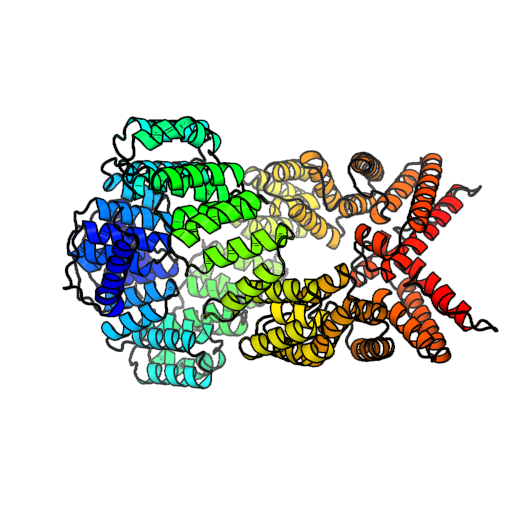.232 1 97.56 183 PRO B C 1
ATOM 5457 O O . PRO B 1 183 ? -4.613 33.781 -2.727 1 97.56 183 PRO B O 1
ATOM 5460 N N . ALA B 1 184 ? -4.449 31.984 -4.059 1 97.69 184 ALA B N 1
ATOM 5461 C CA . ALA B 1 184 ? -5.848 32.094 -4.465 1 97.69 184 ALA B CA 1
ATOM 5462 C C . ALA B 1 184 ? -6.781 31.828 -3.291 1 97.69 184 ALA B C 1
ATOM 5464 O O . ALA B 1 184 ? -7.801 32.5 -3.133 1 97.69 184 ALA B O 1
ATOM 5465 N N . ALA B 1 185 ? -6.488 30.812 -2.498 1 98.5 185 ALA B N 1
ATOM 5466 C CA . ALA B 1 185 ? -7.277 30.516 -1.305 1 98.5 185 ALA B CA 1
ATOM 5467 C C . ALA B 1 185 ? -7.324 31.719 -0.369 1 98.5 185 ALA B C 1
ATOM 5469 O O . ALA B 1 185 ? -8.391 32.094 0.137 1 98.5 185 ALA B O 1
ATOM 5470 N N . ALA B 1 186 ? -6.148 32.344 -0.203 1 98.62 186 ALA B N 1
ATOM 5471 C CA . ALA B 1 186 ? -6.062 33.5 0.684 1 98.62 186 ALA B CA 1
ATOM 5472 C C . ALA B 1 186 ? -6.977 34.625 0.205 1 98.62 186 ALA B C 1
ATOM 5474 O O . ALA B 1 186 ? -7.656 35.281 1.01 1 98.62 186 ALA B O 1
ATOM 5475 N N . ARG B 1 187 ? -7.012 34.875 -1.086 1 98.19 187 ARG B N 1
ATOM 5476 C CA . ARG B 1 187 ? -7.855 35.906 -1.643 1 98.19 187 ARG B CA 1
ATOM 5477 C C . ARG B 1 187 ? -9.328 35.656 -1.355 1 98.19 187 ARG B C 1
ATOM 5479 O O . ARG B 1 187 ? -10.078 36.562 -1.014 1 98.19 187 ARG B O 1
ATOM 5486 N N . LEU B 1 188 ? -9.734 34.469 -1.49 1 98.5 188 LEU B N 1
ATOM 5487 C CA . LEU B 1 188 ? -11.133 34.125 -1.261 1 98.5 188 LEU B CA 1
ATOM 5488 C C . LEU B 1 188 ? -11.484 34.219 0.222 1 98.5 188 LEU B C 1
ATOM 5490 O O . LEU B 1 188 ? -12.555 34.688 0.585 1 98.5 188 LEU B O 1
ATOM 5494 N N . PHE B 1 189 ? -10.609 33.75 1.09 1 98.69 189 PHE B N 1
ATOM 5495 C CA . PHE B 1 189 ? -10.859 33.875 2.52 1 98.69 189 PHE B CA 1
ATOM 5496 C C . PHE B 1 189 ? -10.898 35.344 2.932 1 98.69 189 PHE B C 1
ATOM 5498 O O . PHE B 1 189 ? -11.648 35.75 3.83 1 98.69 189 PHE B O 1
ATOM 5505 N N . GLU B 1 190 ? -10.016 36.125 2.291 1 98.5 190 GLU B N 1
ATOM 5506 C CA . GLU B 1 190 ? -10.062 37.562 2.549 1 98.5 190 GLU B CA 1
ATOM 5507 C C . GLU B 1 190 ? -11.43 38.156 2.189 1 98.5 190 GLU B C 1
ATOM 5509 O O . GLU B 1 190 ? -11.992 38.938 2.943 1 98.5 190 GLU B O 1
ATOM 5514 N N . GLU B 1 191 ? -11.922 37.719 1.04 1 98.25 191 GLU B N 1
ATOM 5515 C CA . GLU B 1 191 ? -13.258 38.156 0.648 1 98.25 191 GLU B CA 1
ATOM 5516 C C . GLU B 1 191 ? -14.305 37.75 1.681 1 98.25 191 GLU B C 1
ATOM 5518 O O . GLU B 1 191 ? -15.227 38.5 1.979 1 98.25 191 GLU B O 1
ATOM 5523 N N . LEU B 1 192 ? -14.172 36.594 2.246 1 98.5 192 LEU B N 1
ATOM 5524 C CA . LEU B 1 192 ? -15.094 36.094 3.264 1 98.5 192 LEU B CA 1
ATOM 5525 C C . LEU B 1 192 ? -15.039 36.969 4.516 1 98.5 192 LEU B C 1
ATOM 5527 O O . LEU B 1 192 ? -16.078 37.281 5.105 1 98.5 192 LEU B O 1
ATOM 5531 N N . THR B 1 193 ? -13.789 37.344 4.93 1 98.38 193 THR B N 1
ATOM 5532 C CA . THR B 1 193 ? -13.664 38.188 6.105 1 98.38 193 THR B CA 1
ATOM 5533 C C . THR B 1 193 ? -14.32 39.562 5.859 1 98.38 193 THR B C 1
ATOM 5535 O O . THR B 1 193 ? -14.859 40.156 6.785 1 98.38 193 THR B O 1
ATOM 5538 N N . MET B 1 194 ? -14.305 40 4.59 1 97.75 194 MET B N 1
ATOM 5539 C CA . MET B 1 194 ? -14.953 41.281 4.238 1 97.75 194 MET B CA 1
ATOM 5540 C C . MET B 1 194 ? -16.469 41.125 4.289 1 97.75 194 MET B C 1
ATOM 5542 O O . MET B 1 194 ? -17.156 42.062 4.738 1 97.75 194 MET B O 1
ATOM 5546 N N . LEU B 1 195 ? -16.953 40.031 3.861 1 96.81 195 LEU B N 1
ATOM 5547 C CA . LEU B 1 195 ? -18.391 39.781 3.861 1 96.81 195 LEU B CA 1
ATOM 5548 C C . LEU B 1 195 ? -18.906 39.594 5.285 1 96.81 195 LEU B C 1
ATOM 5550 O O . LEU B 1 195 ? -20.016 40.031 5.598 1 96.81 195 LEU B O 1
ATOM 5554 N N . GLU B 1 196 ? -18.016 38.969 6.141 1 97.56 196 GLU B N 1
ATOM 5555 C CA . GLU B 1 196 ? -18.359 38.781 7.547 1 97.56 196 GLU B CA 1
ATOM 5556 C C . GLU B 1 196 ? -17.172 39.094 8.453 1 97.56 196 GLU B C 1
ATOM 5558 O O . GLU B 1 196 ? -16.531 38.188 8.992 1 97.56 196 GLU B O 1
ATOM 5563 N N . PRO B 1 197 ? -17 40.25 8.711 1 97.25 197 PRO B N 1
ATOM 5564 C CA . PRO B 1 197 ? -15.789 40.688 9.406 1 97.25 197 PRO B CA 1
ATOM 5565 C C . PRO B 1 197 ? -15.727 40.219 10.859 1 97.25 197 PRO B C 1
ATOM 5567 O O . PRO B 1 197 ? -14.672 40.281 11.492 1 97.25 197 PRO B O 1
ATOM 5570 N N . PHE B 1 198 ? -16.844 39.75 11.461 1 97.56 198 PHE B N 1
ATOM 5571 C CA . PHE B 1 198 ? -16.828 39.344 12.859 1 97.56 198 PHE B CA 1
ATOM 5572 C C . PHE B 1 198 ? -16.922 37.812 12.953 1 97.56 198 PHE B C 1
ATOM 5574 O O . PHE B 1 198 ? -17.25 37.281 14.008 1 97.56 198 PHE B O 1
ATOM 5581 N N . ASN B 1 199 ? -16.719 37.219 11.836 1 96.75 199 ASN B N 1
ATOM 5582 C CA . ASN B 1 199 ? -16.641 35.781 11.82 1 96.75 199 ASN B CA 1
ATOM 5583 C C . ASN B 1 199 ? -15.242 35.281 12.148 1 96.75 199 ASN B C 1
ATOM 5585 O O . ASN B 1 199 ? -14.328 35.406 11.328 1 96.75 199 ASN B O 1
ATOM 5589 N N . LEU B 1 200 ? -15.055 34.719 13.336 1 97.56 200 LEU B N 1
ATOM 5590 C CA . LEU B 1 200 ? -13.758 34.281 13.836 1 97.56 200 LEU B CA 1
ATOM 5591 C C . LEU B 1 200 ? -13.141 33.25 12.898 1 97.56 200 LEU B C 1
ATOM 5593 O O . LEU B 1 200 ? -11.953 33.344 12.57 1 97.56 200 LEU B O 1
ATOM 5597 N N . ASP B 1 201 ? -13.938 32.344 12.398 1 96.88 201 ASP B N 1
ATOM 5598 C CA . ASP B 1 201 ? -13.461 31.219 11.586 1 96.88 201 ASP B CA 1
ATOM 5599 C C . ASP B 1 201 ? -12.859 31.719 10.273 1 96.88 201 ASP B C 1
ATOM 5601 O O . ASP B 1 201 ? -11.852 31.188 9.797 1 96.88 201 ASP B O 1
ATOM 5605 N N . PHE B 1 202 ? -13.445 32.656 9.656 1 98.31 202 PHE B N 1
ATOM 5606 C CA . PHE B 1 202 ? -12.945 33.188 8.391 1 98.31 202 PHE B CA 1
ATOM 5607 C C . PHE B 1 202 ? -11.562 33.781 8.562 1 98.31 202 PHE B C 1
ATOM 5609 O O . PHE B 1 202 ? -10.672 33.562 7.734 1 98.31 202 PHE B O 1
ATOM 5616 N N . TRP B 1 203 ? -11.391 34.5 9.672 1 98.62 203 TRP B N 1
ATOM 5617 C CA . TRP B 1 203 ? -10.086 35.094 9.953 1 98.62 203 TRP B CA 1
ATOM 5618 C C . TRP B 1 203 ? -9.047 34 10.227 1 98.62 203 TRP B C 1
ATOM 5620 O O . TRP B 1 203 ? -7.902 34.094 9.766 1 98.62 203 TRP B O 1
ATOM 5630 N N . LEU B 1 204 ? -9.445 33.031 11 1 98.56 204 LEU B N 1
ATOM 5631 C CA . LEU B 1 204 ? -8.531 31.953 11.32 1 98.56 204 LEU B CA 1
ATOM 5632 C C . LEU B 1 204 ? -8.125 31.188 10.062 1 98.56 204 LEU B C 1
ATOM 5634 O O . LEU B 1 204 ? -6.957 30.828 9.891 1 98.56 204 LEU B O 1
ATOM 5638 N N . ARG B 1 205 ? -9.062 30.969 9.156 1 98.5 205 ARG B N 1
ATOM 5639 C CA . ARG B 1 205 ? -8.766 30.281 7.898 1 98.5 205 ARG B CA 1
ATOM 5640 C C . ARG B 1 205 ? -7.828 31.109 7.031 1 98.5 205 ARG B C 1
ATOM 5642 O O . ARG B 1 205 ? -6.887 30.578 6.438 1 98.5 205 ARG B O 1
ATOM 5649 N N . LEU B 1 206 ? -8.062 32.375 6.961 1 98.75 206 LEU B N 1
ATOM 5650 C CA . LEU B 1 206 ? -7.188 33.281 6.207 1 98.75 206 LEU B CA 1
ATOM 5651 C C . LEU B 1 206 ? -5.77 33.25 6.773 1 98.75 206 LEU B C 1
ATOM 5653 O O . LEU B 1 206 ? -4.801 33.062 6.027 1 98.75 206 LEU B O 1
ATOM 5657 N N . ALA B 1 207 ? -5.684 33.344 8.086 1 98.81 207 ALA B N 1
ATOM 5658 C CA . ALA B 1 207 ? -4.383 33.344 8.75 1 98.81 207 ALA B CA 1
ATOM 5659 C C . ALA B 1 207 ? -3.635 32.031 8.469 1 98.81 207 ALA B C 1
ATOM 5661 O O . ALA B 1 207 ? -2.426 32.062 8.227 1 98.81 207 ALA B O 1
ATOM 5662 N N . THR B 1 208 ? -4.34 30.969 8.5 1 98.31 208 THR B N 1
ATOM 5663 C CA . THR B 1 208 ? -3.75 29.656 8.281 1 98.31 208 THR B CA 1
ATOM 5664 C C . THR B 1 208 ? -3.188 29.547 6.863 1 98.31 208 THR B C 1
ATOM 5666 O O . THR B 1 208 ? -2.047 29.125 6.676 1 98.31 208 THR B O 1
ATOM 5669 N N . VAL B 1 209 ? -3.934 29.922 5.918 1 98.56 209 VAL B N 1
ATOM 5670 C CA . VAL B 1 209 ? -3.48 29.828 4.535 1 98.56 209 VAL B CA 1
ATOM 5671 C C . VAL B 1 209 ? -2.305 30.781 4.312 1 98.56 209 VAL B C 1
ATOM 5673 O O . VAL B 1 209 ? -1.378 30.469 3.562 1 98.56 209 VAL B O 1
ATOM 5676 N N . GLN B 1 210 ? -2.289 31.906 4.953 1 98.62 210 GLN B N 1
ATOM 5677 C CA . GLN B 1 210 ? -1.218 32.875 4.82 1 98.62 210 GLN B CA 1
ATOM 5678 C C . GLN B 1 210 ? 0.09 32.344 5.398 1 98.62 210 GLN B C 1
ATOM 5680 O O . GLN B 1 210 ? 1.15 32.5 4.789 1 98.62 210 GLN B O 1
ATOM 5685 N N . ILE B 1 211 ? 0.015 31.781 6.535 1 97.75 211 ILE B N 1
ATOM 5686 C CA . ILE B 1 211 ? 1.234 31.266 7.145 1 97.75 211 ILE B CA 1
ATOM 5687 C C . ILE B 1 211 ? 1.777 30.109 6.305 1 97.75 211 ILE B C 1
ATOM 5689 O O . ILE B 1 211 ? 2.992 29.969 6.133 1 97.75 211 ILE B O 1
ATOM 5693 N N . ASN B 1 212 ? 0.881 29.359 5.766 1 97.25 212 ASN B N 1
ATOM 5694 C CA . ASN B 1 212 ? 1.298 28.25 4.914 1 97.25 212 ASN B CA 1
ATOM 5695 C C . ASN B 1 212 ? 1.874 28.75 3.592 1 97.25 212 ASN B C 1
ATOM 5697 O O . ASN B 1 212 ? 2.619 28.031 2.924 1 97.25 212 ASN B O 1
ATOM 5701 N N . ASN B 1 213 ? 1.523 29.922 3.189 1 97.56 213 ASN B N 1
ATOM 5702 C CA . ASN B 1 213 ? 2.039 30.562 1.981 1 97.56 213 ASN B CA 1
ATOM 5703 C C . ASN B 1 213 ? 3.248 31.438 2.285 1 97.56 213 ASN B C 1
ATOM 5705 O O . ASN B 1 213 ? 3.59 32.344 1.499 1 97.56 213 ASN B O 1
ATOM 5709 N N . ASP B 1 214 ? 3.844 31.359 3.484 1 97.25 214 ASP B N 1
ATOM 5710 C CA . ASP B 1 214 ? 5.02 32.094 3.957 1 97.25 214 ASP B CA 1
ATOM 5711 C C . ASP B 1 214 ? 4.754 33.594 3.996 1 97.25 214 ASP B C 1
ATOM 5713 O O . ASP B 1 214 ? 5.684 34.375 3.871 1 97.25 214 ASP B O 1
ATOM 5717 N N . ASP B 1 215 ? 3.51 33.875 3.943 1 98.38 215 ASP B N 1
ATOM 5718 C CA . ASP B 1 215 ? 3.129 35.281 4.191 1 98.38 215 ASP B CA 1
ATOM 5719 C C . ASP B 1 215 ? 2.932 35.531 5.688 1 98.38 215 ASP B C 1
ATOM 5721 O O . ASP B 1 215 ? 1.806 35.719 6.145 1 98.38 215 ASP B O 1
ATOM 5725 N N . TYR B 1 216 ? 3.99 35.625 6.383 1 98.38 216 TYR B N 1
ATOM 5726 C CA . TYR B 1 216 ? 3.957 35.656 7.84 1 98.38 216 TYR B CA 1
ATOM 5727 C C . TYR B 1 216 ? 3.404 37 8.328 1 98.38 216 TYR B C 1
ATOM 5729 O O . TYR B 1 216 ? 2.736 37.062 9.359 1 98.38 216 TYR B O 1
ATOM 5737 N N . GLU B 1 217 ? 3.686 38.062 7.547 1 98.5 217 GLU B N 1
ATOM 5738 C CA . GLU B 1 217 ? 3.135 39.375 7.914 1 98.5 217 GLU B CA 1
ATOM 5739 C C . GLU B 1 217 ? 1.611 39.344 7.832 1 98.5 217 GLU B C 1
ATOM 5741 O O . GLU B 1 217 ? 0.934 39.812 8.75 1 98.5 217 GLU B O 1
ATOM 5746 N N . GLY B 1 218 ? 1.16 38.844 6.719 1 98.62 218 GLY B N 1
ATOM 5747 C CA . GLY B 1 218 ? -0.281 38.719 6.562 1 98.62 218 GLY B CA 1
ATOM 5748 C C . GLY B 1 218 ? -0.931 37.844 7.613 1 98.62 218 GLY B C 1
ATOM 5749 O O . GLY B 1 218 ? -1.968 38.219 8.18 1 98.62 218 GLY B O 1
ATOM 5750 N N . ALA B 1 219 ? -0.326 36.75 7.875 1 98.81 219 ALA B N 1
ATOM 5751 C CA . ALA B 1 219 ? -0.826 35.812 8.875 1 98.81 219 ALA B CA 1
ATOM 5752 C C . ALA B 1 219 ? -0.892 36.469 10.258 1 98.81 219 ALA B C 1
ATOM 5754 O O . ALA B 1 219 ? -1.868 36.281 10.984 1 98.81 219 ALA B O 1
ATOM 5755 N N . LEU B 1 220 ? 0.161 37.188 10.57 1 98.56 220 LEU B N 1
ATOM 5756 C CA . LEU B 1 220 ? 0.192 37.875 11.852 1 98.56 220 LEU B CA 1
ATOM 5757 C C . LEU B 1 220 ? -0.98 38.844 11.969 1 98.56 220 LEU B C 1
ATOM 5759 O O . LEU B 1 220 ? -1.682 38.875 12.977 1 98.56 220 LEU B O 1
ATOM 5763 N N . SER B 1 221 ? -1.213 39.625 10.938 1 98.62 221 SER B N 1
ATOM 5764 C CA . SER B 1 221 ? -2.309 40.594 10.922 1 98.62 221 SER B CA 1
ATOM 5765 C C . SER B 1 221 ? -3.658 39.875 11.07 1 98.62 221 SER B C 1
ATOM 5767 O O . SER B 1 221 ? -4.477 40.281 11.898 1 98.62 221 SER B O 1
ATOM 5769 N N . SER B 1 222 ? -3.881 38.906 10.32 1 98.81 222 SER B N 1
ATOM 5770 C CA . SER B 1 222 ? -5.141 38.156 10.359 1 98.81 222 SER B CA 1
ATOM 5771 C C . SER B 1 222 ? -5.348 37.5 11.711 1 98.81 222 SER B C 1
ATOM 5773 O O . SER B 1 222 ? -6.469 37.469 12.227 1 98.81 222 SER B O 1
ATOM 5775 N N . ALA B 1 223 ? -4.309 36.938 12.266 1 98.69 223 ALA B N 1
ATOM 5776 C CA . ALA B 1 223 ? -4.391 36.344 13.594 1 98.69 223 ALA B CA 1
ATOM 5777 C C . ALA B 1 223 ? -4.77 37.375 14.641 1 98.69 223 ALA B C 1
ATOM 5779 O O . ALA B 1 223 ? -5.551 37.094 15.555 1 98.69 223 ALA B O 1
ATOM 5780 N N . GLU B 1 224 ? -4.207 38.531 14.453 1 98.44 224 GLU B N 1
ATOM 5781 C CA . GLU B 1 224 ? -4.531 39.594 15.391 1 98.44 224 GLU B CA 1
ATOM 5782 C C . GLU B 1 224 ? -6 40 15.289 1 98.44 224 GLU B C 1
ATOM 5784 O O . GLU B 1 224 ? -6.648 40.281 16.297 1 98.44 224 GLU B O 1
ATOM 5789 N N . TYR B 1 225 ? -6.523 40 14.094 1 98.62 225 TYR B N 1
ATOM 5790 C CA . TYR B 1 225 ? -7.949 40.25 13.922 1 98.62 225 TYR B CA 1
ATOM 5791 C C . TYR B 1 225 ? -8.781 39.156 14.562 1 98.62 225 TYR B C 1
ATOM 5793 O O . TYR B 1 225 ? -9.781 39.438 15.227 1 98.62 225 TYR B O 1
ATOM 5801 N N . ALA B 1 226 ? -8.391 37.938 14.406 1 98.62 226 ALA B N 1
ATOM 5802 C CA . ALA B 1 226 ? -9.086 36.812 15.031 1 98.62 226 ALA B CA 1
ATOM 5803 C C . ALA B 1 226 ? -9.086 36.938 16.547 1 98.62 226 ALA B C 1
ATOM 5805 O O . ALA B 1 226 ? -10.109 36.75 17.203 1 98.62 226 ALA B O 1
ATOM 5806 N N . LEU B 1 227 ? -7.922 37.375 17.078 1 98.25 227 LEU B N 1
ATOM 5807 C CA . LEU B 1 227 ? -7.766 37.5 18.516 1 98.25 227 LEU B CA 1
ATOM 5808 C C . LEU B 1 227 ? -8.531 38.688 19.062 1 98.25 227 LEU B C 1
ATOM 5810 O O . LEU B 1 227 ? -8.898 38.719 20.234 1 98.25 227 LEU B O 1
ATOM 5814 N N . ALA B 1 228 ? -8.734 39.656 18.203 1 98.25 228 ALA B N 1
ATOM 5815 C CA . ALA B 1 228 ? -9.586 40.781 18.594 1 98.25 228 ALA B CA 1
ATOM 5816 C C . ALA B 1 228 ? -11.039 40.344 18.766 1 98.25 228 ALA B C 1
ATOM 5818 O O . ALA B 1 228 ? -11.766 40.875 19.609 1 98.25 228 ALA B O 1
ATOM 5819 N N . ILE B 1 229 ? -11.414 39.406 18 1 97.88 229 ILE B N 1
ATOM 5820 C CA . ILE B 1 229 ? -12.758 38.844 18.109 1 97.88 229 ILE B CA 1
ATOM 5821 C C . ILE B 1 229 ? -12.844 37.906 19.312 1 97.88 229 ILE B C 1
ATOM 5823 O O . ILE B 1 229 ? -13.797 37.969 20.094 1 97.88 229 ILE B O 1
ATOM 5827 N N . ASN B 1 230 ? -11.891 37.094 19.516 1 97.75 230 ASN B N 1
ATOM 5828 C CA . ASN B 1 230 ? -11.797 36.156 20.641 1 97.75 230 ASN B CA 1
ATOM 5829 C C . ASN B 1 230 ? -10.367 36.031 21.141 1 97.75 230 ASN B C 1
ATOM 5831 O O . ASN B 1 230 ? -9.602 35.188 20.625 1 97.75 230 ASN B O 1
ATOM 5835 N N . PRO B 1 231 ? -10.023 36.688 22.125 1 96.56 231 PRO B N 1
ATOM 5836 C CA . PRO B 1 231 ? -8.648 36.688 22.625 1 96.56 231 PRO B CA 1
ATOM 5837 C C . PRO B 1 231 ? -8.211 35.312 23.156 1 96.56 231 PRO B C 1
ATOM 5839 O O . PRO B 1 231 ? -7.02 35.094 23.359 1 96.56 231 PRO B O 1
ATOM 5842 N N . GLU B 1 232 ? -9.109 34.469 23.391 1 95.12 232 GLU B N 1
ATOM 5843 C CA . GLU B 1 232 ? -8.797 33.156 23.969 1 95.12 232 GLU B CA 1
ATOM 5844 C C . GLU B 1 232 ? -8.664 32.094 22.891 1 95.12 232 GLU B C 1
ATOM 5846 O O . GLU B 1 232 ? -8.484 30.922 23.203 1 95.12 232 GLU B O 1
ATOM 5851 N N . SER B 1 233 ? -8.766 32.5 21.625 1 96.69 233 SER B N 1
ATOM 5852 C CA . SER B 1 233 ? -8.641 31.547 20.531 1 96.69 233 SER B CA 1
ATOM 5853 C C . SER B 1 233 ? -7.234 30.953 20.469 1 96.69 233 SER B C 1
ATOM 5855 O O . SER B 1 233 ? -6.27 31.656 20.156 1 96.69 233 SER B O 1
ATOM 5857 N N . MET B 1 234 ? -7.078 29.688 20.781 1 96.38 234 MET B N 1
ATOM 5858 C CA . MET B 1 234 ? -5.777 29.031 20.781 1 96.38 234 MET B CA 1
ATOM 5859 C C . MET B 1 234 ? -5.184 28.984 19.391 1 96.38 234 MET B C 1
ATOM 5861 O O . MET B 1 234 ? -3.973 29.141 19.219 1 96.38 234 MET B O 1
ATOM 5865 N N . MET B 1 235 ? -6.055 28.812 18.406 1 96.94 235 MET B N 1
ATOM 5866 C CA . MET B 1 235 ? -5.578 28.812 17.031 1 96.94 235 MET B CA 1
ATOM 5867 C C . MET B 1 235 ? -5.035 30.188 16.641 1 96.94 235 MET B C 1
ATOM 5869 O O . MET B 1 235 ? -4 30.281 15.969 1 96.94 235 MET B O 1
ATOM 5873 N N . GLY B 1 236 ? -5.75 31.203 17.031 1 98.19 236 GLY B N 1
ATOM 5874 C CA . GLY B 1 236 ? -5.254 32.531 16.797 1 98.19 236 GLY B CA 1
ATOM 5875 C C . GLY B 1 236 ? -3.898 32.812 17.422 1 98.19 236 GLY B C 1
ATOM 5876 O O . GLY B 1 236 ? -3.008 33.375 16.781 1 98.19 236 GLY B O 1
ATOM 5877 N N . LEU B 1 237 ? -3.74 32.375 18.656 1 98.19 237 LEU B N 1
ATOM 5878 C CA . LEU B 1 237 ? -2.477 32.531 19.375 1 98.19 237 LEU B CA 1
ATOM 5879 C C . LEU B 1 237 ? -1.364 31.75 18.672 1 98.19 237 LEU B C 1
ATOM 5881 O O . LEU B 1 237 ? -0.26 32.281 18.484 1 98.19 237 LEU B O 1
ATOM 5885 N N . ARG B 1 238 ? -1.647 30.562 18.234 1 98 238 ARG B N 1
ATOM 5886 C CA . ARG B 1 238 ? -0.672 29.719 17.562 1 98 238 ARG B CA 1
ATOM 5887 C C . ARG B 1 238 ? -0.144 30.391 16.297 1 98 238 ARG B C 1
ATOM 5889 O O . ARG B 1 238 ? 1.067 30.438 16.078 1 98 238 ARG B O 1
ATOM 5896 N N . ILE B 1 239 ? -1.051 30.859 15.555 1 98.31 239 ILE B N 1
ATOM 5897 C CA . ILE B 1 239 ? -0.658 31.469 14.281 1 98.31 239 ILE B CA 1
ATOM 5898 C C . ILE B 1 239 ? 0.125 32.75 14.539 1 98.31 239 ILE B C 1
ATOM 5900 O O . ILE B 1 239 ? 1.115 33.031 13.859 1 98.31 239 ILE B O 1
ATOM 5904 N N . LYS B 1 240 ? -0.279 33.531 15.516 1 98.31 240 LYS B N 1
ATOM 5905 C CA . LYS B 1 240 ? 0.469 34.719 15.883 1 98.31 240 LYS B CA 1
ATOM 5906 C C . LYS B 1 240 ? 1.894 34.375 16.312 1 98.31 240 LYS B C 1
ATOM 5908 O O . LYS B 1 240 ? 2.855 34.969 15.805 1 98.31 240 LYS B O 1
ATOM 5913 N N . GLY B 1 241 ? 1.989 33.438 17.234 1 98.12 241 GLY B N 1
ATOM 5914 C CA . GLY B 1 241 ? 3.299 33.031 17.703 1 98.12 241 GLY B CA 1
ATOM 5915 C C . GLY B 1 241 ? 4.191 32.5 16.594 1 98.12 241 GLY B C 1
ATOM 5916 O O . GLY B 1 241 ? 5.367 32.875 16.516 1 98.12 241 GLY B O 1
ATOM 5917 N N . ALA B 1 242 ? 3.646 31.641 15.773 1 97.38 242 ALA B N 1
ATOM 5918 C CA . ALA B 1 242 ? 4.41 31.062 14.672 1 97.38 242 ALA B CA 1
ATOM 5919 C C . ALA B 1 242 ? 4.875 32.125 13.695 1 97.38 242 ALA B C 1
ATOM 5921 O O . ALA B 1 242 ? 6.008 32.094 13.211 1 97.38 242 ALA B O 1
ATOM 5922 N N . SER B 1 243 ? 3.975 33.062 13.422 1 98.31 243 SER B N 1
ATOM 5923 C CA . SER B 1 243 ? 4.32 34.156 12.508 1 98.31 243 SER B CA 1
ATOM 5924 C C . SER B 1 243 ? 5.441 35.031 13.07 1 98.31 243 SER B C 1
ATOM 5926 O O . SER B 1 243 ? 6.41 35.312 12.375 1 98.31 243 SER B O 1
ATOM 5928 N N . LEU B 1 244 ? 5.344 35.312 14.312 1 97.94 244 LEU B N 1
ATOM 5929 C CA . LEU B 1 244 ? 6.383 36.125 14.969 1 97.94 244 LEU B CA 1
ATOM 5930 C C . LEU B 1 244 ? 7.715 35.375 14.969 1 97.94 244 LEU B C 1
ATOM 5932 O O . LEU B 1 244 ? 8.766 35.969 14.727 1 97.94 244 LEU B O 1
ATOM 5936 N N . TYR B 1 245 ? 7.691 34.125 15.219 1 96.06 245 TYR B N 1
ATOM 5937 C CA . TYR B 1 245 ? 8.898 33.281 15.234 1 96.06 245 TYR B CA 1
ATOM 5938 C C . TYR B 1 245 ? 9.578 33.281 13.875 1 96.06 245 TYR B C 1
ATOM 5940 O O . TYR B 1 245 ? 10.781 33.5 13.773 1 96.06 245 TYR B O 1
ATOM 5948 N N . ARG B 1 246 ? 8.773 33.094 12.836 1 95.69 246 ARG B N 1
ATOM 5949 C CA . ARG B 1 246 ? 9.328 33.031 11.484 1 95.69 246 ARG B CA 1
ATOM 5950 C C . ARG B 1 246 ? 9.852 34.375 11.031 1 95.69 246 ARG B C 1
ATOM 5952 O O . ARG B 1 246 ? 10.805 34.469 10.25 1 95.69 246 ARG B O 1
ATOM 5959 N N . LEU B 1 247 ? 9.242 35.406 11.57 1 96.81 247 LEU B N 1
ATOM 5960 C CA . LEU B 1 247 ? 9.68 36.75 11.258 1 96.81 247 LEU B CA 1
ATOM 5961 C C . LEU B 1 247 ? 10.867 37.156 12.125 1 96.81 247 LEU B C 1
ATOM 5963 O O . LEU B 1 247 ? 11.438 38.25 11.953 1 96.81 247 LEU B O 1
ATOM 5967 N N . GLU B 1 248 ? 11.273 36.219 13.023 1 94.62 248 GLU B N 1
ATOM 5968 C CA . GLU B 1 248 ? 12.359 36.438 13.969 1 94.62 248 GLU B CA 1
ATOM 5969 C C . GLU B 1 248 ? 12.141 37.75 14.75 1 94.62 248 GLU B C 1
ATOM 5971 O O . GLU B 1 248 ? 13.062 38.562 14.891 1 94.62 248 GLU B O 1
ATOM 5976 N N . ARG B 1 249 ? 10.867 37.844 15.078 1 94.69 249 ARG B N 1
ATOM 5977 C CA . ARG B 1 249 ? 10.492 39.031 15.836 1 94.69 249 ARG B CA 1
ATOM 5978 C C . ARG B 1 249 ? 10.117 38.688 17.266 1 94.69 249 ARG B C 1
ATOM 5980 O O . ARG B 1 249 ? 9.359 37.75 17.5 1 94.69 249 ARG B O 1
ATOM 5987 N N . ASP B 1 250 ? 10.703 39.312 18.234 1 92.62 250 ASP B N 1
ATOM 5988 C CA . ASP B 1 250 ? 10.305 39.312 19.641 1 92.62 250 ASP B CA 1
ATOM 5989 C C . ASP B 1 250 ? 10.258 37.906 20.219 1 92.62 250 ASP B C 1
ATOM 5991 O O . ASP B 1 250 ? 9.195 37.406 20.578 1 92.62 250 ASP B O 1
ATOM 5995 N N . PRO B 1 251 ? 11.359 37.25 20.359 1 93.88 251 PRO B N 1
ATOM 5996 C CA . PRO B 1 251 ? 11.414 35.875 20.859 1 93.88 251 PRO B CA 1
ATOM 5997 C C . PRO B 1 251 ? 10.766 35.75 22.234 1 93.88 251 PRO B C 1
ATOM 5999 O O . PRO B 1 251 ? 10.203 34.688 22.547 1 93.88 251 PRO B O 1
ATOM 6002 N N . GLU B 1 252 ? 10.773 36.781 22.953 1 95.31 252 GLU B N 1
ATOM 6003 C CA . GLU B 1 252 ? 10.148 36.719 24.266 1 95.31 252 GLU B CA 1
ATOM 6004 C C . GLU B 1 252 ? 8.633 36.594 24.156 1 95.31 252 GLU B C 1
ATOM 6006 O O . GLU B 1 252 ? 8 35.875 24.922 1 95.31 252 GLU B O 1
ATOM 6011 N N . THR B 1 253 ? 8.125 37.344 23.234 1 96.81 253 THR B N 1
ATOM 6012 C CA . THR B 1 253 ? 6.691 37.281 23 1 96.81 253 THR B CA 1
ATOM 6013 C C . THR B 1 253 ? 6.301 35.875 22.5 1 96.81 253 THR B C 1
ATOM 6015 O O . THR B 1 253 ? 5.293 35.312 22.938 1 96.81 253 THR B O 1
ATOM 6018 N N . VAL B 1 254 ? 7.066 35.375 21.625 1 97.44 254 VAL B N 1
ATOM 6019 C CA . VAL B 1 254 ? 6.828 34.031 21.109 1 97.44 254 VAL B CA 1
ATOM 6020 C C . VAL B 1 254 ? 6.84 33.031 22.25 1 97.44 254 VAL B C 1
ATOM 6022 O O . VAL B 1 254 ? 5.934 32.188 22.359 1 97.44 254 VAL B O 1
ATOM 6025 N N . THR B 1 255 ? 7.852 33.156 23.109 1 97.25 255 THR B N 1
ATOM 6026 C CA . THR B 1 255 ? 7.977 32.25 24.25 1 97.25 255 THR B CA 1
ATOM 6027 C C . THR B 1 255 ? 6.742 32.344 25.141 1 97.25 255 THR B C 1
ATOM 6029 O O . THR B 1 255 ? 6.191 31.312 25.547 1 97.25 255 THR B O 1
ATOM 6032 N N . ALA B 1 256 ? 6.297 33.531 25.328 1 96.62 256 ALA B N 1
ATOM 6033 C CA . ALA B 1 256 ? 5.141 33.75 26.203 1 96.62 256 ALA B CA 1
ATOM 6034 C C . ALA B 1 256 ? 3.881 33.125 25.594 1 96.62 256 ALA B C 1
ATOM 6036 O O . ALA B 1 256 ? 3.088 32.5 26.297 1 96.62 256 ALA B O 1
ATOM 6037 N N . ILE B 1 257 ? 3.691 33.344 24.375 1 97.81 257 ILE B N 1
ATOM 6038 C CA . ILE B 1 257 ? 2.521 32.812 23.672 1 97.81 257 ILE B CA 1
ATOM 6039 C C . ILE B 1 257 ? 2.494 31.297 23.75 1 97.81 257 ILE B C 1
ATOM 6041 O O . ILE B 1 257 ? 1.488 30.703 24.156 1 97.81 257 ILE B O 1
ATOM 6045 N N . TYR B 1 258 ? 3.551 30.656 23.453 1 97.62 258 TYR B N 1
ATOM 6046 C CA . TYR B 1 258 ? 3.568 29.203 23.391 1 97.62 258 TYR B CA 1
ATOM 6047 C C . TYR B 1 258 ? 3.578 28.609 24.797 1 97.62 258 TYR B C 1
ATOM 6049 O O . TYR B 1 258 ? 3.107 27.484 25 1 97.62 258 TYR B O 1
ATOM 6057 N N . ARG B 1 259 ? 4.094 29.359 25.797 1 96.62 259 ARG B N 1
ATOM 6058 C CA . ARG B 1 259 ? 3.928 28.906 27.172 1 96.62 259 ARG B CA 1
ATOM 6059 C C . ARG B 1 259 ? 2.451 28.781 27.531 1 96.62 259 ARG B C 1
ATOM 6061 O O . ARG B 1 259 ? 2.039 27.828 28.188 1 96.62 259 ARG B O 1
ATOM 6068 N N . ARG B 1 260 ? 1.768 29.75 27.078 1 96.56 260 ARG B N 1
ATOM 6069 C CA . ARG B 1 260 ? 0.328 29.75 27.312 1 96.56 260 ARG B CA 1
ATOM 6070 C C . ARG B 1 260 ? -0.344 28.578 26.594 1 96.56 260 ARG B C 1
ATOM 6072 O O . ARG B 1 260 ? -1.185 27.891 27.188 1 96.56 260 ARG B O 1
ATOM 6079 N N . ILE B 1 261 ? -0.033 28.328 25.422 1 97.12 261 ILE B N 1
ATOM 6080 C CA . ILE B 1 261 ? -0.633 27.25 24.625 1 97.12 261 ILE B CA 1
ATOM 6081 C C . ILE B 1 261 ? -0.298 25.906 25.234 1 97.12 261 ILE B C 1
ATOM 6083 O O . ILE B 1 261 ? -1.183 25.062 25.438 1 97.12 261 ILE B O 1
ATOM 6087 N N . VAL B 1 262 ? 0.989 25.688 25.594 1 96.12 262 VAL B N 1
ATOM 6088 C CA . VAL B 1 262 ? 1.464 24.406 26.125 1 96.12 262 VAL B CA 1
ATOM 6089 C C . VAL B 1 262 ? 0.796 24.141 27.469 1 96.12 262 VAL B C 1
ATOM 6091 O O . VAL B 1 262 ? 0.566 22.969 27.828 1 96.12 262 VAL B O 1
ATOM 6094 N N . ALA B 1 263 ? 0.382 25.172 28.172 1 93.75 263 ALA B N 1
ATOM 6095 C CA . ALA B 1 263 ? -0.273 25.031 29.469 1 93.75 263 ALA B CA 1
ATOM 6096 C C . ALA B 1 263 ? -1.749 24.672 29.312 1 93.75 263 ALA B C 1
ATOM 6098 O O . ALA B 1 263 ? -2.408 24.266 30.266 1 93.75 263 ALA B O 1
ATOM 6099 N N . SER B 1 264 ? -2.24 24.844 28.125 1 94 264 SER B N 1
ATOM 6100 C CA . SER B 1 264 ? -3.656 24.594 27.891 1 94 264 SER B CA 1
ATOM 6101 C C . SER B 1 264 ? -3.906 23.125 27.547 1 94 264 SER B C 1
ATOM 6103 O O . SER B 1 264 ? -2.969 22.375 27.25 1 94 264 SER B O 1
ATOM 6105 N N . ALA B 1 265 ? -5.168 22.719 27.609 1 91.69 265 ALA B N 1
ATOM 6106 C CA . ALA B 1 265 ? -5.562 21.344 27.297 1 91.69 265 ALA B CA 1
ATOM 6107 C C . ALA B 1 265 ? -5.461 21.062 25.812 1 91.69 265 ALA B C 1
ATOM 6109 O O . ALA B 1 265 ? -5.488 19.906 25.375 1 91.69 265 ALA B O 1
ATOM 6110 N N . GLU B 1 266 ? -5.234 22.094 24.984 1 92.81 266 GLU B N 1
ATOM 6111 C CA . GLU B 1 266 ? -5.207 21.969 23.531 1 92.81 266 GLU B CA 1
ATOM 6112 C C . GLU B 1 266 ? -3.777 21.828 23.016 1 92.81 266 GLU B C 1
ATOM 6114 O O . GLU B 1 266 ? -3.547 21.812 21.797 1 92.81 266 GLU B O 1
ATOM 6119 N N . ALA B 1 267 ? -2.85 21.734 23.953 1 94.06 267 ALA B N 1
ATOM 6120 C CA . ALA B 1 267 ? -1.439 21.672 23.562 1 94.06 267 ALA B CA 1
ATOM 6121 C C . ALA B 1 267 ? -1.17 20.469 22.656 1 94.06 267 ALA B C 1
ATOM 6123 O O . ALA B 1 267 ? -1.722 19.391 22.875 1 94.06 267 ALA B O 1
ATOM 6124 N N . GLU B 1 268 ? -0.39 20.703 21.641 1 94.69 268 GLU B N 1
ATOM 6125 C CA . GLU B 1 268 ? 0.063 19.656 20.734 1 94.69 268 GLU B CA 1
ATOM 6126 C C . GLU B 1 268 ? 1.585 19.547 20.734 1 94.69 268 GLU B C 1
ATOM 6128 O O . GLU B 1 268 ? 2.277 20.453 21.203 1 94.69 268 GLU B O 1
ATOM 6133 N N . ASP B 1 269 ? 2.158 18.484 20.172 1 95.25 269 ASP B N 1
ATOM 6134 C CA . ASP B 1 269 ? 3.596 18.234 20.141 1 95.25 269 ASP B CA 1
ATOM 6135 C C . ASP B 1 269 ? 4.336 19.375 19.438 1 95.25 269 ASP B C 1
ATOM 6137 O O . ASP B 1 269 ? 5.43 19.766 19.859 1 95.25 269 ASP B O 1
ATOM 6141 N N . THR B 1 270 ? 3.668 19.875 18.406 1 95.25 270 THR B N 1
ATOM 6142 C CA . THR B 1 270 ? 4.324 20.922 17.641 1 95.25 270 THR B CA 1
ATOM 6143 C C . THR B 1 270 ? 4.461 22.203 18.469 1 95.25 270 THR B C 1
ATOM 6145 O O . THR B 1 270 ? 5.418 22.953 18.297 1 95.25 270 THR B O 1
ATOM 6148 N N . ASP B 1 271 ? 3.514 22.422 19.328 1 96.69 271 ASP B N 1
ATOM 6149 C CA . ASP B 1 271 ? 3.582 23.594 20.203 1 96.69 271 ASP B CA 1
ATOM 6150 C C . ASP B 1 271 ? 4.785 23.516 21.141 1 96.69 271 ASP B C 1
ATOM 6152 O O . ASP B 1 271 ? 5.496 24.5 21.344 1 96.69 271 ASP B O 1
ATOM 6156 N N . VAL B 1 272 ? 4.949 22.328 21.672 1 95.56 272 VAL B N 1
ATOM 6157 C CA . VAL B 1 272 ? 6.039 22.078 22.609 1 95.56 272 VAL B CA 1
ATOM 6158 C C . VAL B 1 272 ? 7.383 22.219 21.891 1 95.56 272 VAL B C 1
ATOM 6160 O O . VAL B 1 272 ? 8.328 22.781 22.453 1 95.56 272 VAL B O 1
ATOM 6163 N N . SER B 1 273 ? 7.48 21.75 20.75 1 95.25 273 SER B N 1
ATOM 6164 C CA . SER B 1 273 ? 8.688 21.875 19.953 1 95.25 273 SER B CA 1
ATOM 6165 C C . SER B 1 273 ? 8.992 23.344 19.641 1 95.25 273 SER B C 1
ATOM 6167 O O . SER B 1 273 ? 10.141 23.781 19.75 1 95.25 273 SER B O 1
ATOM 6169 N N . THR B 1 274 ? 7.961 24.125 19.312 1 94.94 274 THR B N 1
ATOM 6170 C CA . THR B 1 274 ? 8.148 25.547 19.016 1 94.94 274 THR B CA 1
ATOM 6171 C C . THR B 1 274 ? 8.57 26.297 20.266 1 94.94 274 THR B C 1
ATOM 6173 O O . THR B 1 274 ? 9.438 27.188 20.188 1 94.94 274 THR B O 1
ATOM 6176 N N . LEU B 1 275 ? 7.973 26 21.328 1 97.25 275 LEU B N 1
ATOM 6177 C CA . LEU B 1 275 ? 8.375 26.625 22.578 1 97.25 275 LEU B CA 1
ATOM 6178 C C . LEU B 1 275 ? 9.836 26.328 22.906 1 97.25 275 LEU B C 1
ATOM 6180 O O . LEU B 1 275 ? 10.594 27.219 23.281 1 97.25 275 LEU B O 1
ATOM 6184 N N . ALA B 1 276 ? 10.273 25.094 22.766 1 96.94 276 ALA B N 1
ATOM 6185 C CA . ALA B 1 276 ? 11.664 24.703 23 1 96.94 276 ALA B CA 1
ATOM 6186 C C . ALA B 1 276 ? 12.609 25.5 22.109 1 96.94 276 ALA B C 1
ATOM 6188 O O . ALA B 1 276 ? 13.633 26.016 22.578 1 96.94 276 ALA B O 1
ATOM 6189 N N . ALA B 1 277 ? 12.242 25.625 20.891 1 94.44 277 ALA B N 1
ATOM 6190 C CA . ALA B 1 277 ? 13.062 26.375 19.953 1 94.44 277 ALA B CA 1
ATOM 6191 C C . ALA B 1 277 ? 13.164 27.844 20.375 1 94.44 277 ALA B C 1
ATOM 6193 O O . ALA B 1 277 ? 14.242 28.438 20.312 1 94.44 277 ALA B O 1
ATOM 6194 N N . ALA B 1 278 ? 12.023 28.375 20.734 1 95.56 278 ALA B N 1
ATOM 6195 C CA . ALA B 1 278 ? 12.008 29.766 21.172 1 95.56 278 ALA B CA 1
ATOM 6196 C C . ALA B 1 278 ? 12.875 29.969 22.406 1 95.56 278 ALA B C 1
ATOM 6198 O O . ALA B 1 278 ? 13.602 30.953 22.516 1 95.56 278 ALA B O 1
ATOM 6199 N N . LEU B 1 279 ? 12.836 29.031 23.297 1 96.5 279 LEU B N 1
ATOM 6200 C CA . LEU B 1 279 ? 13.648 29.078 24.516 1 96.5 279 LEU B CA 1
ATOM 6201 C C . LEU B 1 279 ? 15.133 28.969 24.172 1 96.5 279 LEU B C 1
ATOM 6203 O O . LEU B 1 279 ? 15.961 29.672 24.75 1 96.5 279 LEU B O 1
ATOM 6207 N N . MET B 1 280 ? 15.469 28.141 23.25 1 94.56 280 MET B N 1
ATOM 6208 C CA . MET B 1 280 ? 16.859 27.984 22.812 1 94.56 280 MET B CA 1
ATOM 6209 C C . MET B 1 280 ? 17.375 29.281 22.188 1 94.56 280 MET B C 1
ATOM 6211 O O . MET B 1 280 ? 18.531 29.641 22.375 1 94.56 280 MET B O 1
ATOM 6215 N N . GLU B 1 281 ? 16.484 29.969 21.484 1 92.38 281 GLU B N 1
ATOM 6216 C CA . GLU B 1 281 ? 16.875 31.234 20.875 1 92.38 281 GLU B CA 1
ATOM 6217 C C . GLU B 1 281 ? 17.156 32.281 21.922 1 92.38 281 GLU B C 1
ATOM 6219 O O . GLU B 1 281 ? 17.922 33.219 21.688 1 92.38 281 GLU B O 1
ATOM 6224 N N . THR B 1 282 ? 16.578 32.094 23.016 1 92.62 282 THR B N 1
ATOM 6225 C CA . THR B 1 282 ? 16.797 33.031 24.094 1 92.62 282 THR B CA 1
ATOM 6226 C C . THR B 1 282 ? 17.781 32.469 25.125 1 92.62 282 THR B C 1
ATOM 6228 O O . THR B 1 282 ? 17.812 32.938 26.266 1 92.62 282 THR B O 1
ATOM 6231 N N . ASN B 1 283 ? 18.562 31.375 24.766 1 93.12 283 ASN B N 1
ATOM 6232 C CA . ASN B 1 283 ? 19.641 30.75 25.516 1 93.12 283 ASN B CA 1
ATOM 6233 C C . ASN B 1 283 ? 19.125 30.188 26.844 1 93.12 283 ASN B C 1
ATOM 6235 O O . ASN B 1 283 ? 19.797 30.328 27.875 1 93.12 283 ASN B O 1
ATOM 6239 N N . ARG B 1 284 ? 18.047 29.734 26.812 1 96.12 284 ARG B N 1
ATOM 6240 C CA . ARG B 1 284 ? 17.438 29.125 28 1 96.12 284 ARG B CA 1
ATOM 6241 C C . ARG B 1 284 ? 17.266 27.625 27.812 1 96.12 284 ARG B C 1
ATOM 6243 O O . ARG B 1 284 ? 16.156 27.094 27.922 1 96.12 284 ARG B O 1
ATOM 6250 N N . GLN B 1 285 ? 18.266 26.922 27.625 1 95.38 285 GLN B N 1
ATOM 6251 C CA . GLN B 1 285 ? 18.266 25.5 27.344 1 95.38 285 GLN B CA 1
ATOM 6252 C C . GLN B 1 285 ? 17.75 24.688 28.531 1 95.38 285 GLN B C 1
ATOM 6254 O O . GLN B 1 285 ? 17 23.734 28.359 1 95.38 285 GLN B O 1
ATOM 6259 N N . ALA B 1 286 ? 18.141 25.078 29.703 1 96.75 286 ALA B N 1
ATOM 6260 C CA . ALA B 1 286 ? 17.719 24.344 30.891 1 96.75 286 ALA B CA 1
ATOM 6261 C C . ALA B 1 286 ? 16.203 24.359 31.047 1 96.75 286 ALA B C 1
ATOM 6263 O O . ALA B 1 286 ? 15.594 23.344 31.391 1 96.75 286 ALA B O 1
ATOM 6264 N N . GLU B 1 287 ? 15.656 25.547 30.781 1 96.69 287 GLU B N 1
ATOM 6265 C CA . GLU B 1 287 ? 14.203 25.688 30.844 1 96.69 287 GLU B CA 1
ATOM 6266 C C . GLU B 1 287 ? 13.523 24.812 29.781 1 96.69 287 GLU B C 1
ATOM 6268 O O . GLU B 1 287 ? 12.477 24.219 30.047 1 96.69 287 GLU B O 1
ATOM 6273 N N . ALA B 1 288 ? 14.07 24.797 28.609 1 97.56 288 ALA B N 1
ATOM 6274 C CA . ALA B 1 288 ? 13.531 23.984 27.531 1 97.56 288 ALA B CA 1
ATOM 6275 C C . ALA B 1 288 ? 13.523 22.5 27.906 1 97.56 288 ALA B C 1
ATOM 6277 O O . ALA B 1 288 ? 12.516 21.812 27.734 1 97.56 288 ALA B O 1
ATOM 6278 N N . VAL B 1 289 ? 14.648 22.031 28.453 1 97.69 289 VAL B N 1
ATOM 6279 C CA . VAL B 1 289 ? 14.797 20.625 28.844 1 97.69 289 VAL B CA 1
ATOM 6280 C C . VAL B 1 289 ? 13.766 20.281 29.922 1 97.69 289 VAL B C 1
ATOM 6282 O O . VAL B 1 289 ? 13.109 19.25 29.844 1 97.69 289 VAL B O 1
ATOM 6285 N N . GLU B 1 290 ? 13.602 21.188 30.812 1 96.94 290 GLU B N 1
ATOM 6286 C CA . GLU B 1 290 ? 12.641 20.953 31.891 1 96.94 290 GLU B CA 1
ATOM 6287 C C . GLU B 1 290 ? 11.211 20.906 31.344 1 96.94 290 GLU B C 1
ATOM 6289 O O . GLU B 1 290 ? 10.438 20.016 31.719 1 96.94 290 GLU B O 1
ATOM 6294 N N . MET B 1 291 ? 10.898 21.828 30.594 1 96.38 291 MET B N 1
ATOM 6295 C CA . MET B 1 291 ? 9.562 21.891 30 1 96.38 291 MET B CA 1
ATOM 6296 C C . MET B 1 291 ? 9.273 20.625 29.188 1 96.38 291 MET B C 1
ATOM 6298 O O . MET B 1 291 ? 8.203 20.031 29.312 1 96.38 291 MET B O 1
ATOM 6302 N N . LEU B 1 292 ? 10.219 20.172 28.359 1 97.5 292 LEU B N 1
ATOM 6303 C CA . LEU B 1 292 ? 10.07 18.984 27.531 1 97.5 292 LEU B CA 1
ATOM 6304 C C . LEU B 1 292 ? 9.875 17.734 28.391 1 97.5 292 LEU B C 1
ATOM 6306 O O . LEU B 1 292 ? 9 16.922 28.125 1 97.5 292 LEU B O 1
ATOM 6310 N N . THR B 1 293 ? 10.68 17.656 29.438 1 96.81 293 THR B N 1
ATOM 6311 C CA . THR B 1 293 ? 10.609 16.5 30.328 1 96.81 293 THR B CA 1
ATOM 6312 C C . THR B 1 293 ? 9.227 16.422 30.984 1 96.81 293 THR B C 1
ATOM 6314 O O . THR B 1 293 ? 8.641 15.336 31.062 1 96.81 293 THR B O 1
ATOM 6317 N N . ARG B 1 294 ? 8.734 17.484 31.344 1 95.06 294 ARG B N 1
ATOM 6318 C CA . ARG B 1 294 ? 7.41 17.531 31.953 1 95.06 294 ARG B CA 1
ATOM 6319 C C . ARG B 1 294 ? 6.336 17.125 30.953 1 95.06 294 ARG B C 1
ATOM 6321 O O . ARG B 1 294 ? 5.457 16.312 31.266 1 95.06 294 ARG B O 1
ATOM 6328 N N . TYR B 1 295 ? 6.367 17.688 29.844 1 96.31 295 TYR B N 1
ATOM 6329 C CA . TYR B 1 295 ? 5.379 17.406 28.797 1 96.31 295 TYR B CA 1
ATOM 6330 C C . TYR B 1 295 ? 5.398 15.93 28.422 1 96.31 295 TYR B C 1
ATOM 6332 O O . TYR B 1 295 ? 4.344 15.297 28.328 1 96.31 295 TYR B O 1
ATOM 6340 N N . ILE B 1 296 ? 6.602 15.336 28.266 1 96.38 296 ILE B N 1
ATOM 6341 C CA . ILE B 1 296 ? 6.758 13.93 27.891 1 96.38 296 ILE B CA 1
ATOM 6342 C C . ILE B 1 296 ? 6.203 13.031 28.984 1 96.38 296 ILE B C 1
ATOM 6344 O O . ILE B 1 296 ? 5.594 12 28.703 1 96.38 296 ILE B O 1
ATOM 6348 N N . GLY B 1 297 ? 6.352 13.422 30.188 1 94.25 297 GLY B N 1
ATOM 6349 C CA . GLY B 1 297 ? 5.801 12.664 31.297 1 94.25 297 GLY B CA 1
ATOM 6350 C C . GLY B 1 297 ? 4.301 12.461 31.203 1 94.25 297 GLY B C 1
ATOM 6351 O O . GLY B 1 297 ? 3.775 11.438 31.641 1 94.25 297 GLY B O 1
ATOM 6352 N N . GLN B 1 298 ? 3.668 13.445 30.641 1 93.31 298 GLN B N 1
ATOM 6353 C CA . GLN B 1 298 ? 2.217 13.398 30.5 1 93.31 298 GLN B CA 1
ATOM 6354 C C . GLN B 1 298 ? 1.812 12.805 29.156 1 93.31 298 GLN B C 1
ATOM 6356 O O . GLN B 1 298 ? 0.66 12.406 28.969 1 93.31 298 GLN B O 1
ATOM 6361 N N . HIS B 1 299 ? 2.75 12.812 28.266 1 93.5 299 HIS B N 1
ATOM 6362 C CA . HIS B 1 299 ? 2.537 12.32 26.906 1 93.5 299 HIS B CA 1
ATOM 6363 C C . HIS B 1 299 ? 3.664 11.391 26.469 1 93.5 299 HIS B C 1
ATOM 6365 O O . HIS B 1 299 ? 4.43 11.711 25.562 1 93.5 299 HIS B O 1
ATOM 6371 N N . LEU B 1 300 ? 3.643 10.281 26.969 1 91.06 300 LEU B N 1
ATOM 6372 C CA . LEU B 1 300 ? 4.762 9.352 26.859 1 91.06 300 LEU B CA 1
ATOM 6373 C C . LEU B 1 300 ? 4.949 8.891 25.422 1 91.06 300 LEU B C 1
ATOM 6375 O O . LEU B 1 300 ? 6.02 8.398 25.062 1 91.06 300 LEU B O 1
ATOM 6379 N N . ASP B 1 301 ? 3.959 9.102 24.594 1 91.81 301 ASP B N 1
ATOM 6380 C CA . ASP B 1 301 ? 4.035 8.602 23.219 1 91.81 301 ASP B CA 1
ATOM 6381 C C . ASP B 1 301 ? 4.398 9.727 22.25 1 91.81 301 ASP B C 1
ATOM 6383 O O . ASP B 1 301 ? 4.395 9.531 21.031 1 91.81 301 ASP B O 1
ATOM 6387 N N . SER B 1 302 ? 4.695 10.898 22.797 1 94.25 302 SER B N 1
ATOM 6388 C CA . SER B 1 302 ? 5.059 12.016 21.938 1 94.25 302 SER B CA 1
ATOM 6389 C C . SER B 1 302 ? 6.461 11.844 21.359 1 94.25 302 SER B C 1
ATOM 6391 O O . SER B 1 302 ? 7.445 12.242 22 1 94.25 302 SER B O 1
ATOM 6393 N N . ARG B 1 303 ? 6.594 11.359 20.203 1 93.06 303 ARG B N 1
ATOM 6394 C CA . ARG B 1 303 ? 7.887 11.125 19.578 1 93.06 303 ARG B CA 1
ATOM 6395 C C . ARG B 1 303 ? 8.602 12.438 19.297 1 93.06 303 ARG B C 1
ATOM 6397 O O . ARG B 1 303 ? 9.828 12.523 19.438 1 93.06 303 ARG B O 1
ATOM 6404 N N . LEU B 1 304 ? 7.824 13.414 18.875 1 95.06 304 LEU B N 1
ATOM 6405 C CA . LEU B 1 304 ? 8.422 14.695 18.516 1 95.06 304 LEU B CA 1
ATOM 6406 C C . LEU B 1 304 ? 9.086 15.344 19.719 1 95.06 304 LEU B C 1
ATOM 6408 O O . LEU B 1 304 ? 10.227 15.805 19.641 1 95.06 304 LEU B O 1
ATOM 6412 N N . ALA B 1 305 ? 8.367 15.406 20.828 1 96.56 305 ALA B N 1
ATOM 6413 C CA . ALA B 1 305 ? 8.945 15.984 22.047 1 96.56 305 ALA B CA 1
ATOM 6414 C C . ALA B 1 305 ? 10.195 15.227 22.469 1 96.56 305 ALA B C 1
ATOM 6416 O O . ALA B 1 305 ? 11.188 15.828 22.875 1 96.56 305 ALA B O 1
ATOM 6417 N N . ILE B 1 306 ? 10.195 13.945 22.375 1 96.88 306 ILE B N 1
ATOM 6418 C CA . ILE B 1 306 ? 11.336 13.102 22.719 1 96.88 306 ILE B CA 1
ATOM 6419 C C . ILE B 1 306 ? 12.5 13.398 21.781 1 96.88 306 ILE B C 1
ATOM 6421 O O . ILE B 1 306 ? 13.648 13.492 22.219 1 96.88 306 ILE B O 1
ATOM 6425 N N . ASP B 1 307 ? 12.18 13.539 20.562 1 95.81 307 ASP B N 1
ATOM 6426 C CA . ASP B 1 307 ? 13.188 13.836 19.547 1 95.81 307 ASP B CA 1
ATOM 6427 C C . ASP B 1 307 ? 13.898 15.148 19.859 1 95.81 307 ASP B C 1
ATOM 6429 O O . ASP B 1 307 ? 15.125 15.234 19.75 1 95.81 307 ASP B O 1
ATOM 6433 N N . VAL B 1 308 ? 13.148 16.156 20.203 1 95.44 308 VAL B N 1
ATOM 6434 C CA . VAL B 1 308 ? 13.734 17.453 20.547 1 95.44 308 VAL B CA 1
ATOM 6435 C C . VAL B 1 308 ? 14.602 17.297 21.797 1 95.44 308 VAL B C 1
ATOM 6437 O O . VAL B 1 308 ? 15.711 17.828 21.844 1 95.44 308 VAL B O 1
ATOM 6440 N N . LEU B 1 309 ? 14.125 16.594 22.797 1 96.75 309 LEU B N 1
ATOM 6441 C CA . LEU B 1 309 ? 14.891 16.359 24.016 1 96.75 309 LEU B CA 1
ATOM 6442 C C . LEU B 1 309 ? 16.172 15.602 23.719 1 96.75 309 LEU B C 1
ATOM 6444 O O . LEU B 1 309 ? 17.203 15.867 24.328 1 96.75 309 LEU B O 1
ATOM 6448 N N . LEU B 1 310 ? 16.125 14.711 22.781 1 95.94 310 LEU B N 1
ATOM 6449 C CA . LEU B 1 310 ? 17.281 13.906 22.375 1 95.94 310 LEU B CA 1
ATOM 6450 C C . LEU B 1 310 ? 18.406 14.789 21.844 1 95.94 310 LEU B C 1
ATOM 6452 O O . LEU B 1 310 ? 19.578 14.516 22.078 1 95.94 310 LEU B O 1
ATOM 6456 N N . VAL B 1 311 ? 18.047 15.812 21.172 1 93.5 311 VAL B N 1
ATOM 6457 C CA . VAL B 1 311 ? 19.031 16.734 20.609 1 93.5 311 VAL B CA 1
ATOM 6458 C C . VAL B 1 311 ? 19.578 17.641 21.719 1 93.5 311 VAL B C 1
ATOM 6460 O O . VAL B 1 311 ? 20.781 17.906 21.766 1 93.5 311 VAL B O 1
ATOM 6463 N N . LEU B 1 312 ? 18.703 18.031 22.656 1 94.94 312 LEU B N 1
ATOM 6464 C CA . LEU B 1 312 ? 19.094 19 23.688 1 94.94 312 LEU B CA 1
ATOM 6465 C C . LEU B 1 312 ? 19.812 18.297 24.844 1 94.94 312 LEU B C 1
ATOM 6467 O O . LEU B 1 312 ? 20.719 18.859 25.453 1 94.94 312 LEU B O 1
ATOM 6471 N N . ASP B 1 313 ? 19.391 17.125 25.172 1 96 313 ASP B N 1
ATOM 6472 C CA . ASP B 1 313 ? 19.922 16.359 26.297 1 96 313 ASP B CA 1
ATOM 6473 C C . ASP B 1 313 ? 19.672 14.859 26.109 1 96 313 ASP B C 1
ATOM 6475 O O . ASP B 1 313 ? 18.672 14.32 26.578 1 96 313 ASP B O 1
ATOM 6479 N N . ARG B 1 314 ? 20.594 14.219 25.453 1 95.31 314 ARG B N 1
ATOM 6480 C CA . ARG B 1 314 ? 20.453 12.82 25.062 1 95.31 314 ARG B CA 1
ATOM 6481 C C . ARG B 1 314 ? 20.312 11.914 26.281 1 95.31 314 ARG B C 1
ATOM 6483 O O . ARG B 1 314 ? 19.547 10.953 26.266 1 95.31 314 ARG B O 1
ATOM 6490 N N . GLU B 1 315 ? 21.047 12.18 27.297 1 94.94 315 GLU B N 1
ATOM 6491 C CA . GLU B 1 315 ? 21.016 11.359 28.5 1 94.94 315 GLU B CA 1
ATOM 6492 C C . GLU B 1 315 ? 19.625 11.367 29.125 1 94.94 315 GLU B C 1
ATOM 6494 O O . GLU B 1 315 ? 19.109 10.32 29.531 1 94.94 315 GLU B O 1
ATOM 6499 N N . LYS B 1 316 ? 19.016 12.531 29.172 1 95.94 316 LYS B N 1
ATOM 6500 C CA . LYS B 1 316 ? 17.672 12.641 29.75 1 95.94 316 LYS B CA 1
ATOM 6501 C C . LYS B 1 316 ? 16.625 12.047 28.812 1 95.94 316 LYS B C 1
ATOM 6503 O O . LYS B 1 316 ? 15.578 11.578 29.266 1 95.94 316 LYS B O 1
ATOM 6508 N N . ALA B 1 317 ? 16.906 12.109 27.578 1 96.94 317 ALA B N 1
ATOM 6509 C CA . ALA B 1 317 ? 15.938 11.656 26.578 1 96.94 317 ALA B CA 1
ATOM 6510 C C . ALA B 1 317 ? 15.914 10.133 26.5 1 96.94 317 ALA B C 1
ATOM 6512 O O . ALA B 1 317 ? 14.891 9.531 26.156 1 96.94 317 ALA B O 1
ATOM 6513 N N . SER B 1 318 ? 17.047 9.438 26.781 1 96.44 318 SER B N 1
ATOM 6514 C CA . SER B 1 318 ? 17.281 8.016 26.516 1 96.44 318 SER B CA 1
ATOM 6515 C C . SER B 1 318 ? 16.203 7.152 27.172 1 96.44 318 SER B C 1
ATOM 6517 O O . SER B 1 318 ? 15.68 6.234 26.531 1 96.44 318 SER B O 1
ATOM 6519 N N . PRO B 1 319 ? 15.828 7.48 28.438 1 96.12 319 PRO B N 1
ATOM 6520 C CA . PRO B 1 319 ? 14.781 6.648 29.031 1 96.12 319 PRO B CA 1
ATOM 6521 C C . PRO B 1 319 ? 13.453 6.738 28.297 1 96.12 319 PRO B C 1
ATOM 6523 O O . PRO B 1 319 ? 12.719 5.754 28.219 1 96.12 319 PRO B O 1
ATOM 6526 N N . TYR B 1 320 ? 13.18 7.867 27.812 1 96.31 320 TYR B N 1
ATOM 6527 C CA . TYR B 1 320 ? 11.922 8.039 27.078 1 96.31 320 TYR B CA 1
ATOM 6528 C C . TYR B 1 320 ? 11.984 7.367 25.719 1 96.31 320 TYR B C 1
ATOM 6530 O O . TYR B 1 320 ? 10.977 6.84 25.234 1 96.31 320 TYR B O 1
ATOM 6538 N N . VAL B 1 321 ? 13.148 7.379 25.109 1 96.44 321 VAL B N 1
ATOM 6539 C CA . VAL B 1 321 ? 13.344 6.641 23.859 1 96.44 321 VAL B CA 1
ATOM 6540 C C . VAL B 1 321 ? 13.086 5.152 24.094 1 96.44 321 VAL B C 1
ATOM 6542 O O . VAL B 1 321 ? 12.367 4.512 23.328 1 96.44 321 VAL B O 1
ATOM 6545 N N . ARG B 1 322 ? 13.617 4.691 25.141 1 96.06 322 ARG B N 1
ATOM 6546 C CA . ARG B 1 322 ? 13.453 3.283 25.5 1 96.06 322 ARG B CA 1
ATOM 6547 C C . ARG B 1 322 ? 11.977 2.934 25.672 1 96.06 322 ARG B C 1
ATOM 6549 O O . ARG B 1 322 ? 11.516 1.905 25.188 1 96.06 322 ARG B O 1
ATOM 6556 N N . SER B 1 323 ? 11.312 3.807 26.391 1 94.69 323 SER B N 1
ATOM 6557 C CA . SER B 1 323 ? 9.898 3.584 26.641 1 94.69 323 SER B CA 1
ATOM 6558 C C . SER B 1 323 ? 9.094 3.582 25.344 1 94.69 323 SER B C 1
ATOM 6560 O O . SER B 1 323 ? 8.211 2.744 25.156 1 94.69 323 SER B O 1
ATOM 6562 N N . LEU B 1 324 ? 9.375 4.477 24.531 1 94.44 324 LEU B N 1
ATOM 6563 C CA . LEU B 1 324 ? 8.664 4.582 23.266 1 94.44 324 LEU B CA 1
ATOM 6564 C C . LEU B 1 324 ? 8.898 3.342 22.406 1 94.44 324 LEU B C 1
ATOM 6566 O O . LEU B 1 324 ? 7.949 2.789 21.844 1 94.44 324 LEU B O 1
ATOM 6570 N N . ILE B 1 325 ? 10.102 2.844 22.312 1 94.88 325 ILE B N 1
ATOM 6571 C CA . ILE B 1 325 ? 10.461 1.68 21.5 1 94.88 325 ILE B CA 1
ATOM 6572 C C . ILE B 1 325 ? 9.82 0.427 22.094 1 94.88 325 ILE B C 1
ATOM 6574 O O . ILE B 1 325 ? 9.359 -0.448 21.359 1 94.88 325 ILE B O 1
ATOM 6578 N N . ALA B 1 326 ? 9.711 0.363 23.359 1 93.69 326 ALA B N 1
ATOM 6579 C CA . ALA B 1 326 ? 9.141 -0.792 24.047 1 93.69 326 ALA B CA 1
ATOM 6580 C C . ALA B 1 326 ? 7.637 -0.888 23.812 1 93.69 326 ALA B C 1
ATOM 6582 O O . ALA B 1 326 ? 7.055 -1.97 23.906 1 93.69 326 ALA B O 1
ATOM 6583 N N . SER B 1 327 ? 6.902 0.179 23.547 1 89.62 327 SER B N 1
ATOM 6584 C CA . SER B 1 327 ? 5.457 0.221 23.359 1 89.62 327 SER B CA 1
ATOM 6585 C C . SER B 1 327 ? 5.047 -0.442 22.062 1 89.62 327 SER B C 1
ATOM 6587 O O . SER B 1 327 ? 3.857 -0.635 21.797 1 89.62 327 SER B O 1
ATOM 6589 N N . ASP B 1 328 ? 5.926 -0.999 21.172 1 80.75 328 ASP B N 1
ATOM 6590 C CA . ASP B 1 328 ? 5.711 -1.719 19.922 1 80.75 328 ASP B CA 1
ATOM 6591 C C . ASP B 1 328 ? 5.039 -0.825 18.891 1 80.75 328 ASP B C 1
ATOM 6593 O O . ASP B 1 328 ? 4.387 -1.319 17.969 1 80.75 328 ASP B O 1
ATOM 6597 N N . LEU B 1 329 ? 5.062 0.451 19.109 1 86.12 329 LEU B N 1
ATOM 6598 C CA . LEU B 1 329 ? 4.488 1.403 18.172 1 86.12 329 LEU B CA 1
ATOM 6599 C C . LEU B 1 329 ? 5.441 1.665 17.016 1 86.12 329 LEU B C 1
ATOM 6601 O O . LEU B 1 329 ? 5.039 2.223 15.992 1 86.12 329 LEU B O 1
ATOM 6605 N N . LEU B 1 330 ? 6.691 1.261 17.109 1 92 330 LEU B N 1
ATOM 6606 C CA . LEU B 1 330 ? 7.703 1.562 16.094 1 92 330 LEU B CA 1
ATOM 6607 C C . LEU B 1 330 ? 8.273 0.281 15.5 1 92 330 LEU B C 1
ATOM 6609 O O . LEU B 1 330 ? 8.75 -0.592 16.219 1 92 330 LEU B O 1
ATOM 6613 N N . SER B 1 331 ? 8.148 0.178 14.242 1 94.5 331 SER B N 1
ATOM 6614 C CA . SER B 1 331 ? 8.82 -0.895 13.516 1 94.5 331 SER B CA 1
ATOM 6615 C C . SER B 1 331 ? 10.305 -0.593 13.328 1 94.5 331 SER B C 1
ATOM 6617 O O . SER B 1 331 ? 10.766 0.494 13.68 1 94.5 331 SER B O 1
ATOM 6619 N N . GLU B 1 332 ? 11.047 -1.505 12.859 1 95.44 332 GLU B N 1
ATOM 6620 C CA . GLU B 1 332 ? 12.453 -1.283 12.531 1 95.44 332 GLU B CA 1
ATOM 6621 C C . GLU B 1 332 ? 12.609 -0.175 11.492 1 95.44 332 GLU B C 1
ATOM 6623 O O . GLU B 1 332 ? 13.477 0.689 11.625 1 95.44 332 GLU B O 1
ATOM 6628 N N . LYS B 1 333 ? 11.719 -0.293 10.539 1 95.56 333 LYS B N 1
ATOM 6629 C CA . LYS B 1 333 ? 11.758 0.71 9.484 1 95.56 333 LYS B CA 1
ATOM 6630 C C . LYS B 1 333 ? 11.5 2.107 10.039 1 95.56 333 LYS B C 1
ATOM 6632 O O . LYS B 1 333 ? 12.188 3.062 9.68 1 95.56 333 LYS B O 1
ATOM 6637 N N . ASP B 1 334 ? 10.539 2.227 10.922 1 94.75 334 ASP B N 1
ATOM 6638 C CA . ASP B 1 334 ? 10.234 3.508 11.547 1 94.75 334 ASP B CA 1
ATOM 6639 C C . ASP B 1 334 ? 11.43 4.039 12.336 1 94.75 334 ASP B C 1
ATOM 6641 O O . ASP B 1 334 ? 11.719 5.234 12.297 1 94.75 334 ASP B O 1
ATOM 6645 N N . THR B 1 335 ? 12.062 3.182 13.008 1 95.81 335 THR B N 1
ATOM 6646 C CA . THR B 1 335 ? 13.203 3.545 13.836 1 95.81 335 THR B CA 1
ATOM 6647 C C . THR B 1 335 ? 14.367 4.02 12.969 1 95.81 335 THR B C 1
ATOM 6649 O O . THR B 1 335 ? 15.039 4.996 13.305 1 95.81 335 THR B O 1
ATOM 6652 N N . VAL B 1 336 ? 14.578 3.346 11.891 1 96 336 VAL B N 1
ATOM 6653 C CA . VAL B 1 336 ? 15.641 3.725 10.977 1 96 336 VAL B CA 1
ATOM 6654 C C . VAL B 1 336 ? 15.359 5.109 10.398 1 96 336 VAL B C 1
ATOM 6656 O O . VAL B 1 336 ? 16.266 5.949 10.312 1 96 336 VAL B O 1
ATOM 6659 N N . GLU B 1 337 ? 14.18 5.328 10.047 1 95.44 337 GLU B N 1
ATOM 6660 C CA . GLU B 1 337 ? 13.805 6.637 9.523 1 95.44 337 GLU B CA 1
ATOM 6661 C C . GLU B 1 337 ? 14.016 7.73 10.562 1 95.44 337 GLU B C 1
ATOM 6663 O O . GLU B 1 337 ? 14.492 8.82 10.242 1 95.44 337 GLU B O 1
ATOM 6668 N N . TRP B 1 338 ? 13.594 7.387 11.734 1 95.81 338 TRP B N 1
ATOM 6669 C CA . TRP B 1 338 ? 13.812 8.297 12.852 1 95.81 338 TRP B CA 1
ATOM 6670 C C . TRP B 1 338 ? 15.297 8.617 13.008 1 95.81 338 TRP B C 1
ATOM 6672 O O . TRP B 1 338 ? 15.68 9.789 13.094 1 95.81 338 TRP B O 1
ATOM 6682 N N . ALA B 1 339 ? 16.156 7.664 12.984 1 96.56 339 ALA B N 1
ATOM 6683 C CA . ALA B 1 339 ? 17.609 7.832 13.117 1 96.56 339 ALA B CA 1
ATOM 6684 C C . ALA B 1 339 ? 18.188 8.578 11.914 1 96.56 339 ALA B C 1
ATOM 6686 O O . ALA B 1 339 ? 19.062 9.43 12.078 1 96.56 339 ALA B O 1
ATOM 6687 N N . ARG B 1 340 ? 17.703 8.258 10.766 1 94.19 340 ARG B N 1
ATOM 6688 C CA . ARG B 1 340 ? 18.188 8.922 9.562 1 94.19 340 ARG B CA 1
ATOM 6689 C C . ARG B 1 340 ? 17.953 10.43 9.633 1 94.19 340 ARG B C 1
ATOM 6691 O O . ARG B 1 340 ? 18.781 11.211 9.141 1 94.19 340 ARG B O 1
ATOM 6698 N N . ASN B 1 341 ? 16.906 10.836 10.156 1 92.44 341 ASN B N 1
ATOM 6699 C CA . ASN B 1 341 ? 16.609 12.258 10.32 1 92.44 341 ASN B CA 1
ATOM 6700 C C . ASN B 1 341 ? 17.672 12.945 11.18 1 92.44 341 ASN B C 1
ATOM 6702 O O . ASN B 1 341 ? 18.047 14.086 10.906 1 92.44 341 ASN B O 1
ATOM 6706 N N . HIS B 1 342 ? 18.156 12.312 12.156 1 93.94 342 HIS B N 1
ATOM 6707 C CA . HIS B 1 342 ? 19.234 12.852 12.977 1 93.94 342 HIS B CA 1
ATOM 6708 C C . HIS B 1 342 ? 20.547 12.906 12.195 1 93.94 342 HIS B C 1
ATOM 6710 O O . HIS B 1 342 ? 21.312 13.867 12.328 1 93.94 342 HIS B O 1
ATOM 6716 N N . VAL B 1 343 ? 20.719 11.883 11.367 1 91.06 343 VAL B N 1
ATOM 6717 C CA . VAL B 1 343 ? 21.953 11.805 10.594 1 91.06 343 VAL B CA 1
ATOM 6718 C C . VAL B 1 343 ? 22.031 12.984 9.617 1 91.06 343 VAL B C 1
ATOM 6720 O O . VAL B 1 343 ? 23.078 13.617 9.484 1 91.06 343 VAL B O 1
ATOM 6723 N N . VAL B 1 344 ? 21 13.297 9 1 87.19 344 VAL B N 1
ATOM 6724 C CA . VAL B 1 344 ? 20.938 14.375 8.023 1 87.19 344 VAL B CA 1
ATOM 6725 C C . VAL B 1 344 ? 21.297 15.703 8.688 1 87.19 344 VAL B C 1
ATOM 6727 O O . VAL B 1 344 ? 21.891 16.578 8.055 1 87.19 344 VAL B O 1
ATOM 6730 N N . HIS B 1 345 ? 21.094 15.805 9.992 1 88.5 345 HIS B N 1
ATOM 6731 C CA . HIS B 1 345 ? 21.391 17.031 10.727 1 88.5 345 HIS B CA 1
ATOM 6732 C C . HIS B 1 345 ? 22.703 16.906 11.492 1 88.5 345 HIS B C 1
ATOM 6734 O O . HIS B 1 345 ? 22.984 17.719 12.375 1 88.5 345 HIS B O 1
ATOM 6740 N N . GLY B 1 346 ? 23.391 15.867 11.211 1 88.94 346 GLY B N 1
ATOM 6741 C CA . GLY B 1 346 ? 24.734 15.703 11.766 1 88.94 346 GLY B CA 1
ATOM 6742 C C . GLY B 1 346 ? 24.734 15.172 13.188 1 88.94 346 GLY B C 1
ATOM 6743 O O . GLY B 1 346 ? 25.75 15.219 13.875 1 88.94 346 GLY B O 1
ATOM 6744 N N . GLN B 1 347 ? 23.531 14.766 13.625 1 92.44 347 GLN B N 1
ATOM 6745 C CA . GLN B 1 347 ? 23.422 14.266 14.992 1 92.44 347 GLN B CA 1
ATOM 6746 C C . GLN B 1 347 ? 23.609 12.75 15.039 1 92.44 347 GLN B C 1
ATOM 6748 O O . GLN B 1 347 ? 22.688 12.016 15.406 1 92.44 347 GLN B O 1
ATOM 6753 N N . PHE B 1 348 ? 24.797 12.25 14.859 1 93.31 348 PHE B N 1
ATOM 6754 C CA . PHE B 1 348 ? 25.109 10.828 14.75 1 93.31 348 PHE B CA 1
ATOM 6755 C C . PHE B 1 348 ? 24.938 10.133 16.094 1 93.31 348 PHE B C 1
ATOM 6757 O O . PHE B 1 348 ? 24.484 8.992 16.156 1 93.31 348 PHE B O 1
ATOM 6764 N N . ALA B 1 349 ? 25.312 10.867 17.109 1 95.5 349 ALA B N 1
ATOM 6765 C CA . ALA B 1 349 ? 25.219 10.266 18.438 1 95.5 349 ALA B CA 1
ATOM 6766 C C . ALA B 1 349 ? 23.766 9.961 18.797 1 95.5 349 ALA B C 1
ATOM 6768 O O . ALA B 1 349 ? 23.469 8.891 19.328 1 95.5 349 ALA B O 1
ATOM 6769 N N . SER B 1 350 ? 22.891 10.938 18.5 1 96.12 350 SER B N 1
ATOM 6770 C CA . SER B 1 350 ? 21.453 10.727 18.75 1 96.12 350 SER B CA 1
ATOM 6771 C C . SER B 1 350 ? 20.922 9.57 17.906 1 96.12 350 SER B C 1
ATOM 6773 O O . SER B 1 350 ? 20.156 8.734 18.406 1 96.12 350 SER B O 1
ATOM 6775 N N . ALA B 1 351 ? 21.312 9.523 16.656 1 96.88 351 ALA B N 1
ATOM 6776 C CA . ALA B 1 351 ? 20.891 8.445 15.75 1 96.88 351 ALA B CA 1
ATOM 6777 C C . ALA B 1 351 ? 21.328 7.086 16.281 1 96.88 351 ALA B C 1
ATOM 6779 O O . ALA B 1 351 ? 20.531 6.145 16.328 1 96.88 351 ALA B O 1
ATOM 6780 N N . ALA B 1 352 ? 22.594 7.008 16.688 1 97.38 352 ALA B N 1
ATOM 6781 C CA . ALA B 1 352 ? 23.141 5.762 17.219 1 97.38 352 ALA B CA 1
ATOM 6782 C C . ALA B 1 352 ? 22.391 5.332 18.484 1 97.38 352 ALA B C 1
ATOM 6784 O O . ALA B 1 352 ? 22.109 4.145 18.672 1 97.38 352 ALA B O 1
ATOM 6785 N N . THR B 1 353 ? 22.062 6.344 19.297 1 97.12 353 THR B N 1
ATOM 6786 C CA . THR B 1 353 ? 21.328 6.055 20.531 1 97.12 353 THR B CA 1
ATOM 6787 C C . THR B 1 353 ? 20 5.395 20.234 1 97.12 353 THR B C 1
ATOM 6789 O O . THR B 1 353 ? 19.656 4.367 20.828 1 97.12 353 THR B O 1
ATOM 6792 N N . VAL B 1 354 ? 19.281 5.957 19.297 1 97.62 354 VAL B N 1
ATOM 6793 C CA . VAL B 1 354 ? 17.969 5.434 18.922 1 97.62 354 VAL B CA 1
ATOM 6794 C C . VAL B 1 354 ? 18.109 4.008 18.406 1 97.62 354 VAL B C 1
ATOM 6796 O O . VAL B 1 354 ? 17.391 3.104 18.844 1 97.62 354 VAL B O 1
ATOM 6799 N N . CYS B 1 355 ? 19.094 3.738 17.562 1 97.75 355 CYS B N 1
ATOM 6800 C CA . CYS B 1 355 ? 19.281 2.438 16.922 1 97.75 355 CYS B CA 1
ATOM 6801 C C . CYS B 1 355 ? 19.75 1.395 17.922 1 97.75 355 CYS B C 1
ATOM 6803 O O . CYS B 1 355 ? 19.266 0.261 17.922 1 97.75 355 CYS B O 1
ATOM 6805 N N . LEU B 1 356 ? 20.703 1.798 18.75 1 97.62 356 LEU B N 1
ATOM 6806 C CA . LEU B 1 356 ? 21.25 0.859 19.719 1 97.62 356 LEU B CA 1
ATOM 6807 C C . LEU B 1 356 ? 20.188 0.453 20.75 1 97.62 356 LEU B C 1
ATOM 6809 O O . LEU B 1 356 ? 20.109 -0.712 21.141 1 97.62 356 LEU B O 1
ATOM 6813 N N . ILE B 1 357 ? 19.375 1.386 21.172 1 97.25 357 ILE B N 1
ATOM 6814 C CA . ILE B 1 357 ? 18.297 1.065 22.094 1 97.25 357 ILE B CA 1
ATOM 6815 C C . ILE B 1 357 ? 17.297 0.119 21.422 1 97.25 357 ILE B C 1
ATOM 6817 O O . ILE B 1 357 ? 16.859 -0.86 22.031 1 97.25 357 ILE B O 1
ATOM 6821 N N . TYR B 1 358 ? 16.969 0.41 20.188 1 97.69 358 TYR B N 1
ATOM 6822 C CA . TYR B 1 358 ? 16.062 -0.479 19.469 1 97.69 358 TYR B CA 1
ATOM 6823 C C . TYR B 1 358 ? 16.641 -1.889 19.391 1 97.69 358 TYR B C 1
ATOM 6825 O O . TYR B 1 358 ? 15.914 -2.869 19.594 1 97.69 358 TYR B O 1
ATOM 6833 N N . ASP B 1 359 ? 17.875 -1.977 19.016 1 97.12 359 ASP B N 1
ATOM 6834 C CA . ASP B 1 359 ? 18.516 -3.279 18.875 1 97.12 359 ASP B CA 1
ATOM 6835 C C . ASP B 1 359 ? 18.484 -4.043 20.203 1 97.12 359 ASP B C 1
ATOM 6837 O O . ASP B 1 359 ? 18.297 -5.262 20.219 1 97.12 359 ASP B O 1
ATOM 6841 N N . GLU B 1 360 ? 18.703 -3.359 21.25 1 95.75 360 GLU B N 1
ATOM 6842 C CA . GLU B 1 360 ? 18.703 -3.967 22.578 1 95.75 360 GLU B CA 1
ATOM 6843 C C . GLU B 1 360 ? 17.344 -4.539 22.922 1 95.75 360 GLU B C 1
ATOM 6845 O O . GLU B 1 360 ? 17.234 -5.637 23.469 1 95.75 360 GLU B O 1
ATOM 6850 N N . ILE B 1 361 ? 16.312 -3.852 22.578 1 96.19 361 ILE B N 1
ATOM 6851 C CA . ILE B 1 361 ? 14.977 -4.195 23.031 1 96.19 361 ILE B CA 1
ATOM 6852 C C . ILE B 1 361 ? 14.312 -5.141 22.031 1 96.19 361 ILE B C 1
ATOM 6854 O O . ILE B 1 361 ? 13.727 -6.152 22.422 1 96.19 361 ILE B O 1
ATOM 6858 N N . LYS B 1 362 ? 14.375 -4.828 20.75 1 94.88 362 LYS B N 1
ATOM 6859 C CA . LYS B 1 362 ? 13.609 -5.555 19.734 1 94.88 362 LYS B CA 1
ATOM 6860 C C . LYS B 1 362 ? 14.531 -6.375 18.844 1 94.88 362 LYS B C 1
ATOM 6862 O O . LYS B 1 362 ? 14.102 -7.359 18.234 1 94.88 362 LYS B O 1
ATOM 6867 N N . GLY B 1 363 ? 15.742 -5.957 18.703 1 94.31 363 GLY B N 1
ATOM 6868 C CA . GLY B 1 363 ? 16.688 -6.625 17.812 1 94.31 363 GLY B CA 1
ATOM 6869 C C . GLY B 1 363 ? 16.531 -6.219 16.359 1 94.31 363 GLY B C 1
ATOM 6870 O O . GLY B 1 363 ? 15.477 -6.441 15.766 1 94.31 363 GLY B O 1
ATOM 6871 N N . PHE B 1 364 ? 17.547 -5.652 15.82 1 93.56 364 PHE B N 1
ATOM 6872 C CA . PHE B 1 364 ? 17.547 -5.344 14.391 1 93.56 364 PHE B CA 1
ATOM 6873 C C . PHE B 1 364 ? 17.625 -6.621 13.562 1 93.56 364 PHE B C 1
ATOM 6875 O O . PHE B 1 364 ? 18.375 -7.539 13.898 1 93.56 364 PHE B O 1
ATOM 6882 N N . GLN B 1 365 ? 16.891 -6.699 12.484 1 91.06 365 GLN B N 1
ATOM 6883 C CA . GLN B 1 365 ? 16.891 -7.887 11.641 1 91.06 365 GLN B CA 1
ATOM 6884 C C . GLN B 1 365 ? 17.297 -7.547 10.211 1 91.06 365 GLN B C 1
ATOM 6886 O O . GLN B 1 365 ? 18.062 -8.281 9.586 1 91.06 365 GLN B O 1
ATOM 6891 N N . GLU B 1 366 ? 16.844 -6.484 9.656 1 88.38 366 GLU B N 1
ATOM 6892 C CA . GLU B 1 366 ? 17.016 -6.184 8.234 1 88.38 366 GLU B CA 1
ATOM 6893 C C . GLU B 1 366 ? 18.062 -5.105 8.023 1 88.38 366 GLU B C 1
ATOM 6895 O O . GLU B 1 366 ? 18.938 -5.242 7.164 1 88.38 366 GLU B O 1
ATOM 6900 N N . GLU B 1 367 ? 18.094 -4.051 8.773 1 91.75 367 GLU B N 1
ATOM 6901 C CA . GLU B 1 367 ? 18.922 -2.883 8.523 1 91.75 367 GLU B CA 1
ATOM 6902 C C . GLU B 1 367 ? 20.141 -2.873 9.445 1 91.75 367 GLU B C 1
ATOM 6904 O O . GLU B 1 367 ? 20.5 -1.834 10.008 1 91.75 367 GLU B O 1
ATOM 6909 N N . ILE B 1 368 ? 20.766 -4.016 9.57 1 94.06 368 ILE B N 1
ATOM 6910 C CA . ILE B 1 368 ? 21.906 -4.172 10.461 1 94.06 368 ILE B CA 1
ATOM 6911 C C . ILE B 1 368 ? 23.078 -3.346 9.938 1 94.06 368 ILE B C 1
ATOM 6913 O O . ILE B 1 368 ? 23.781 -2.688 10.719 1 94.06 368 ILE B O 1
ATOM 6917 N N . PRO B 1 369 ? 23.297 -3.322 8.57 1 91.94 369 PRO B N 1
ATOM 6918 C CA . PRO B 1 369 ? 24.391 -2.477 8.07 1 91.94 369 PRO B CA 1
ATOM 6919 C C . PRO B 1 369 ? 24.234 -1.01 8.461 1 91.94 369 PRO B C 1
ATOM 6921 O O . PRO B 1 369 ? 25.203 -0.345 8.805 1 91.94 369 PRO B O 1
ATOM 6924 N N . PHE B 1 370 ? 23.047 -0.523 8.5 1 93.56 370 PHE B N 1
ATOM 6925 C CA . PHE B 1 370 ? 22.797 0.854 8.898 1 93.56 370 PHE B CA 1
ATOM 6926 C C . PHE B 1 370 ? 23.141 1.064 10.367 1 93.56 370 PHE B C 1
ATOM 6928 O O . PHE B 1 370 ? 23.797 2.049 10.719 1 93.56 370 PHE B O 1
ATOM 6935 N N . LEU B 1 371 ? 22.688 0.163 11.211 1 96.75 371 LEU B N 1
ATOM 6936 C CA . LEU B 1 371 ? 22.984 0.224 12.641 1 96.75 371 LEU B CA 1
ATOM 6937 C C . LEU B 1 371 ? 24.5 0.294 12.875 1 96.75 371 LEU B C 1
ATOM 6939 O O . LEU B 1 371 ? 24.969 1.159 13.609 1 96.75 371 LEU B O 1
ATOM 6943 N N . ILE B 1 372 ? 25.203 -0.54 12.203 1 96 372 ILE B N 1
ATOM 6944 C CA . ILE B 1 372 ? 26.641 -0.63 12.391 1 96 372 ILE B CA 1
ATOM 6945 C C . ILE B 1 372 ? 27.312 0.644 11.875 1 96 372 ILE B C 1
ATOM 6947 O O . ILE B 1 372 ? 28.172 1.215 12.547 1 96 372 ILE B O 1
ATOM 6951 N N . GLU B 1 373 ? 26.891 1.101 10.805 1 93.19 373 GLU B N 1
ATOM 6952 C CA . GLU B 1 373 ? 27.469 2.293 10.195 1 93.19 373 GLU B CA 1
ATOM 6953 C C . GLU B 1 373 ? 27.266 3.521 11.07 1 93.19 373 GLU B C 1
ATOM 6955 O O . GLU B 1 373 ? 28.203 4.266 11.344 1 93.19 373 GLU B O 1
ATOM 6960 N N . ILE B 1 374 ? 26.078 3.717 11.5 1 94.88 374 ILE B N 1
ATOM 6961 C CA . ILE B 1 374 ? 25.797 4.918 12.281 1 94.88 374 ILE B CA 1
ATOM 6962 C C . ILE B 1 374 ? 26.516 4.84 13.625 1 94.88 374 ILE B C 1
ATOM 6964 O O . ILE B 1 374 ? 26.984 5.855 14.148 1 94.88 374 ILE B O 1
ATOM 6968 N N . THR B 1 375 ? 26.594 3.67 14.195 1 97 375 THR B N 1
ATOM 6969 C CA . THR B 1 375 ? 27.312 3.479 15.453 1 97 375 THR B CA 1
ATOM 6970 C C . THR B 1 375 ? 28.797 3.791 15.273 1 97 375 THR B C 1
ATOM 6972 O O . THR B 1 375 ? 29.422 4.402 16.156 1 97 375 THR B O 1
ATOM 6975 N N . TYR B 1 376 ? 29.328 3.418 14.141 1 96.44 376 TYR B N 1
ATOM 6976 C CA . TYR B 1 376 ? 30.719 3.709 13.828 1 96.44 376 TYR B CA 1
ATOM 6977 C C . TYR B 1 376 ? 30.938 5.211 13.703 1 96.44 376 TYR B C 1
ATOM 6979 O O . TYR B 1 376 ? 31.875 5.754 14.289 1 96.44 376 TYR B O 1
ATOM 6987 N N . PHE B 1 377 ? 30.078 5.871 13.023 1 93.56 377 PHE B N 1
ATOM 6988 C CA . PHE B 1 377 ? 30.266 7.301 12.789 1 93.56 377 PHE B CA 1
ATOM 6989 C C . PHE B 1 377 ? 29.953 8.094 14.055 1 93.56 377 PHE B C 1
ATOM 6991 O O . PHE B 1 377 ? 30.359 9.258 14.18 1 93.56 377 PHE B O 1
ATOM 6998 N N . ALA B 1 378 ? 29.266 7.5 14.977 1 95.88 378 ALA B N 1
ATOM 6999 C CA . ALA B 1 378 ? 29.062 8.109 16.281 1 95.88 378 ALA B CA 1
ATOM 7000 C C . ALA B 1 378 ? 30.25 7.852 17.203 1 95.88 378 ALA B C 1
ATOM 7002 O O . ALA B 1 378 ? 30.219 8.219 18.391 1 95.88 378 ALA B O 1
ATOM 7003 N N . LEU B 1 379 ? 31.266 7.152 16.656 1 96.31 379 LEU B N 1
ATOM 7004 C CA . LEU B 1 379 ? 32.531 6.867 17.328 1 96.31 379 LEU B CA 1
ATOM 7005 C C . LEU B 1 379 ? 32.312 5.922 18.5 1 96.31 379 LEU B C 1
ATOM 7007 O O . LEU B 1 379 ? 33.031 5.996 19.5 1 96.31 379 LEU B O 1
ATOM 7011 N N . ARG B 1 380 ? 31.344 5.148 18.406 1 97.19 380 ARG B N 1
ATOM 7012 C CA . ARG B 1 380 ? 31.094 4.129 19.422 1 97.19 380 ARG B CA 1
ATOM 7013 C C . ARG B 1 380 ? 31.625 2.771 18.984 1 97.19 380 ARG B C 1
ATOM 7015 O O . ARG B 1 380 ? 30.859 1.83 18.781 1 97.19 380 ARG B O 1
ATOM 7022 N N . PHE B 1 381 ? 32.875 2.623 18.984 1 98.06 381 PHE B N 1
ATOM 7023 C CA . PHE B 1 381 ? 33.594 1.506 18.359 1 98.06 381 PHE B CA 1
ATOM 7024 C C . PHE B 1 381 ? 33.344 0.219 19.141 1 98.06 381 PHE B C 1
ATOM 7026 O O . PHE B 1 381 ? 33.156 -0.845 18.547 1 98.06 381 PHE B O 1
ATOM 7033 N N . ASP B 1 382 ? 33.281 0.333 20.438 1 98 382 ASP B N 1
ATOM 7034 C CA . ASP B 1 382 ? 33 -0.856 21.25 1 98 382 ASP B CA 1
ATOM 7035 C C . ASP B 1 382 ? 31.641 -1.439 20.938 1 98 382 ASP B C 1
ATOM 7037 O O . ASP B 1 382 ? 31.469 -2.66 20.875 1 98 382 ASP B O 1
ATOM 7041 N N . ASP B 1 383 ? 30.75 -0.551 20.734 1 97.88 383 ASP B N 1
ATOM 7042 C CA . ASP B 1 383 ? 29.391 -0.993 20.406 1 97.88 383 ASP B CA 1
ATOM 7043 C C . ASP B 1 383 ? 29.359 -1.649 19.031 1 97.88 383 ASP B C 1
ATOM 7045 O O . ASP B 1 383 ? 28.625 -2.617 18.812 1 97.88 383 ASP B O 1
ATOM 7049 N N . VAL B 1 384 ? 30.094 -1.154 18.094 1 97.94 384 VAL B N 1
ATOM 7050 C CA . VAL B 1 384 ? 30.172 -1.746 16.75 1 97.94 384 VAL B CA 1
ATOM 7051 C C . VAL B 1 384 ? 30.641 -3.197 16.859 1 97.94 384 VAL B C 1
ATOM 7053 O O . VAL B 1 384 ? 30.031 -4.094 16.281 1 97.94 384 VAL B O 1
ATOM 7056 N N . ILE B 1 385 ? 31.719 -3.365 17.672 1 98 385 ILE B N 1
ATOM 7057 C CA . ILE B 1 385 ? 32.312 -4.691 17.844 1 98 385 ILE B CA 1
ATOM 7058 C C . ILE B 1 385 ? 31.266 -5.629 18.469 1 98 385 ILE B C 1
ATOM 7060 O O . ILE B 1 385 ? 31.047 -6.73 17.969 1 98 385 ILE B O 1
ATOM 7064 N N . ARG B 1 386 ? 30.641 -5.152 19.438 1 96.94 386 ARG B N 1
ATOM 7065 C CA . ARG B 1 386 ? 29.656 -5.961 20.141 1 96.94 386 ARG B CA 1
ATOM 7066 C C . ARG B 1 386 ? 28.516 -6.355 19.203 1 96.94 386 ARG B C 1
ATOM 7068 O O . ARG B 1 386 ? 28.141 -7.531 19.125 1 96.94 386 ARG B O 1
ATOM 7075 N N . VAL B 1 387 ? 27.969 -5.402 18.516 1 96.75 387 VAL B N 1
ATOM 7076 C CA . VAL B 1 387 ? 26.812 -5.637 17.656 1 96.75 387 VAL B CA 1
ATOM 7077 C C . VAL B 1 387 ? 27.188 -6.609 16.547 1 96.75 387 VAL B C 1
ATOM 7079 O O . VAL B 1 387 ? 26.453 -7.551 16.25 1 96.75 387 VAL B O 1
ATOM 7082 N N . TYR B 1 388 ? 28.328 -6.395 15.867 1 96.94 388 TYR B N 1
ATOM 7083 C CA . TYR B 1 388 ? 28.75 -7.273 14.781 1 96.94 388 TYR B CA 1
ATOM 7084 C C . TYR B 1 388 ? 28.875 -8.711 15.258 1 96.94 388 TYR B C 1
ATOM 7086 O O . TYR B 1 388 ? 28.391 -9.641 14.609 1 96.94 388 TYR B O 1
ATOM 7094 N N . ARG B 1 389 ? 29.484 -8.898 16.406 1 95.62 389 ARG B N 1
ATOM 7095 C CA . ARG B 1 389 ? 29.703 -10.234 16.938 1 95.62 389 ARG B CA 1
ATOM 7096 C C . ARG B 1 389 ? 28.391 -10.906 17.297 1 95.62 389 ARG B C 1
ATOM 7098 O O . ARG B 1 389 ? 28.203 -12.102 17.047 1 95.62 389 ARG B O 1
ATOM 7105 N N . ASP B 1 390 ? 27.531 -10.133 17.828 1 94.12 390 ASP B N 1
ATOM 7106 C CA . ASP B 1 390 ? 26.234 -10.656 18.219 1 94.12 390 ASP B CA 1
ATOM 7107 C C . ASP B 1 390 ? 25.438 -11.094 17 1 94.12 390 ASP B C 1
ATOM 7109 O O . ASP B 1 390 ? 24.734 -12.117 17.031 1 94.12 390 ASP B O 1
ATOM 7113 N N . LYS B 1 391 ? 25.547 -10.32 15.922 1 94.44 391 LYS B N 1
ATOM 7114 C CA . LYS B 1 391 ? 24.719 -10.539 14.742 1 94.44 391 LYS B CA 1
ATOM 7115 C C . LYS B 1 391 ? 25.375 -11.539 13.789 1 94.44 391 LYS B C 1
ATOM 7117 O O . LYS B 1 391 ? 24.703 -12.094 12.914 1 94.44 391 LYS B O 1
ATOM 7122 N N . PHE B 1 392 ? 26.656 -11.805 13.945 1 87.94 392 PHE B N 1
ATOM 7123 C CA . PHE B 1 392 ? 27.453 -12.594 13.008 1 87.94 392 PHE B CA 1
ATOM 7124 C C . PHE B 1 392 ? 26.859 -13.977 12.805 1 87.94 392 PHE B C 1
ATOM 7126 O O . PHE B 1 392 ? 26.75 -14.453 11.672 1 87.94 392 PHE B O 1
ATOM 7133 N N . ILE B 1 393 ? 26.312 -14.555 13.883 1 81.62 393 ILE B N 1
ATOM 7134 C CA . ILE B 1 393 ? 25.828 -15.93 13.82 1 81.62 393 ILE B CA 1
ATOM 7135 C C . ILE B 1 393 ? 24.406 -15.953 13.258 1 81.62 393 ILE B C 1
ATOM 7137 O O . ILE B 1 393 ? 23.953 -16.984 12.766 1 81.62 393 ILE B O 1
ATOM 7141 N N . LYS B 1 394 ? 23.781 -14.898 13.227 1 81.69 394 LYS B N 1
ATOM 7142 C CA . LYS B 1 394 ? 22.375 -14.859 12.852 1 81.69 394 LYS B CA 1
ATOM 7143 C C . LYS B 1 394 ? 22.203 -14.461 11.391 1 81.69 394 LYS B C 1
ATOM 7145 O O . LYS B 1 394 ? 21.172 -14.766 10.773 1 81.69 394 LYS B O 1
ATOM 7150 N N . MET B 1 395 ? 23.188 -13.836 10.883 1 82.69 395 MET B N 1
ATOM 7151 C CA . MET B 1 395 ? 23.094 -13.336 9.516 1 82.69 395 MET B CA 1
ATOM 7152 C C . MET B 1 395 ? 23.453 -14.422 8.508 1 82.69 395 MET B C 1
ATOM 7154 O O . MET B 1 395 ? 24.391 -15.195 8.734 1 82.69 395 MET B O 1
ATOM 7158 N N . LYS B 1 396 ? 22.672 -14.43 7.426 1 76.88 396 LYS B N 1
ATOM 7159 C CA . LYS B 1 396 ? 22.938 -15.367 6.344 1 76.88 396 LYS B CA 1
ATOM 7160 C C . LYS B 1 396 ? 24.281 -15.078 5.684 1 76.88 396 LYS B C 1
ATOM 7162 O O . LYS B 1 396 ? 25.016 -15.992 5.32 1 76.88 396 LYS B O 1
ATOM 7167 N N . TRP B 1 397 ? 24.641 -13.758 5.609 1 81.81 397 TRP B N 1
ATOM 7168 C CA . TRP B 1 397 ? 25.875 -13.32 4.961 1 81.81 397 TRP B CA 1
ATOM 7169 C C . TRP B 1 397 ? 26.5 -12.148 5.711 1 81.81 397 TRP B C 1
ATOM 7171 O O . TRP B 1 397 ? 26.328 -10.992 5.316 1 81.81 397 TRP B O 1
ATOM 7181 N N . PRO B 1 398 ? 27.312 -12.461 6.695 1 88.88 398 PRO B N 1
ATOM 7182 C CA . PRO B 1 398 ? 27.875 -11.414 7.555 1 88.88 398 PRO B CA 1
ATOM 7183 C C . PRO B 1 398 ? 29.125 -10.781 6.965 1 88.88 398 PRO B C 1
ATOM 7185 O O . PRO B 1 398 ? 29.875 -10.102 7.676 1 88.88 398 PRO B O 1
ATOM 7188 N N . TYR B 1 399 ? 29.406 -11 5.637 1 90.69 399 TYR B N 1
ATOM 7189 C CA . TYR B 1 399 ? 30.656 -10.539 5.055 1 90.69 399 TYR B CA 1
ATOM 7190 C C . TYR B 1 399 ? 30.422 -9.406 4.066 1 90.69 399 TYR B C 1
ATOM 7192 O O . TYR B 1 399 ? 31.094 -9.328 3.031 1 90.69 399 TYR B O 1
ATOM 7200 N N . LEU B 1 400 ? 29.562 -8.586 4.391 1 91.12 400 LEU B N 1
ATOM 7201 C CA . LEU B 1 400 ? 29.359 -7.379 3.596 1 91.12 400 LEU B CA 1
ATOM 7202 C C . LEU B 1 400 ? 30.344 -6.289 3.996 1 91.12 400 LEU B C 1
ATOM 7204 O O . LEU B 1 400 ? 30.656 -6.129 5.18 1 91.12 400 LEU B O 1
ATOM 7208 N N . PRO B 1 401 ? 30.797 -5.504 3.029 1 92.62 401 PRO B N 1
ATOM 7209 C CA . PRO B 1 401 ? 31.703 -4.406 3.383 1 92.62 401 PRO B CA 1
ATOM 7210 C C . PRO B 1 401 ? 31.125 -3.482 4.445 1 92.62 401 PRO B C 1
ATOM 7212 O O . PRO B 1 401 ? 31.844 -3.045 5.352 1 92.62 401 PRO B O 1
ATOM 7215 N N . ALA B 1 402 ? 29.875 -3.244 4.371 1 91.88 402 ALA B N 1
ATOM 7216 C CA . ALA B 1 402 ? 29.203 -2.324 5.281 1 91.88 402 ALA B CA 1
ATOM 7217 C C . ALA B 1 402 ? 29.25 -2.84 6.715 1 91.88 402 ALA B C 1
ATOM 7219 O O . ALA B 1 402 ? 29.047 -2.078 7.664 1 91.88 402 ALA B O 1
ATOM 7220 N N . LEU B 1 403 ? 29.516 -4.094 6.867 1 95 403 LEU B N 1
ATOM 7221 C CA . LEU B 1 403 ? 29.609 -4.719 8.18 1 95 403 LEU B CA 1
ATOM 7222 C C . LEU B 1 403 ? 31.062 -4.883 8.609 1 95 403 LEU B C 1
ATOM 7224 O O . LEU B 1 403 ? 31.438 -4.5 9.719 1 95 403 LEU B O 1
ATOM 7228 N N . THR B 1 404 ? 31.875 -5.359 7.664 1 96.5 404 THR B N 1
ATOM 7229 C CA . THR B 1 404 ? 33.219 -5.816 8.016 1 96.5 404 THR B CA 1
ATOM 7230 C C . THR B 1 404 ? 34.156 -4.633 8.18 1 96.5 404 THR B C 1
ATOM 7232 O O . THR B 1 404 ? 35.031 -4.637 9.062 1 96.5 404 THR B O 1
ATOM 7235 N N . TYR B 1 405 ? 34 -3.627 7.336 1 96.81 405 TYR B N 1
ATOM 7236 C CA . TYR B 1 405 ? 34.906 -2.496 7.426 1 96.81 405 TYR B CA 1
ATOM 7237 C C . TYR B 1 405 ? 34.781 -1.795 8.773 1 96.81 405 TYR B C 1
ATOM 7239 O O . TYR B 1 405 ? 35.75 -1.646 9.508 1 96.81 405 TYR B O 1
ATOM 7247 N N . PRO B 1 406 ? 33.531 -1.386 9.117 1 96.75 406 PRO B N 1
ATOM 7248 C CA . PRO B 1 406 ? 33.406 -0.741 10.43 1 96.75 406 PRO B CA 1
ATOM 7249 C C . PRO B 1 406 ? 33.844 -1.643 11.578 1 96.75 406 PRO B C 1
ATOM 7251 O O . PRO B 1 406 ? 34.406 -1.16 12.562 1 96.75 406 PRO B O 1
ATOM 7254 N N . TYR B 1 407 ? 33.656 -2.896 11.461 1 97.81 407 TYR B N 1
ATOM 7255 C CA . TYR B 1 407 ? 34.094 -3.848 12.484 1 97.81 407 TYR B CA 1
ATOM 7256 C C . TYR B 1 407 ? 35.594 -3.881 12.617 1 97.81 407 TYR B C 1
ATOM 7258 O O . TYR B 1 407 ? 36.125 -3.668 13.711 1 97.81 407 TYR B O 1
ATOM 7266 N N . LEU B 1 408 ? 36.25 -4.129 11.523 1 98.19 408 LEU B N 1
ATOM 7267 C CA . LEU B 1 408 ? 37.719 -4.219 11.516 1 98.19 408 LEU B CA 1
ATOM 7268 C C . LEU B 1 408 ? 38.344 -2.918 12.016 1 98.19 408 LEU B C 1
ATOM 7270 O O . LEU B 1 408 ? 39.219 -2.938 12.852 1 98.19 408 LEU B O 1
ATOM 7274 N N . MET B 1 409 ? 37.781 -1.848 11.508 1 97.81 409 MET B N 1
ATOM 7275 C CA . MET B 1 409 ? 38.375 -0.559 11.867 1 97.81 409 MET B CA 1
ATOM 7276 C C . MET B 1 409 ? 38.062 -0.217 13.328 1 97.81 409 MET B C 1
ATOM 7278 O O . MET B 1 409 ? 38.844 0.469 13.984 1 97.81 409 MET B O 1
ATOM 7282 N N . SER B 1 410 ? 36.938 -0.669 13.836 1 98.19 410 SER B N 1
ATOM 7283 C CA . SER B 1 410 ? 36.625 -0.482 15.258 1 98.19 410 SER B CA 1
ATOM 7284 C C . SER B 1 410 ? 37.625 -1.26 16.125 1 98.19 410 SER B C 1
ATOM 7286 O O . SER B 1 410 ? 38.031 -0.776 17.188 1 98.19 410 SER B O 1
ATOM 7288 N N . LEU B 1 411 ? 37.969 -2.467 15.703 1 98.38 411 LEU B N 1
ATOM 7289 C CA . LEU B 1 411 ? 39 -3.219 16.422 1 98.38 411 LEU B CA 1
ATOM 7290 C C . LEU B 1 411 ? 40.312 -2.441 16.453 1 98.38 411 LEU B C 1
ATOM 7292 O O . LEU B 1 411 ? 40.969 -2.352 17.5 1 98.38 411 LEU B O 1
ATOM 7296 N N . VAL B 1 412 ? 40.656 -1.859 15.336 1 98.06 412 VAL B N 1
ATOM 7297 C CA . VAL B 1 412 ? 41.875 -1.087 15.234 1 98.06 412 VAL B CA 1
ATOM 7298 C C . VAL B 1 412 ? 41.812 0.106 16.188 1 98.06 412 VAL B C 1
ATOM 7300 O O . VAL B 1 412 ? 42.75 0.343 16.953 1 98.06 412 VAL B O 1
ATOM 7303 N N . ARG B 1 413 ? 40.719 0.783 16.172 1 97.62 413 ARG B N 1
ATOM 7304 C CA . ARG B 1 413 ? 40.594 2.041 16.891 1 97.62 413 ARG B CA 1
ATOM 7305 C C . ARG B 1 413 ? 40.438 1.796 18.391 1 97.62 413 ARG B C 1
ATOM 7307 O O . ARG B 1 413 ? 40.688 2.699 19.203 1 97.62 413 ARG B O 1
ATOM 7314 N N . THR B 1 414 ? 40.062 0.624 18.797 1 97.88 414 THR B N 1
ATOM 7315 C CA . THR B 1 414 ? 40 0.294 20.219 1 97.88 414 THR B CA 1
ATOM 7316 C C . THR B 1 414 ? 41.25 -0.405 20.688 1 97.88 414 THR B C 1
ATOM 7318 O O . THR B 1 414 ? 41.312 -0.908 21.812 1 97.88 414 THR B O 1
ATOM 7321 N N . GLY B 1 415 ? 42.188 -0.581 19.797 1 95.94 415 GLY B N 1
ATOM 7322 C CA . GLY B 1 415 ? 43.5 -1.059 20.203 1 95.94 415 GLY B CA 1
ATOM 7323 C C . GLY B 1 415 ? 43.719 -2.547 19.969 1 95.94 415 GLY B C 1
ATOM 7324 O O . GLY B 1 415 ? 44.719 -3.111 20.344 1 95.94 415 GLY B O 1
ATOM 7325 N N . HIS B 1 416 ? 42.844 -3.23 19.375 1 97.38 416 HIS B N 1
ATOM 7326 C CA . HIS B 1 416 ? 42.969 -4.66 19.109 1 97.38 416 HIS B CA 1
ATOM 7327 C C . HIS B 1 416 ? 43.5 -4.914 17.688 1 97.38 416 HIS B C 1
ATOM 7329 O O . HIS B 1 416 ? 42.875 -5.625 16.906 1 97.38 416 HIS B O 1
ATOM 7335 N N . ARG B 1 417 ? 44.594 -4.484 17.344 1 96.88 417 ARG B N 1
ATOM 7336 C CA . ARG B 1 417 ? 45.156 -4.477 16 1 96.88 417 ARG B CA 1
ATOM 7337 C C . ARG B 1 417 ? 45.469 -5.891 15.531 1 96.88 417 ARG B C 1
ATOM 7339 O O . ARG B 1 417 ? 45.25 -6.223 14.359 1 96.88 417 ARG B O 1
ATOM 7346 N N . GLN B 1 418 ? 45.969 -6.664 16.469 1 96.75 418 GLN B N 1
ATOM 7347 C CA . GLN B 1 418 ? 46.25 -8.039 16.078 1 96.75 418 GLN B CA 1
ATOM 7348 C C . GLN B 1 418 ? 45 -8.805 15.734 1 96.75 418 GLN B C 1
ATOM 7350 O O . GLN B 1 418 ? 44.969 -9.57 14.766 1 96.75 418 GLN B O 1
ATOM 7355 N N . GLU B 1 419 ? 44.125 -8.641 16.562 1 97.94 419 GLU B N 1
ATOM 7356 C CA . GLU B 1 419 ? 42.844 -9.281 16.281 1 97.94 419 GLU B CA 1
ATOM 7357 C C . GLU B 1 419 ? 42.25 -8.805 14.945 1 97.94 419 GLU B C 1
ATOM 7359 O O . GLU B 1 419 ? 41.688 -9.602 14.18 1 97.94 419 GLU B O 1
ATOM 7364 N N . ALA B 1 420 ? 42.312 -7.539 14.68 1 98.19 420 ALA B N 1
ATOM 7365 C CA . ALA B 1 420 ? 41.844 -6.973 13.406 1 98.19 420 ALA B CA 1
ATOM 7366 C C . ALA B 1 420 ? 42.562 -7.629 12.227 1 98.19 420 ALA B C 1
ATOM 7368 O O . ALA B 1 420 ? 41.938 -7.945 11.211 1 98.19 420 ALA B O 1
ATOM 7369 N N . LEU B 1 421 ? 43.844 -7.777 12.414 1 98.06 421 LEU B N 1
ATOM 7370 C CA . LEU B 1 421 ? 44.625 -8.398 11.367 1 98.06 421 LEU B CA 1
ATOM 7371 C C . LEU B 1 421 ? 44.156 -9.828 11.102 1 98.06 421 LEU B C 1
ATOM 7373 O O . LEU B 1 421 ? 43.969 -10.219 9.953 1 98.06 421 LEU B O 1
ATOM 7377 N N . ASP B 1 422 ? 43.969 -10.586 12.148 1 98.19 422 ASP B N 1
ATOM 7378 C CA . ASP B 1 422 ? 43.531 -11.977 12.008 1 98.19 422 ASP B CA 1
ATOM 7379 C C . ASP B 1 422 ? 42.156 -12.055 11.359 1 98.19 422 ASP B C 1
ATOM 7381 O O . ASP B 1 422 ? 41.938 -12.875 10.469 1 98.19 422 ASP B O 1
ATOM 7385 N N . GLU B 1 423 ? 41.312 -11.227 11.805 1 97.75 423 GLU B N 1
ATOM 7386 C CA . GLU B 1 423 ? 39.938 -11.188 11.266 1 97.75 423 GLU B CA 1
ATOM 7387 C C . GLU B 1 423 ? 39.969 -10.766 9.797 1 97.75 423 GLU B C 1
ATOM 7389 O O . GLU B 1 423 ? 39.219 -11.336 8.984 1 97.75 423 GLU B O 1
ATOM 7394 N N . ALA B 1 424 ? 40.719 -9.781 9.477 1 98.19 424 ALA B N 1
ATOM 7395 C CA . ALA B 1 424 ? 40.812 -9.312 8.094 1 98.19 424 ALA B CA 1
ATOM 7396 C C . ALA B 1 424 ? 41.281 -10.422 7.168 1 98.19 424 ALA B C 1
ATOM 7398 O O . ALA B 1 424 ? 40.781 -10.594 6.066 1 98.19 424 ALA B O 1
ATOM 7399 N N . LYS B 1 425 ? 42.25 -11.164 7.629 1 98.06 425 LYS B N 1
ATOM 7400 C CA . LYS B 1 425 ? 42.75 -12.297 6.852 1 98.06 425 LYS B CA 1
ATOM 7401 C C . LYS B 1 425 ? 41.688 -13.352 6.648 1 98.06 425 LYS B C 1
ATOM 7403 O O . LYS B 1 425 ? 41.531 -13.898 5.551 1 98.06 425 LYS B O 1
ATOM 7408 N N . GLU B 1 426 ? 41.062 -13.625 7.676 1 97.06 426 GLU B N 1
ATOM 7409 C CA . GLU B 1 426 ? 40 -14.625 7.594 1 97.06 426 GLU B CA 1
ATOM 7410 C C . GLU B 1 426 ? 38.875 -14.18 6.629 1 97.06 426 GLU B C 1
ATOM 7412 O O . GLU B 1 426 ? 38.406 -14.977 5.816 1 97.06 426 GLU B O 1
ATOM 7417 N N . ILE B 1 427 ? 38.5 -12.969 6.75 1 96.94 427 ILE B N 1
ATOM 7418 C CA . ILE B 1 427 ? 37.438 -12.43 5.883 1 96.94 427 ILE B CA 1
ATOM 7419 C C . ILE B 1 427 ? 37.906 -12.469 4.43 1 96.94 427 ILE B C 1
ATOM 7421 O O . ILE B 1 427 ? 37.156 -12.883 3.539 1 96.94 427 ILE B O 1
ATOM 7425 N N . LEU B 1 428 ? 39.125 -12.031 4.191 1 97.31 428 LEU B N 1
ATOM 7426 C CA . LEU B 1 428 ? 39.688 -12.039 2.846 1 97.31 428 LEU B CA 1
ATOM 7427 C C . LEU B 1 428 ? 39.656 -13.453 2.26 1 97.31 428 LEU B C 1
ATOM 7429 O O . LEU B 1 428 ? 39.25 -13.641 1.111 1 97.31 428 LEU B O 1
ATOM 7433 N N . ASN B 1 429 ? 40.062 -14.422 3.039 1 96 429 ASN B N 1
ATOM 7434 C CA . ASN B 1 429 ? 40.062 -15.805 2.578 1 96 429 ASN B CA 1
ATOM 7435 C C . ASN B 1 429 ? 38.656 -16.297 2.26 1 96 429 ASN B C 1
ATOM 7437 O O . ASN B 1 429 ? 38.469 -17.031 1.283 1 96 429 ASN B O 1
ATOM 7441 N N . THR B 1 430 ? 37.844 -15.969 3.072 1 94.31 430 THR B N 1
ATOM 7442 C CA . THR B 1 430 ? 36.469 -16.375 2.877 1 94.31 430 THR B CA 1
ATOM 7443 C C . THR B 1 430 ? 35.906 -15.797 1.576 1 94.31 430 THR B C 1
ATOM 7445 O O . THR B 1 430 ? 35.312 -16.516 0.782 1 94.31 430 THR B O 1
ATOM 7448 N N . ILE B 1 431 ? 36.125 -14.531 1.31 1 93.62 431 ILE B N 1
ATOM 7449 C CA . ILE B 1 431 ? 35.594 -13.867 0.122 1 93.62 431 ILE B CA 1
ATOM 7450 C C . ILE B 1 431 ? 36.25 -14.445 -1.128 1 93.62 431 ILE B C 1
ATOM 7452 O O . ILE B 1 431 ? 35.594 -14.633 -2.152 1 93.62 431 ILE B O 1
ATOM 7456 N N . ARG B 1 432 ? 37.469 -14.742 -1.033 1 93.88 432 ARG B N 1
ATOM 7457 C CA . ARG B 1 432 ? 38.188 -15.359 -2.152 1 93.88 432 ARG B CA 1
ATOM 7458 C C . ARG B 1 432 ? 37.562 -16.734 -2.484 1 93.88 432 ARG B C 1
ATOM 7460 O O . ARG B 1 432 ? 37.406 -17.062 -3.656 1 93.88 432 ARG B O 1
ATOM 7467 N N . THR B 1 433 ? 37.312 -17.453 -1.521 1 92.69 433 THR B N 1
ATOM 7468 C CA . THR B 1 433 ? 36.719 -18.766 -1.717 1 92.69 433 THR B CA 1
ATOM 7469 C C . THR B 1 433 ? 35.344 -18.641 -2.375 1 92.69 433 THR B C 1
ATOM 7471 O O . THR B 1 433 ? 35 -19.391 -3.303 1 92.69 433 THR B O 1
ATOM 7474 N N . PHE B 1 434 ? 34.625 -17.734 -1.901 1 88.94 434 PHE B N 1
ATOM 7475 C CA . PHE B 1 434 ? 33.281 -17.516 -2.461 1 88.94 434 PHE B CA 1
ATOM 7476 C C . PHE B 1 434 ? 33.375 -17.078 -3.914 1 88.94 434 PHE B C 1
ATOM 7478 O O . PHE B 1 434 ? 32.594 -17.516 -4.758 1 88.94 434 PHE B O 1
ATOM 7485 N N . LYS B 1 435 ? 34.281 -16.172 -4.121 1 89.31 435 LYS B N 1
ATOM 7486 C CA . LYS B 1 435 ? 34.469 -15.664 -5.48 1 89.31 435 LYS B CA 1
ATOM 7487 C C . LYS B 1 435 ? 34.812 -16.797 -6.441 1 89.31 435 LYS B C 1
ATOM 7489 O O . LYS B 1 435 ? 34.375 -16.797 -7.594 1 89.31 435 LYS B O 1
ATOM 7494 N N . LYS B 1 436 ? 35.469 -17.781 -5.969 1 89.38 436 LYS B N 1
ATOM 7495 C CA . LYS B 1 436 ? 35.906 -18.906 -6.789 1 89.38 436 LYS B CA 1
ATOM 7496 C C . LYS B 1 436 ? 34.75 -19.891 -7.016 1 89.38 436 LYS B C 1
ATOM 7498 O O . LYS B 1 436 ? 34.656 -20.5 -8.078 1 89.38 436 LYS B O 1
ATOM 7503 N N . SER B 1 437 ? 33.875 -19.953 -6.121 1 89.88 437 SER B N 1
ATOM 7504 C CA . SER B 1 437 ? 32.875 -21.031 -6.141 1 89.88 437 SER B CA 1
ATOM 7505 C C . SER B 1 437 ? 31.562 -20.531 -6.699 1 89.88 437 SER B C 1
ATOM 7507 O O . SER B 1 437 ? 30.656 -21.328 -6.98 1 89.88 437 SER B O 1
ATOM 7509 N N . HIS B 1 438 ? 31.438 -19.25 -6.922 1 87.31 438 HIS B N 1
ATOM 7510 C CA . HIS B 1 438 ? 30.156 -18.719 -7.359 1 87.31 438 HIS B CA 1
ATOM 7511 C C . HIS B 1 438 ? 30.328 -17.75 -8.516 1 87.31 438 HIS B C 1
ATOM 7513 O O . HIS B 1 438 ? 31.375 -17.109 -8.641 1 87.31 438 HIS B O 1
ATOM 7519 N N . THR B 1 439 ? 29.25 -17.719 -9.328 1 84.56 439 THR B N 1
ATOM 7520 C CA . THR B 1 439 ? 29.25 -16.719 -10.383 1 84.56 439 THR B CA 1
ATOM 7521 C C . THR B 1 439 ? 28.875 -15.352 -9.828 1 84.56 439 THR B C 1
ATOM 7523 O O . THR B 1 439 ? 28.344 -15.25 -8.711 1 84.56 439 THR B O 1
ATOM 7526 N N . ASN B 1 440 ? 29.219 -14.32 -10.594 1 82.81 440 ASN B N 1
ATOM 7527 C CA . ASN B 1 440 ? 28.812 -12.977 -10.195 1 82.81 440 ASN B CA 1
ATOM 7528 C C . ASN B 1 440 ? 27.297 -12.852 -10.07 1 82.81 440 ASN B C 1
ATOM 7530 O O . ASN B 1 440 ? 26.797 -12.078 -9.25 1 82.81 440 ASN B O 1
ATOM 7534 N N . SER B 1 441 ? 26.609 -13.617 -10.82 1 78 441 SER B N 1
ATOM 7535 C CA . SER B 1 441 ? 25.156 -13.617 -10.75 1 78 441 SER B CA 1
ATOM 7536 C C . SER B 1 441 ? 24.672 -14.188 -9.422 1 78 441 SER B C 1
ATOM 7538 O O . SER B 1 441 ? 23.766 -13.625 -8.789 1 78 441 SER B O 1
ATOM 7540 N N . ASP B 1 442 ? 25.328 -15.25 -9.016 1 82.75 442 ASP B N 1
ATOM 7541 C CA . ASP B 1 442 ? 24.984 -15.852 -7.734 1 82.75 442 ASP B CA 1
ATOM 7542 C C . ASP B 1 442 ? 25.266 -14.891 -6.582 1 82.75 442 ASP B C 1
ATOM 7544 O O . ASP B 1 442 ? 24.438 -14.703 -5.699 1 82.75 442 ASP B O 1
ATOM 7548 N N . LEU B 1 443 ? 26.391 -14.328 -6.758 1 85.19 443 LEU B N 1
ATOM 7549 C CA . LEU B 1 443 ? 26.828 -13.43 -5.691 1 85.19 443 LEU B CA 1
ATOM 7550 C C . LEU B 1 443 ? 25.969 -12.164 -5.672 1 85.19 443 LEU B C 1
ATOM 7552 O O . LEU B 1 443 ? 25.781 -11.562 -4.613 1 85.19 443 LEU B O 1
ATOM 7556 N N . GLY B 1 444 ? 25.609 -11.828 -6.809 1 84.75 444 GLY B N 1
ATOM 7557 C CA . GLY B 1 444 ? 24.766 -10.648 -6.906 1 84.75 444 GLY B CA 1
ATOM 7558 C C . GLY B 1 444 ? 23.484 -10.766 -6.105 1 84.75 444 GLY B C 1
ATOM 7559 O O . GLY B 1 444 ? 23.031 -9.789 -5.508 1 84.75 444 GLY B O 1
ATOM 7560 N N . THR B 1 445 ? 22.875 -11.898 -6.043 1 81.06 445 THR B N 1
ATOM 7561 C CA . THR B 1 445 ? 21.672 -12.141 -5.258 1 81.06 445 THR B CA 1
ATOM 7562 C C . THR B 1 445 ? 21.953 -11.961 -3.768 1 81.06 445 THR B C 1
ATOM 7564 O O . THR B 1 445 ? 21.109 -11.445 -3.029 1 81.06 445 THR B O 1
ATOM 7567 N N . LEU B 1 446 ? 23.172 -12.312 -3.432 1 78.12 446 LEU B N 1
ATOM 7568 C CA . LEU B 1 446 ? 23.562 -12.211 -2.029 1 78.12 446 LEU B CA 1
ATOM 7569 C C . LEU B 1 446 ? 23.797 -10.758 -1.636 1 78.12 446 LEU B C 1
ATOM 7571 O O . LEU B 1 446 ? 23.422 -10.336 -0.538 1 78.12 446 LEU B O 1
ATOM 7575 N N . PHE B 1 447 ? 24.344 -10.031 -2.6 1 78.56 447 PHE B N 1
ATOM 7576 C CA . PHE B 1 447 ? 24.703 -8.648 -2.324 1 78.56 447 PHE B CA 1
ATOM 7577 C C . PHE B 1 447 ? 23.562 -7.707 -2.721 1 78.56 447 PHE B C 1
ATOM 7579 O O . PHE B 1 447 ? 23.594 -6.52 -2.389 1 78.56 447 PHE B O 1
ATOM 7586 N N . ARG B 1 448 ? 22.609 -8.242 -3.43 1 80.06 448 ARG B N 1
ATOM 7587 C CA . ARG B 1 448 ? 21.484 -7.477 -3.975 1 80.06 448 ARG B CA 1
ATOM 7588 C C . ARG B 1 448 ? 21.984 -6.414 -4.953 1 80.06 448 ARG B C 1
ATOM 7590 O O . ARG B 1 448 ? 21.625 -5.238 -4.836 1 80.06 448 ARG B O 1
ATOM 7597 N N . LEU B 1 449 ? 22.891 -6.82 -5.762 1 87.81 449 LEU B N 1
ATOM 7598 C CA . LEU B 1 449 ? 23.484 -5.996 -6.805 1 87.81 449 LEU B CA 1
ATOM 7599 C C . LEU B 1 449 ? 23.422 -6.699 -8.156 1 87.81 449 LEU B C 1
ATOM 7601 O O . LEU B 1 449 ? 23.203 -7.906 -8.227 1 87.81 449 LEU B O 1
ATOM 7605 N N . THR B 1 450 ? 23.594 -5.973 -9.234 1 86.62 450 THR B N 1
ATOM 7606 C CA . THR B 1 450 ? 23.734 -6.555 -10.57 1 86.62 450 THR B CA 1
ATOM 7607 C C . THR B 1 450 ? 25.047 -7.332 -10.672 1 86.62 450 THR B C 1
ATOM 7609 O O . THR B 1 450 ? 25.984 -7.098 -9.906 1 86.62 450 THR B O 1
ATOM 7612 N N . PRO B 1 451 ? 25.078 -8.273 -11.625 1 85.5 451 PRO B N 1
ATOM 7613 C CA . PRO B 1 451 ? 26.328 -9.008 -11.812 1 85.5 451 PRO B CA 1
ATOM 7614 C C . PRO B 1 451 ? 27.516 -8.078 -12.062 1 85.5 451 PRO B C 1
ATOM 7616 O O . PRO B 1 451 ? 28.609 -8.312 -11.531 1 85.5 451 PRO B O 1
ATOM 7619 N N . ALA B 1 452 ? 27.297 -7.039 -12.781 1 89.12 452 ALA B N 1
ATOM 7620 C CA . ALA B 1 452 ? 28.375 -6.09 -13.078 1 89.12 452 ALA B CA 1
ATOM 7621 C C . ALA B 1 452 ? 28.828 -5.375 -11.812 1 89.12 452 ALA B C 1
ATOM 7623 O O . ALA B 1 452 ? 30.031 -5.281 -11.547 1 89.12 452 ALA B O 1
ATOM 7624 N N . SER B 1 453 ? 27.906 -4.906 -11.094 1 89.5 453 SER B N 1
ATOM 7625 C CA . SER B 1 453 ? 28.219 -4.199 -9.852 1 89.5 453 SER B CA 1
ATOM 7626 C C . SER B 1 453 ? 28.844 -5.137 -8.828 1 89.5 453 SER B C 1
ATOM 7628 O O . SER B 1 453 ? 29.719 -4.73 -8.055 1 89.5 453 SER B O 1
ATOM 7630 N N . THR B 1 454 ? 28.422 -6.336 -8.867 1 89.88 454 THR B N 1
ATOM 7631 C CA . THR B 1 454 ? 28.969 -7.344 -7.965 1 89.88 454 THR B CA 1
ATOM 7632 C C . THR B 1 454 ? 30.438 -7.598 -8.289 1 89.88 454 THR B C 1
ATOM 7634 O O . THR B 1 454 ? 31.266 -7.699 -7.379 1 89.88 454 THR B O 1
ATOM 7637 N N . ALA B 1 455 ? 30.719 -7.711 -9.516 1 90.75 455 ALA B N 1
ATOM 7638 C CA . ALA B 1 455 ? 32.094 -7.902 -9.938 1 90.75 455 ALA B CA 1
ATOM 7639 C C . ALA B 1 455 ? 33 -6.766 -9.438 1 90.75 455 ALA B C 1
ATOM 7641 O O . ALA B 1 455 ? 34.062 -7.004 -8.898 1 90.75 455 ALA B O 1
ATOM 7642 N N . ALA B 1 456 ? 32.5 -5.582 -9.602 1 91.31 456 ALA B N 1
ATOM 7643 C CA . ALA B 1 456 ? 33.25 -4.422 -9.141 1 91.31 456 ALA B CA 1
ATOM 7644 C C . ALA B 1 456 ? 33.406 -4.426 -7.621 1 91.31 456 ALA B C 1
ATOM 7646 O O . ALA B 1 456 ? 34.5 -4.234 -7.094 1 91.31 456 ALA B O 1
ATOM 7647 N N . MET B 1 457 ? 32.344 -4.676 -6.945 1 91.69 457 MET B N 1
ATOM 7648 C CA . MET B 1 457 ? 32.312 -4.637 -5.488 1 91.69 457 MET B CA 1
ATOM 7649 C C . MET B 1 457 ? 33.281 -5.664 -4.898 1 91.69 457 MET B C 1
ATOM 7651 O O . MET B 1 457 ? 34.062 -5.352 -3.984 1 91.69 457 MET B O 1
ATOM 7655 N N . ILE B 1 458 ? 33.281 -6.836 -5.414 1 91.94 458 ILE B N 1
ATOM 7656 C CA . ILE B 1 458 ? 34.094 -7.914 -4.871 1 91.94 458 ILE B CA 1
ATOM 7657 C C . ILE B 1 458 ? 35.594 -7.59 -5.082 1 91.94 458 ILE B C 1
ATOM 7659 O O . ILE B 1 458 ? 36.406 -7.766 -4.176 1 91.94 458 ILE B O 1
ATOM 7663 N N . THR B 1 459 ? 35.906 -7.125 -6.227 1 93.44 459 THR B N 1
ATOM 7664 C CA . THR B 1 459 ? 37.281 -6.75 -6.516 1 93.44 459 THR B CA 1
ATOM 7665 C C . THR B 1 459 ? 37.75 -5.641 -5.582 1 93.44 459 THR B C 1
ATOM 7667 O O . THR B 1 459 ? 38.844 -5.719 -5.012 1 93.44 459 THR B O 1
ATOM 7670 N N . GLY B 1 460 ? 36.938 -4.648 -5.469 1 93.88 460 GLY B N 1
ATOM 7671 C CA . GLY B 1 460 ? 37.281 -3.566 -4.555 1 93.88 460 GLY B CA 1
ATOM 7672 C C . GLY B 1 460 ? 37.312 -4.004 -3.105 1 93.88 460 GLY B C 1
ATOM 7673 O O . GLY B 1 460 ? 38.188 -3.551 -2.346 1 93.88 460 GLY B O 1
ATOM 7674 N N . TYR B 1 461 ? 36.406 -4.855 -2.725 1 94.88 461 TYR B N 1
ATOM 7675 C CA . TYR B 1 461 ? 36.375 -5.414 -1.379 1 94.88 461 TYR B CA 1
ATOM 7676 C C . TYR B 1 461 ? 37.688 -6.105 -1.03 1 94.88 461 TYR B C 1
ATOM 7678 O O . TYR B 1 461 ? 38.281 -5.82 0.007 1 94.88 461 TYR B O 1
ATOM 7686 N N . ILE B 1 462 ? 38.156 -6.914 -1.927 1 95.62 462 ILE B N 1
ATOM 7687 C CA . ILE B 1 462 ? 39.406 -7.66 -1.745 1 95.62 462 ILE B CA 1
ATOM 7688 C C . ILE B 1 462 ? 40.594 -6.688 -1.645 1 95.62 462 ILE B C 1
ATOM 7690 O O . ILE B 1 462 ? 41.438 -6.832 -0.775 1 95.62 462 ILE B O 1
ATOM 7694 N N . GLU B 1 463 ? 40.531 -5.684 -2.445 1 95.44 463 GLU B N 1
ATOM 7695 C CA . GLU B 1 463 ? 41.625 -4.707 -2.451 1 95.44 463 GLU B CA 1
ATOM 7696 C C . GLU B 1 463 ? 41.688 -3.951 -1.127 1 95.44 463 GLU B C 1
ATOM 7698 O O . GLU B 1 463 ? 42.781 -3.732 -0.586 1 95.44 463 GLU B O 1
ATOM 7703 N N . HIS B 1 464 ? 40.656 -3.545 -0.608 1 95.75 464 HIS B N 1
ATOM 7704 C CA . HIS B 1 464 ? 40.625 -2.814 0.654 1 95.75 464 HIS B CA 1
ATOM 7705 C C . HIS B 1 464 ? 41.062 -3.707 1.813 1 95.75 464 HIS B C 1
ATOM 7707 O O . HIS B 1 464 ? 41.75 -3.256 2.729 1 95.75 464 HIS B O 1
ATOM 7713 N N . LEU B 1 465 ? 40.594 -4.934 1.778 1 97.25 465 LEU B N 1
ATOM 7714 C CA . LEU B 1 465 ? 41.062 -5.863 2.811 1 97.25 465 LEU B CA 1
ATOM 7715 C C . LEU B 1 465 ? 42.562 -6.047 2.766 1 97.25 465 LEU B C 1
ATOM 7717 O O . LEU B 1 465 ? 43.219 -6.066 3.809 1 97.25 465 LEU B O 1
ATOM 7721 N N . ARG B 1 466 ? 43.094 -6.164 1.566 1 97.25 466 ARG B N 1
ATOM 7722 C CA . ARG B 1 466 ? 44.531 -6.27 1.403 1 97.25 466 ARG B CA 1
ATOM 7723 C C . ARG B 1 466 ? 45.25 -5.031 1.953 1 97.25 466 ARG B C 1
ATOM 7725 O O . ARG B 1 466 ? 46.281 -5.141 2.6 1 97.25 466 ARG B O 1
ATOM 7732 N N . ASN B 1 467 ? 44.688 -3.924 1.688 1 95.94 467 ASN B N 1
ATOM 7733 C CA . ASN B 1 467 ? 45.25 -2.674 2.184 1 95.94 467 ASN B CA 1
ATOM 7734 C C . ASN B 1 467 ? 45.219 -2.613 3.707 1 95.94 467 ASN B C 1
ATOM 7736 O O . ASN B 1 467 ? 46.188 -2.154 4.328 1 95.94 467 ASN B O 1
ATOM 7740 N N . ILE B 1 468 ? 44.156 -3.035 4.312 1 97.25 468 ILE B N 1
ATOM 7741 C CA . ILE B 1 468 ? 44.062 -3.072 5.766 1 97.25 468 ILE B CA 1
ATOM 7742 C C . ILE B 1 468 ? 45.094 -4.02 6.34 1 97.25 468 ILE B C 1
ATOM 7744 O O . ILE B 1 468 ? 45.812 -3.668 7.285 1 97.25 468 ILE B O 1
ATOM 7748 N N . ILE B 1 469 ? 45.219 -5.184 5.719 1 97.94 469 ILE B N 1
ATOM 7749 C CA . ILE B 1 469 ? 46.156 -6.184 6.168 1 97.94 469 ILE B CA 1
ATOM 7750 C C . ILE B 1 469 ? 47.594 -5.625 6.051 1 97.94 469 ILE B C 1
ATOM 7752 O O . ILE B 1 469 ? 48.375 -5.758 6.977 1 97.94 469 ILE B O 1
ATOM 7756 N N . HIS B 1 470 ? 47.812 -4.965 4.934 1 97.5 470 HIS B N 1
ATOM 7757 C CA . HIS B 1 470 ? 49.125 -4.363 4.711 1 97.5 470 HIS B CA 1
ATOM 7758 C C . HIS B 1 470 ? 49.438 -3.305 5.766 1 97.5 470 HIS B C 1
ATOM 7760 O O . HIS B 1 470 ? 50.531 -3.262 6.305 1 97.5 470 HIS B O 1
ATOM 7766 N N . ALA B 1 471 ? 48.469 -2.492 6.027 1 97.38 471 ALA B N 1
ATOM 7767 C CA . ALA B 1 471 ? 48.656 -1.431 7.016 1 97.38 471 ALA B CA 1
ATOM 7768 C C . ALA B 1 471 ? 48.875 -2.012 8.406 1 97.38 471 ALA B C 1
ATOM 7770 O O . ALA B 1 471 ? 49.688 -1.48 9.18 1 97.38 471 ALA B O 1
ATOM 7771 N N . LEU B 1 472 ? 48.219 -3.086 8.742 1 97.31 472 LEU B N 1
ATOM 7772 C CA . LEU B 1 472 ? 48.312 -3.684 10.07 1 97.31 472 LEU B CA 1
ATOM 7773 C C . LEU B 1 472 ? 49.594 -4.465 10.242 1 97.31 472 LEU B C 1
ATOM 7775 O O . LEU B 1 472 ? 50.062 -4.684 11.367 1 97.31 472 LEU B O 1
ATOM 7779 N N . LYS B 1 473 ? 50.188 -4.855 9.141 1 96.81 473 LYS B N 1
ATOM 7780 C CA . LYS B 1 473 ? 51.438 -5.594 9.18 1 96.81 473 LYS B CA 1
ATOM 7781 C C . LYS B 1 473 ? 52.625 -4.645 9.18 1 96.81 473 LYS B C 1
ATOM 7783 O O . LYS B 1 473 ? 53.781 -5.07 9.383 1 96.81 473 LYS B O 1
ATOM 7788 N N . ALA B 1 474 ? 52.344 -3.422 8.891 1 95.06 474 ALA B N 1
ATOM 7789 C CA . ALA B 1 474 ? 53.438 -2.455 8.812 1 95.06 474 ALA B CA 1
ATOM 7790 C C . ALA B 1 474 ? 54.25 -2.404 10.117 1 95.06 474 ALA B C 1
ATOM 7792 O O . ALA B 1 474 ? 53.656 -2.494 11.203 1 95.06 474 ALA B O 1
ATOM 7793 N N . PRO B 1 475 ? 55.562 -2.227 9.992 1 92.5 475 PRO B N 1
ATOM 7794 C CA . PRO B 1 475 ? 56.406 -2.176 11.195 1 92.5 475 PRO B CA 1
ATOM 7795 C C . PRO B 1 475 ? 56.062 -0.994 12.102 1 92.5 475 PRO B C 1
ATOM 7797 O O . PRO B 1 475 ? 56 -1.14 13.328 1 92.5 475 PRO B O 1
ATOM 7800 N N . GLU B 1 476 ? 55.844 0.18 11.461 1 92.5 476 GLU B N 1
ATOM 7801 C CA . GLU B 1 476 ? 55.344 1.342 12.203 1 92.5 476 GLU B CA 1
ATOM 7802 C C . GLU B 1 476 ? 53.844 1.49 12.086 1 92.5 476 GLU B C 1
ATOM 7804 O O . GLU B 1 476 ? 53.281 1.365 11 1 92.5 476 GLU B O 1
ATOM 7809 N N . PRO B 1 477 ? 53.344 1.688 13.266 1 90.88 477 PRO B N 1
ATOM 7810 C CA . PRO B 1 477 ? 51.875 1.789 13.234 1 90.88 477 PRO B CA 1
ATOM 7811 C C . PRO B 1 477 ? 51.406 2.953 12.375 1 90.88 477 PRO B C 1
ATOM 7813 O O . PRO B 1 477 ? 51.812 4.098 12.586 1 90.88 477 PRO B O 1
ATOM 7816 N N . ILE B 1 478 ? 50.469 2.605 11.477 1 94.62 478 ILE B N 1
ATOM 7817 C CA . ILE B 1 478 ? 49.844 3.598 10.617 1 94.62 478 ILE B CA 1
ATOM 7818 C C . ILE B 1 478 ? 48.531 4.055 11.234 1 94.62 478 ILE B C 1
ATOM 7820 O O . ILE B 1 478 ? 47.719 3.23 11.672 1 94.62 478 ILE B O 1
ATOM 7824 N N . PRO B 1 479 ? 48.438 5.426 11.336 1 94.38 479 PRO B N 1
ATOM 7825 C CA . PRO B 1 479 ? 47.156 5.91 11.875 1 94.38 479 PRO B CA 1
ATOM 7826 C C . PRO B 1 479 ? 45.938 5.371 11.117 1 94.38 479 PRO B C 1
ATOM 7828 O O . PRO B 1 479 ? 45.969 5.277 9.883 1 94.38 479 PRO B O 1
ATOM 7831 N N . ALA B 1 480 ? 44.906 4.98 11.852 1 94.88 480 ALA B N 1
ATOM 7832 C CA . ALA B 1 480 ? 43.719 4.324 11.297 1 94.88 480 ALA B CA 1
ATOM 7833 C C . ALA B 1 480 ? 43.094 5.168 10.195 1 94.88 480 ALA B C 1
ATOM 7835 O O . ALA B 1 480 ? 42.594 4.633 9.203 1 94.88 480 ALA B O 1
ATOM 7836 N N . ASP B 1 481 ? 43.125 6.473 10.273 1 93.12 481 ASP B N 1
ATOM 7837 C CA . ASP B 1 481 ? 42.5 7.383 9.328 1 93.12 481 ASP B CA 1
ATOM 7838 C C . ASP B 1 481 ? 43.094 7.258 7.938 1 93.12 481 ASP B C 1
ATOM 7840 O O . ASP B 1 481 ? 42.469 7.609 6.938 1 93.12 481 ASP B O 1
ATOM 7844 N N . GLU B 1 482 ? 44.25 6.719 7.832 1 92.69 482 GLU B N 1
ATOM 7845 C CA . GLU B 1 482 ? 45 6.672 6.574 1 92.69 482 GLU B CA 1
ATOM 7846 C C . GLU B 1 482 ? 44.594 5.461 5.738 1 92.69 482 GLU B C 1
ATOM 7848 O O . GLU B 1 482 ? 44.844 5.41 4.539 1 92.69 482 GLU B O 1
ATOM 7853 N N . PHE B 1 483 ? 43.969 4.496 6.41 1 93.5 483 PHE B N 1
ATOM 7854 C CA . PHE B 1 483 ? 43.625 3.312 5.633 1 93.5 483 PHE B CA 1
ATOM 7855 C C . PHE B 1 483 ? 42.188 2.873 5.93 1 93.5 483 PHE B C 1
ATOM 7857 O O . PHE B 1 483 ? 41.812 1.762 5.57 1 93.5 483 PHE B O 1
ATOM 7864 N N . ASP B 1 484 ? 41.469 3.697 6.586 1 93.75 484 ASP B N 1
ATOM 7865 C CA . ASP B 1 484 ? 40.062 3.41 6.879 1 93.75 484 ASP B CA 1
ATOM 7866 C C . ASP B 1 484 ? 39.219 3.582 5.633 1 93.75 484 ASP B C 1
ATOM 7868 O O . ASP B 1 484 ? 39 4.703 5.156 1 93.75 484 ASP B O 1
ATOM 7872 N N . PRO B 1 485 ? 38.625 2.461 5.148 1 91.62 485 PRO B N 1
ATOM 7873 C CA . PRO B 1 485 ? 37.812 2.574 3.924 1 91.62 485 PRO B CA 1
ATOM 7874 C C . PRO B 1 485 ? 36.531 3.391 4.121 1 91.62 485 PRO B C 1
ATOM 7876 O O . PRO B 1 485 ? 35.906 3.812 3.146 1 91.62 485 PRO B O 1
ATOM 7879 N N . MET B 1 486 ? 36.156 3.609 5.371 1 87.12 486 MET B N 1
ATOM 7880 C CA . MET B 1 486 ? 34.938 4.363 5.672 1 87.12 486 MET B CA 1
ATOM 7881 C C . MET B 1 486 ? 35.156 5.859 5.469 1 87.12 486 MET B C 1
ATOM 7883 O O . MET B 1 486 ? 34.188 6.617 5.316 1 87.12 486 MET B O 1
ATOM 7887 N N . LEU B 1 487 ? 36.375 6.273 5.543 1 82.25 487 LEU B N 1
ATOM 7888 C CA . LEU B 1 487 ? 36.719 7.695 5.531 1 82.25 487 LEU B CA 1
ATOM 7889 C C . LEU B 1 487 ? 37.281 8.109 4.176 1 82.25 487 LEU B C 1
ATOM 7891 O O . LEU B 1 487 ? 37.375 9.305 3.879 1 82.25 487 LEU B O 1
ATOM 7895 N N . LEU B 1 488 ? 37.688 7.121 3.373 1 67.56 488 LEU B N 1
ATOM 7896 C CA . LEU B 1 488 ? 38.344 7.418 2.117 1 67.56 488 LEU B CA 1
ATOM 7897 C C . LEU B 1 488 ? 37.344 7.773 1.026 1 67.56 488 LEU B C 1
ATOM 7899 O O . LEU B 1 488 ? 36.219 7.289 1.039 1 67.56 488 LEU B O 1
#

Nearest PDB structures (foldseek):
  7rqf-assembly1_A  TM=3.953E-01  e=4.622E-06  Pseudomonas aeruginosa PAO1
  7ntf-assembly1_B  TM=4.887E-01  e=6.125E-05  Homo sapiens
  5a31-assembly1_C  TM=4.444E-01  e=2.406E-04  Homo sapiens
  5a31-assembly1_Y  TM=3.325E-01  e=1.169E-04  Homo sapiens
  8tau-assembly1_P  TM=2.895E-01  e=3.654E-04  Homo sapiens

pLDDT: mean 93.51, std 6.83, range [31.05, 98.81]

Secondary structure (DSSP, 8-state):
---HHHHHHHHHHHIIIIIIT--TTS---HHHHHHHHHHHHHTT-HHHHHHHHHHHHHH-TT-HHHHHHHHHHHHHTT-HHHHHHHHHHH--S-HHHHHHHHHHHHHHH---HHHHHHHHHHHHHH-S-B-HHHHHHHHHHHHHTT-HHHHHHTHHHHHHTBSSHHHHHHHHHHHHHHTT-HHHHHHHHHHHHHH-TT-HHHHHHHHHHHHHTT-HHHHHHHHHHHHHH-TT-HHHHHHHHHHHHHTT--HHHHHHHHHHHHHSTT--HHHHHHHHHHHHHTT-HHHHHHHHHHHHHH-TT-HHHHHHHHHH-HHHHHHHHHHHHHTT---HHHHHHHHHHHHHTT-HHHHHHHHHHHHHHT--SS-HHHHHHHHHHTT-HHHHHHHHHHHHTT-S----HHHHHHHHHHHHHTT-HHHHHHHHHHHHHHHHHHHHHS-HHHHHHHHTS-HHHHHHHHHHHHHHHHHHHHHHH-SSPPPGGGT-TTT-/---HHHHHHHHHHHIIIIIIT--TTS---HHHHHHHHHHHHHTT-HHHHHHHHHHHHHH-TT-HHHHHHHHHHHHHTT-HHHHHHHHHHH--S-HHHHHHHHHHHHHHH---HHHHHHHHHHHHHH-S-B-HHHHHHHHHHHHHTT-HHHHHHTHHHHHHTBSSHHHHHHHHHHHHHHTT-HHHHHHHHHHHHHH-TT-HHHHHHHHHHHHHTT-HHHHHHHHHHHHHH-TT-HHHHHHHHHHHHHTT--HHHHHHHHHHHHHSTT--HHHHHHHHHHHHHTT-HHHHHHHHHHHHHH-TT-HHHHHHHHHH-HHHHHHHHHHHHHTT---HHHHHHHHHHHHHTT-HHHHHHHHHHHHHHT--SS-HHHHHHHHHHTT-HHHHHHHHHHHHTT-S----HHHHHHHHHHHHHTT-HHHHHHHHHHHHHHHHHHHHHS-HHHHHHHHTS-HHHHHHHHHHHHHHHHHHHHHHH-SSPPPGGGT-TTT-

Radius of gyration: 35.86 Å; Cα contacts (8 Å, |Δi|>4): 1207; chains: 2; bounding box: 102×82×67 Å

Organism: NCBI:txid2094150